Protein 7X6V (pdb70)

Structure (mmCIF, N/CA/C/O backbone):
data_7X6V
#
_entry.id   7X6V
#
_cell.length_a   1.00
_cell.length_b   1.00
_cell.length_c   1.00
_cell.angle_alpha   90.00
_cell.angle_beta   90.00
_cell.angle_gamma   90.00
#
_symmetry.space_group_name_H-M   'P 1'
#
loop_
_entity.id
_entity.type
_entity.pdbx_description
1 polymer 'RING finger protein Z'
2 polymer 'RNA-directed RNA polymerase L'
3 non-polymer 'ZINC ION'
4 non-polymer 'MANGANESE (II) ION'
#
loop_
_atom_site.group_PDB
_atom_site.id
_atom_site.type_symbol
_atom_site.label_atom_id
_atom_site.label_alt_id
_atom_site.label_comp_id
_atom_site.label_asym_id
_atom_site.label_entity_id
_atom_site.label_seq_id
_atom_site.pdbx_PDB_ins_code
_atom_site.Cartn_x
_atom_site.Cartn_y
_atom_site.Cartn_z
_atom_site.occupancy
_atom_site.B_iso_or_equiv
_atom_site.auth_seq_id
_atom_site.auth_comp_id
_atom_site.auth_asym_id
_atom_site.auth_atom_id
_atom_site.pdbx_PDB_model_num
ATOM 1 N N . LEU A 1 27 ? 117.043 86.942 150.760 1.00 50.65 27 LEU B N 1
ATOM 2 C CA . LEU A 1 27 ? 116.098 87.326 149.723 1.00 50.65 27 LEU B CA 1
ATOM 3 C C . LEU A 1 27 ? 116.008 88.848 149.624 1.00 50.65 27 LEU B C 1
ATOM 4 O O . LEU A 1 27 ? 116.765 89.584 150.262 1.00 50.65 27 LEU B O 1
ATOM 9 N N . GLY A 1 28 ? 115.075 89.331 148.808 1.00 51.93 28 GLY B N 1
ATOM 10 C CA . GLY A 1 28 ? 114.908 90.744 148.568 1.00 51.93 28 GLY B CA 1
ATOM 11 C C . GLY A 1 28 ? 113.690 91.531 149.008 1.00 51.93 28 GLY B C 1
ATOM 12 O O . GLY A 1 28 ? 113.705 92.233 150.021 1.00 51.93 28 GLY B O 1
ATOM 13 N N . PRO A 1 29 ? 112.611 91.431 148.243 1.00 53.37 29 PRO B N 1
ATOM 14 C CA . PRO A 1 29 ? 111.341 92.030 148.659 1.00 53.37 29 PRO B CA 1
ATOM 15 C C . PRO A 1 29 ? 110.591 91.114 149.610 1.00 53.37 29 PRO B C 1
ATOM 16 O O . PRO A 1 29 ? 110.973 89.972 149.852 1.00 53.37 29 PRO B O 1
ATOM 20 N N . LEU A 1 30 ? 109.503 91.633 150.161 1.00 56.35 30 LEU B N 1
ATOM 21 C CA . LEU A 1 30 ? 108.767 90.951 151.222 1.00 56.35 30 LEU B CA 1
ATOM 22 C C . LEU A 1 30 ? 107.295 90.841 150.826 1.00 56.35 30 LEU B C 1
ATOM 23 O O . LEU A 1 30 ? 106.465 91.653 151.230 1.00 56.35 30 LEU B O 1
ATOM 25 N N . SER A 1 31 ? 106.989 89.839 150.006 1.00 54.80 31 SER B N 1
ATOM 26 C CA . SER A 1 31 ? 105.645 89.430 149.609 1.00 54.80 31 SER B CA 1
ATOM 27 C C . SER A 1 31 ? 105.808 88.260 148.653 1.00 54.80 31 SER B C 1
ATOM 28 O O . SER A 1 31 ? 106.913 87.990 148.177 1.00 54.80 31 SER B O 1
ATOM 31 N N . CYS A 1 32 ? 104.707 87.569 148.370 1.00 50.18 32 CYS B N 1
ATOM 32 C CA . CYS A 1 32 ? 104.758 86.527 147.354 1.00 50.18 32 CYS B CA 1
ATOM 33 C C . CYS A 1 32 ? 105.179 87.116 146.018 1.00 50.18 32 CYS B C 1
ATOM 34 O O . CYS A 1 32 ? 104.746 88.206 145.638 1.00 50.18 32 CYS B O 1
ATOM 37 N N . LYS A 1 33 ? 106.255 86.578 145.475 1.00 49.79 33 LYS B N 1
ATOM 38 C CA . LYS A 1 33 ? 106.679 87.118 144.211 1.00 49.79 33 LYS B CA 1
ATOM 39 C C . LYS A 1 33 ? 105.586 86.881 143.176 1.00 49.79 33 LYS B C 1
ATOM 40 O O . LYS A 1 33 ? 105.722 87.335 142.044 1.00 49.79 33 LYS B O 1
ATOM 46 N N . SER A 1 34 ? 104.515 86.187 143.585 1.00 48.27 34 SER B N 1
ATOM 47 C CA . SER A 1 34 ? 103.393 85.811 142.771 1.00 48.27 34 SER B CA 1
ATOM 48 C C . SER A 1 34 ? 101.990 86.100 143.195 1.00 48.27 34 SER B C 1
ATOM 49 O O . SER A 1 34 ? 101.071 85.971 142.442 1.00 48.27 34 SER B O 1
ATOM 52 N N . CYS A 1 35 ? 101.740 86.320 144.477 1.00 49.75 35 CYS B N 1
ATOM 53 C CA . CYS A 1 35 ? 100.456 86.915 144.887 1.00 49.75 35 CYS B CA 1
ATOM 54 C C . CYS A 1 35 ? 100.297 88.409 144.570 1.00 49.75 35 CYS B C 1
ATOM 55 O O . CYS A 1 35 ? 99.207 88.818 144.215 1.00 49.75 35 CYS B O 1
ATOM 58 N N . TRP A 1 36 ? 101.447 89.081 144.410 1.00 49.63 36 TRP B N 1
ATOM 59 C CA . TRP A 1 36 ? 101.582 90.515 144.145 1.00 49.63 36 TRP B CA 1
ATOM 60 C C . TRP A 1 36 ? 100.824 91.174 145.276 1.00 49.63 36 TRP B C 1
ATOM 61 O O . TRP A 1 36 ? 100.470 92.344 145.204 1.00 49.63 36 TRP B O 1
ATOM 72 N N . GLN A 1 37 ? 100.594 90.417 146.338 1.00 51.30 37 GLN B N 1
ATOM 73 C CA . GLN A 1 37 ? 99.865 90.948 147.481 1.00 51.30 37 GLN B CA 1
ATOM 74 C C . GLN A 1 37 ? 100.384 90.253 148.729 1.00 51.30 37 GLN B C 1
ATOM 75 O O . GLN A 1 37 ? 101.509 89.747 148.744 1.00 51.30 37 GLN B O 1
ATOM 81 N N . LYS A 1 38 ? 99.578 90.254 149.788 1.00 57.21 38 LYS B N 1
ATOM 82 C CA . LYS A 1 38 ? 99.862 89.428 150.954 1.00 57.21 38 LYS B CA 1
ATOM 83 C C . LYS A 1 38 ? 101.173 89.814 151.616 1.00 57.21 38 LYS B C 1
ATOM 84 O O . LYS A 1 38 ? 102.201 89.170 151.395 1.00 57.21 38 LYS B O 1
ATOM 90 N N . PHE A 1 39 ? 101.142 90.912 152.371 1.00 61.47 39 PHE B N 1
ATOM 91 C CA . PHE A 1 39 ? 102.323 91.522 152.969 1.00 61.47 39 PHE B CA 1
ATOM 92 C C . PHE A 1 39 ? 103.355 90.519 153.496 1.00 61.47 39 PHE B C 1
ATOM 93 O O . PHE A 1 39 ? 104.464 90.433 152.957 1.00 61.47 39 PHE B O 1
ATOM 101 N N . ASP A 1 40 ? 103.024 89.724 154.520 1.00 59.43 40 ASP B N 1
ATOM 102 C CA . ASP A 1 40 ? 104.035 88.825 155.085 1.00 59.43 40 ASP B CA 1
ATOM 103 C C . ASP A 1 40 ? 104.210 87.378 155.548 1.00 59.43 40 ASP B C 1
ATOM 104 O O . ASP A 1 40 ? 105.198 87.058 156.216 1.00 59.43 40 ASP B O 1
ATOM 106 N N . SER A 1 41 ? 103.253 86.524 155.191 1.00 56.42 41 SER B N 1
ATOM 107 C CA . SER A 1 41 ? 103.193 85.263 155.921 1.00 56.42 41 SER B CA 1
ATOM 108 C C . SER A 1 41 ? 103.883 84.139 155.153 1.00 56.42 41 SER B C 1
ATOM 109 O O . SER A 1 41 ? 103.797 82.981 155.580 1.00 56.42 41 SER B O 1
ATOM 112 N N . LEU A 1 42 ? 104.579 84.441 154.060 1.00 51.44 42 LEU B N 1
ATOM 113 C CA . LEU A 1 42 ? 104.904 83.466 153.034 1.00 51.44 42 LEU B CA 1
ATOM 114 C C . LEU A 1 42 ? 106.109 82.608 153.422 1.00 51.44 42 LEU B C 1
ATOM 115 O O . LEU A 1 42 ? 106.729 82.780 154.474 1.00 51.44 42 LEU B O 1
ATOM 117 N N . VAL A 1 43 ? 106.426 81.664 152.534 1.00 49.67 43 VAL B N 1
ATOM 118 C CA . VAL A 1 43 ? 107.518 80.712 152.701 1.00 49.67 43 VAL B CA 1
ATOM 119 C C . VAL A 1 43 ? 108.591 81.045 151.676 1.00 49.67 43 VAL B C 1
ATOM 120 O O . VAL A 1 43 ? 108.301 81.590 150.604 1.00 49.67 43 VAL B O 1
ATOM 124 N N . ARG A 1 44 ? 109.836 80.712 152.003 1.00 49.27 44 ARG B N 1
ATOM 125 C CA . ARG A 1 44 ? 110.976 81.075 151.174 1.00 49.27 44 ARG B CA 1
ATOM 126 C C . ARG A 1 44 ? 111.194 80.058 150.061 1.00 49.27 44 ARG B C 1
ATOM 127 O O . ARG A 1 44 ? 111.311 78.858 150.321 1.00 49.27 44 ARG B O 1
ATOM 135 N N . CYS A 1 45 ? 111.250 80.545 148.824 1.00 48.54 45 CYS B N 1
ATOM 136 C CA . CYS A 1 45 ? 111.663 79.744 147.682 1.00 48.54 45 CYS B CA 1
ATOM 137 C C . CYS A 1 45 ? 113.177 79.873 147.512 1.00 48.54 45 CYS B C 1
ATOM 138 O O . CYS A 1 45 ? 113.879 80.338 148.414 1.00 48.54 45 CYS B O 1
ATOM 141 N N . HIS A 1 46 ? 113.700 79.444 146.363 1.00 49.56 46 HIS B N 1
ATOM 142 C CA . HIS A 1 46 ? 115.122 79.613 146.085 1.00 49.56 46 HIS B CA 1
ATOM 143 C C . HIS A 1 46 ? 115.491 81.078 145.895 1.00 49.56 46 HIS B C 1
ATOM 144 O O . HIS A 1 46 ? 116.581 81.498 146.295 1.00 49.56 46 HIS B O 1
ATOM 151 N N . ASP A 1 47 ? 114.609 81.856 145.297 1.00 51.93 47 ASP B N 1
ATOM 152 C CA . ASP A 1 47 ? 114.824 83.273 145.031 1.00 51.93 47 ASP B CA 1
ATOM 153 C C . ASP A 1 47 ? 113.726 84.261 145.384 1.00 51.93 47 ASP B C 1
ATOM 154 O O . ASP A 1 47 ? 113.937 85.469 145.277 1.00 51.93 47 ASP B O 1
ATOM 156 N N . HIS A 1 48 ? 112.543 83.765 145.730 1.00 52.70 48 HIS B N 1
ATOM 157 C CA . HIS A 1 48 ? 111.419 84.652 146.015 1.00 52.70 48 HIS B CA 1
ATOM 158 C C . HIS A 1 48 ? 110.607 84.047 147.150 1.00 52.70 48 HIS B C 1
ATOM 159 O O . HIS A 1 48 ? 110.918 82.967 147.654 1.00 52.70 48 HIS B O 1
ATOM 166 N N . TYR A 1 49 ? 109.557 84.763 147.541 1.00 53.39 49 TYR B N 1
ATOM 167 C CA . TYR A 1 49 ? 108.684 84.319 148.613 1.00 53.39 49 TYR B CA 1
ATOM 168 C C . TYR A 1 49 ? 107.418 83.709 148.029 1.00 53.39 49 TYR B C 1
ATOM 169 O O . TYR A 1 49 ? 106.941 84.128 146.971 1.00 53.39 49 TYR B O 1
ATOM 178 N N . LEU A 1 50 ? 106.875 82.714 148.724 1.00 52.26 50 LEU B N 1
ATOM 179 C CA . LEU A 1 50 ? 105.638 82.080 148.302 1.00 52.26 50 LEU B CA 1
ATOM 180 C C . LEU A 1 50 ? 104.859 81.651 149.534 1.00 52.26 50 LEU B C 1
ATOM 181 O O . LEU A 1 50 ? 105.441 81.218 150.526 1.00 52.26 50 LEU B O 1
ATOM 183 N N . CYS A 1 51 ? 103.533 81.752 149.486 1.00 51.81 51 CYS B N 1
ATOM 184 C CA . CYS A 1 51 ? 102.695 81.394 150.638 1.00 51.81 51 CYS B CA 1
ATOM 185 C C . CYS A 1 51 ? 102.534 79.888 150.888 1.00 51.81 51 CYS B C 1
ATOM 186 O O . CYS A 1 51 ? 102.945 79.066 150.068 1.00 51.81 51 CYS B O 1
ATOM 189 N N . ARG A 1 52 ? 101.937 79.544 152.032 1.00 50.75 52 ARG B N 1
ATOM 190 C CA . ARG A 1 52 ? 101.279 78.250 152.222 1.00 50.75 52 ARG B CA 1
ATOM 191 C C . ARG A 1 52 ? 100.495 77.946 150.959 1.00 50.75 52 ARG B C 1
ATOM 192 O O . ARG A 1 52 ? 100.731 76.933 150.297 1.00 50.75 52 ARG B O 1
ATOM 200 N N . HIS A 1 53 ? 99.538 78.823 150.665 1.00 49.24 53 HIS B N 1
ATOM 201 C CA . HIS A 1 53 ? 98.747 78.775 149.445 1.00 49.24 53 HIS B CA 1
ATOM 202 C C . HIS A 1 53 ? 99.626 78.522 148.230 1.00 49.24 53 HIS B C 1
ATOM 203 O O . HIS A 1 53 ? 99.282 77.715 147.359 1.00 49.24 53 HIS B O 1
ATOM 210 N N . CYS A 1 54 ? 99.436 79.508 147.116 1.00 49.13 54 CYS B N 1
ATOM 211 C CA . CYS A 1 54 ? 100.473 79.889 146.165 1.00 49.13 54 CYS B CA 1
ATOM 212 C C . CYS A 1 54 ? 101.318 78.696 145.719 1.00 49.13 54 CYS B C 1
ATOM 213 O O . CYS A 1 54 ? 101.610 78.549 144.532 1.00 49.13 54 CYS B O 1
ATOM 216 N N . LEU A 1 55 ? 101.908 78.080 146.950 1.00 48.35 55 LEU B N 1
ATOM 217 C CA . LEU A 1 55 ? 102.708 76.876 146.797 1.00 48.35 55 LEU B CA 1
ATOM 218 C C . LEU A 1 55 ? 101.813 75.678 146.540 1.00 48.35 55 LEU B C 1
ATOM 219 O O . LEU A 1 55 ? 102.150 74.813 145.732 1.00 48.35 55 LEU B O 1
ATOM 224 N N . ASN A 1 56 ? 100.660 75.615 147.203 1.00 48.38 56 ASN B N 1
ATOM 225 C CA . ASN A 1 56 ? 99.735 74.518 146.955 1.00 48.38 56 ASN B CA 1
ATOM 226 C C . ASN A 1 56 ? 99.260 74.520 145.511 1.00 48.38 56 ASN B C 1
ATOM 227 O O . ASN A 1 56 ? 99.339 73.501 144.816 1.00 48.38 56 ASN B O 1
ATOM 232 N N . LEU A 1 57 ? 98.772 75.665 145.041 1.00 48.89 57 LEU B N 1
ATOM 233 C CA . LEU A 1 57 ? 98.182 75.730 143.715 1.00 48.89 57 LEU B CA 1
ATOM 234 C C . LEU A 1 57 ? 99.222 75.684 142.609 1.00 48.89 57 LEU B C 1
ATOM 235 O O . LEU A 1 57 ? 98.851 75.599 141.433 1.00 48.89 57 LEU B O 1
ATOM 240 N N . LEU A 1 58 ? 100.508 75.772 142.943 1.00 47.96 58 LEU B N 1
ATOM 241 C CA . LEU A 1 58 ? 101.505 75.440 141.933 1.00 47.96 58 LEU B CA 1
ATOM 242 C C . LEU A 1 58 ? 101.949 73.991 142.028 1.00 47.96 58 LEU B C 1
ATOM 243 O O . LEU A 1 58 ? 102.029 73.301 141.008 1.00 47.96 58 LEU B O 1
ATOM 248 N N . LEU A 1 59 ? 102.213 73.509 143.240 1.00 49.66 59 LEU B N 1
ATOM 249 C CA . LEU A 1 59 ? 102.670 72.146 143.445 1.00 49.66 59 LEU B CA 1
ATOM 250 C C . LEU A 1 59 ? 101.625 71.128 143.030 1.00 49.66 59 LEU B C 1
ATOM 251 O O . LEU A 1 59 ? 101.957 69.952 142.853 1.00 49.66 59 LEU B O 1
ATOM 256 N N . SER A 1 60 ? 100.376 71.548 142.862 1.00 50.47 60 SER B N 1
ATOM 257 C CA . SER A 1 60 ? 99.354 70.633 142.377 1.00 50.47 60 SER B CA 1
ATOM 258 C C . SER A 1 60 ? 99.328 70.504 140.860 1.00 50.47 60 SER B C 1
ATOM 259 O O . SER A 1 60 ? 98.546 69.699 140.345 1.00 50.47 60 SER B O 1
ATOM 262 N N . VAL A 1 61 ? 100.145 71.256 140.128 1.00 52.12 61 VAL B N 1
ATOM 263 C CA . VAL A 1 61 ? 100.169 71.198 138.672 1.00 52.12 61 VAL B CA 1
ATOM 264 C C . VAL A 1 61 ? 101.504 70.678 138.149 1.00 52.12 61 VAL B C 1
ATOM 265 O O . VAL A 1 61 ? 101.541 69.866 137.224 1.00 52.12 61 VAL B O 1
ATOM 269 N N . SER A 1 62 ? 102.613 71.137 138.723 1.00 55.82 62 SER B N 1
ATOM 270 C CA . SER A 1 62 ? 103.917 70.813 138.157 1.00 55.82 62 SER B CA 1
ATOM 271 C C . SER A 1 62 ? 104.976 70.689 139.245 1.00 55.82 62 SER B C 1
ATOM 272 O O . SER A 1 62 ? 104.657 70.678 140.438 1.00 55.82 62 SER B O 1
ATOM 275 N N . ASP A 1 63 ? 106.235 70.561 138.838 1.00 54.98 63 ASP B N 1
ATOM 276 C CA . ASP A 1 63 ? 107.351 70.339 139.747 1.00 54.98 63 ASP B CA 1
ATOM 277 C C . ASP A 1 63 ? 108.305 71.522 139.810 1.00 54.98 63 ASP B C 1
ATOM 278 O O . ASP A 1 63 ? 108.852 71.813 140.872 1.00 54.98 63 ASP B O 1
ATOM 283 N N . ARG A 1 64 ? 108.508 72.223 138.702 1.00 57.85 64 ARG B N 1
ATOM 284 C CA . ARG A 1 64 ? 109.391 73.379 138.677 1.00 57.85 64 ARG B CA 1
ATOM 285 C C . ARG A 1 64 ? 108.729 74.590 139.320 1.00 57.85 64 ARG B C 1
ATOM 286 O O . ARG A 1 64 ? 107.503 74.704 139.365 1.00 57.85 64 ARG B O 1
ATOM 294 N N . CYS A 1 65 ? 109.554 75.497 139.820 1.00 54.85 65 CYS B N 1
ATOM 295 C CA . CYS A 1 65 ? 109.070 76.831 140.136 1.00 54.85 65 CYS B CA 1
ATOM 296 C C . CYS A 1 65 ? 108.899 77.569 138.824 1.00 54.85 65 CYS B C 1
ATOM 297 O O . CYS A 1 65 ? 109.888 78.020 138.240 1.00 54.85 65 CYS B O 1
ATOM 300 N N . PRO A 1 66 ? 107.690 77.741 138.348 1.00 52.94 66 PRO B N 1
ATOM 301 C CA . PRO A 1 66 ? 107.503 78.332 137.023 1.00 52.94 66 PRO B CA 1
ATOM 302 C C . PRO A 1 66 ? 108.001 79.761 136.965 1.00 52.94 66 PRO B C 1
ATOM 303 O O . PRO A 1 66 ? 108.079 80.350 135.883 1.00 52.94 66 PRO B O 1
ATOM 307 N N . LEU A 1 67 ? 108.340 80.326 138.124 1.00 51.93 67 LEU B N 1
ATOM 308 C CA . LEU A 1 67 ? 108.855 81.688 138.192 1.00 51.93 67 LEU B CA 1
ATOM 309 C C . LEU A 1 67 ? 110.374 81.802 138.212 1.00 51.93 67 LEU B C 1
ATOM 310 O O . LEU A 1 67 ? 110.958 82.559 137.433 1.00 51.93 67 LEU B O 1
ATOM 315 N N . CYS A 1 68 ? 111.026 81.111 139.138 1.00 55.00 68 CYS B N 1
ATOM 316 C CA . CYS A 1 68 ? 112.485 81.173 139.194 1.00 55.00 68 CYS B CA 1
ATOM 317 C C . CYS A 1 68 ? 113.246 80.097 138.434 1.00 55.00 68 CYS B C 1
ATOM 318 O O . CYS A 1 68 ? 114.469 80.026 138.566 1.00 55.00 68 CYS B O 1
ATOM 321 N N . LYS A 1 69 ? 112.537 79.286 137.647 1.00 53.24 69 LYS B N 1
ATOM 322 C CA . LYS A 1 69 ? 113.159 78.213 136.866 1.00 53.24 69 LYS B CA 1
ATOM 323 C C . LYS A 1 69 ? 114.047 77.293 137.711 1.00 53.24 69 LYS B C 1
ATOM 324 O O . LYS A 1 69 ? 115.246 77.139 137.476 1.00 53.24 69 LYS B O 1
ATOM 330 N N . TYR A 1 70 ? 113.418 76.685 138.717 1.00 55.46 70 TYR B N 1
ATOM 331 C CA . TYR A 1 70 ? 114.075 75.836 139.703 1.00 55.46 70 TYR B CA 1
ATOM 332 C C . TYR A 1 70 ? 113.016 74.934 140.321 1.00 55.46 70 TYR B C 1
ATOM 333 O O . TYR A 1 70 ? 111.823 75.162 140.103 1.00 55.46 70 TYR B O 1
ATOM 335 N N . PRO A 1 71 ? 113.405 73.897 141.063 1.00 55.74 71 PRO B N 1
ATOM 336 C CA . PRO A 1 71 ? 112.396 73.045 141.709 1.00 55.74 71 PRO B CA 1
ATOM 337 C C . PRO A 1 71 ? 111.834 73.697 142.966 1.00 55.74 71 PRO B C 1
ATOM 338 O O . PRO A 1 71 ? 112.581 74.109 143.855 1.00 55.74 71 PRO B O 1
ATOM 342 N N . LEU A 1 72 ? 110.498 73.756 143.042 1.00 50.50 72 LEU B N 1
ATOM 343 C CA . LEU A 1 72 ? 109.728 74.412 144.097 1.00 50.50 72 LEU B CA 1
ATOM 344 C C . LEU A 1 72 ? 110.077 73.834 145.465 1.00 50.50 72 LEU B C 1
ATOM 345 O O . LEU A 1 72 ? 110.698 72.767 145.541 1.00 50.50 72 LEU B O 1
ATOM 347 N N . PRO A 1 73 ? 109.721 74.500 146.561 1.00 48.56 73 PRO B N 1
ATOM 348 C CA . PRO A 1 73 ? 110.002 73.953 147.889 1.00 48.56 73 PRO B CA 1
ATOM 349 C C . PRO A 1 73 ? 108.933 72.962 148.332 1.00 48.56 73 PRO B C 1
ATOM 350 O O . PRO A 1 73 ? 107.838 72.887 147.773 1.00 48.56 73 PRO B O 1
ATOM 354 N N . THR A 1 74 ? 109.278 72.200 149.362 1.00 47.34 74 THR B N 1
ATOM 355 C CA . THR A 1 74 ? 108.369 71.215 149.929 1.00 47.34 74 THR B CA 1
ATOM 356 C C . THR A 1 74 ? 108.251 71.385 151.441 1.00 47.34 74 THR B C 1
ATOM 357 O O . THR A 1 74 ? 107.174 71.217 152.014 1.00 47.34 74 THR B O 1
ATOM 361 N N . MET B 2 1 ? 138.076 159.934 96.805 1.00 118.26 1 MET A N 1
ATOM 362 C CA . MET B 2 1 ? 136.854 160.368 96.143 1.00 118.26 1 MET A CA 1
ATOM 363 C C . MET B 2 1 ? 136.752 159.760 94.749 1.00 118.26 1 MET A C 1
ATOM 364 O O . MET B 2 1 ? 136.065 158.761 94.542 1.00 118.26 1 MET A O 1
ATOM 369 N N . ASP B 2 2 ? 137.448 160.373 93.794 1.00 117.46 2 ASP A N 1
ATOM 370 C CA . ASP B 2 2 ? 137.396 159.955 92.401 1.00 117.46 2 ASP A CA 1
ATOM 371 C C . ASP B 2 2 ? 138.469 158.937 92.041 1.00 117.46 2 ASP A C 1
ATOM 372 O O . ASP B 2 2 ? 138.452 158.413 90.920 1.00 117.46 2 ASP A O 1
ATOM 377 N N . GLU B 2 3 ? 139.400 158.651 92.954 1.00 111.82 3 GLU A N 1
ATOM 378 C CA . GLU B 2 3 ? 140.451 157.686 92.654 1.00 111.82 3 GLU A CA 1
ATOM 379 C C . GLU B 2 3 ? 139.870 156.295 92.443 1.00 111.82 3 GLU A C 1
ATOM 380 O O . GLU B 2 3 ? 140.310 155.558 91.555 1.00 111.82 3 GLU A O 1
ATOM 386 N N . ILE B 2 4 ? 138.865 155.925 93.238 1.00 105.68 4 ILE A N 1
ATOM 387 C CA . ILE B 2 4 ? 138.220 154.631 93.059 1.00 105.68 4 ILE A CA 1
ATOM 388 C C . ILE B 2 4 ? 137.475 154.593 91.733 1.00 105.68 4 ILE A C 1
ATOM 389 O O . ILE B 2 4 ? 137.429 153.557 91.059 1.00 105.68 4 ILE A O 1
ATOM 394 N N . ILE B 2 5 ? 136.880 155.719 91.336 1.00 101.97 5 ILE A N 1
ATOM 395 C CA . ILE B 2 5 ? 136.196 155.786 90.048 1.00 101.97 5 ILE A CA 1
ATOM 396 C C . ILE B 2 5 ? 137.187 155.584 88.909 1.00 101.97 5 ILE A C 1
ATOM 397 O O . ILE B 2 5 ? 136.911 154.856 87.948 1.00 101.97 5 ILE A O 1
ATOM 399 N N . SER B 2 6 ? 138.354 156.224 88.996 1.00 105.03 6 SER A N 1
ATOM 400 C CA . SER B 2 6 ? 139.376 156.021 87.974 1.00 105.03 6 SER A CA 1
ATOM 401 C C . SER B 2 6 ? 139.876 154.581 87.979 1.00 105.03 6 SER A C 1
ATOM 402 O O . SER B 2 6 ? 140.163 154.010 86.919 1.00 105.03 6 SER A O 1
ATOM 405 N N . GLU B 2 7 ? 139.997 153.982 89.166 1.00 110.49 7 GLU A N 1
ATOM 406 C CA . GLU B 2 7 ? 140.401 152.582 89.255 1.00 110.49 7 GLU A CA 1
ATOM 407 C C . GLU B 2 7 ? 139.391 151.675 88.566 1.00 110.49 7 GLU A C 1
ATOM 408 O O . GLU B 2 7 ? 139.766 150.758 87.828 1.00 110.49 7 GLU A O 1
ATOM 414 N N . LEU B 2 8 ? 138.101 151.924 88.787 1.00 107.42 8 LEU A N 1
ATOM 415 C CA . LEU B 2 8 ? 137.071 151.160 88.093 1.00 107.42 8 LEU A CA 1
ATOM 416 C C . LEU B 2 8 ? 137.146 151.386 86.589 1.00 107.42 8 LEU A C 1
ATOM 417 O O . LEU B 2 8 ? 136.994 150.444 85.801 1.00 107.42 8 LEU A O 1
ATOM 422 N N . ARG B 2 9 ? 137.385 152.632 86.176 1.00 104.67 9 ARG A N 1
ATOM 423 C CA . ARG B 2 9 ? 137.472 152.943 84.754 1.00 104.67 9 ARG A CA 1
ATOM 424 C C . ARG B 2 9 ? 138.615 152.185 84.093 1.00 104.67 9 ARG A C 1
ATOM 425 O O . ARG B 2 9 ? 138.476 151.697 82.965 1.00 104.67 9 ARG A O 1
ATOM 427 N N . GLU B 2 10 ? 139.756 152.082 84.773 1.00 112.61 10 GLU A N 1
ATOM 428 C CA . GLU B 2 10 ? 140.873 151.332 84.212 1.00 112.61 10 GLU A CA 1
ATOM 429 C C . GLU B 2 10 ? 140.737 149.830 84.424 1.00 112.61 10 GLU A C 1
ATOM 430 O O . GLU B 2 10 ? 141.480 149.062 83.805 1.00 112.61 10 GLU A O 1
ATOM 436 N N . LEU B 2 11 ? 139.817 149.392 85.286 1.00 118.80 11 LEU A N 1
ATOM 437 C CA . LEU B 2 11 ? 139.636 147.961 85.497 1.00 118.80 11 LEU A CA 1
ATOM 438 C C . LEU B 2 11 ? 138.647 147.357 84.507 1.00 118.80 11 LEU A C 1
ATOM 439 O O . LEU B 2 11 ? 138.833 146.220 84.060 1.00 118.80 11 LEU A O 1
ATOM 444 N N . CYS B 2 12 ? 137.590 148.095 84.160 1.00 117.61 12 CYS A N 1
ATOM 445 C CA . CYS B 2 12 ? 136.513 147.510 83.364 1.00 117.61 12 CYS A CA 1
ATOM 446 C C . CYS B 2 12 ? 136.995 147.102 81.976 1.00 117.61 12 CYS A C 1
ATOM 447 O O . CYS B 2 12 ? 136.799 145.957 81.552 1.00 117.61 12 CYS A O 1
ATOM 450 N N . LEU B 2 13 ? 137.633 148.022 81.253 1.00 121.16 13 LEU A N 1
ATOM 451 C CA . LEU B 2 13 ? 138.061 147.745 79.886 1.00 121.16 13 LEU A CA 1
ATOM 452 C C . LEU B 2 13 ? 139.379 146.989 79.802 1.00 121.16 13 LEU A C 1
ATOM 453 O O . LEU B 2 13 ? 139.701 146.462 78.732 1.00 121.16 13 LEU A O 1
ATOM 458 N N . ASN B 2 14 ? 140.143 146.916 80.889 1.00 127.90 14 ASN A N 1
ATOM 459 C CA . ASN B 2 14 ? 141.478 146.346 80.843 1.00 127.90 14 ASN A CA 1
ATOM 460 C C . ASN B 2 14 ? 141.617 145.032 81.595 1.00 127.90 14 ASN A C 1
ATOM 461 O O . ASN B 2 14 ? 142.640 144.358 81.434 1.00 127.90 14 ASN A O 1
ATOM 466 N N . TYR B 2 15 ? 140.632 144.648 82.406 1.00 128.92 15 TYR A N 1
ATOM 467 C CA . TYR B 2 15 ? 140.710 143.412 83.169 1.00 128.92 15 TYR A CA 1
ATOM 468 C C . TYR B 2 15 ? 139.469 142.541 83.039 1.00 128.92 15 TYR A C 1
ATOM 469 O O . TYR B 2 15 ? 139.469 141.416 83.551 1.00 128.92 15 TYR A O 1
ATOM 478 N N . ILE B 2 16 ? 138.422 143.017 82.374 1.00 111.14 16 ILE A N 1
ATOM 479 C CA . ILE B 2 16 ? 137.214 142.235 82.153 1.00 111.14 16 ILE A CA 1
ATOM 480 C C . ILE B 2 16 ? 137.154 141.853 80.683 1.00 111.14 16 ILE A C 1
ATOM 481 O O . ILE B 2 16 ? 137.653 142.576 79.813 1.00 111.14 16 ILE A O 1
ATOM 483 N N . GLU B 2 17 ? 136.549 140.700 80.408 1.00 107.63 17 GLU A N 1
ATOM 484 C CA . GLU B 2 17 ? 136.437 140.229 79.035 1.00 107.63 17 GLU A CA 1
ATOM 485 C C . GLU B 2 17 ? 135.624 141.213 78.205 1.00 107.63 17 GLU A C 1
ATOM 486 O O . GLU B 2 17 ? 134.610 141.747 78.659 1.00 107.63 17 GLU A O 1
ATOM 492 N N . GLN B 2 18 ? 136.079 141.453 76.979 1.00 110.02 18 GLN A N 1
ATOM 493 C CA . GLN B 2 18 ? 135.478 142.454 76.101 1.00 110.02 18 GLN A CA 1
ATOM 494 C C . GLN B 2 18 ? 134.520 141.745 75.149 1.00 110.02 18 GLN A C 1
ATOM 495 O O . GLN B 2 18 ? 134.921 141.220 74.109 1.00 110.02 18 GLN A O 1
ATOM 501 N N . ASP B 2 19 ? 133.240 141.733 75.510 1.00 102.85 19 ASP A N 1
ATOM 502 C CA . ASP B 2 19 ? 132.189 141.161 74.683 1.00 102.85 19 ASP A CA 1
ATOM 503 C C . ASP B 2 19 ? 131.281 142.266 74.155 1.00 102.85 19 ASP A C 1
ATOM 504 O O . ASP B 2 19 ? 131.230 143.373 74.699 1.00 102.85 19 ASP A O 1
ATOM 506 N N . GLU B 2 20 ? 130.566 141.953 73.073 1.00 100.09 20 GLU A N 1
ATOM 507 C CA . GLU B 2 20 ? 129.688 142.946 72.465 1.00 100.09 20 GLU A CA 1
ATOM 508 C C . GLU B 2 20 ? 128.555 143.333 73.407 1.00 100.09 20 GLU A C 1
ATOM 509 O O . GLU B 2 20 ? 128.179 144.508 73.488 1.00 100.09 20 GLU A O 1
ATOM 515 N N . ARG B 2 21 ? 128.000 142.358 74.133 1.00 96.98 21 ARG A N 1
ATOM 516 C CA . ARG B 2 21 ? 126.909 142.654 75.055 1.00 96.98 21 ARG A CA 1
ATOM 517 C C . ARG B 2 21 ? 127.400 143.430 76.267 1.00 96.98 21 ARG A C 1
ATOM 518 O O . ARG B 2 21 ? 126.655 144.242 76.826 1.00 96.98 21 ARG A O 1
ATOM 520 N N . LEU B 2 22 ? 128.642 143.193 76.685 1.00 102.60 22 LEU A N 1
ATOM 521 C CA . LEU B 2 22 ? 129.209 143.924 77.810 1.00 102.60 22 LEU A CA 1
ATOM 522 C C . LEU B 2 22 ? 129.596 145.348 77.432 1.00 102.60 22 LEU A C 1
ATOM 523 O O . LEU B 2 22 ? 129.522 146.248 78.276 1.00 102.60 22 LEU A O 1
ATOM 528 N N . SER B 2 23 ? 129.997 145.564 76.176 1.00 98.29 23 SER A N 1
ATOM 529 C CA . SER B 2 23 ? 130.568 146.845 75.770 1.00 98.29 23 SER A CA 1
ATOM 530 C C . SER B 2 23 ? 129.564 147.982 75.905 1.00 98.29 23 SER A C 1
ATOM 531 O O . SER B 2 23 ? 129.925 149.095 76.314 1.00 98.29 23 SER A O 1
ATOM 534 N N . ARG B 2 24 ? 128.304 147.729 75.544 1.00 94.74 24 ARG A N 1
ATOM 535 C CA . ARG B 2 24 ? 127.298 148.783 75.584 1.00 94.74 24 ARG A CA 1
ATOM 536 C C . ARG B 2 24 ? 127.170 149.361 76.984 1.00 94.74 24 ARG A C 1
ATOM 537 O O . ARG B 2 24 ? 127.066 150.581 77.156 1.00 94.74 24 ARG A O 1
ATOM 545 N N . GLN B 2 25 ? 127.176 148.498 77.997 1.00 99.76 25 GLN A N 1
ATOM 546 C CA . GLN B 2 25 ? 127.108 148.965 79.374 1.00 99.76 25 GLN A CA 1
ATOM 547 C C . GLN B 2 25 ? 128.452 149.485 79.871 1.00 99.76 25 GLN A C 1
ATOM 548 O O . GLN B 2 25 ? 128.487 150.408 80.692 1.00 99.76 25 GLN A O 1
ATOM 554 N N . LYS B 2 26 ? 129.558 148.907 79.392 1.00 104.22 26 LYS A N 1
ATOM 555 C CA . LYS B 2 26 ? 130.878 149.339 79.841 1.00 104.22 26 LYS A CA 1
ATOM 556 C C . LYS B 2 26 ? 131.146 150.787 79.459 1.00 104.22 26 LYS A C 1
ATOM 557 O O . LYS B 2 26 ? 131.685 151.562 80.260 1.00 104.22 26 LYS A O 1
ATOM 563 N N . LEU B 2 27 ? 130.794 151.164 78.229 1.00 107.29 27 LEU A N 1
ATOM 564 C CA . LEU B 2 27 ? 131.010 152.538 77.791 1.00 107.29 27 LEU A CA 1
ATOM 565 C C . LEU B 2 27 ? 130.219 153.513 78.653 1.00 107.29 27 LEU A C 1
ATOM 566 O O . LEU B 2 27 ? 130.749 154.535 79.107 1.00 107.29 27 LEU A O 1
ATOM 571 N N . ASN B 2 28 ? 128.949 153.196 78.909 1.00 107.91 28 ASN A N 1
ATOM 572 C CA . ASN B 2 28 ? 128.113 154.074 79.719 1.00 107.91 28 ASN A CA 1
ATOM 573 C C . ASN B 2 28 ? 128.639 154.173 81.144 1.00 107.91 28 ASN A C 1
ATOM 574 O O . ASN B 2 28 ? 128.617 155.251 81.749 1.00 107.91 28 ASN A O 1
ATOM 579 N N . PHE B 2 29 ? 129.112 153.055 81.698 1.00 107.42 29 PHE A N 1
ATOM 580 C CA . PHE B 2 29 ? 129.621 153.062 83.065 1.00 107.42 29 PHE A CA 1
ATOM 581 C C . PHE B 2 29 ? 130.890 153.896 83.183 1.00 107.42 29 PHE A C 1
ATOM 582 O O . PHE B 2 29 ? 131.000 154.755 84.065 1.00 107.42 29 PHE A O 1
ATOM 590 N N . LEU B 2 30 ? 131.866 153.655 82.305 1.00 107.99 30 LEU A N 1
ATOM 591 C CA . LEU B 2 30 ? 133.120 154.393 82.387 1.00 107.99 30 LEU A CA 1
ATOM 592 C C . LEU B 2 30 ? 132.960 155.852 81.979 1.00 107.99 30 LEU A C 1
ATOM 593 O O . LEU B 2 30 ? 133.793 156.682 82.357 1.00 107.99 30 LEU A O 1
ATOM 595 N N . GLY B 2 31 ? 131.914 156.183 81.225 1.00 114.12 31 GLY A N 1
ATOM 596 C CA . GLY B 2 31 ? 131.687 157.549 80.807 1.00 114.12 31 GLY A CA 1
ATOM 597 C C . GLY B 2 31 ? 130.892 158.412 81.758 1.00 114.12 31 GLY A C 1
ATOM 598 O O . GLY B 2 31 ? 130.624 159.575 81.441 1.00 114.12 31 GLY A O 1
ATOM 599 N N . GLN B 2 32 ? 130.503 157.889 82.917 1.00 118.11 32 GLN A N 1
ATOM 600 C CA . GLN B 2 32 ? 129.731 158.640 83.894 1.00 118.11 32 GLN A CA 1
ATOM 601 C C . GLN B 2 32 ? 130.575 158.883 85.138 1.00 118.11 32 GLN A C 1
ATOM 602 O O . GLN B 2 32 ? 131.492 158.116 85.446 1.00 118.11 32 GLN A O 1
ATOM 608 N N . ARG B 2 33 ? 130.261 159.962 85.848 1.00 121.69 33 ARG A N 1
ATOM 609 C CA . ARG B 2 33 ? 131.047 160.386 86.997 1.00 121.69 33 ARG A CA 1
ATOM 610 C C . ARG B 2 33 ? 130.257 160.464 88.294 1.00 121.69 33 ARG A C 1
ATOM 611 O O . ARG B 2 33 ? 130.831 160.220 89.358 1.00 121.69 33 ARG A O 1
ATOM 619 N N . GLU B 2 34 ? 128.971 160.794 88.239 1.00 120.39 34 GLU A N 1
ATOM 620 C CA . GLU B 2 34 ? 128.208 161.019 89.460 1.00 120.39 34 GLU A CA 1
ATOM 621 C C . GLU B 2 34 ? 128.137 159.733 90.277 1.00 120.39 34 GLU A C 1
ATOM 622 O O . GLU B 2 34 ? 127.822 158.670 89.724 1.00 120.39 34 GLU A O 1
ATOM 628 N N . PRO B 2 35 ? 128.423 159.785 91.584 1.00 116.44 35 PRO A N 1
ATOM 629 C CA . PRO B 2 35 ? 128.528 158.538 92.363 1.00 116.44 35 PRO A CA 1
ATOM 630 C C . PRO B 2 35 ? 127.296 157.654 92.296 1.00 116.44 35 PRO A C 1
ATOM 631 O O . PRO B 2 35 ? 127.435 156.433 92.173 1.00 116.44 35 PRO A O 1
ATOM 635 N N . ARG B 2 36 ? 126.092 158.224 92.355 1.00 118.47 36 ARG A N 1
ATOM 636 C CA . ARG B 2 36 ? 124.897 157.392 92.262 1.00 118.47 36 ARG A CA 1
ATOM 637 C C . ARG B 2 36 ? 124.827 156.691 90.911 1.00 118.47 36 ARG A C 1
ATOM 638 O O . ARG B 2 36 ? 124.519 155.493 90.832 1.00 118.47 36 ARG A O 1
ATOM 646 N N . MET B 2 37 ? 125.134 157.422 89.836 1.00 117.39 37 MET A N 1
ATOM 647 C CA . MET B 2 37 ? 125.188 156.811 88.515 1.00 117.39 37 MET A CA 1
ATOM 648 C C . MET B 2 37 ? 126.266 155.741 88.448 1.00 117.39 37 MET A C 1
ATOM 649 O O . MET B 2 37 ? 126.067 154.688 87.832 1.00 117.39 37 MET A O 1
ATOM 654 N N . VAL B 2 38 ? 127.413 155.989 89.078 1.00 105.85 38 VAL A N 1
ATOM 655 C CA . VAL B 2 38 ? 128.485 154.998 89.074 1.00 105.85 38 VAL A CA 1
ATOM 656 C C . VAL B 2 38 ? 128.022 153.711 89.748 1.00 105.85 38 VAL A C 1
ATOM 657 O O . VAL B 2 38 ? 128.239 152.610 89.231 1.00 105.85 38 VAL A O 1
ATOM 661 N N . LEU B 2 39 ? 127.371 153.829 90.908 1.00 100.36 39 LEU A N 1
ATOM 662 C CA . LEU B 2 39 ? 126.887 152.637 91.601 1.00 100.36 39 LEU A CA 1
ATOM 663 C C . LEU B 2 39 ? 125.846 151.891 90.780 1.00 100.36 39 LEU A C 1
ATOM 664 O O . LEU B 2 39 ? 125.905 150.661 90.663 1.00 100.36 39 LEU A O 1
ATOM 669 N N . ILE B 2 40 ? 124.870 152.606 90.217 1.00 100.83 40 ILE A N 1
ATOM 670 C CA . ILE B 2 40 ? 123.828 151.895 89.482 1.00 100.83 40 ILE A CA 1
ATOM 671 C C . ILE B 2 40 ? 124.414 151.224 88.245 1.00 100.83 40 ILE A C 1
ATOM 672 O O . ILE B 2 40 ? 124.069 150.078 87.922 1.00 100.83 40 ILE A O 1
ATOM 677 N N . GLU B 2 41 ? 125.337 151.900 87.557 1.00 97.32 41 GLU A N 1
ATOM 678 C CA . GLU B 2 41 ? 125.975 151.297 86.395 1.00 97.32 41 GLU A CA 1
ATOM 679 C C . GLU B 2 41 ? 126.783 150.068 86.785 1.00 97.32 41 GLU A C 1
ATOM 680 O O . GLU B 2 41 ? 126.708 149.034 86.116 1.00 97.32 41 GLU A O 1
ATOM 682 N N . GLY B 2 42 ? 127.560 150.159 87.866 1.00 94.11 42 GLY A N 1
ATOM 683 C CA . GLY B 2 42 ? 128.351 149.017 88.289 1.00 94.11 42 GLY A CA 1
ATOM 684 C C . GLY B 2 42 ? 127.491 147.829 88.669 1.00 94.11 42 GLY A C 1
ATOM 685 O O . GLY B 2 42 ? 127.807 146.685 88.329 1.00 94.11 42 GLY A O 1
ATOM 686 N N . LEU B 2 43 ? 126.387 148.086 89.374 1.00 88.31 43 LEU A N 1
ATOM 687 C CA . LEU B 2 43 ? 125.469 147.007 89.716 1.00 88.31 43 LEU A CA 1
ATOM 688 C C . LEU B 2 43 ? 124.877 146.378 88.462 1.00 88.31 43 LEU A C 1
ATOM 689 O O . LEU B 2 43 ? 124.774 145.149 88.365 1.00 88.31 43 LEU A O 1
ATOM 691 N N . LYS B 2 44 ? 124.491 147.200 87.485 1.00 89.52 44 LYS A N 1
ATOM 692 C CA . LYS B 2 44 ? 123.936 146.649 86.255 1.00 89.52 44 LYS A CA 1
ATOM 693 C C . LYS B 2 44 ? 124.967 145.807 85.510 1.00 89.52 44 LYS A C 1
ATOM 694 O O . LYS B 2 44 ? 124.636 144.748 84.965 1.00 89.52 44 LYS A O 1
ATOM 700 N N . LEU B 2 45 ? 126.220 146.266 85.470 1.00 93.47 45 LEU A N 1
ATOM 701 C CA . LEU B 2 45 ? 127.279 145.478 84.843 1.00 93.47 45 LEU A CA 1
ATOM 702 C C . LEU B 2 45 ? 127.465 144.142 85.548 1.00 93.47 45 LEU A C 1
ATOM 703 O O . LEU B 2 45 ? 127.558 143.090 84.901 1.00 93.47 45 LEU A O 1
ATOM 708 N N . LEU B 2 46 ? 127.532 144.167 86.879 1.00 95.65 46 LEU A N 1
ATOM 709 C CA . LEU B 2 46 ? 127.746 142.931 87.619 1.00 95.65 46 LEU A CA 1
ATOM 710 C C . LEU B 2 46 ? 126.567 141.982 87.460 1.00 95.65 46 LEU A C 1
ATOM 711 O O . LEU B 2 46 ? 126.743 140.760 87.510 1.00 95.65 46 LEU A O 1
ATOM 716 N N . SER B 2 47 ? 125.365 142.522 87.264 1.00 92.48 47 SER A N 1
ATOM 717 C CA . SER B 2 47 ? 124.204 141.678 87.007 1.00 92.48 47 SER A CA 1
ATOM 718 C C . SER B 2 47 ? 124.274 141.045 85.623 1.00 92.48 47 SER A C 1
ATOM 719 O O . SER B 2 47 ? 124.078 139.832 85.470 1.00 92.48 47 SER A O 1
ATOM 722 N N . ARG B 2 48 ? 124.547 141.858 84.600 1.00 95.10 48 ARG A N 1
ATOM 723 C CA . ARG B 2 48 ? 124.547 141.349 83.235 1.00 95.10 48 ARG A CA 1
ATOM 724 C C . ARG B 2 48 ? 125.663 140.341 83.015 1.00 95.10 48 ARG A C 1
ATOM 725 O O . ARG B 2 48 ? 125.505 139.413 82.212 1.00 95.10 48 ARG A O 1
ATOM 733 N N . CYS B 2 49 ? 126.790 140.504 83.713 1.00 100.87 49 CYS A N 1
ATOM 734 C CA . CYS B 2 49 ? 127.872 139.530 83.602 1.00 100.87 49 CYS A CA 1
ATOM 735 C C . CYS B 2 49 ? 127.389 138.135 83.975 1.00 100.87 49 CYS A C 1
ATOM 736 O O . CYS B 2 49 ? 127.534 137.183 83.197 1.00 100.87 49 CYS A O 1
ATOM 739 N N . ILE B 2 50 ? 126.783 138.003 85.157 1.00 100.20 50 ILE A N 1
ATOM 740 C CA . ILE B 2 50 ? 126.278 136.707 85.597 1.00 100.20 50 ILE A CA 1
ATOM 741 C C . ILE B 2 50 ? 125.158 136.236 84.683 1.00 100.20 50 ILE A C 1
ATOM 742 O O . ILE B 2 50 ? 125.066 135.047 84.358 1.00 100.20 50 ILE A O 1
ATOM 747 N N . GLU B 2 51 ? 124.289 137.157 84.254 1.00 97.42 51 GLU A N 1
ATOM 748 C CA . GLU B 2 51 ? 123.184 136.771 83.382 1.00 97.42 51 GLU A CA 1
ATOM 749 C C . GLU B 2 51 ? 123.695 136.092 82.119 1.00 97.42 51 GLU A C 1
ATOM 750 O O . GLU B 2 51 ? 123.308 134.959 81.805 1.00 97.42 51 GLU A O 1
ATOM 756 N N . ILE B 2 52 ? 124.602 136.757 81.403 1.00 97.02 52 ILE A N 1
ATOM 757 C CA . ILE B 2 52 ? 125.086 136.212 80.142 1.00 97.02 52 ILE A CA 1
ATOM 758 C C . ILE B 2 52 ? 125.929 134.968 80.385 1.00 97.02 52 ILE A C 1
ATOM 759 O O . ILE B 2 52 ? 125.849 133.995 79.626 1.00 97.02 52 ILE A O 1
ATOM 764 N N . ASP B 2 53 ? 126.745 134.969 81.445 1.00 94.58 53 ASP A N 1
ATOM 765 C CA . ASP B 2 53 ? 127.589 133.811 81.717 1.00 94.58 53 ASP A CA 1
ATOM 766 C C . ASP B 2 53 ? 126.749 132.568 81.974 1.00 94.58 53 ASP A C 1
ATOM 767 O O . ASP B 2 53 ? 126.980 131.515 81.370 1.00 94.58 53 ASP A O 1
ATOM 769 N N . SER B 2 54 ? 125.759 132.674 82.863 1.00 94.67 54 SER A N 1
ATOM 770 C CA . SER B 2 54 ? 124.908 131.529 83.161 1.00 94.67 54 SER A CA 1
ATOM 771 C C . SER B 2 54 ? 124.079 131.123 81.950 1.00 94.67 54 SER A C 1
ATOM 772 O O . SER B 2 54 ? 123.888 129.926 81.698 1.00 94.67 54 SER A O 1
ATOM 775 N N . ALA B 2 55 ? 123.575 132.098 81.188 1.00 95.93 55 ALA A N 1
ATOM 776 C CA . ALA B 2 55 ? 122.790 131.770 80.004 1.00 95.93 55 ALA A CA 1
ATOM 777 C C . ALA B 2 55 ? 123.619 130.974 79.004 1.00 95.93 55 ALA A C 1
ATOM 778 O O . ALA B 2 55 ? 123.174 129.941 78.492 1.00 95.93 55 ALA A O 1
ATOM 780 N N . ASP B 2 56 ? 124.843 131.430 78.732 1.00 102.64 56 ASP A N 1
ATOM 781 C CA . ASP B 2 56 ? 125.709 130.705 77.810 1.00 102.64 56 ASP A CA 1
ATOM 782 C C . ASP B 2 56 ? 126.084 129.336 78.363 1.00 102.64 56 ASP A C 1
ATOM 783 O O . ASP B 2 56 ? 126.116 128.350 77.618 1.00 102.64 56 ASP A O 1
ATOM 788 N N . LYS B 2 57 ? 126.365 129.254 79.667 1.00 106.05 57 LYS A N 1
ATOM 789 C CA . LYS B 2 57 ? 126.763 127.981 80.260 1.00 106.05 57 LYS A CA 1
ATOM 790 C C . LYS B 2 57 ? 125.649 126.950 80.153 1.00 106.05 57 LYS A C 1
ATOM 791 O O . LYS B 2 57 ? 125.904 125.778 79.856 1.00 106.05 57 LYS A O 1
ATOM 797 N N . SER B 2 58 ? 124.407 127.366 80.395 1.00 103.76 58 SER A N 1
ATOM 798 C CA . SER B 2 58 ? 123.282 126.462 80.203 1.00 103.76 58 SER A CA 1
ATOM 799 C C . SER B 2 58 ? 122.983 126.209 78.736 1.00 103.76 58 SER A C 1
ATOM 800 O O . SER B 2 58 ? 122.179 125.324 78.429 1.00 103.76 58 SER A O 1
ATOM 803 N N . GLY B 2 59 ? 123.599 126.965 77.830 1.00 103.35 59 GLY A N 1
ATOM 804 C CA . GLY B 2 59 ? 123.268 126.893 76.426 1.00 103.35 59 GLY A CA 1
ATOM 805 C C . GLY B 2 59 ? 122.067 127.715 76.025 1.00 103.35 59 GLY A C 1
ATOM 806 O O . GLY B 2 59 ? 121.741 127.766 74.832 1.00 103.35 59 GLY A O 1
ATOM 807 N N . CYS B 2 60 ? 121.404 128.365 76.977 1.00 102.47 60 CYS A N 1
ATOM 808 C CA . CYS B 2 60 ? 120.236 129.181 76.681 1.00 102.47 60 CYS A CA 1
ATOM 809 C C . CYS B 2 60 ? 120.689 130.559 76.218 1.00 102.47 60 CYS A C 1
ATOM 810 O O . CYS B 2 60 ? 121.420 131.250 76.933 1.00 102.47 60 CYS A O 1
ATOM 813 N N . THR B 2 61 ? 120.260 130.956 75.025 1.00 103.01 61 THR A N 1
ATOM 814 C CA . THR B 2 61 ? 120.614 132.271 74.512 1.00 103.01 61 THR A CA 1
ATOM 815 C C . THR B 2 61 ? 120.083 133.358 75.438 1.00 103.01 61 THR A C 1
ATOM 816 O O . THR B 2 61 ? 118.916 133.333 75.835 1.00 103.01 61 THR A O 1
ATOM 820 N N . HIS B 2 62 ? 120.946 134.310 75.781 1.00 102.08 62 HIS A N 1
ATOM 821 C CA . HIS B 2 62 ? 120.572 135.369 76.708 1.00 102.08 62 HIS A CA 1
ATOM 822 C C . HIS B 2 62 ? 119.573 136.326 76.065 1.00 102.08 62 HIS A C 1
ATOM 823 O O . HIS B 2 62 ? 119.550 136.513 74.845 1.00 102.08 62 HIS A O 1
ATOM 830 N N . ASN B 2 63 ? 118.730 136.928 76.903 1.00 103.23 63 ASN A N 1
ATOM 831 C CA . ASN B 2 63 ? 117.730 137.892 76.447 1.00 103.23 63 ASN A CA 1
ATOM 832 C C . ASN B 2 63 ? 118.274 139.297 76.694 1.00 103.23 63 ASN A C 1
ATOM 833 O O . ASN B 2 63 ? 117.890 139.992 77.634 1.00 103.23 63 ASN A O 1
ATOM 838 N N . HIS B 2 64 ? 119.193 139.709 75.819 1.00 109.82 64 HIS A N 1
ATOM 839 C CA . HIS B 2 64 ? 119.810 141.026 75.947 1.00 109.82 64 HIS A CA 1
ATOM 840 C C . HIS B 2 64 ? 118.781 142.138 75.788 1.00 109.82 64 HIS A C 1
ATOM 841 O O . HIS B 2 64 ? 118.745 143.087 76.581 1.00 109.82 64 HIS A O 1
ATOM 848 N N . ASP B 2 65 ? 117.928 142.033 74.774 1.00 110.21 65 ASP A N 1
ATOM 849 C CA . ASP B 2 65 ? 116.964 143.075 74.452 1.00 110.21 65 ASP A CA 1
ATOM 850 C C . ASP B 2 65 ? 115.696 143.003 75.293 1.00 110.21 65 ASP A C 1
ATOM 851 O O . ASP B 2 65 ? 114.700 143.641 74.931 1.00 110.21 65 ASP A O 1
ATOM 856 N N . ASP B 2 66 ? 115.713 142.249 76.394 1.00 103.08 66 ASP A N 1
ATOM 857 C CA . ASP B 2 66 ? 114.589 142.187 77.330 1.00 103.08 66 ASP A CA 1
ATOM 858 C C . ASP B 2 66 ? 113.308 141.728 76.635 1.00 103.08 66 ASP A C 1
ATOM 859 O O . ASP B 2 66 ? 112.216 142.230 76.907 1.00 103.08 66 ASP A O 1
ATOM 864 N N . LYS B 2 67 ? 113.446 140.768 75.724 1.00 101.66 67 LYS A N 1
ATOM 865 C CA . LYS B 2 67 ? 112.300 140.263 74.983 1.00 101.66 67 LYS A CA 1
ATOM 866 C C . LYS B 2 67 ? 111.366 139.481 75.898 1.00 101.66 67 LYS A C 1
ATOM 867 O O . LYS B 2 67 ? 111.808 138.736 76.775 1.00 101.66 67 LYS A O 1
ATOM 869 N N . SER B 2 68 ? 110.066 139.653 75.682 1.00 104.78 68 SER A N 1
ATOM 870 C CA A SER B 2 68 ? 109.054 138.985 76.481 0.11 104.78 68 SER A CA 1
ATOM 871 C CA B SER B 2 68 ? 109.072 138.977 76.495 0.89 104.78 68 SER A CA 1
ATOM 872 C C . SER B 2 68 ? 108.830 137.557 75.986 1.00 104.78 68 SER A C 1
ATOM 873 O O . SER B 2 68 ? 109.296 137.158 74.916 1.00 104.78 68 SER A O 1
ATOM 878 N N . VAL B 2 69 ? 108.094 136.783 76.789 1.00 104.79 69 VAL A N 1
ATOM 879 C CA . VAL B 2 69 ? 107.765 135.411 76.410 1.00 104.79 69 VAL A CA 1
ATOM 880 C C . VAL B 2 69 ? 106.903 135.397 75.155 1.00 104.79 69 VAL A C 1
ATOM 881 O O . VAL B 2 69 ? 107.126 134.596 74.237 1.00 104.79 69 VAL A O 1
ATOM 885 N N . GLU B 2 70 ? 105.904 136.281 75.092 1.00 110.53 70 GLU A N 1
ATOM 886 C CA . GLU B 2 70 ? 105.116 136.417 73.873 1.00 110.53 70 GLU A CA 1
ATOM 887 C C . GLU B 2 70 ? 105.989 136.881 72.716 1.00 110.53 70 GLU A C 1
ATOM 888 O O . GLU B 2 70 ? 105.807 136.442 71.576 1.00 110.53 70 GLU A O 1
ATOM 894 N N . THR B 2 71 ? 106.949 137.766 72.991 1.00 110.06 71 THR A N 1
ATOM 895 C CA . THR B 2 71 ? 107.892 138.172 71.956 1.00 110.06 71 THR A CA 1
ATOM 896 C C . THR B 2 71 ? 108.720 136.987 71.476 1.00 110.06 71 THR A C 1
ATOM 897 O O . THR B 2 71 ? 108.966 136.837 70.273 1.00 110.06 71 THR A O 1
ATOM 901 N N . ILE B 2 72 ? 109.153 136.133 72.405 1.00 113.11 72 ILE A N 1
ATOM 902 C CA . ILE B 2 72 ? 109.916 134.945 72.033 1.00 113.11 72 ILE A CA 1
ATOM 903 C C . ILE B 2 72 ? 109.070 134.023 71.164 1.00 113.11 72 ILE A C 1
ATOM 904 O O . ILE B 2 72 ? 109.562 133.429 70.196 1.00 113.11 72 ILE A O 1
ATOM 909 N N . LEU B 2 73 ? 107.782 133.895 71.487 1.00 114.19 73 LEU A N 1
ATOM 910 C CA . LEU B 2 73 ? 106.911 133.026 70.703 1.00 114.19 73 LEU A CA 1
ATOM 911 C C . LEU B 2 73 ? 106.589 133.620 69.336 1.00 114.19 73 LEU A C 1
ATOM 912 O O . LEU B 2 73 ? 106.403 132.874 68.369 1.00 114.19 73 LEU A O 1
ATOM 917 N N . VAL B 2 74 ? 106.522 134.944 69.230 1.00 117.35 74 VAL A N 1
ATOM 918 C CA . VAL B 2 74 ? 106.114 135.561 67.972 1.00 117.35 74 VAL A CA 1
ATOM 919 C C . VAL B 2 74 ? 107.289 135.752 67.016 1.00 117.35 74 VAL A C 1
ATOM 920 O O . VAL B 2 74 ? 107.094 135.747 65.796 1.00 117.35 74 VAL A O 1
ATOM 924 N N . GLU B 2 75 ? 108.513 135.909 67.533 1.00 123.26 75 GLU A N 1
ATOM 925 C CA . GLU B 2 75 ? 109.659 136.090 66.649 1.00 123.26 75 GLU A CA 1
ATOM 926 C C . GLU B 2 75 ? 109.894 134.879 65.757 1.00 123.26 75 GLU A C 1
ATOM 927 O O . GLU B 2 75 ? 110.484 135.020 64.680 1.00 123.26 75 GLU A O 1
ATOM 933 N N . SER B 2 76 ? 109.449 133.697 66.177 1.00 119.96 76 SER A N 1
ATOM 934 C CA . SER B 2 76 ? 109.495 132.504 65.344 1.00 119.96 76 SER A CA 1
ATOM 935 C C . SER B 2 76 ? 108.271 132.369 64.450 1.00 119.96 76 SER A C 1
ATOM 936 O O . SER B 2 76 ? 108.191 131.411 63.674 1.00 119.96 76 SER A O 1
ATOM 939 N N . GLY B 2 77 ? 107.320 133.298 64.542 1.00 111.15 77 GLY A N 1
ATOM 940 C CA . GLY B 2 77 ? 106.142 133.294 63.701 1.00 111.15 77 GLY A CA 1
ATOM 941 C C . GLY B 2 77 ? 104.899 132.702 64.325 1.00 111.15 77 GLY A C 1
ATOM 942 O O . GLY B 2 77 ? 103.866 132.626 63.649 1.00 111.15 77 GLY A O 1
ATOM 943 N N . ILE B 2 78 ? 104.958 132.285 65.585 1.00 110.08 78 ILE A N 1
ATOM 944 C CA . ILE B 2 78 ? 103.822 131.666 66.256 1.00 110.08 78 ILE A CA 1
ATOM 945 C C . ILE B 2 78 ? 103.071 132.735 67.037 1.00 110.08 78 ILE A C 1
ATOM 946 O O . ILE B 2 78 ? 103.677 133.518 67.779 1.00 110.08 78 ILE A O 1
ATOM 951 N N . VAL B 2 79 ? 101.754 132.771 66.872 1.00 103.84 79 VAL A N 1
ATOM 952 C CA . VAL B 2 79 ? 100.902 133.752 67.532 1.00 103.84 79 VAL A CA 1
ATOM 953 C C . VAL B 2 79 ? 100.287 133.098 68.762 1.00 103.84 79 VAL A C 1
ATOM 954 O O . VAL B 2 79 ? 99.541 132.118 68.647 1.00 103.84 79 VAL A O 1
ATOM 958 N N . CYS B 2 80 ? 100.603 133.633 69.940 1.00 105.40 80 CYS A N 1
ATOM 959 C CA . CYS B 2 80 ? 100.073 133.138 71.210 1.00 105.40 80 CYS A CA 1
ATOM 960 C C . CYS B 2 80 ? 99.582 134.315 72.045 1.00 105.40 80 CYS A C 1
ATOM 961 O O . CYS B 2 80 ? 100.181 134.660 73.070 1.00 105.40 80 CYS A O 1
ATOM 964 N N . PRO B 2 81 ? 98.478 134.954 71.635 1.00 106.31 81 PRO A N 1
ATOM 965 C CA . PRO B 2 81 ? 97.999 136.135 72.368 1.00 106.31 81 PRO A CA 1
ATOM 966 C C . PRO B 2 81 ? 97.511 135.803 73.769 1.00 106.31 81 PRO A C 1
ATOM 967 O O . PRO B 2 81 ? 96.515 135.092 73.937 1.00 106.31 81 PRO A O 1
ATOM 971 N N . GLY B 2 82 ? 98.205 136.316 74.782 1.00 106.13 82 GLY A N 1
ATOM 972 C CA . GLY B 2 82 ? 97.799 136.110 76.159 1.00 106.13 82 GLY A CA 1
ATOM 973 C C . GLY B 2 82 ? 98.704 135.177 76.940 1.00 106.13 82 GLY A C 1
ATOM 974 O O . GLY B 2 82 ? 98.603 133.952 76.817 1.00 106.13 82 GLY A O 1
ATOM 975 N N . LEU B 2 83 ? 99.589 135.749 77.755 1.00 114.67 83 LEU A N 1
ATOM 976 C CA . LEU B 2 83 ? 100.510 134.975 78.575 1.00 114.67 83 LEU A CA 1
ATOM 977 C C . LEU B 2 83 ? 101.039 135.877 79.676 1.00 114.67 83 LEU A C 1
ATOM 978 O O . LEU B 2 83 ? 101.175 137.087 79.464 1.00 114.67 83 LEU A O 1
ATOM 980 N N . PRO B 2 84 ? 101.329 135.333 80.858 1.00 113.06 84 PRO A N 1
ATOM 981 C CA . PRO B 2 84 ? 101.915 136.158 81.921 1.00 113.06 84 PRO A CA 1
ATOM 982 C C . PRO B 2 84 ? 103.251 136.743 81.489 1.00 113.06 84 PRO A C 1
ATOM 983 O O . PRO B 2 84 ? 104.051 136.087 80.819 1.00 113.06 84 PRO A O 1
ATOM 987 N N . LEU B 2 85 ? 103.488 137.989 81.888 1.00 106.67 85 LEU A N 1
ATOM 988 C CA . LEU B 2 85 ? 104.649 138.740 81.423 1.00 106.67 85 LEU A CA 1
ATOM 989 C C . LEU B 2 85 ? 105.854 138.397 82.290 1.00 106.67 85 LEU A C 1
ATOM 990 O O . LEU B 2 85 ? 105.939 138.822 83.447 1.00 106.67 85 LEU A O 1
ATOM 995 N N . ILE B 2 86 ? 106.791 137.634 81.731 1.00 100.42 86 ILE A N 1
ATOM 996 C CA . ILE B 2 86 ? 108.015 137.264 82.423 1.00 100.42 86 ILE A CA 1
ATOM 997 C C . ILE B 2 86 ? 109.189 137.490 81.483 1.00 100.42 86 ILE A C 1
ATOM 998 O O . ILE B 2 86 ? 109.038 137.549 80.261 1.00 100.42 86 ILE A O 1
ATOM 1000 N N . ILE B 2 87 ? 110.371 137.622 82.073 1.00 101.68 87 ILE A N 1
ATOM 1001 C CA . ILE B 2 87 ? 111.596 137.823 81.305 1.00 101.68 87 ILE A CA 1
ATOM 1002 C C . ILE B 2 87 ? 112.617 136.775 81.725 1.00 101.68 87 ILE A C 1
ATOM 1003 O O . ILE B 2 87 ? 113.403 137.007 82.655 1.00 101.68 87 ILE A O 1
ATOM 1008 N N . PRO B 2 88 ? 112.623 135.606 81.096 1.00 99.37 88 PRO A N 1
ATOM 1009 C CA . PRO B 2 88 ? 113.655 134.614 81.401 1.00 99.37 88 PRO A CA 1
ATOM 1010 C C . PRO B 2 88 ? 115.037 135.099 80.999 1.00 99.37 88 PRO A C 1
ATOM 1011 O O . PRO B 2 88 ? 115.209 135.835 80.024 1.00 99.37 88 PRO A O 1
ATOM 1015 N N . ASP B 2 89 ? 116.033 134.677 81.780 1.00 101.01 89 ASP A N 1
ATOM 1016 C CA . ASP B 2 89 ? 117.416 135.037 81.484 1.00 101.01 89 ASP A CA 1
ATOM 1017 C C . ASP B 2 89 ? 117.873 134.428 80.165 1.00 101.01 89 ASP A C 1
ATOM 1018 O O . ASP B 2 89 ? 118.530 135.095 79.358 1.00 101.01 89 ASP A O 1
ATOM 1023 N N . GLY B 2 90 ? 117.534 133.167 79.931 1.00 101.92 90 GLY A N 1
ATOM 1024 C CA . GLY B 2 90 ? 117.922 132.489 78.711 1.00 101.92 90 GLY A CA 1
ATOM 1025 C C . GLY B 2 90 ? 116.759 131.720 78.123 1.00 101.92 90 GLY A C 1
ATOM 1026 O O . GLY B 2 90 ? 115.825 131.330 78.823 1.00 101.92 90 GLY A O 1
ATOM 1027 N N . TYR B 2 91 ? 116.831 131.501 76.812 1.00 106.97 91 TYR A N 1
ATOM 1028 C CA . TYR B 2 91 ? 115.743 130.869 76.083 1.00 106.97 91 TYR A CA 1
ATOM 1029 C C . TYR B 2 91 ? 116.293 130.024 74.947 1.00 106.97 91 TYR A C 1
ATOM 1030 O O . TYR B 2 91 ? 117.243 130.423 74.267 1.00 106.97 91 TYR A O 1
ATOM 1039 N N . LYS B 2 92 ? 115.689 128.853 74.750 1.00 115.88 92 LYS A N 1
ATOM 1040 C CA . LYS B 2 92 ? 116.008 127.967 73.637 1.00 115.88 92 LYS A CA 1
ATOM 1041 C C . LYS B 2 92 ? 114.710 127.552 72.964 1.00 115.88 92 LYS A C 1
ATOM 1042 O O . LYS B 2 92 ? 113.879 126.877 73.581 1.00 115.88 92 LYS A O 1
ATOM 1048 N N . LEU B 2 93 ? 114.540 127.946 71.706 1.00 127.81 93 LEU A N 1
ATOM 1049 C CA . LEU B 2 93 ? 113.362 127.586 70.929 1.00 127.81 93 LEU A CA 1
ATOM 1050 C C . LEU B 2 93 ? 113.695 126.420 70.010 1.00 127.81 93 LEU A C 1
ATOM 1051 O O . LEU B 2 93 ? 114.674 126.472 69.258 1.00 127.81 93 LEU A O 1
ATOM 1056 N N . ILE B 2 94 ? 112.877 125.374 70.073 1.00 124.79 94 ILE A N 1
ATOM 1057 C CA . ILE B 2 94 ? 112.994 124.241 69.166 1.00 124.79 94 ILE A CA 1
ATOM 1058 C C . ILE B 2 94 ? 111.650 124.075 68.467 1.00 124.79 94 ILE A C 1
ATOM 1059 O O . ILE B 2 94 ? 110.728 124.868 68.687 1.00 124.79 94 ILE A O 1
ATOM 1064 N N . ASP B 2 95 ? 111.534 123.057 67.610 1.00 134.10 95 ASP A N 1
ATOM 1065 C CA . ASP B 2 95 ? 110.328 122.889 66.806 1.00 134.10 95 ASP A CA 1
ATOM 1066 C C . ASP B 2 95 ? 109.084 122.702 67.671 1.00 134.10 95 ASP A C 1
ATOM 1067 O O . ASP B 2 95 ? 108.037 123.299 67.397 1.00 134.10 95 ASP A O 1
ATOM 1072 N N . ASN B 2 96 ? 109.173 121.886 68.721 1.00 130.81 96 ASN A N 1
ATOM 1073 C CA . ASN B 2 96 ? 107.999 121.563 69.528 1.00 130.81 96 ASN A CA 1
ATOM 1074 C C . ASN B 2 96 ? 108.146 121.738 71.034 1.00 130.81 96 ASN A C 1
ATOM 1075 O O . ASN B 2 96 ? 107.445 121.092 71.821 1.00 130.81 96 ASN A O 1
ATOM 1080 N N . SER B 2 97 ? 109.050 122.616 71.458 1.00 123.00 97 SER A N 1
ATOM 1081 C CA . SER B 2 97 ? 109.317 122.797 72.879 1.00 123.00 97 SER A CA 1
ATOM 1082 C C . SER B 2 97 ? 109.829 124.211 73.108 1.00 123.00 97 SER A C 1
ATOM 1083 O O . SER B 2 97 ? 110.087 124.963 72.165 1.00 123.00 97 SER A O 1
ATOM 1086 N N . LEU B 2 98 ? 109.969 124.562 74.385 1.00 120.46 98 LEU A N 1
ATOM 1087 C CA . LEU B 2 98 ? 110.498 125.857 74.788 1.00 120.46 98 LEU A CA 1
ATOM 1088 C C . LEU B 2 98 ? 111.286 125.688 76.076 1.00 120.46 98 LEU A C 1
ATOM 1089 O O . LEU B 2 98 ? 110.856 124.963 76.977 1.00 120.46 98 LEU A O 1
ATOM 1094 N N . ILE B 2 99 ? 112.433 126.355 76.157 1.00 110.58 99 ILE A N 1
ATOM 1095 C CA . ILE B 2 99 ? 113.267 126.358 77.350 1.00 110.58 99 ILE A CA 1
ATOM 1096 C C . ILE B 2 99 ? 113.329 127.782 77.880 1.00 110.58 99 ILE A C 1
ATOM 1097 O O . ILE B 2 99 ? 113.698 128.707 77.147 1.00 110.58 99 ILE A O 1
ATOM 1099 N N . LEU B 2 100 ? 112.959 127.958 79.145 1.00 110.17 100 LEU A N 1
ATOM 1100 C CA . LEU B 2 100 ? 113.027 129.247 79.820 1.00 110.17 100 LEU A CA 1
ATOM 1101 C C . LEU B 2 100 ? 113.980 129.127 80.999 1.00 110.17 100 LEU A C 1
ATOM 1102 O O . LEU B 2 100 ? 113.866 128.192 81.799 1.00 110.17 100 LEU A O 1
ATOM 1107 N N . LEU B 2 101 ? 114.915 130.069 81.105 1.00 104.33 101 LEU A N 1
ATOM 1108 C CA . LEU B 2 101 ? 115.976 130.017 82.102 1.00 104.33 101 LEU A CA 1
ATOM 1109 C C . LEU B 2 101 ? 115.860 131.193 83.060 1.00 104.33 101 LEU A C 1
ATOM 1110 O O . LEU B 2 101 ? 115.712 132.340 82.627 1.00 104.33 101 LEU A O 1
ATOM 1115 N N . GLU B 2 102 ? 115.939 130.902 84.356 1.00 104.91 102 GLU A N 1
ATOM 1116 C CA . GLU B 2 102 ? 115.956 131.909 85.407 1.00 104.91 102 GLU A CA 1
ATOM 1117 C C . GLU B 2 102 ? 117.217 131.726 86.237 1.00 104.91 102 GLU A C 1
ATOM 1118 O O . GLU B 2 102 ? 117.529 130.608 86.658 1.00 104.91 102 GLU A O 1
ATOM 1124 N N . CYS B 2 103 ? 117.935 132.820 86.473 1.00 99.94 103 CYS A N 1
ATOM 1125 C CA . CYS B 2 103 ? 119.182 132.788 87.221 1.00 99.94 103 CYS A CA 1
ATOM 1126 C C . CYS B 2 103 ? 119.146 133.825 88.333 1.00 99.94 103 CYS A C 1
ATOM 1127 O O . CYS B 2 103 ? 118.438 134.831 88.244 1.00 99.94 103 CYS A O 1
ATOM 1130 N N . PHE B 2 104 ? 119.924 133.566 89.379 1.00 93.88 104 PHE A N 1
ATOM 1131 C CA . PHE B 2 104 ? 119.986 134.403 90.566 1.00 93.88 104 PHE A CA 1
ATOM 1132 C C . PHE B 2 104 ? 121.094 133.886 91.467 1.00 93.88 104 PHE A C 1
ATOM 1133 O O . PHE B 2 104 ? 121.345 132.680 91.525 1.00 93.88 104 PHE A O 1
ATOM 1141 N N . VAL B 2 105 ? 121.746 134.802 92.176 1.00 89.85 105 VAL A N 1
ATOM 1142 C CA . VAL B 2 105 ? 122.836 134.459 93.080 1.00 89.85 105 VAL A CA 1
ATOM 1143 C C . VAL B 2 105 ? 122.506 135.019 94.455 1.00 89.85 105 VAL A C 1
ATOM 1144 O O . VAL B 2 105 ? 122.430 136.241 94.626 1.00 89.85 105 VAL A O 1
ATOM 1146 N N . ARG B 2 106 ? 122.326 134.133 95.434 1.00 87.97 106 ARG A N 1
ATOM 1147 C CA . ARG B 2 106 ? 121.982 134.517 96.795 1.00 87.97 106 ARG A CA 1
ATOM 1148 C C . ARG B 2 106 ? 123.018 133.979 97.768 1.00 87.97 106 ARG A C 1
ATOM 1149 O O . ARG B 2 106 ? 123.585 132.904 97.564 1.00 87.97 106 ARG A O 1
ATOM 1157 N N . SER B 2 107 ? 123.250 134.734 98.840 1.00 82.44 107 SER A N 1
ATOM 1158 C CA . SER B 2 107 ? 124.218 134.334 99.855 1.00 82.44 107 SER A CA 1
ATOM 1159 C C . SER B 2 107 ? 123.555 133.555 100.987 1.00 82.44 107 SER A C 1
ATOM 1160 O O . SER B 2 107 ? 123.920 132.407 101.256 1.00 82.44 107 SER A O 1
ATOM 1163 N N . THR B 2 108 ? 122.588 134.165 101.657 1.00 86.49 108 THR A N 1
ATOM 1164 C CA . THR B 2 108 ? 121.917 133.496 102.765 1.00 86.49 108 THR A CA 1
ATOM 1165 C C . THR B 2 108 ? 121.139 132.293 102.247 1.00 86.49 108 THR A C 1
ATOM 1166 O O . THR B 2 108 ? 120.429 132.408 101.242 1.00 86.49 108 THR A O 1
ATOM 1170 N N . PRO B 2 109 ? 121.251 131.131 102.890 1.00 83.07 109 PRO A N 1
ATOM 1171 C CA . PRO B 2 109 ? 120.507 129.957 102.406 1.00 83.07 109 PRO A CA 1
ATOM 1172 C C . PRO B 2 109 ? 119.006 130.165 102.383 1.00 83.07 109 PRO A C 1
ATOM 1173 O O . PRO B 2 109 ? 118.323 129.665 101.480 1.00 83.07 109 PRO A O 1
ATOM 1177 N N . ALA B 2 110 ? 118.474 130.897 103.360 1.00 85.22 110 ALA A N 1
ATOM 1178 C CA . ALA B 2 110 ? 117.030 131.052 103.473 1.00 85.22 110 ALA A CA 1
ATOM 1179 C C . ALA B 2 110 ? 116.460 131.814 102.286 1.00 85.22 110 ALA A C 1
ATOM 1180 O O . ALA B 2 110 ? 115.502 131.366 101.642 1.00 85.22 110 ALA A O 1
ATOM 1182 N N . SER B 2 111 ? 117.038 132.978 101.984 1.00 88.46 111 SER A N 1
ATOM 1183 C CA . SER B 2 111 ? 116.563 133.750 100.843 1.00 88.46 111 SER A CA 1
ATOM 1184 C C . SER B 2 111 ? 116.800 133.003 99.545 1.00 88.46 111 SER A C 1
ATOM 1185 O O . SER B 2 111 ? 116.001 133.114 98.609 1.00 88.46 111 SER A O 1
ATOM 1188 N N . PHE B 2 112 ? 117.882 132.230 99.474 1.00 93.76 112 PHE A N 1
ATOM 1189 C CA . PHE B 2 112 ? 118.138 131.427 98.286 1.00 93.76 112 PHE A CA 1
ATOM 1190 C C . PHE B 2 112 ? 117.020 130.416 98.064 1.00 93.76 112 PHE A C 1
ATOM 1191 O O . PHE B 2 112 ? 116.503 130.283 96.950 1.00 93.76 112 PHE A O 1
ATOM 1199 N N . GLU B 2 113 ? 116.615 129.710 99.121 1.00 92.96 113 GLU A N 1
ATOM 1200 C CA . GLU B 2 113 ? 115.529 128.745 98.982 1.00 92.96 113 GLU A CA 1
ATOM 1201 C C . GLU B 2 113 ? 114.218 129.435 98.633 1.00 92.96 113 GLU A C 1
ATOM 1202 O O . GLU B 2 113 ? 113.425 128.918 97.833 1.00 92.96 113 GLU A O 1
ATOM 1208 N N . LYS B 2 114 ? 113.965 130.598 99.235 1.00 86.79 114 LYS A N 1
ATOM 1209 C CA . LYS B 2 114 ? 112.746 131.332 98.918 1.00 86.79 114 LYS A CA 1
ATOM 1210 C C . LYS B 2 114 ? 112.712 131.716 97.445 1.00 86.79 114 LYS A C 1
ATOM 1211 O O . LYS B 2 114 ? 111.692 131.546 96.764 1.00 86.79 114 LYS A O 1
ATOM 1217 N N . LYS B 2 115 ? 113.832 132.221 96.929 1.00 89.21 115 LYS A N 1
ATOM 1218 C CA . LYS B 2 115 ? 113.888 132.574 95.517 1.00 89.21 115 LYS A CA 1
ATOM 1219 C C . LYS B 2 115 ? 113.732 131.338 94.644 1.00 89.21 115 LYS A C 1
ATOM 1220 O O . LYS B 2 115 ? 113.086 131.389 93.591 1.00 89.21 115 LYS A O 1
ATOM 1226 N N . PHE B 2 116 ? 114.315 130.218 95.069 1.00 90.44 116 PHE A N 1
ATOM 1227 C CA . PHE B 2 116 ? 114.202 128.981 94.308 1.00 90.44 116 PHE A CA 1
ATOM 1228 C C . PHE B 2 116 ? 112.745 128.573 94.146 1.00 90.44 116 PHE A C 1
ATOM 1229 O O . PHE B 2 116 ? 112.279 128.321 93.028 1.00 90.44 116 PHE A O 1
ATOM 1237 N N . ILE B 2 117 ? 112.003 128.516 95.254 1.00 87.34 117 ILE A N 1
ATOM 1238 C CA . ILE B 2 117 ? 110.613 128.077 95.160 1.00 87.34 117 ILE A CA 1
ATOM 1239 C C . ILE B 2 117 ? 109.785 129.092 94.380 1.00 87.34 117 ILE A C 1
ATOM 1240 O O . ILE B 2 117 ? 108.918 128.718 93.576 1.00 87.34 117 ILE A O 1
ATOM 1245 N N . GLU B 2 118 ? 110.051 130.386 94.581 1.00 93.40 118 GLU A N 1
ATOM 1246 C CA . GLU B 2 118 ? 109.300 131.405 93.856 1.00 93.40 118 GLU A CA 1
ATOM 1247 C C . GLU B 2 118 ? 109.495 131.263 92.352 1.00 93.40 118 GLU A C 1
ATOM 1248 O O . GLU B 2 118 ? 108.527 131.289 91.583 1.00 93.40 118 GLU A O 1
ATOM 1254 N N . ASP B 2 119 ? 110.744 131.089 91.914 1.00 97.35 119 ASP A N 1
ATOM 1255 C CA . ASP B 2 119 ? 111.013 130.984 90.485 1.00 97.35 119 ASP A CA 1
ATOM 1256 C C . ASP B 2 119 ? 110.490 129.677 89.905 1.00 97.35 119 ASP A C 1
ATOM 1257 O O . ASP B 2 119 ? 110.033 129.653 88.756 1.00 97.35 119 ASP A O 1
ATOM 1262 N N . THR B 2 120 ? 110.542 128.584 90.672 1.00 95.73 120 THR A N 1
ATOM 1263 C CA . THR B 2 120 ? 109.960 127.335 90.191 1.00 95.73 120 THR A CA 1
ATOM 1264 C C . THR B 2 120 ? 108.466 127.493 89.951 1.00 95.73 120 THR A C 1
ATOM 1265 O O . THR B 2 120 ? 107.944 127.069 88.913 1.00 95.73 120 THR A O 1
ATOM 1269 N N . ASN B 2 121 ? 107.760 128.111 90.901 1.00 99.68 121 ASN A N 1
ATOM 1270 C CA . ASN B 2 121 ? 106.330 128.335 90.711 1.00 99.68 121 ASN A CA 1
ATOM 1271 C C . ASN B 2 121 ? 106.069 129.257 89.527 1.00 99.68 121 ASN A C 1
ATOM 1272 O O . ASN B 2 121 ? 105.140 129.026 88.741 1.00 99.68 121 ASN A O 1
ATOM 1277 N N . LYS B 2 122 ? 106.886 130.304 89.379 1.00 102.06 122 LYS A N 1
ATOM 1278 C CA . LYS B 2 122 ? 106.699 131.238 88.275 1.00 102.06 122 LYS A CA 1
ATOM 1279 C C . LYS B 2 122 ? 106.876 130.548 86.928 1.00 102.06 122 LYS A C 1
ATOM 1280 O O . LYS B 2 122 ? 106.133 130.823 85.978 1.00 102.06 122 LYS A O 1
ATOM 1286 N N . LEU B 2 123 ? 107.864 129.659 86.820 1.00 105.72 123 LEU A N 1
ATOM 1287 C CA . LEU B 2 123 ? 108.058 128.930 85.571 1.00 105.72 123 LEU A CA 1
ATOM 1288 C C . LEU B 2 123 ? 106.938 127.923 85.334 1.00 105.72 123 LEU A C 1
ATOM 1289 O O . LEU B 2 123 ? 106.458 127.777 84.205 1.00 105.72 123 LEU A O 1
ATOM 1294 N N . ALA B 2 124 ? 106.504 127.227 86.385 1.00 108.08 124 ALA A N 1
ATOM 1295 C CA . ALA B 2 124 ? 105.508 126.173 86.241 1.00 108.08 124 ALA A CA 1
ATOM 1296 C C . ALA B 2 124 ? 104.093 126.697 86.033 1.00 108.08 124 ALA A C 1
ATOM 1297 O O . ALA B 2 124 ? 103.220 125.918 85.637 1.00 108.08 124 ALA A O 1
ATOM 1299 N N . CYS B 2 125 ? 103.841 127.981 86.299 1.00 109.57 125 CYS A N 1
ATOM 1300 C CA . CYS B 2 125 ? 102.482 128.500 86.158 1.00 109.57 125 CYS A CA 1
ATOM 1301 C C . CYS B 2 125 ? 101.972 128.372 84.725 1.00 109.57 125 CYS A C 1
ATOM 1302 O O . CYS B 2 125 ? 100.809 128.016 84.506 1.00 109.57 125 CYS A O 1
ATOM 1305 N N . ILE B 2 126 ? 102.822 128.650 83.737 1.00 108.70 126 ILE A N 1
ATOM 1306 C CA . ILE B 2 126 ? 102.380 128.729 82.346 1.00 108.70 126 ILE A CA 1
ATOM 1307 C C . ILE B 2 126 ? 102.550 127.384 81.651 1.00 108.70 126 ILE A C 1
ATOM 1308 O O . ILE B 2 126 ? 102.529 127.307 80.415 1.00 108.70 126 ILE A O 1
ATOM 1310 N N . ARG B 2 127 ? 102.724 126.321 82.439 1.00 111.98 127 ARG A N 1
ATOM 1311 C CA . ARG B 2 127 ? 102.925 124.990 81.871 1.00 111.98 127 ARG A CA 1
ATOM 1312 C C . ARG B 2 127 ? 101.746 124.578 80.998 1.00 111.98 127 ARG A C 1
ATOM 1313 O O . ARG B 2 127 ? 101.927 124.100 79.873 1.00 111.98 127 ARG A O 1
ATOM 1321 N N . GLU B 2 128 ? 100.525 124.749 81.507 1.00 109.34 128 GLU A N 1
ATOM 1322 C CA . GLU B 2 128 ? 99.347 124.300 80.772 1.00 109.34 128 GLU A CA 1
ATOM 1323 C C . GLU B 2 128 ? 99.116 125.136 79.518 1.00 109.34 128 GLU A C 1
ATOM 1324 O O . GLU B 2 128 ? 98.693 124.606 78.485 1.00 109.34 128 GLU A O 1
ATOM 1330 N N . ASP B 2 129 ? 99.385 126.442 79.584 1.00 108.84 129 ASP A N 1
ATOM 1331 C CA . ASP B 2 129 ? 99.244 127.277 78.397 1.00 108.84 129 ASP A CA 1
ATOM 1332 C C . ASP B 2 129 ? 100.269 126.901 77.337 1.00 108.84 129 ASP A C 1
ATOM 1333 O O . ASP B 2 129 ? 99.950 126.866 76.143 1.00 108.84 129 ASP A O 1
ATOM 1338 N N . LEU B 2 130 ? 101.504 126.606 77.752 1.00 107.24 130 LEU A N 1
ATOM 1339 C CA . LEU B 2 130 ? 102.491 126.105 76.801 1.00 107.24 130 LEU A CA 1
ATOM 1340 C C . LEU B 2 130 ? 102.043 124.781 76.195 1.00 107.24 130 LEU A C 1
ATOM 1341 O O . LEU B 2 130 ? 102.182 124.564 74.985 1.00 107.24 130 LEU A O 1
ATOM 1346 N N . ALA B 2 131 ? 101.497 123.887 77.022 1.00 97.17 131 ALA A N 1
ATOM 1347 C CA . ALA B 2 131 ? 101.069 122.582 76.529 1.00 97.17 131 ALA A CA 1
ATOM 1348 C C . ALA B 2 131 ? 99.942 122.712 75.513 1.00 97.17 131 ALA A C 1
ATOM 1349 O O . ALA B 2 131 ? 99.960 122.054 74.467 1.00 97.17 131 ALA A O 1
ATOM 1351 N N . VAL B 2 132 ? 98.950 123.557 75.803 1.00 92.84 132 VAL A N 1
ATOM 1352 C CA . VAL B 2 132 ? 97.838 123.735 74.879 1.00 92.84 132 VAL A CA 1
ATOM 1353 C C . VAL B 2 132 ? 98.253 124.566 73.672 1.00 92.84 132 VAL A C 1
ATOM 1354 O O . VAL B 2 132 ? 97.570 124.546 72.641 1.00 92.84 132 VAL A O 1
ATOM 1358 N N . ALA B 2 133 ? 99.369 125.291 73.764 1.00 90.04 133 ALA A N 1
ATOM 1359 C CA . ALA B 2 133 ? 99.885 126.033 72.623 1.00 90.04 133 ALA A CA 1
ATOM 1360 C C . ALA B 2 133 ? 100.639 125.155 71.636 1.00 90.04 133 ALA A C 1
ATOM 1361 O O . ALA B 2 133 ? 101.016 125.641 70.565 1.00 90.04 133 ALA A O 1
ATOM 1363 N N . GLY B 2 134 ? 100.868 123.887 71.962 1.00 95.72 134 GLY A N 1
ATOM 1364 C CA . GLY B 2 134 ? 101.604 122.990 71.098 1.00 95.72 134 GLY A CA 1
ATOM 1365 C C . GLY B 2 134 ? 103.072 122.824 71.422 1.00 95.72 134 GLY A C 1
ATOM 1366 O O . GLY B 2 134 ? 103.804 122.246 70.609 1.00 95.72 134 GLY A O 1
ATOM 1367 N N . VAL B 2 135 ? 103.528 123.310 72.574 1.00 109.76 135 VAL A N 1
ATOM 1368 C CA . VAL B 2 135 ? 104.918 123.216 72.989 1.00 109.76 135 VAL A CA 1
ATOM 1369 C C . VAL B 2 135 ? 104.965 122.703 74.425 1.00 109.76 135 VAL A C 1
ATOM 1370 O O . VAL B 2 135 ? 103.943 122.366 75.020 1.00 109.76 135 VAL A O 1
ATOM 1374 N N . THR B 2 136 ? 106.176 122.639 74.974 1.00 118.72 136 THR A N 1
ATOM 1375 C CA . THR B 2 136 ? 106.386 122.187 76.341 1.00 118.72 136 THR A CA 1
ATOM 1376 C C . THR B 2 136 ? 107.571 122.933 76.938 1.00 118.72 136 THR A C 1
ATOM 1377 O O . THR B 2 136 ? 108.416 123.475 76.222 1.00 118.72 136 THR A O 1
ATOM 1381 N N . LEU B 2 137 ? 107.623 122.954 78.266 1.00 111.03 137 LEU A N 1
ATOM 1382 C CA . LEU B 2 137 ? 108.650 123.681 78.999 1.00 111.03 137 LEU A CA 1
ATOM 1383 C C . LEU B 2 137 ? 109.712 122.727 79.526 1.00 111.03 137 LEU A C 1
ATOM 1384 O O . LEU B 2 137 ? 109.399 121.635 80.009 1.00 111.03 137 LEU A O 1
ATOM 1389 N N . VAL B 2 138 ? 110.967 123.147 79.430 1.00 105.77 138 VAL A N 1
ATOM 1390 C CA . VAL B 2 138 ? 112.087 122.468 80.067 1.00 105.77 138 VAL A CA 1
ATOM 1391 C C . VAL B 2 138 ? 112.491 123.301 81.282 1.00 105.77 138 VAL A C 1
ATOM 1392 O O . VAL B 2 138 ? 113.083 124.379 81.123 1.00 105.77 138 VAL A O 1
ATOM 1394 N N . PRO B 2 139 ? 112.192 122.858 82.501 1.00 100.37 139 PRO A N 1
ATOM 1395 C CA . PRO B 2 139 ? 112.500 123.681 83.675 1.00 100.37 139 PRO A CA 1
ATOM 1396 C C . PRO B 2 139 ? 113.994 123.722 83.946 1.00 100.37 139 PRO A C 1
ATOM 1397 O O . PRO B 2 139 ? 114.701 122.725 83.788 1.00 100.37 139 PRO A O 1
ATOM 1401 N N . ILE B 2 140 ? 114.468 124.892 84.364 1.00 100.64 140 ILE A N 1
ATOM 1402 C CA . ILE B 2 140 ? 115.873 125.072 84.705 1.00 100.64 140 ILE A CA 1
ATOM 1403 C C . ILE B 2 140 ? 116.006 126.352 85.517 1.00 100.64 140 ILE A C 1
ATOM 1404 O O . ILE B 2 140 ? 115.353 127.358 85.229 1.00 100.64 140 ILE A O 1
ATOM 1409 N N . VAL B 2 141 ? 116.847 126.298 86.550 1.00 99.60 141 VAL A N 1
ATOM 1410 C CA . VAL B 2 141 ? 117.202 127.463 87.347 1.00 99.60 141 VAL A CA 1
ATOM 1411 C C . VAL B 2 141 ? 118.713 127.466 87.521 1.00 99.60 141 VAL A C 1
ATOM 1412 O O . VAL B 2 141 ? 119.384 126.448 87.345 1.00 99.60 141 VAL A O 1
ATOM 1416 N N . ASP B 2 142 ? 119.249 128.634 87.872 1.00 101.31 142 ASP A N 1
ATOM 1417 C CA . ASP B 2 142 ? 120.684 128.801 88.102 1.00 101.31 142 ASP A CA 1
ATOM 1418 C C . ASP B 2 142 ? 120.861 129.502 89.442 1.00 101.31 142 ASP A C 1
ATOM 1419 O O . ASP B 2 142 ? 120.979 130.727 89.501 1.00 101.31 142 ASP A O 1
ATOM 1424 N N . GLY B 2 143 ? 120.888 128.720 90.514 1.00 95.16 143 GLY A N 1
ATOM 1425 C CA . GLY B 2 143 ? 121.149 129.272 91.824 1.00 95.16 143 GLY A CA 1
ATOM 1426 C C . GLY B 2 143 ? 122.598 129.097 92.214 1.00 95.16 143 GLY A C 1
ATOM 1427 O O . GLY B 2 143 ? 123.007 128.015 92.640 1.00 95.16 143 GLY A O 1
ATOM 1428 N N . ARG B 2 144 ? 123.386 130.154 92.077 1.00 97.74 144 ARG A N 1
ATOM 1429 C CA . ARG B 2 144 ? 124.816 130.098 92.331 1.00 97.74 144 ARG A CA 1
ATOM 1430 C C . ARG B 2 144 ? 125.128 130.810 93.636 1.00 97.74 144 ARG A C 1
ATOM 1431 O O . ARG B 2 144 ? 124.651 131.924 93.871 1.00 97.74 144 ARG A O 1
ATOM 1433 N N . CYS B 2 145 ? 125.925 130.164 94.484 1.00 101.87 145 CYS A N 1
ATOM 1434 C CA . CYS B 2 145 ? 126.362 130.755 95.739 1.00 101.87 145 CYS A CA 1
ATOM 1435 C C . CYS B 2 145 ? 127.623 131.596 95.578 1.00 101.87 145 CYS A C 1
ATOM 1436 O O . CYS B 2 145 ? 128.347 131.806 96.558 1.00 101.87 145 CYS A O 1
ATOM 1439 N N . ASP B 2 146 ? 127.902 132.077 94.369 1.00 104.97 146 ASP A N 1
ATOM 1440 C CA . ASP B 2 146 ? 129.077 132.899 94.123 1.00 104.97 146 ASP A CA 1
ATOM 1441 C C . ASP B 2 146 ? 128.841 133.756 92.889 1.00 104.97 146 ASP A C 1
ATOM 1442 O O . ASP B 2 146 ? 127.924 133.507 92.102 1.00 104.97 146 ASP A O 1
ATOM 1447 N N . TYR B 2 147 ? 129.684 134.775 92.729 1.00 106.93 147 TYR A N 1
ATOM 1448 C CA . TYR B 2 147 ? 129.603 135.688 91.598 1.00 106.93 147 TYR A CA 1
ATOM 1449 C C . TYR B 2 147 ? 130.635 135.382 90.522 1.00 106.93 147 TYR A C 1
ATOM 1450 O O . TYR B 2 147 ? 130.868 136.219 89.643 1.00 106.93 147 TYR A O 1
ATOM 1459 N N . ASP B 2 148 ? 131.266 134.212 90.575 1.00 105.86 148 ASP A N 1
ATOM 1460 C CA . ASP B 2 148 ? 132.222 133.856 89.537 1.00 105.86 148 ASP A CA 1
ATOM 1461 C C . ASP B 2 148 ? 131.520 133.707 88.191 1.00 105.86 148 ASP A C 1
ATOM 1462 O O . ASP B 2 148 ? 130.319 133.430 88.114 1.00 105.86 148 ASP A O 1
ATOM 1467 N N . ASN B 2 149 ? 132.270 133.950 87.122 1.00 105.83 149 ASN A N 1
ATOM 1468 C CA . ASN B 2 149 ? 131.705 133.964 85.779 1.00 105.83 149 ASN A CA 1
ATOM 1469 C C . ASN B 2 149 ? 132.847 133.955 84.774 1.00 105.83 149 ASN A C 1
ATOM 1470 O O . ASN B 2 149 ? 134.015 134.138 85.126 1.00 105.83 149 ASN A O 1
ATOM 1475 N N . SER B 2 150 ? 132.489 133.732 83.509 1.00 107.39 150 SER A N 1
ATOM 1476 C CA . SER B 2 150 ? 133.491 133.688 82.451 1.00 107.39 150 SER A CA 1
ATOM 1477 C C . SER B 2 150 ? 134.126 135.054 82.220 1.00 107.39 150 SER A C 1
ATOM 1478 O O . SER B 2 150 ? 135.348 135.157 82.068 1.00 107.39 150 SER A O 1
ATOM 1481 N N . PHE B 2 151 ? 133.318 136.113 82.201 1.00 107.14 151 PHE A N 1
ATOM 1482 C CA . PHE B 2 151 ? 133.798 137.429 81.798 1.00 107.14 151 PHE A CA 1
ATOM 1483 C C . PHE B 2 151 ? 134.715 138.085 82.819 1.00 107.14 151 PHE A C 1
ATOM 1484 O O . PHE B 2 151 ? 135.332 139.106 82.500 1.00 107.14 151 PHE A O 1
ATOM 1492 N N . MET B 2 152 ? 134.827 137.537 84.027 1.00 110.14 152 MET A N 1
ATOM 1493 C CA . MET B 2 152 ? 135.674 138.164 85.012 1.00 110.14 152 MET A CA 1
ATOM 1494 C C . MET B 2 152 ? 136.350 137.105 85.869 1.00 110.14 152 MET A C 1
ATOM 1495 O O . MET B 2 152 ? 135.665 136.196 86.363 1.00 110.14 152 MET A O 1
ATOM 1497 N N . PRO B 2 153 ? 137.663 137.187 86.055 1.00 114.90 153 PRO A N 1
ATOM 1498 C CA . PRO B 2 153 ? 138.337 136.282 86.989 1.00 114.90 153 PRO A CA 1
ATOM 1499 C C . PRO B 2 153 ? 137.937 136.581 88.426 1.00 114.90 153 PRO A C 1
ATOM 1500 O O . PRO B 2 153 ? 137.263 137.568 88.728 1.00 114.90 153 PRO A O 1
ATOM 1504 N N . GLU B 2 154 ? 138.368 135.690 89.323 1.00 116.85 154 GLU A N 1
ATOM 1505 C CA . GLU B 2 154 ? 137.985 135.793 90.729 1.00 116.85 154 GLU A CA 1
ATOM 1506 C C . GLU B 2 154 ? 138.437 137.114 91.334 1.00 116.85 154 GLU A C 1
ATOM 1507 O O . GLU B 2 154 ? 137.654 137.812 91.992 1.00 116.85 154 GLU A O 1
ATOM 1513 N N . TRP B 2 155 ? 139.703 137.476 91.120 1.00 114.46 155 TRP A N 1
ATOM 1514 C CA . TRP B 2 155 ? 140.228 138.699 91.715 1.00 114.46 155 TRP A CA 1
ATOM 1515 C C . TRP B 2 155 ? 139.550 139.930 91.130 1.00 114.46 155 TRP A C 1
ATOM 1516 O O . TRP B 2 155 ? 139.322 140.915 91.842 1.00 114.46 155 TRP A O 1
ATOM 1527 N N . ALA B 2 156 ? 139.204 139.888 89.841 1.00 111.86 156 ALA A N 1
ATOM 1528 C CA . ALA B 2 156 ? 138.530 141.024 89.219 1.00 111.86 156 ALA A CA 1
ATOM 1529 C C . ALA B 2 156 ? 137.181 141.290 89.876 1.00 111.86 156 ALA A C 1
ATOM 1530 O O . ALA B 2 156 ? 136.888 142.420 90.280 1.00 111.86 156 ALA A O 1
ATOM 1532 N N . ASN B 2 157 ? 136.349 140.252 90.002 1.00 109.38 157 ASN A N 1
ATOM 1533 C CA . ASN B 2 157 ? 135.050 140.418 90.647 1.00 109.38 157 ASN A CA 1
ATOM 1534 C C . ASN B 2 157 ? 135.203 140.809 92.111 1.00 109.38 157 ASN A C 1
ATOM 1535 O O . ASN B 2 157 ? 134.459 141.659 92.613 1.00 109.38 157 ASN A O 1
ATOM 1540 N N . PHE B 2 158 ? 136.155 140.193 92.814 1.00 106.74 158 PHE A N 1
ATOM 1541 C CA . PHE B 2 158 ? 136.363 140.505 94.225 1.00 106.74 158 PHE A CA 1
ATOM 1542 C C . PHE B 2 158 ? 136.703 141.980 94.415 1.00 106.74 158 PHE A C 1
ATOM 1543 O O . PHE B 2 158 ? 136.060 142.687 95.204 1.00 106.74 158 PHE A O 1
ATOM 1551 N N . LYS B 2 159 ? 137.702 142.468 93.676 1.00 105.21 159 LYS A N 1
ATOM 1552 C CA . LYS B 2 159 ? 138.102 143.865 93.790 1.00 105.21 159 LYS A CA 1
ATOM 1553 C C . LYS B 2 159 ? 136.990 144.798 93.333 1.00 105.21 159 LYS A C 1
ATOM 1554 O O . LYS B 2 159 ? 136.772 145.851 93.936 1.00 105.21 159 LYS A O 1
ATOM 1556 N N . PHE B 2 160 ? 136.283 144.433 92.262 1.00 108.65 160 PHE A N 1
ATOM 1557 C CA . PHE B 2 160 ? 135.186 145.258 91.770 1.00 108.65 160 PHE A CA 1
ATOM 1558 C C . PHE B 2 160 ? 134.115 145.428 92.840 1.00 108.65 160 PHE A C 1
ATOM 1559 O O . PHE B 2 160 ? 133.687 146.551 93.141 1.00 108.65 160 PHE A O 1
ATOM 1567 N N . ARG B 2 161 ? 133.690 144.318 93.444 1.00 108.88 161 ARG A N 1
ATOM 1568 C CA . ARG B 2 161 ? 132.675 144.382 94.486 1.00 108.88 161 ARG A CA 1
ATOM 1569 C C . ARG B 2 161 ? 133.167 145.188 95.678 1.00 108.88 161 ARG A C 1
ATOM 1570 O O . ARG B 2 161 ? 132.410 145.974 96.255 1.00 108.88 161 ARG A O 1
ATOM 1578 N N . ASP B 2 162 ? 134.438 145.018 96.058 1.00 108.57 162 ASP A N 1
ATOM 1579 C CA . ASP B 2 162 ? 134.969 145.779 97.186 1.00 108.57 162 ASP A CA 1
ATOM 1580 C C . ASP B 2 162 ? 134.993 147.275 96.887 1.00 108.57 162 ASP A C 1
ATOM 1581 O O . ASP B 2 162 ? 134.725 148.100 97.772 1.00 108.57 162 ASP A O 1
ATOM 1586 N N . LEU B 2 163 ? 135.333 147.645 95.651 1.00 107.42 163 LEU A N 1
ATOM 1587 C CA . LEU B 2 163 ? 135.368 149.056 95.287 1.00 107.42 163 LEU A CA 1
ATOM 1588 C C . LEU B 2 163 ? 133.972 149.665 95.303 1.00 107.42 163 LEU A C 1
ATOM 1589 O O . LEU B 2 163 ? 133.778 150.769 95.831 1.00 107.42 163 LEU A O 1
ATOM 1594 N N . LEU B 2 164 ? 132.984 148.963 94.738 1.00 108.79 164 LEU A N 1
ATOM 1595 C CA . LEU B 2 164 ? 131.609 149.439 94.871 1.00 108.79 164 LEU A CA 1
ATOM 1596 C C . LEU B 2 164 ? 131.161 149.486 96.324 1.00 108.79 164 LEU A C 1
ATOM 1597 O O . LEU B 2 164 ? 130.385 150.365 96.696 1.00 108.79 164 LEU A O 1
ATOM 1602 N N . PHE B 2 165 ? 131.652 148.574 97.162 1.00 108.59 165 PHE A N 1
ATOM 1603 C CA . PHE B 2 165 ? 131.316 148.598 98.584 1.00 108.59 165 PHE A CA 1
ATOM 1604 C C . PHE B 2 165 ? 131.815 149.879 99.243 1.00 108.59 165 PHE A C 1
ATOM 1605 O O . PHE B 2 165 ? 131.051 150.602 99.902 1.00 108.59 165 PHE A O 1
ATOM 1613 N N . LYS B 2 166 ? 133.103 150.177 99.064 1.00 105.46 166 LYS A N 1
ATOM 1614 C CA . LYS B 2 166 ? 133.677 151.382 99.653 1.00 105.46 166 LYS A CA 1
ATOM 1615 C C . LYS B 2 166 ? 132.994 152.632 99.117 1.00 105.46 166 LYS A C 1
ATOM 1616 O O . LYS B 2 166 ? 132.683 153.557 99.879 1.00 105.46 166 LYS A O 1
ATOM 1622 N N . LEU B 2 167 ? 132.740 152.674 97.807 1.00 103.86 167 LEU A N 1
ATOM 1623 C CA . LEU B 2 167 ? 132.026 153.811 97.245 1.00 103.86 167 LEU A CA 1
ATOM 1624 C C . LEU B 2 167 ? 130.606 153.890 97.781 1.00 103.86 167 LEU A C 1
ATOM 1625 O O . LEU B 2 167 ? 130.042 154.982 97.887 1.00 103.86 167 LEU A O 1
ATOM 1630 N N . LEU B 2 168 ? 130.019 152.749 98.144 1.00 101.05 168 LEU A N 1
ATOM 1631 C CA . LEU B 2 168 ? 128.677 152.753 98.706 1.00 101.05 168 LEU A CA 1
ATOM 1632 C C . LEU B 2 168 ? 128.662 153.392 100.085 1.00 101.05 168 LEU A C 1
ATOM 1633 O O . LEU B 2 168 ? 127.777 154.198 100.385 1.00 101.05 168 LEU A O 1
ATOM 1638 N N . GLU B 2 169 ? 129.628 153.049 100.942 1.00 104.78 169 GLU A N 1
ATOM 1639 C CA . GLU B 2 169 ? 129.707 153.761 102.221 1.00 104.78 169 GLU A CA 1
ATOM 1640 C C . GLU B 2 169 ? 130.023 155.238 102.020 1.00 104.78 169 GLU A C 1
ATOM 1641 O O . GLU B 2 169 ? 129.487 156.097 102.733 1.00 104.78 169 GLU A O 1
ATOM 1647 N N . TYR B 2 170 ? 130.887 155.557 101.054 1.00 104.03 170 TYR A N 1
ATOM 1648 C CA . TYR B 2 170 ? 131.194 156.958 100.787 1.00 104.03 170 TYR A CA 1
ATOM 1649 C C . TYR B 2 170 ? 129.942 157.728 100.380 1.00 104.03 170 TYR A C 1
ATOM 1650 O O . TYR B 2 170 ? 129.723 158.858 100.833 1.00 104.03 170 TYR A O 1
ATOM 1659 N N . SER B 2 171 ? 129.111 157.132 99.526 1.00 96.39 171 SER A N 1
ATOM 1660 C CA . SER B 2 171 ? 127.840 157.746 99.160 1.00 96.39 171 SER A CA 1
ATOM 1661 C C . SER B 2 171 ? 126.898 157.822 100.354 1.00 96.39 171 SER A C 1
ATOM 1662 O O . SER B 2 171 ? 126.174 158.810 100.519 1.00 96.39 171 SER A O 1
ATOM 1665 N N . ASN B 2 172 ? 126.887 156.780 101.189 1.00 94.62 172 ASN A N 1
ATOM 1666 C CA . ASN B 2 172 ? 126.031 156.774 102.369 1.00 94.62 172 ASN A CA 1
ATOM 1667 C C . ASN B 2 172 ? 126.406 157.890 103.328 1.00 94.62 172 ASN A C 1
ATOM 1668 O O . ASN B 2 172 ? 125.561 158.360 104.096 1.00 94.62 172 ASN A O 1
ATOM 1670 N N . GLN B 2 173 ? 127.667 158.320 103.309 1.00 96.98 173 GLN A N 1
ATOM 1671 C CA . GLN B 2 173 ? 128.035 159.510 104.065 1.00 96.98 173 GLN A CA 1
ATOM 1672 C C . GLN B 2 173 ? 127.289 160.735 103.550 1.00 96.98 173 GLN A C 1
ATOM 1673 O O . GLN B 2 173 ? 126.820 161.564 104.339 1.00 96.98 173 GLN A O 1
ATOM 1679 N N . ASN B 2 174 ? 127.157 160.856 102.233 1.00 93.39 174 ASN A N 1
ATOM 1680 C CA . ASN B 2 174 ? 126.501 162.000 101.615 1.00 93.39 174 ASN A CA 1
ATOM 1681 C C . ASN B 2 174 ? 124.985 161.823 101.670 1.00 93.39 174 ASN A C 1
ATOM 1682 O O . ASN B 2 174 ? 124.456 160.949 102.362 1.00 93.39 174 ASN A O 1
ATOM 1687 N N . GLU B 2 175 ? 124.266 162.663 100.924 1.00 90.82 175 GLU A N 1
ATOM 1688 C CA . GLU B 2 175 ? 122.808 162.630 100.882 1.00 90.82 175 GLU A CA 1
ATOM 1689 C C . GLU B 2 175 ? 122.259 161.419 100.137 1.00 90.82 175 GLU A C 1
ATOM 1690 O O . GLU B 2 175 ? 121.036 161.277 100.032 1.00 90.82 175 GLU A O 1
ATOM 1696 N N . LYS B 2 176 ? 123.114 160.528 99.652 1.00 97.34 176 LYS A N 1
ATOM 1697 C CA . LYS B 2 176 ? 122.654 159.323 98.967 1.00 97.34 176 LYS A CA 1
ATOM 1698 C C . LYS B 2 176 ? 122.110 158.285 99.920 1.00 97.34 176 LYS A C 1
ATOM 1699 O O . LYS B 2 176 ? 121.949 157.126 99.515 1.00 97.34 176 LYS A O 1
ATOM 1701 N N . VAL B 2 177 ? 121.848 158.708 101.159 1.00 97.04 177 VAL A N 1
ATOM 1702 C CA . VAL B 2 177 ? 121.382 157.799 102.196 1.00 97.04 177 VAL A CA 1
ATOM 1703 C C . VAL B 2 177 ? 120.104 157.096 101.761 1.00 97.04 177 VAL A C 1
ATOM 1704 O O . VAL B 2 177 ? 119.182 157.712 101.209 1.00 97.04 177 VAL A O 1
ATOM 1708 N N . PHE B 2 178 ? 120.054 155.788 102.000 1.00 98.44 178 PHE A N 1
ATOM 1709 C CA . PHE B 2 178 ? 118.859 154.982 101.803 1.00 98.44 178 PHE A CA 1
ATOM 1710 C C . PHE B 2 178 ? 118.469 154.380 103.146 1.00 98.44 178 PHE A C 1
ATOM 1711 O O . PHE B 2 178 ? 119.336 153.938 103.907 1.00 98.44 178 PHE A O 1
ATOM 1719 N N . GLU B 2 179 ? 117.168 154.374 103.445 1.00 92.94 179 GLU A N 1
ATOM 1720 C CA . GLU B 2 179 ? 116.703 154.003 104.778 1.00 92.94 179 GLU A CA 1
ATOM 1721 C C . GLU B 2 179 ? 117.128 152.589 105.146 1.00 92.94 179 GLU A C 1
ATOM 1722 O O . GLU B 2 179 ? 118.001 152.402 105.996 1.00 92.94 179 GLU A O 1
ATOM 1724 N N . GLU B 2 180 ? 116.547 151.595 104.479 1.00 89.52 180 GLU A N 1
ATOM 1725 C CA . GLU B 2 180 ? 116.954 150.207 104.636 1.00 89.52 180 GLU A CA 1
ATOM 1726 C C . GLU B 2 180 ? 117.286 149.527 103.319 1.00 89.52 180 GLU A C 1
ATOM 1727 O O . GLU B 2 180 ? 117.861 148.435 103.344 1.00 89.52 180 GLU A O 1
ATOM 1733 N N . SER B 2 181 ? 116.938 150.123 102.177 1.00 84.52 181 SER A N 1
ATOM 1734 C CA . SER B 2 181 ? 117.444 149.614 100.910 1.00 84.52 181 SER A CA 1
ATOM 1735 C C . SER B 2 181 ? 118.962 149.669 100.874 1.00 84.52 181 SER A C 1
ATOM 1736 O O . SER B 2 181 ? 119.600 148.836 100.222 1.00 84.52 181 SER A O 1
ATOM 1739 N N . GLU B 2 182 ? 119.557 150.636 101.575 1.00 89.26 182 GLU A N 1
ATOM 1740 C CA . GLU B 2 182 ? 121.005 150.651 101.737 1.00 89.26 182 GLU A CA 1
ATOM 1741 C C . GLU B 2 182 ? 121.472 149.402 102.462 1.00 89.26 182 GLU A C 1
ATOM 1742 O O . GLU B 2 182 ? 122.524 148.841 102.145 1.00 89.26 182 GLU A O 1
ATOM 1744 N N . TYR B 2 183 ? 120.704 148.966 103.458 1.00 86.35 183 TYR A N 1
ATOM 1745 C CA . TYR B 2 183 ? 121.061 147.761 104.192 1.00 86.35 183 TYR A CA 1
ATOM 1746 C C . TYR B 2 183 ? 121.060 146.548 103.274 1.00 86.35 183 TYR A C 1
ATOM 1747 O O . TYR B 2 183 ? 121.991 145.732 103.305 1.00 86.35 183 TYR A O 1
ATOM 1756 N N . PHE B 2 184 ? 120.031 146.432 102.431 1.00 87.05 184 PHE A N 1
ATOM 1757 C CA . PHE B 2 184 ? 119.949 145.325 101.485 1.00 87.05 184 PHE A CA 1
ATOM 1758 C C . PHE B 2 184 ? 121.155 145.308 100.556 1.00 87.05 184 PHE A C 1
ATOM 1759 O O . PHE B 2 184 ? 121.747 144.253 100.305 1.00 87.05 184 PHE A O 1
ATOM 1767 N N . ARG B 2 185 ? 121.527 146.472 100.021 1.00 95.12 185 ARG A N 1
ATOM 1768 C CA . ARG B 2 185 ? 122.723 146.537 99.190 1.00 95.12 185 ARG A CA 1
ATOM 1769 C C . ARG B 2 185 ? 123.952 146.096 99.971 1.00 95.12 185 ARG A C 1
ATOM 1770 O O . ARG B 2 185 ? 124.555 145.062 99.666 1.00 95.12 185 ARG A O 1
ATOM 1778 N N . LEU B 2 186 ? 124.321 146.857 101.001 1.00 94.20 186 LEU A N 1
ATOM 1779 C CA . LEU B 2 186 ? 125.645 146.723 101.596 1.00 94.20 186 LEU A CA 1
ATOM 1780 C C . LEU B 2 186 ? 125.816 145.430 102.379 1.00 94.20 186 LEU A C 1
ATOM 1781 O O . LEU B 2 186 ? 126.811 144.724 102.190 1.00 94.20 186 LEU A O 1
ATOM 1786 N N . CYS B 2 187 ? 124.873 145.093 103.254 1.00 96.14 187 CYS A N 1
ATOM 1787 C CA . CYS B 2 187 ? 125.110 143.961 104.136 1.00 96.14 187 CYS A CA 1
ATOM 1788 C C . CYS B 2 187 ? 124.693 142.635 103.520 1.00 96.14 187 CYS A C 1
ATOM 1789 O O . CYS B 2 187 ? 125.054 141.580 104.053 1.00 96.14 187 CYS A O 1
ATOM 1792 N N . GLU B 2 188 ? 123.959 142.660 102.414 1.00 92.21 188 GLU A N 1
ATOM 1793 C CA . GLU B 2 188 ? 123.523 141.450 101.735 1.00 92.21 188 GLU A CA 1
ATOM 1794 C C . GLU B 2 188 ? 124.247 141.338 100.404 1.00 92.21 188 GLU A C 1
ATOM 1795 O O . GLU B 2 188 ? 124.288 142.304 99.635 1.00 92.21 188 GLU A O 1
ATOM 1797 N N . SER B 2 189 ? 124.845 140.168 100.164 1.00 99.28 189 SER A N 1
ATOM 1798 C CA . SER B 2 189 ? 125.572 139.835 98.943 1.00 99.28 189 SER A CA 1
ATOM 1799 C C . SER B 2 189 ? 126.906 140.568 98.869 1.00 99.28 189 SER A C 1
ATOM 1800 O O . SER B 2 189 ? 127.700 140.321 97.956 1.00 99.28 189 SER A O 1
ATOM 1803 N N . LEU B 2 190 ? 127.165 141.449 99.832 1.00 110.20 190 LEU A N 1
ATOM 1804 C CA . LEU B 2 190 ? 128.425 142.185 99.935 1.00 110.20 190 LEU A CA 1
ATOM 1805 C C . LEU B 2 190 ? 128.772 142.935 98.653 1.00 110.20 190 LEU A C 1
ATOM 1806 O O . LEU B 2 190 ? 128.559 144.143 98.550 1.00 110.20 190 LEU A O 1
ATOM 1811 N N . MET B 2 200 ? 123.484 132.842 111.321 1.00 116.25 200 MET A N 1
ATOM 1812 C CA . MET B 2 200 ? 122.803 132.290 112.487 1.00 116.25 200 MET A CA 1
ATOM 1813 C C . MET B 2 200 ? 123.319 132.913 113.788 1.00 116.25 200 MET A C 1
ATOM 1814 O O . MET B 2 200 ? 123.690 134.084 113.798 1.00 116.25 200 MET A O 1
ATOM 1819 N N . ASP B 2 201 ? 123.272 132.141 114.872 1.00 101.79 201 ASP A N 1
ATOM 1820 C CA . ASP B 2 201 ? 123.828 132.481 116.187 1.00 101.79 201 ASP A CA 1
ATOM 1821 C C . ASP B 2 201 ? 123.587 133.902 116.702 1.00 101.79 201 ASP A C 1
ATOM 1822 O O . ASP B 2 201 ? 124.498 134.612 117.131 1.00 101.79 201 ASP A O 1
ATOM 1827 N N . SER B 2 202 ? 122.314 134.296 116.672 1.00 87.42 202 SER A N 1
ATOM 1828 C CA . SER B 2 202 ? 121.878 135.585 117.207 1.00 87.42 202 SER A CA 1
ATOM 1829 C C . SER B 2 202 ? 122.384 136.753 116.353 1.00 87.42 202 SER A C 1
ATOM 1830 O O . SER B 2 202 ? 123.285 137.503 116.730 1.00 87.42 202 SER A O 1
ATOM 1833 N N . MET B 2 203 ? 121.798 136.858 115.160 1.00 85.95 203 MET A N 1
ATOM 1834 C CA . MET B 2 203 ? 121.955 138.078 114.380 1.00 85.95 203 MET A CA 1
ATOM 1835 C C . MET B 2 203 ? 121.337 139.250 115.130 1.00 85.95 203 MET A C 1
ATOM 1836 O O . MET B 2 203 ? 120.111 139.365 115.223 1.00 85.95 203 MET A O 1
ATOM 1841 N N . LYS B 2 204 ? 122.180 140.121 115.672 1.00 75.33 204 LYS A N 1
ATOM 1842 C CA . LYS B 2 204 ? 121.747 141.331 116.352 1.00 75.33 204 LYS A CA 1
ATOM 1843 C C . LYS B 2 204 ? 121.895 142.558 115.474 1.00 75.33 204 LYS A C 1
ATOM 1844 O O . LYS B 2 204 ? 121.714 143.681 115.951 1.00 75.33 204 LYS A O 1
ATOM 1850 N N . ILE B 2 205 ? 122.223 142.362 114.203 1.00 66.59 205 ILE A N 1
ATOM 1851 C CA . ILE B 2 205 ? 122.504 143.430 113.255 1.00 66.59 205 ILE A CA 1
ATOM 1852 C C . ILE B 2 205 ? 121.250 144.218 112.906 1.00 66.59 205 ILE A C 1
ATOM 1853 O O . ILE B 2 205 ? 121.324 145.240 112.216 1.00 66.59 205 ILE A O 1
ATOM 1858 N N . LEU B 2 206 ? 120.095 143.758 113.375 1.00 58.38 206 LEU A N 1
ATOM 1859 C CA . LEU B 2 206 ? 118.832 144.411 113.075 1.00 58.38 206 LEU A CA 1
ATOM 1860 C C . LEU B 2 206 ? 118.626 145.628 113.976 1.00 58.38 206 LEU A C 1
ATOM 1861 O O . LEU B 2 206 ? 119.231 145.754 115.042 1.00 58.38 206 LEU A O 1
ATOM 1866 N N . LYS B 2 207 ? 117.748 146.531 113.541 1.00 56.75 207 LYS A N 1
ATOM 1867 C CA . LYS B 2 207 ? 117.472 147.744 114.305 1.00 56.75 207 LYS A CA 1
ATOM 1868 C C . LYS B 2 207 ? 116.486 147.377 115.413 1.00 56.75 207 LYS A C 1
ATOM 1869 O O . LYS B 2 207 ? 116.297 146.192 115.685 1.00 56.75 207 LYS A O 1
ATOM 1875 N N . ASP B 2 208 ? 115.882 148.346 116.096 1.00 54.42 208 ASP A N 1
ATOM 1876 C CA . ASP B 2 208 ? 114.934 148.030 117.163 1.00 54.42 208 ASP A CA 1
ATOM 1877 C C . ASP B 2 208 ? 113.766 149.003 117.061 1.00 54.42 208 ASP A C 1
ATOM 1878 O O . ASP B 2 208 ? 113.910 150.181 117.395 1.00 54.42 208 ASP A O 1
ATOM 1883 N N . ALA B 2 209 ? 112.614 148.503 116.622 1.00 47.64 209 ALA A N 1
ATOM 1884 C CA . ALA B 2 209 ? 111.411 149.314 116.499 1.00 47.64 209 ALA A CA 1
ATOM 1885 C C . ALA B 2 209 ? 110.381 148.985 117.568 1.00 47.64 209 ALA A C 1
ATOM 1886 O O . ALA B 2 209 ? 109.178 149.037 117.300 1.00 47.64 209 ALA A O 1
ATOM 1888 N N . ARG B 2 210 ? 110.825 148.663 118.780 1.00 46.82 210 ARG A N 1
ATOM 1889 C CA . ARG B 2 210 ? 109.943 148.181 119.835 1.00 46.82 210 ARG A CA 1
ATOM 1890 C C . ARG B 2 210 ? 109.391 149.352 120.637 1.00 46.82 210 ARG A C 1
ATOM 1891 O O . ARG B 2 210 ? 110.156 150.092 121.263 1.00 46.82 210 ARG A O 1
ATOM 1899 N N . SER B 2 211 ? 108.068 149.506 120.638 1.00 54.01 211 SER A N 1
ATOM 1900 C CA . SER B 2 211 ? 107.447 150.636 121.312 1.00 54.01 211 SER A CA 1
ATOM 1901 C C . SER B 2 211 ? 105.960 150.381 121.500 1.00 54.01 211 SER A C 1
ATOM 1902 O O . SER B 2 211 ? 105.297 149.870 120.597 1.00 54.01 211 SER A O 1
ATOM 1905 N N . THR B 2 212 ? 105.465 150.714 122.695 1.00 50.95 212 THR A N 1
ATOM 1906 C CA . THR B 2 212 ? 104.055 150.775 123.090 1.00 50.95 212 THR A CA 1
ATOM 1907 C C . THR B 2 212 ? 103.258 149.516 122.776 1.00 50.95 212 THR A C 1
ATOM 1908 O O . THR B 2 212 ? 102.028 149.519 122.874 1.00 50.95 212 THR A O 1
ATOM 1912 N N . HIS B 2 213 ? 103.928 148.450 122.423 1.00 47.68 213 HIS A N 1
ATOM 1913 C CA . HIS B 2 213 ? 103.306 147.134 122.440 1.00 47.68 213 HIS A CA 1
ATOM 1914 C C . HIS B 2 213 ? 104.153 146.124 123.183 1.00 47.68 213 HIS A C 1
ATOM 1915 O O . HIS B 2 213 ? 103.603 145.242 123.836 1.00 47.68 213 HIS A O 1
ATOM 1922 N N . ASN B 2 214 ? 105.474 146.224 123.100 1.00 44.97 214 ASN A N 1
ATOM 1923 C CA . ASN B 2 214 ? 106.309 145.473 124.027 1.00 44.97 214 ASN A CA 1
ATOM 1924 C C . ASN B 2 214 ? 106.516 146.269 125.302 1.00 44.97 214 ASN A C 1
ATOM 1925 O O . ASN B 2 214 ? 107.622 146.408 125.813 1.00 44.97 214 ASN A O 1
ATOM 1927 N N . ASP B 2 215 ? 105.423 146.799 125.807 1.00 47.88 215 ASP A N 1
ATOM 1928 C CA . ASP B 2 215 ? 105.276 147.311 127.160 1.00 47.88 215 ASP A CA 1
ATOM 1929 C C . ASP B 2 215 ? 104.033 146.764 127.835 1.00 47.88 215 ASP A C 1
ATOM 1930 O O . ASP B 2 215 ? 104.078 146.439 129.017 1.00 47.88 215 ASP A O 1
ATOM 1935 N N . GLU B 2 216 ? 102.930 146.630 127.103 1.00 48.79 216 GLU A N 1
ATOM 1936 C CA . GLU B 2 216 ? 101.839 145.784 127.564 1.00 48.79 216 GLU A CA 1
ATOM 1937 C C . GLU B 2 216 ? 102.326 144.360 127.795 1.00 48.79 216 GLU A C 1
ATOM 1938 O O . GLU B 2 216 ? 102.108 143.775 128.864 1.00 48.79 216 GLU A O 1
ATOM 1944 N N . ILE B 2 217 ? 103.010 143.797 126.803 1.00 42.70 217 ILE A N 1
ATOM 1945 C CA . ILE B 2 217 ? 103.413 142.400 126.862 1.00 42.70 217 ILE A CA 1
ATOM 1946 C C . ILE B 2 217 ? 104.492 142.194 127.910 1.00 42.70 217 ILE A C 1
ATOM 1947 O O . ILE B 2 217 ? 104.517 141.169 128.596 1.00 42.70 217 ILE A O 1
ATOM 1952 N N . MET B 2 218 ? 105.399 143.149 128.057 1.00 43.24 218 MET A N 1
ATOM 1953 C CA . MET B 2 218 ? 106.426 143.039 129.080 1.00 43.24 218 MET A CA 1
ATOM 1954 C C . MET B 2 218 ? 105.992 143.640 130.405 1.00 43.24 218 MET A C 1
ATOM 1955 O O . MET B 2 218 ? 106.795 143.684 131.338 1.00 43.24 218 MET A O 1
ATOM 1957 N N . ARG B 2 219 ? 104.750 144.106 130.507 1.00 42.46 219 ARG A N 1
ATOM 1958 C CA . ARG B 2 219 ? 104.185 144.574 131.764 1.00 42.46 219 ARG A CA 1
ATOM 1959 C C . ARG B 2 219 ? 103.316 143.530 132.433 1.00 42.46 219 ARG A C 1
ATOM 1960 O O . ARG B 2 219 ? 103.400 143.352 133.650 1.00 42.46 219 ARG A O 1
ATOM 1968 N N . MET B 2 220 ? 102.474 142.838 131.663 1.00 42.88 220 MET A N 1
ATOM 1969 C CA . MET B 2 220 ? 101.675 141.759 132.235 1.00 42.88 220 MET A CA 1
ATOM 1970 C C . MET B 2 220 ? 102.543 140.669 132.841 1.00 42.88 220 MET A C 1
ATOM 1971 O O . MET B 2 220 ? 102.075 139.936 133.714 1.00 42.88 220 MET A O 1
ATOM 1976 N N . CYS B 2 221 ? 103.793 140.549 132.408 1.00 40.33 221 CYS A N 1
ATOM 1977 C CA . CYS B 2 221 ? 104.696 139.560 132.969 1.00 40.33 221 CYS A CA 1
ATOM 1978 C C . CYS B 2 221 ? 105.272 139.973 134.308 1.00 40.33 221 CYS A C 1
ATOM 1979 O O . CYS B 2 221 ? 105.976 139.172 134.926 1.00 40.33 221 CYS A O 1
ATOM 1982 N N . HIS B 2 222 ? 105.012 141.197 134.766 1.00 40.33 222 HIS A N 1
ATOM 1983 C CA . HIS B 2 222 ? 105.530 141.662 136.043 1.00 40.33 222 HIS A CA 1
ATOM 1984 C C . HIS B 2 222 ? 104.463 142.179 136.994 1.00 40.33 222 HIS A C 1
ATOM 1985 O O . HIS B 2 222 ? 104.803 142.567 138.114 1.00 40.33 222 HIS A O 1
ATOM 1992 N N . GLU B 2 223 ? 103.202 142.209 136.592 1.00 41.82 223 GLU A N 1
ATOM 1993 C CA . GLU B 2 223 ? 102.147 142.799 137.405 1.00 41.82 223 GLU A CA 1
ATOM 1994 C C . GLU B 2 223 ? 101.471 141.704 138.216 1.00 41.82 223 GLU A C 1
ATOM 1995 O O . GLU B 2 223 ? 100.730 140.886 137.668 1.00 41.82 223 GLU A O 1
ATOM 2001 N N . GLY B 2 224 ? 101.713 141.705 139.527 1.00 36.46 224 GLY A N 1
ATOM 2002 C CA . GLY B 2 224 ? 101.146 140.742 140.446 1.00 36.46 224 GLY A CA 1
ATOM 2003 C C . GLY B 2 224 ? 102.165 139.777 141.016 1.00 36.46 224 GLY A C 1
ATOM 2004 O O . GLY B 2 224 ? 102.036 139.364 142.173 1.00 36.46 224 GLY A O 1
ATOM 2005 N N . ILE B 2 225 ? 103.164 139.419 140.237 1.00 32.21 225 ILE A N 1
ATOM 2006 C CA . ILE B 2 225 ? 104.181 138.485 140.686 1.00 32.21 225 ILE A CA 1
ATOM 2007 C 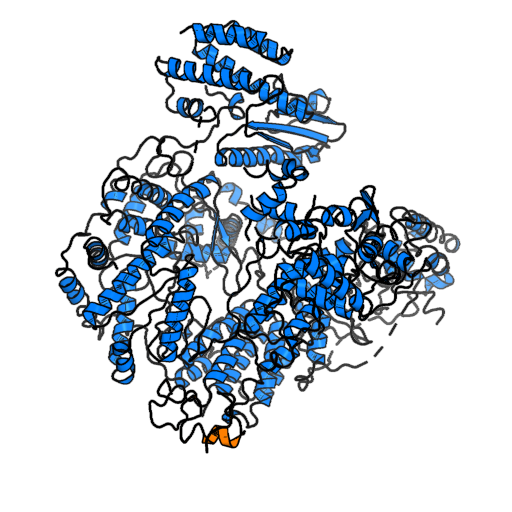C . ILE B 2 225 ? 105.168 139.212 141.582 1.00 32.21 225 ILE A C 1
ATOM 2008 O O . ILE B 2 225 ? 105.469 140.390 141.386 1.00 32.21 225 ILE A O 1
ATOM 2013 N N . ASN B 2 226 ? 105.676 138.503 142.582 1.00 37.13 226 ASN A N 1
ATOM 2014 C CA . ASN B 2 226 ? 106.612 139.050 143.560 1.00 37.13 226 ASN A CA 1
ATOM 2015 C C . ASN B 2 226 ? 107.827 138.136 143.581 1.00 37.13 226 ASN A C 1
ATOM 2016 O O . ASN B 2 226 ? 108.012 137.347 144.514 1.00 37.13 226 ASN A O 1
ATOM 2021 N N . PRO B 2 227 ? 108.687 138.240 142.591 1.00 36.91 227 PRO A N 1
ATOM 2022 C CA . PRO B 2 227 ? 109.655 137.172 142.333 1.00 36.91 227 PRO A CA 1
ATOM 2023 C C . PRO B 2 227 ? 110.865 137.160 143.243 1.00 36.91 227 PRO A C 1
ATOM 2024 O O . PRO B 2 227 ? 111.880 136.572 142.869 1.00 36.91 227 PRO A O 1
ATOM 2028 N N . ASN B 2 228 ? 110.821 137.817 144.396 1.00 42.68 228 ASN A N 1
ATOM 2029 C CA . ASN B 2 228 ? 111.965 137.753 145.300 1.00 42.68 228 ASN A CA 1
ATOM 2030 C C . ASN B 2 228 ? 111.667 137.377 146.744 1.00 42.68 228 ASN A C 1
ATOM 2031 O O . ASN B 2 228 ? 112.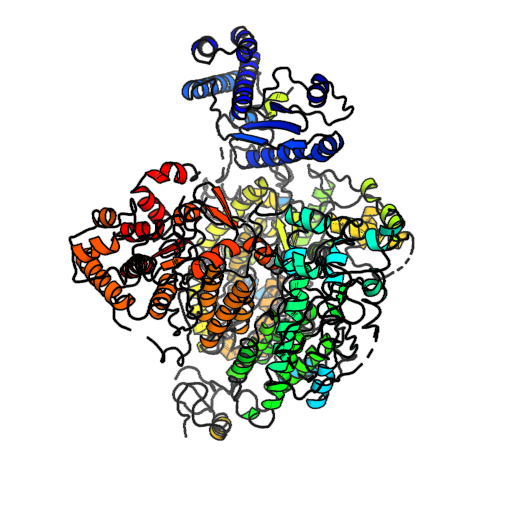417 137.729 147.656 1.00 42.68 228 ASN A O 1
ATOM 2036 N N . MET B 2 229 ? 110.575 136.658 146.981 1.00 48.75 229 MET A N 1
ATOM 2037 C CA . MET B 2 229 ? 110.210 136.342 148.353 1.00 48.75 229 MET A CA 1
ATOM 2038 C C . MET B 2 229 ? 111.337 135.574 149.028 1.00 48.75 229 MET A C 1
ATOM 2039 O O . MET B 2 229 ? 112.192 134.976 148.377 1.00 48.75 229 MET A O 1
ATOM 2044 N N . SER B 2 230 ? 111.330 135.594 150.355 1.00 61.09 230 SER A N 1
ATOM 2045 C CA . SER B 2 230 ? 112.431 135.027 151.118 1.00 61.09 230 SER A CA 1
ATOM 2046 C C . SER B 2 230 ? 112.389 133.502 151.072 1.00 61.09 230 SER A C 1
ATOM 2047 O O . SER B 2 230 ? 111.573 132.891 150.383 1.00 61.09 230 SER A O 1
ATOM 2050 N N . CYS B 2 231 ? 113.300 132.881 151.815 1.00 60.78 231 CYS A N 1
ATOM 2051 C CA . CYS B 2 231 ? 113.372 131.430 151.885 1.00 60.78 231 CYS A CA 1
ATOM 2052 C C . CYS B 2 231 ? 112.468 130.842 152.953 1.00 60.78 231 CYS A C 1
ATOM 2053 O O . CYS B 2 231 ? 112.320 129.619 153.010 1.00 60.78 231 CYS A O 1
ATOM 2055 N N . ASP B 2 232 ? 111.877 131.670 153.809 1.00 59.21 232 ASP A N 1
ATOM 2056 C CA . ASP B 2 232 ? 110.893 131.202 154.772 1.00 59.21 232 ASP A CA 1
ATOM 2057 C C . ASP B 2 232 ? 109.612 132.014 154.685 1.00 59.21 232 ASP A C 1
ATOM 2058 O O . ASP B 2 232 ? 108.710 131.833 155.506 1.00 59.21 232 ASP A O 1
ATOM 2063 N N . ASP B 2 233 ? 109.518 132.913 153.718 1.00 59.31 233 ASP A N 1
ATOM 2064 C CA . ASP B 2 233 ? 108.247 133.492 153.329 1.00 59.31 233 ASP A CA 1
ATOM 2065 C C . ASP B 2 233 ? 107.590 132.700 152.213 1.00 59.31 233 ASP A C 1
ATOM 2066 O O . ASP B 2 233 ? 106.495 133.058 151.774 1.00 59.31 233 ASP A O 1
ATOM 2071 N N . VAL B 2 234 ? 108.246 131.646 151.738 1.00 48.27 234 VAL A N 1
ATOM 2072 C CA . VAL B 2 234 ? 107.656 130.718 150.786 1.00 48.27 234 VAL A CA 1
ATOM 2073 C C . VAL B 2 234 ? 107.028 129.527 151.492 1.00 48.27 234 VAL A C 1
ATOM 2074 O O . VAL B 2 234 ? 105.969 129.056 151.087 1.00 48.27 234 VAL A O 1
ATOM 2076 N N . VAL B 2 235 ? 107.665 129.026 152.550 1.00 43.68 235 VAL A N 1
ATOM 2077 C CA . VAL B 2 235 ? 107.060 127.958 153.337 1.00 43.68 235 VAL A CA 1
ATOM 2078 C C . VAL B 2 235 ? 105.737 128.421 153.922 1.00 43.68 235 VAL A C 1
ATOM 2079 O O . VAL B 2 235 ? 104.732 127.698 153.896 1.00 43.68 235 VAL A O 1
ATOM 2083 N N . PHE B 2 236 ? 105.717 129.631 154.466 1.00 47.29 236 PHE A N 1
ATOM 2084 C CA . PHE B 2 236 ? 104.507 130.170 155.064 1.00 47.29 236 PHE A CA 1
ATOM 2085 C C . PHE B 2 236 ? 103.481 130.491 153.989 1.00 47.29 236 PHE A C 1
ATOM 2086 O O . PHE B 2 236 ? 102.300 130.682 154.288 1.00 47.29 236 PHE A O 1
ATOM 2094 N N . GLY B 2 237 ? 103.915 130.552 152.737 1.00 43.88 237 GLY A N 1
ATOM 2095 C CA . GLY B 2 237 ? 102.985 130.745 151.648 1.00 43.88 237 GLY A CA 1
ATOM 2096 C C . GLY B 2 237 ? 102.351 129.434 151.250 1.00 43.88 237 GLY A C 1
ATOM 2097 O O . GLY B 2 237 ? 101.141 129.359 151.034 1.00 43.88 237 GLY A O 1
ATOM 2098 N N . ILE B 2 238 ? 103.167 128.385 151.163 1.00 38.30 238 ILE A N 1
ATOM 2099 C CA . ILE B 2 238 ? 102.656 127.059 150.826 1.00 38.30 238 ILE A CA 1
ATOM 2100 C C . ILE B 2 238 ? 101.661 126.599 151.876 1.00 38.30 238 ILE A C 1
ATOM 2101 O O . ILE B 2 238 ? 100.534 126.207 151.560 1.00 38.30 238 ILE A O 1
ATOM 2106 N N . ASN B 2 239 ? 102.044 126.684 153.147 1.00 39.01 239 ASN A N 1
ATOM 2107 C CA . ASN B 2 239 ? 101.184 126.179 154.209 1.00 39.01 239 ASN A CA 1
ATOM 2108 C C . ASN B 2 239 ? 99.924 127.014 154.375 1.00 39.01 239 ASN A C 1
ATOM 2109 O O . ASN B 2 239 ? 99.150 126.788 155.308 1.00 39.01 239 ASN A O 1
ATOM 2114 N N . SER B 2 240 ? 99.712 127.988 153.498 1.00 43.28 240 SER A N 1
ATOM 2115 C CA . SER B 2 240 ? 98.464 128.735 153.473 1.00 43.28 240 SER A CA 1
ATOM 2116 C C . SER B 2 240 ? 97.803 128.599 152.118 1.00 43.28 240 SER A C 1
ATOM 2117 O O . SER B 2 240 ? 96.866 129.329 151.785 1.00 43.28 240 SER A O 1
ATOM 2120 N N . LEU B 2 241 ? 98.300 127.676 151.312 1.00 41.98 241 LEU A N 1
ATOM 2121 C CA . LEU B 2 241 ? 97.664 127.265 150.069 1.00 41.98 241 LEU A CA 1
ATOM 2122 C C . LEU B 2 241 ? 97.056 125.884 150.187 1.00 41.98 241 LEU A C 1
ATOM 2123 O O . LEU B 2 241 ? 95.928 125.664 149.751 1.00 41.98 241 LEU A O 1
ATOM 2128 N N . PHE B 2 242 ? 97.795 124.948 150.757 1.00 40.18 242 PHE A N 1
ATOM 2129 C CA . PHE B 2 242 ? 97.212 123.791 151.398 1.00 40.18 242 PHE A CA 1
ATOM 2130 C C . PHE B 2 242 ? 96.565 124.261 152.691 1.00 40.18 242 PHE A C 1
ATOM 2131 O O . PHE B 2 242 ? 96.805 125.381 153.146 1.00 40.18 242 PHE A O 1
ATOM 2139 N N . SER B 2 243 ? 95.709 123.424 153.262 1.00 49.55 243 SER A N 1
ATOM 2140 C CA . SER B 2 243 ? 94.920 123.779 154.443 1.00 49.55 243 SER A CA 1
ATOM 2141 C C . SER B 2 243 ? 94.058 125.012 154.173 1.00 49.55 243 SER A C 1
ATOM 2142 O O . SER B 2 243 ? 93.541 125.663 155.076 1.00 49.55 243 SER A O 1
ATOM 2145 N N . ARG B 2 244 ? 93.937 125.332 152.892 1.00 56.00 244 ARG A N 1
ATOM 2146 C CA . ARG B 2 244 ? 92.916 126.223 152.369 1.00 56.00 244 ARG A CA 1
ATOM 2147 C C . ARG B 2 244 ? 92.371 125.499 151.155 1.00 56.00 244 ARG A C 1
ATOM 2148 O O . ARG B 2 244 ? 91.568 126.026 150.381 1.00 56.00 244 ARG A O 1
ATOM 2156 N N . PHE B 2 245 ? 92.860 124.274 150.994 1.00 47.96 245 PHE A N 1
ATOM 2157 C CA . PHE B 2 245 ? 92.385 123.291 150.036 1.00 47.96 245 PHE A CA 1
ATOM 2158 C C . PHE B 2 245 ? 91.800 122.101 150.777 1.00 47.96 245 PHE A C 1
ATOM 2159 O O . PHE B 2 245 ? 90.625 121.773 150.609 1.00 47.96 245 PHE A O 1
ATOM 2167 N N . ARG B 2 246 ? 92.604 121.487 151.642 1.00 51.13 246 ARG A N 1
ATOM 2168 C CA . ARG B 2 246 ? 92.148 120.355 152.431 1.00 51.13 246 ARG A CA 1
ATOM 2169 C C . ARG B 2 246 ? 90.952 120.698 153.295 1.00 51.13 246 ARG A C 1
ATOM 2170 O O . ARG B 2 246 ? 90.160 119.808 153.606 1.00 51.13 246 ARG A O 1
ATOM 2178 N N . ARG B 2 247 ? 90.789 121.963 153.669 1.00 66.46 247 ARG A N 1
ATOM 2179 C CA . ARG B 2 247 ? 89.632 122.414 154.427 1.00 66.46 247 ARG A CA 1
ATOM 2180 C C . ARG B 2 247 ? 88.451 122.729 153.510 1.00 66.46 247 ARG A C 1
ATOM 2181 O O . ARG B 2 247 ? 87.331 122.931 153.985 1.00 66.46 247 ARG A O 1
ATOM 2189 N N . ASP B 2 248 ? 88.671 122.724 152.194 1.00 65.26 248 ASP A N 1
ATOM 2190 C CA . ASP B 2 248 ? 87.590 122.870 151.226 1.00 65.26 248 ASP A CA 1
ATOM 2191 C C . ASP B 2 248 ? 87.422 121.626 150.366 1.00 65.26 248 ASP A C 1
ATOM 2192 O O . ASP B 2 248 ? 86.908 121.719 149.250 1.00 65.26 248 ASP A O 1
ATOM 2197 N N . LEU B 2 249 ? 87.861 120.470 150.847 1.00 60.41 249 LEU A N 1
ATOM 2198 C CA . LEU B 2 249 ? 87.710 119.236 150.094 1.00 60.41 249 LEU A CA 1
ATOM 2199 C C . LEU B 2 249 ? 86.548 118.387 150.568 1.00 60.41 249 LEU A C 1
ATOM 2200 O O . LEU B 2 249 ? 85.980 117.638 149.769 1.00 60.41 249 LEU A O 1
ATOM 2205 N N . GLU B 2 250 ? 86.171 118.487 151.841 1.00 62.57 250 GLU A N 1
ATOM 2206 C CA . GLU B 2 250 ? 85.065 117.684 152.337 1.00 62.57 250 GLU A CA 1
ATOM 2207 C C . GLU B 2 250 ? 83.704 118.202 151.899 1.00 62.57 250 GLU A C 1
ATOM 2208 O O . GLU B 2 250 ? 82.712 117.487 152.068 1.00 62.57 250 GLU A O 1
ATOM 2214 N N . SER B 2 251 ? 83.620 119.414 151.360 1.00 69.78 251 SER A N 1
ATOM 2215 C CA . SER B 2 251 ? 82.366 119.856 150.759 1.00 69.78 251 SER A CA 1
ATOM 2216 C C . SER B 2 251 ? 82.513 120.582 149.433 1.00 69.78 251 SER A C 1
ATOM 2217 O O . SER B 2 251 ? 81.518 120.699 148.713 1.00 69.78 251 SER A O 1
ATOM 2220 N N . GLY B 2 252 ? 83.694 121.061 149.064 1.00 63.40 252 GLY A N 1
ATOM 2221 C CA . GLY B 2 252 ? 83.770 122.020 147.984 1.00 63.40 252 GLY A CA 1
ATOM 2222 C C . GLY B 2 252 ? 83.773 121.507 146.561 1.00 63.40 252 GLY A C 1
ATOM 2223 O O . GLY B 2 252 ? 82.789 121.688 145.842 1.00 63.40 252 GLY A O 1
ATOM 2224 N N . LYS B 2 253 ? 84.862 120.867 146.134 1.00 58.13 253 LYS A N 1
ATOM 2225 C CA . LYS B 2 253 ? 85.067 120.699 144.700 1.00 58.13 253 LYS A CA 1
ATOM 2226 C C . LYS B 2 253 ? 84.764 119.371 144.028 1.00 58.13 253 LYS A C 1
ATOM 2227 O O . LYS B 2 253 ? 83.983 119.305 143.074 1.00 58.13 253 LYS A O 1
ATOM 2233 N N . LEU B 2 254 ? 85.371 118.308 144.543 1.00 49.87 254 LEU A N 1
ATOM 2234 C CA . LEU B 2 254 ? 85.186 116.977 143.991 1.00 49.87 254 LEU A CA 1
ATOM 2235 C C . LEU B 2 254 ? 86.061 116.098 144.867 1.00 49.87 254 LEU A C 1
ATOM 2236 O O . LEU B 2 254 ? 87.020 116.593 145.463 1.00 49.87 254 LEU A O 1
ATOM 2241 N N . LYS B 2 255 ? 85.787 114.797 144.935 1.00 47.55 255 LYS A N 1
ATOM 2242 C CA . LYS B 2 255 ? 86.671 113.899 145.672 1.00 47.55 255 LYS A CA 1
ATOM 2243 C C . LYS B 2 255 ? 87.812 113.424 144.776 1.00 47.55 255 LYS A C 1
ATOM 2244 O O . LYS B 2 255 ? 87.928 112.257 144.412 1.00 47.55 255 LYS A O 1
ATOM 2250 N N . ARG B 2 256 ? 88.645 114.385 144.395 1.00 44.19 256 ARG A N 1
ATOM 2251 C CA . ARG B 2 256 ? 90.006 114.174 143.927 1.00 44.19 256 ARG A CA 1
ATOM 2252 C C . ARG B 2 256 ? 90.102 113.443 142.600 1.00 44.19 256 ARG A C 1
ATOM 2253 O O . ARG B 2 256 ? 91.214 113.257 142.102 1.00 44.19 256 ARG A O 1
ATOM 2255 N N . ASN B 2 257 ? 88.994 112.978 142.037 1.00 38.62 257 ASN A N 1
ATOM 2256 C CA . ASN B 2 257 ? 89.030 112.168 140.828 1.00 38.62 257 ASN A CA 1
ATOM 2257 C C . ASN B 2 257 ? 89.813 110.883 141.067 1.00 38.62 257 ASN A C 1
ATOM 2258 O O . ASN B 2 257 ? 89.964 110.076 140.149 1.00 38.62 257 ASN A O 1
ATOM 2263 N N . PHE B 2 258 ? 90.295 110.659 142.284 1.00 33.37 258 PHE A N 1
ATOM 2264 C CA . PHE B 2 258 ? 91.209 109.561 142.560 1.00 33.37 258 PHE A CA 1
ATOM 2265 C C . PHE B 2 258 ? 90.591 108.636 143.594 1.00 33.37 258 PHE A C 1
ATOM 2266 O O . PHE B 2 258 ? 90.390 109.030 144.745 1.00 33.37 258 PHE A O 1
ATOM 2274 N N . GLN B 2 259 ? 90.286 107.412 143.181 1.00 33.51 259 GLN A N 1
ATOM 2275 C CA . GLN B 2 259 ? 89.647 106.428 144.033 1.00 33.51 259 GLN A CA 1
ATOM 2276 C C . GLN B 2 259 ? 90.483 105.164 144.064 1.00 33.51 259 GLN A C 1
ATOM 2277 O O . GLN B 2 259 ? 91.136 104.816 143.084 1.00 33.51 259 GLN A O 1
ATOM 2283 N N . LYS B 2 260 ? 90.426 104.324 145.165 1.00 36.47 260 LYS A N 1
ATOM 2284 C CA . LYS B 2 260 ? 91.097 103.044 145.264 1.00 36.47 260 LYS A CA 1
ATOM 2285 C C . LYS B 2 260 ? 90.485 102.074 144.263 1.00 36.47 260 LYS A C 1
ATOM 2286 O O . LYS B 2 260 ? 89.463 102.353 143.639 1.00 36.47 260 LYS A O 1
ATOM 2292 N N . VAL B 2 261 ? 91.121 100.921 144.093 1.00 42.49 261 VAL A N 1
ATOM 2293 C CA . VAL B 2 261 ? 90.662 99.935 143.125 1.00 42.49 261 VAL A CA 1
ATOM 2294 C C . VAL B 2 261 ? 90.283 98.658 143.849 1.00 42.49 261 VAL A C 1
ATOM 2295 O O . VAL B 2 261 ? 91.065 98.131 144.649 1.00 42.49 261 VAL A O 1
ATOM 2299 N N . ASN B 2 262 ? 89.078 98.178 143.584 1.00 50.73 262 ASN A N 1
ATOM 2300 C CA . ASN B 2 262 ? 88.722 96.793 143.844 1.00 50.73 262 ASN A CA 1
ATOM 2301 C C . ASN B 2 262 ? 88.711 96.076 142.504 1.00 50.73 262 ASN A C 1
ATOM 2302 O O . ASN B 2 262 ? 87.895 96.425 141.638 1.00 50.73 262 ASN A O 1
ATOM 2307 N N . PRO B 2 263 ? 89.592 95.100 142.268 1.00 48.73 263 PRO A N 1
ATOM 2308 C CA . PRO B 2 263 ? 89.656 94.491 140.933 1.00 48.73 263 PRO A CA 1
ATOM 2309 C C . PRO B 2 263 ? 88.318 93.969 140.447 1.00 48.73 263 PRO A C 1
ATOM 2310 O O . PRO B 2 263 ? 87.981 94.136 139.267 1.00 48.73 263 PRO A O 1
ATOM 2314 N N . GLU B 2 264 ? 87.529 93.370 141.340 1.00 53.56 264 GLU A N 1
ATOM 2315 C CA . GLU B 2 264 ? 86.206 92.895 140.955 1.00 53.56 264 GLU A CA 1
ATOM 2316 C C . GLU B 2 264 ? 85.315 94.047 140.523 1.00 53.56 264 GLU A C 1
ATOM 2317 O O . GLU B 2 264 ? 84.519 93.909 139.590 1.00 53.56 264 GLU A O 1
ATOM 2323 N N . GLY B 2 265 ? 85.435 95.193 141.191 1.00 50.95 265 GLY A N 1
ATOM 2324 C CA . GLY B 2 265 ? 84.664 96.353 140.782 1.00 50.95 265 GLY A CA 1
ATOM 2325 C C . GLY B 2 265 ? 84.991 96.796 139.368 1.00 50.95 265 GLY A C 1
ATOM 2326 O O . GLY B 2 265 ? 84.095 97.044 138.562 1.00 50.95 265 GLY A O 1
ATOM 2327 N N . LEU B 2 266 ? 86.280 96.896 139.049 1.00 42.67 266 LEU A N 1
ATOM 2328 C CA . LEU B 2 266 ? 86.675 97.254 137.692 1.00 42.67 266 LEU A CA 1
ATOM 2329 C C . LEU B 2 266 ? 86.154 96.248 136.684 1.00 42.67 266 LEU A C 1
ATOM 2330 O O . LEU B 2 266 ? 85.661 96.622 135.620 1.00 42.67 266 LEU A O 1
ATOM 2335 N N . ILE B 2 267 ? 86.277 94.960 136.991 1.00 41.09 267 ILE A N 1
ATOM 2336 C CA . ILE B 2 267 ? 85.882 93.955 136.016 1.00 41.09 267 ILE A CA 1
ATOM 2337 C C . ILE B 2 267 ? 84.378 93.997 135.780 1.00 41.09 267 ILE A C 1
ATOM 2338 O O . ILE B 2 267 ? 83.913 93.886 134.641 1.00 41.09 267 ILE A O 1
ATOM 2343 N N . LYS B 2 268 ? 83.593 94.185 136.844 1.00 46.47 268 LYS A N 1
ATOM 2344 C CA . LYS B 2 268 ? 82.148 94.294 136.673 1.00 46.47 268 LYS A CA 1
ATOM 2345 C C . LYS B 2 268 ? 81.768 95.568 135.932 1.00 46.47 268 LYS A C 1
ATOM 2346 O O . LYS B 2 268 ? 80.843 95.567 135.113 1.00 46.47 268 LYS A O 1
ATOM 2352 N N . GLU B 2 269 ? 82.472 96.667 136.208 1.00 43.83 269 GLU A N 1
ATOM 2353 C CA . GLU B 2 269 ? 82.191 97.916 135.513 1.00 43.83 269 GLU A CA 1
ATOM 2354 C C . GLU B 2 269 ? 82.536 97.814 134.038 1.00 43.83 269 GLU A C 1
ATOM 2355 O O . GLU B 2 269 ? 81.847 98.403 133.201 1.00 43.83 269 GLU A O 1
ATOM 2361 N N . PHE B 2 270 ? 83.594 97.076 133.702 1.00 40.57 270 PHE A N 1
ATOM 2362 C CA . PHE B 2 270 ? 83.879 96.781 132.304 1.00 40.57 270 PHE A CA 1
ATOM 2363 C C . PHE B 2 270 ? 82.773 95.937 131.701 1.00 40.57 270 PHE A C 1
ATOM 2364 O O . PHE B 2 270 ? 82.277 96.229 130.609 1.00 40.57 270 PHE A O 1
ATOM 2372 N N . SER B 2 271 ? 82.355 94.895 132.413 1.00 37.22 271 SER A N 1
ATOM 2373 C CA . SER B 2 271 ? 81.358 93.985 131.868 1.00 37.22 271 SER A CA 1
ATOM 2374 C C . SER B 2 271 ? 80.043 94.697 131.589 1.00 37.22 271 SER A C 1
ATOM 2375 O O . SER B 2 271 ? 79.346 94.366 130.628 1.00 37.22 271 SER A O 1
ATOM 2378 N N . GLU B 2 272 ? 79.689 95.683 132.408 1.00 46.78 272 GLU A N 1
ATOM 2379 C CA . GLU B 2 272 ? 78.415 96.376 132.238 1.00 46.78 272 GLU A CA 1
ATOM 2380 C C . GLU B 2 272 ? 78.486 97.536 131.255 1.00 46.78 272 GLU A C 1
ATOM 2381 O O . GLU B 2 272 ? 77.513 98.286 131.141 1.00 46.78 272 GLU A O 1
ATOM 2387 N N . LEU B 2 273 ? 79.605 97.712 130.561 1.00 41.42 273 LEU A N 1
ATOM 2388 C CA . LEU B 2 273 ? 79.694 98.737 129.534 1.00 41.42 273 LEU A CA 1
ATOM 2389 C C . LEU B 2 273 ? 78.688 98.448 128.426 1.00 41.42 273 LEU A C 1
ATOM 2390 O O . LEU B 2 273 ? 78.262 97.313 128.224 1.00 41.42 273 LEU A O 1
ATOM 2395 N N . TYR B 2 274 ? 78.309 99.496 127.704 1.00 50.42 274 TYR A N 1
ATOM 2396 C CA . TYR B 2 274 ? 77.333 99.401 126.623 1.00 50.42 274 TYR A CA 1
ATOM 2397 C C . TYR B 2 274 ? 76.120 98.576 127.055 1.00 50.42 274 TYR A C 1
ATOM 2398 O O . TYR B 2 274 ? 75.855 97.495 126.539 1.00 50.42 274 TYR A O 1
ATOM 2407 N N . GLU B 2 275 ? 75.395 99.102 128.036 1.00 69.76 275 GLU A N 1
ATOM 2408 C CA . GLU B 2 275 ? 74.196 98.402 128.477 1.00 69.76 275 GLU A CA 1
ATOM 2409 C C . GLU B 2 275 ? 73.217 98.984 127.462 1.00 69.76 275 GLU A C 1
ATOM 2410 O O . GLU B 2 275 ? 72.364 99.813 127.787 1.00 69.76 275 GLU A O 1
ATOM 2416 N N . ASN B 2 276 ? 73.377 98.588 126.201 1.00 83.33 276 ASN A N 1
ATOM 2417 C CA . ASN B 2 276 ? 72.384 98.771 125.152 1.00 83.33 276 ASN A CA 1
ATOM 2418 C C . ASN B 2 276 ? 72.275 97.380 124.546 1.00 83.33 276 ASN A C 1
ATOM 2419 O O . ASN B 2 276 ? 71.307 96.667 124.822 1.00 83.33 276 ASN A O 1
ATOM 2424 N N . LEU B 2 277 ? 73.239 96.972 123.743 1.00 79.85 277 LEU A N 1
ATOM 2425 C CA . LEU B 2 277 ? 73.127 95.797 122.889 1.00 79.85 277 LEU A CA 1
ATOM 2426 C C . LEU B 2 277 ? 74.102 94.690 123.259 1.00 79.85 277 LEU A C 1
ATOM 2427 O O . LEU B 2 277 ? 73.725 93.517 123.231 1.00 79.85 277 LEU A O 1
ATOM 2432 N N . ALA B 2 278 ? 75.337 95.028 123.616 1.00 65.41 278 ALA A N 1
ATOM 2433 C CA . ALA B 2 278 ? 76.266 94.034 124.139 1.00 65.41 278 ALA A CA 1
ATOM 2434 C C . ALA B 2 278 ? 75.851 93.740 125.571 1.00 65.41 278 ALA A C 1
ATOM 2435 O O . ALA B 2 278 ? 76.076 94.544 126.476 1.00 65.41 278 ALA A O 1
ATOM 2437 N N . ASP B 2 279 ? 75.211 92.596 125.779 1.00 63.73 279 ASP A N 1
ATOM 2438 C CA . ASP B 2 279 ? 74.424 92.344 126.978 1.00 63.73 279 ASP A CA 1
ATOM 2439 C C . ASP B 2 279 ? 74.755 91.103 127.798 1.00 63.73 279 ASP A C 1
ATOM 2440 O O . ASP B 2 279 ? 73.897 90.518 128.459 1.00 63.73 279 ASP A O 1
ATOM 2445 N N . SER B 2 280 ? 76.019 90.682 127.750 1.00 58.31 280 SER A N 1
ATOM 2446 C CA . SER B 2 280 ? 76.491 89.498 128.467 1.00 58.31 280 SER A CA 1
ATOM 2447 C C . SER B 2 280 ? 76.066 88.199 127.771 1.00 58.31 280 SER A C 1
ATOM 2448 O O . SER B 2 280 ? 75.276 87.406 128.287 1.00 58.31 280 SER A O 1
ATOM 2451 N N . ASP B 2 281 ? 76.622 88.009 126.571 1.00 56.29 281 ASP A N 1
ATOM 2452 C CA . ASP B 2 281 ? 76.622 86.707 125.904 1.00 56.29 281 ASP A CA 1
ATOM 2453 C C . ASP B 2 281 ? 77.743 85.873 126.512 1.00 56.29 281 ASP A C 1
ATOM 2454 O O . ASP B 2 281 ? 78.924 86.135 126.271 1.00 56.29 281 ASP A O 1
ATOM 2456 N N . ASP B 2 282 ? 77.377 84.867 127.299 1.00 56.78 282 ASP A N 1
ATOM 2457 C CA . ASP B 2 282 ? 78.305 84.310 128.275 1.00 56.78 282 ASP A CA 1
ATOM 2458 C C . ASP B 2 282 ? 79.086 83.113 127.739 1.00 56.78 282 ASP A C 1
ATOM 2459 O O . ASP B 2 282 ? 80.317 83.153 127.669 1.00 56.78 282 ASP A O 1
ATOM 2464 N N . ILE B 2 283 ? 78.380 82.049 127.351 1.00 51.25 283 ILE A N 1
ATOM 2465 C CA . ILE B 2 283 ? 79.037 80.772 127.103 1.00 51.25 283 ILE A CA 1
ATOM 2466 C C . ILE B 2 283 ? 80.016 80.903 125.950 1.00 51.25 283 ILE A C 1
ATOM 2467 O O . ILE B 2 283 ? 79.826 81.706 125.031 1.00 51.25 283 ILE A O 1
ATOM 2469 N N . LEU B 2 284 ? 81.086 80.109 126.003 1.00 39.88 284 LEU A N 1
ATOM 2470 C CA . LEU B 2 284 ? 82.064 80.147 124.924 1.00 39.88 284 LEU A CA 1
ATOM 2471 C C . LEU B 2 284 ? 81.437 79.731 123.607 1.00 39.88 284 LEU A C 1
ATOM 2472 O O . LEU B 2 284 ? 81.469 80.484 122.634 1.00 39.88 284 LEU A O 1
ATOM 2477 N N . THR B 2 285 ? 80.836 78.540 123.568 1.00 39.75 285 THR A N 1
ATOM 2478 C CA . THR B 2 285 ? 80.330 78.010 122.306 1.00 39.75 285 THR A CA 1
ATOM 2479 C C . THR B 2 285 ? 79.396 78.994 121.624 1.00 39.75 285 THR A C 1
ATOM 2480 O O . THR B 2 285 ? 79.426 79.138 120.399 1.00 39.75 285 THR A O 1
ATOM 2484 N N . LEU B 2 286 ? 78.586 79.709 122.401 1.00 38.69 286 LEU A N 1
ATOM 2485 C CA . LEU B 2 286 ? 77.756 80.752 121.814 1.00 38.69 286 LEU A CA 1
ATOM 2486 C C . LEU B 2 286 ? 78.599 81.870 121.227 1.00 38.69 286 LEU A C 1
ATOM 2487 O O . LEU B 2 286 ? 78.315 82.356 120.128 1.00 38.69 286 LEU A O 1
ATOM 2492 N N . SER B 2 287 ? 79.642 82.288 121.942 1.00 36.46 287 SER A N 1
ATOM 2493 C CA . SER B 2 287 ? 80.474 83.376 121.442 1.00 36.46 287 SER A CA 1
ATOM 2494 C C . SER B 2 287 ? 81.181 82.978 120.154 1.00 36.46 287 SER A C 1
ATOM 2495 O O . SER B 2 287 ? 81.215 83.755 119.197 1.00 36.46 287 SER A O 1
ATOM 2498 N N . ARG B 2 288 ? 81.731 81.761 120.098 1.00 32.26 288 ARG A N 1
ATOM 2499 C CA . ARG B 2 288 ? 82.408 81.301 118.891 1.00 32.26 288 ARG A CA 1
ATOM 2500 C C . ARG B 2 288 ? 81.431 81.104 117.744 1.00 32.26 288 ARG A C 1
ATOM 2501 O O . ARG B 2 288 ? 81.748 81.434 116.597 1.00 32.26 288 ARG A O 1
ATOM 2503 N N . GLU B 2 289 ? 80.249 80.554 118.018 1.00 33.93 289 GLU A N 1
ATOM 2504 C CA . GLU B 2 289 ? 79.254 80.400 116.966 1.00 33.93 289 GLU A CA 1
ATOM 2505 C C . GLU B 2 289 ? 78.790 81.747 116.437 1.00 33.93 289 GLU A C 1
ATOM 2506 O O . GLU B 2 289 ? 78.443 81.862 115.259 1.00 33.93 289 GLU A O 1
ATOM 2512 N N . ALA B 2 290 ? 78.767 82.773 117.281 1.00 30.41 290 ALA A N 1
ATOM 2513 C CA . ALA B 2 290 ? 78.452 84.101 116.779 1.00 30.41 290 ALA A CA 1
ATOM 2514 C C . ALA B 2 290 ? 79.629 84.708 116.039 1.00 30.41 290 ALA A C 1
ATOM 2515 O O . ALA B 2 290 ? 79.426 85.472 115.093 1.00 30.41 290 ALA A O 1
ATOM 2517 N N . VAL B 2 291 ? 80.852 84.373 116.448 1.00 26.81 291 VAL A N 1
ATOM 2518 C CA . VAL B 2 291 ? 82.043 84.918 115.802 1.00 26.81 291 VAL A CA 1
ATOM 2519 C C . VAL B 2 291 ? 82.160 84.403 114.377 1.00 26.81 291 VAL A C 1
ATOM 2520 O O . VAL B 2 291 ? 82.334 85.179 113.432 1.00 26.81 291 VAL A O 1
ATOM 2522 N N . GLU B 2 292 ? 82.013 83.097 114.195 1.00 26.86 292 GLU A N 1
ATOM 2523 C CA . GLU B 2 292 ? 82.170 82.437 112.902 1.00 26.86 292 GLU A CA 1
ATOM 2524 C C . GLU B 2 292 ? 81.124 82.789 111.960 1.00 26.86 292 GLU A C 1
ATOM 2525 O O . GLU B 2 292 ? 81.049 82.169 110.920 1.00 26.86 292 GLU A O 1
ATOM 2527 N N . SER B 2 293 ? 80.284 83.756 112.289 1.00 31.62 293 SER A N 1
ATOM 2528 C CA . SER B 2 293 ? 79.256 84.227 111.373 1.00 31.62 293 SER A CA 1
ATOM 2529 C C . SER B 2 293 ? 79.159 85.746 111.348 1.00 31.62 293 SER A C 1
ATOM 2530 O O . SER B 2 293 ? 78.176 86.275 110.817 1.00 31.62 293 SER A O 1
ATOM 2533 N N . CYS B 2 294 ? 80.130 86.465 111.909 1.00 31.88 294 CYS A N 1
ATOM 2534 C CA . CYS B 2 294 ? 79.992 87.909 112.010 1.00 31.88 294 CYS A CA 1
ATOM 2535 C C . CYS B 2 294 ? 80.095 88.576 110.643 1.00 31.88 294 CYS A C 1
ATOM 2536 O O . CYS B 2 294 ? 79.082 89.057 110.128 1.00 31.88 294 CYS A O 1
ATOM 2539 N N . PRO B 2 295 ? 81.271 88.603 109.997 1.00 30.26 295 PRO A N 1
ATOM 2540 C CA . PRO B 2 295 ? 81.358 89.302 108.719 1.00 30.26 295 PRO A CA 1
ATOM 2541 C C . PRO B 2 295 ? 80.922 88.367 107.614 1.00 30.26 295 PRO A C 1
ATOM 2542 O O . PRO B 2 295 ? 80.409 87.284 107.905 1.00 30.26 295 PRO A O 1
ATOM 2546 N N . LEU B 2 296 ? 81.076 88.758 106.357 1.00 28.73 296 LEU A N 1
ATOM 2547 C CA . LEU B 2 296 ? 80.872 87.792 105.296 1.00 28.73 296 LEU A CA 1
ATOM 2548 C C . LEU B 2 296 ? 82.124 87.014 104.955 1.00 28.73 296 LEU A C 1
ATOM 2549 O O . LEU B 2 296 ? 82.020 85.969 104.312 1.00 28.73 296 LEU A O 1
ATOM 2554 N N . MET B 2 297 ? 83.300 87.482 105.353 1.00 30.52 297 MET A N 1
ATOM 2555 C CA . MET B 2 297 ? 84.498 86.750 104.978 1.00 30.52 297 MET A CA 1
ATOM 2556 C C . MET B 2 297 ? 84.732 85.575 105.906 1.00 30.52 297 MET A C 1
ATOM 2557 O O . MET B 2 297 ? 84.800 84.434 105.451 1.00 30.52 297 MET A O 1
ATOM 2562 N N . ARG B 2 298 ? 84.802 85.812 107.216 1.00 28.46 298 ARG A N 1
ATOM 2563 C CA . ARG B 2 298 ? 85.142 84.737 108.147 1.00 28.46 298 ARG A CA 1
ATOM 2564 C C . ARG B 2 298 ? 84.168 83.569 108.005 1.00 28.46 298 ARG A C 1
ATOM 2565 O O . ARG B 2 298 ? 84.359 82.507 108.597 1.00 28.46 298 ARG A O 1
ATOM 2567 N N . PHE B 2 299 ? 83.139 83.761 107.193 1.00 33.02 299 PHE A N 1
ATOM 2568 C CA . PHE B 2 299 ? 82.182 82.742 106.816 1.00 33.02 299 PHE A CA 1
ATOM 2569 C C . PHE B 2 299 ? 82.685 81.863 105.672 1.00 33.02 299 PHE A C 1
ATOM 2570 O O . PHE B 2 299 ? 82.010 80.895 105.319 1.00 33.02 299 PHE A O 1
ATOM 2578 N N . ILE B 2 300 ? 83.837 82.192 105.071 1.00 29.27 300 ILE A N 1
ATOM 2579 C CA . ILE B 2 300 ? 84.578 81.293 104.182 1.00 29.27 300 ILE A CA 1
ATOM 2580 C C . ILE B 2 300 ? 85.864 80.804 104.830 1.00 29.27 300 ILE A C 1
ATOM 2581 O O . ILE B 2 300 ? 86.167 79.614 104.799 1.00 29.27 300 ILE A O 1
ATOM 2586 N N . THR B 2 301 ? 86.611 81.703 105.452 1.00 27.91 301 THR A N 1
ATOM 2587 C CA . THR B 2 301 ? 87.929 81.434 105.998 1.00 27.91 301 THR A CA 1
ATOM 2588 C C . THR B 2 301 ? 87.893 80.207 106.904 1.00 27.91 301 THR A C 1
ATOM 2589 O O . THR B 2 301 ? 88.935 79.641 107.242 1.00 27.91 301 THR A O 1
ATOM 2593 N N . ALA B 2 302 ? 86.693 79.763 107.262 1.00 32.96 302 ALA A N 1
ATOM 2594 C CA . ALA B 2 302 ? 86.478 78.611 108.127 1.00 32.96 302 ALA A CA 1
ATOM 2595 C C . ALA B 2 302 ? 85.542 77.518 107.608 1.00 32.96 302 ALA A C 1
ATOM 2596 O O . ALA B 2 302 ? 84.828 76.884 108.382 1.00 32.96 302 ALA A O 1
ATOM 2598 N N . GLU B 2 303 ? 85.511 77.279 106.288 1.00 35.54 303 GLU A N 1
ATOM 2599 C CA . GLU B 2 303 ? 84.392 76.629 105.611 1.00 35.54 303 GLU A CA 1
ATOM 2600 C C . GLU B 2 303 ? 84.551 75.137 105.324 1.00 35.54 303 GLU A C 1
ATOM 2601 O O . GLU B 2 303 ? 83.535 74.466 105.129 1.00 35.54 303 GLU A O 1
ATOM 2603 N N . THR B 2 304 ? 85.772 74.599 105.285 1.00 42.04 304 THR A N 1
ATOM 2604 C CA . THR B 2 304 ? 86.039 73.173 105.022 1.00 42.04 304 THR A CA 1
ATOM 2605 C C . THR B 2 304 ? 85.538 72.646 103.673 1.00 42.04 304 THR A C 1
ATOM 2606 O O . THR B 2 304 ? 84.712 71.737 103.596 1.00 42.04 304 THR A O 1
ATOM 2610 N N . HIS B 2 305 ? 86.047 73.249 102.608 1.00 46.39 305 HIS A N 1
ATOM 2611 C CA . HIS B 2 305 ? 85.784 72.726 101.275 1.00 46.39 305 HIS A CA 1
ATOM 2612 C C . HIS B 2 305 ? 86.716 71.554 100.981 1.00 46.39 305 HIS A C 1
ATOM 2613 O O . HIS B 2 305 ? 87.410 71.040 101.861 1.00 46.39 305 HIS A O 1
ATOM 2620 N N . GLY B 2 306 ? 86.740 71.121 99.726 1.00 46.09 306 GLY A N 1
ATOM 2621 C CA . GLY B 2 306 ? 87.589 70.021 99.316 1.00 46.09 306 GLY A CA 1
ATOM 2622 C C . GLY B 2 306 ? 87.056 69.334 98.078 1.00 46.09 306 GLY A C 1
ATOM 2623 O O . GLY B 2 306 ? 85.939 69.613 97.649 1.00 46.09 306 GLY A O 1
ATOM 2624 N N . THR B 2 315 ? 101.618 72.780 80.899 1.00 81.78 315 THR A N 1
ATOM 2625 C CA . THR B 2 315 ? 101.062 74.128 80.892 1.00 81.78 315 THR A CA 1
ATOM 2626 C C . THR B 2 315 ? 101.217 74.778 79.521 1.00 81.78 315 THR A C 1
ATOM 2627 O O . THR B 2 315 ? 101.903 75.787 79.378 1.00 81.78 315 THR A O 1
ATOM 2631 N N . GLU B 2 316 ? 100.587 74.178 78.509 1.00 85.79 316 GLU A N 1
ATOM 2632 C CA . GLU B 2 316 ? 100.558 74.792 77.186 1.00 85.79 316 GLU A CA 1
ATOM 2633 C C . GLU B 2 316 ? 99.911 76.168 77.252 1.00 85.79 316 GLU A C 1
ATOM 2634 O O . GLU B 2 316 ? 100.487 77.164 76.806 1.00 85.79 316 GLU A O 1
ATOM 2640 N N . TYR B 2 317 ? 98.717 76.238 77.829 1.00 75.02 317 TYR A N 1
ATOM 2641 C CA . TYR B 2 317 ? 98.102 77.510 78.174 1.00 75.02 317 TYR A CA 1
ATOM 2642 C C . TYR B 2 317 ? 98.730 77.984 79.479 1.00 75.02 317 TYR A C 1
ATOM 2643 O O . TYR B 2 317 ? 99.739 77.443 79.935 1.00 75.02 317 TYR A O 1
ATOM 2652 N N . GLU B 2 318 ? 98.149 79.010 80.093 1.00 76.82 318 GLU A N 1
ATOM 2653 C CA . GLU B 2 318 ? 98.668 79.636 81.306 1.00 76.82 318 GLU A CA 1
ATOM 2654 C C . GLU B 2 318 ? 100.116 80.061 81.115 1.00 76.82 318 GLU A C 1
ATOM 2655 O O . GLU B 2 318 ? 100.833 80.279 82.096 1.00 76.82 318 GLU A O 1
ATOM 2661 N N . ARG B 2 319 ? 100.564 80.164 79.866 1.00 69.52 319 ARG A N 1
ATOM 2662 C CA . ARG B 2 319 ? 101.779 80.854 79.467 1.00 69.52 319 ARG A CA 1
ATOM 2663 C C . ARG B 2 319 ? 101.646 81.562 78.135 1.00 69.52 319 ARG A C 1
ATOM 2664 O O . ARG B 2 319 ? 102.412 82.495 77.879 1.00 69.52 319 ARG A O 1
ATOM 2672 N N . LEU B 2 320 ? 100.712 81.151 77.278 1.00 60.23 320 LEU A N 1
ATOM 2673 C CA . LEU B 2 320 ? 100.355 81.975 76.133 1.00 60.23 320 LEU A CA 1
ATOM 2674 C C . LEU B 2 320 ? 99.913 83.353 76.588 1.00 60.23 320 LEU A C 1
ATOM 2675 O O . LEU B 2 320 ? 100.118 84.348 75.879 1.00 60.23 320 LEU A O 1
ATOM 2680 N N . LEU B 2 321 ? 99.319 83.427 77.777 1.00 58.75 321 LEU A N 1
ATOM 2681 C CA . LEU B 2 321 ? 98.852 84.672 78.365 1.00 58.75 321 LEU A CA 1
ATOM 2682 C C . LEU B 2 321 ? 99.993 85.636 78.637 1.00 58.75 321 LEU A C 1
ATOM 2683 O O . LEU B 2 321 ? 99.852 86.837 78.402 1.00 58.75 321 LEU A O 1
ATOM 2688 N N . SER B 2 322 ? 101.112 85.135 79.153 1.00 63.15 322 SER A N 1
ATOM 2689 C CA . SER B 2 322 ? 102.237 86.011 79.445 1.00 63.15 322 SER A CA 1
ATOM 2690 C C . SER B 2 322 ? 102.662 86.725 78.172 1.00 63.15 322 SER A C 1
ATOM 2691 O O . SER B 2 322 ? 102.915 87.933 78.189 1.00 63.15 322 SER A O 1
ATOM 2694 N N . MET B 2 323 ? 102.720 85.997 77.061 1.00 66.56 323 MET A N 1
ATOM 2695 C CA . MET B 2 323 ? 103.085 86.632 75.803 1.00 66.56 323 MET A CA 1
ATOM 2696 C C . MET B 2 323 ? 102.011 87.611 75.359 1.00 66.56 323 MET A C 1
ATOM 2697 O O . MET B 2 323 ? 102.307 88.774 75.063 1.00 66.56 323 MET A O 1
ATOM 2702 N N . LEU B 2 324 ? 100.752 87.168 75.322 1.00 60.68 324 LEU A N 1
ATOM 2703 C CA . LEU B 2 324 ? 99.694 88.042 74.828 1.00 60.68 324 LEU A CA 1
ATOM 2704 C C . LEU B 2 324 ? 99.522 89.279 75.693 1.00 60.68 324 LEU A C 1
ATOM 2705 O O . LEU B 2 324 ? 98.932 90.266 75.242 1.00 60.68 324 LEU A O 1
ATOM 2710 N N . ASN B 2 325 ? 100.037 89.243 76.915 1.00 65.58 325 ASN A N 1
ATOM 2711 C CA . ASN B 2 325 ? 99.917 90.325 77.878 1.00 65.58 325 ASN A CA 1
ATOM 2712 C C . ASN B 2 325 ? 101.131 91.244 77.848 1.00 65.58 325 ASN A C 1
ATOM 2713 O O . ASN B 2 325 ? 100.991 92.459 78.029 1.00 65.58 325 ASN A O 1
ATOM 2718 N N . LYS B 2 326 ? 102.320 90.688 77.603 1.00 71.96 326 LYS A N 1
ATOM 2719 C CA . LYS B 2 326 ? 103.528 91.504 77.601 1.00 71.96 326 LYS A CA 1
ATOM 2720 C C . LYS B 2 326 ? 103.445 92.601 76.554 1.00 71.96 326 LYS A C 1
ATOM 2721 O O . LYS B 2 326 ? 103.778 93.757 76.832 1.00 71.96 326 LYS A O 1
ATOM 2727 N N . VAL B 2 327 ? 102.989 92.273 75.350 1.00 70.14 327 VAL A N 1
ATOM 2728 C CA . VAL B 2 327 ? 102.760 93.335 74.384 1.00 70.14 327 VAL A CA 1
ATOM 2729 C C . VAL B 2 327 ? 101.342 93.834 74.580 1.00 70.14 327 VAL A C 1
ATOM 2730 O O . VAL B 2 327 ? 100.460 93.574 73.756 1.00 70.14 327 VAL A O 1
ATOM 2732 N N . LYS B 2 328 ? 101.123 94.576 75.656 1.00 75.11 328 LYS A N 1
ATOM 2733 C CA . LYS B 2 328 ? 99.880 95.313 75.855 1.00 75.11 328 LYS A CA 1
ATOM 2734 C C . LYS B 2 328 ? 100.083 96.715 76.399 1.00 75.11 328 LYS A C 1
ATOM 2735 O O . LYS B 2 328 ? 99.257 97.587 76.117 1.00 75.11 328 LYS A O 1
ATOM 2737 N N . SER B 2 329 ? 101.153 96.973 77.153 1.00 84.62 329 SER A N 1
ATOM 2738 C CA . SER B 2 329 ? 101.335 98.271 77.783 1.00 84.62 329 SER A CA 1
ATOM 2739 C C . SER B 2 329 ? 101.675 99.358 76.778 1.00 84.62 329 SER A C 1
ATOM 2740 O O . SER B 2 329 ? 101.462 100.541 77.066 1.00 84.62 329 SER A O 1
ATOM 2743 N N . LEU B 2 330 ? 102.189 98.986 75.606 1.00 89.12 330 LEU A N 1
ATOM 2744 C CA . LEU B 2 330 ? 102.574 99.984 74.616 1.00 89.12 330 LEU A CA 1
ATOM 2745 C C . LEU B 2 330 ? 101.364 100.755 74.111 1.00 89.12 330 LEU A C 1
ATOM 2746 O O . LEU B 2 330 ? 101.431 101.976 73.930 1.00 89.12 330 LEU A O 1
ATOM 2751 N N . LYS B 2 331 ? 100.265 100.044 73.881 1.00 93.58 331 LYS A N 1
ATOM 2752 C CA . LYS B 2 331 ? 99.040 100.664 73.393 1.00 93.58 331 LYS A CA 1
ATOM 2753 C C . LYS B 2 331 ? 97.828 100.200 74.194 1.00 93.58 331 LYS A C 1
ATOM 2754 O O . LYS B 2 331 ? 97.860 99.152 74.838 1.00 93.58 331 LYS A O 1
ATOM 2760 N N . LEU B 2 332 ? 96.760 100.989 74.146 1.00 91.41 332 LEU A N 1
ATOM 2761 C CA . LEU B 2 332 ? 95.518 100.645 74.825 1.00 91.41 332 LEU A CA 1
ATOM 2762 C C . LEU B 2 332 ? 94.336 101.346 74.167 1.00 91.41 332 LEU A C 1
ATOM 2763 O O . LEU B 2 332 ? 94.171 102.559 74.297 1.00 91.41 332 LEU A O 1
ATOM 2768 N N . LEU B 2 333 ? 93.515 100.577 73.458 1.00 90.19 333 LEU A N 1
ATOM 2769 C CA . LEU B 2 333 ? 92.352 101.132 72.777 1.00 90.19 333 LEU A CA 1
ATOM 2770 C C . LEU B 2 333 ? 91.205 100.129 72.695 1.00 90.19 333 LEU A C 1
ATOM 2771 O O . LEU B 2 333 ? 91.424 98.925 72.560 1.00 90.19 333 LEU A O 1
ATOM 2773 N N . ASN B 2 334 ? 89.981 100.640 72.779 1.00 90.13 334 ASN A N 1
ATOM 2774 C CA . ASN B 2 334 ? 88.785 99.810 72.713 1.00 90.13 334 ASN A CA 1
ATOM 2775 C C . ASN B 2 334 ? 88.570 99.204 71.335 1.00 90.13 334 ASN A C 1
ATOM 2776 O O . ASN B 2 334 ? 87.916 98.164 71.227 1.00 90.13 334 ASN A O 1
ATOM 2781 N N . THR B 2 335 ? 89.088 99.830 70.277 1.00 89.10 335 THR A N 1
ATOM 2782 C CA . THR B 2 335 ? 89.094 99.160 68.982 1.00 89.10 335 THR A CA 1
ATOM 2783 C C . THR B 2 335 ? 90.060 97.983 68.983 1.00 89.10 335 THR A C 1
ATOM 2784 O O . THR B 2 335 ? 89.836 96.995 68.276 1.00 89.10 335 THR A O 1
ATOM 2788 N N . ARG B 2 336 ? 91.134 98.074 69.761 1.00 79.66 336 ARG A N 1
ATOM 2789 C CA . ARG B 2 336 ? 91.967 96.926 70.065 1.00 79.66 336 ARG A CA 1
ATOM 2790 C C . ARG B 2 336 ? 91.321 96.169 71.223 1.00 79.66 336 ARG A C 1
ATOM 2791 O O . ARG B 2 336 ? 90.179 96.437 71.602 1.00 79.66 336 ARG A O 1
ATOM 2793 N N . ARG B 2 337 ? 92.040 95.202 71.787 1.00 63.95 337 ARG A N 1
ATOM 2794 C CA . ARG B 2 337 ? 91.603 94.337 72.880 1.00 63.95 337 ARG A CA 1
ATOM 2795 C C . ARG B 2 337 ? 90.481 93.395 72.462 1.00 63.95 337 ARG A C 1
ATOM 2796 O O . ARG B 2 337 ? 90.064 92.566 73.271 1.00 63.95 337 ARG A O 1
ATOM 2798 N N . ARG B 2 338 ? 89.980 93.488 71.233 1.00 63.16 338 ARG A N 1
ATOM 2799 C CA . ARG B 2 338 ? 89.043 92.509 70.696 1.00 63.16 338 ARG A CA 1
ATOM 2800 C C . ARG B 2 338 ? 89.749 91.482 69.823 1.00 63.16 338 ARG A C 1
ATOM 2801 O O . ARG B 2 338 ? 89.621 90.276 70.051 1.00 63.16 338 ARG A O 1
ATOM 2803 N N . GLN B 2 339 ? 90.507 91.937 68.825 1.00 67.51 339 GLN A N 1
ATOM 2804 C CA . GLN B 2 339 ? 91.372 91.006 68.118 1.00 67.51 339 GLN A CA 1
ATOM 2805 C C . GLN B 2 339 ? 92.542 90.583 68.988 1.00 67.51 339 GLN A C 1
ATOM 2806 O O . GLN B 2 339 ? 93.250 89.635 68.637 1.00 67.51 339 GLN A O 1
ATOM 2812 N N . LEU B 2 340 ? 92.763 91.267 70.110 1.00 60.15 340 LEU A N 1
ATOM 2813 C CA . LEU B 2 340 ? 93.672 90.764 71.127 1.00 60.15 340 LEU A CA 1
ATOM 2814 C C . LEU B 2 340 ? 93.023 89.688 71.979 1.00 60.15 340 LEU A C 1
ATOM 2815 O O . LEU B 2 340 ? 93.715 89.038 72.767 1.00 60.15 340 LEU A O 1
ATOM 2820 N N . LEU B 2 341 ? 91.716 89.484 71.833 1.00 61.87 341 LEU A N 1
ATOM 2821 C CA . LEU B 2 341 ? 91.017 88.414 72.524 1.00 61.87 341 LEU A CA 1
ATOM 2822 C C . LEU B 2 341 ? 90.622 87.262 71.613 1.00 61.87 341 LEU A C 1
ATOM 2823 O O . LEU B 2 341 ? 90.403 86.155 72.109 1.00 61.87 341 LEU A O 1
ATOM 2825 N N . ASN B 2 342 ? 90.503 87.499 70.306 1.00 68.33 342 ASN A N 1
ATOM 2826 C CA . ASN B 2 342 ? 90.335 86.388 69.378 1.00 68.33 342 ASN A CA 1
ATOM 2827 C C . ASN B 2 342 ? 91.535 85.461 69.431 1.00 68.33 342 ASN A C 1
ATOM 2828 O O . ASN B 2 342 ? 91.390 84.236 69.371 1.00 68.33 342 ASN A O 1
ATOM 2833 N N . LEU B 2 343 ? 92.730 86.036 69.556 1.00 69.79 343 LEU A N 1
ATOM 2834 C CA . LEU B 2 343 ? 93.948 85.245 69.674 1.00 69.79 343 LEU A CA 1
ATOM 2835 C C . LEU B 2 343 ? 93.913 84.328 70.884 1.00 69.79 343 LEU A C 1
ATOM 2836 O O . LEU B 2 343 ? 94.659 83.345 70.937 1.00 69.79 343 LEU A O 1
ATOM 2841 N N . ASP B 2 344 ? 93.081 84.638 71.873 1.00 63.79 344 ASP A N 1
ATOM 2842 C CA . ASP B 2 344 ? 92.987 83.802 73.060 1.00 63.79 344 ASP A CA 1
ATOM 2843 C C . ASP B 2 344 ? 91.798 82.855 73.029 1.00 63.79 344 ASP A C 1
ATOM 2844 O O . ASP B 2 344 ? 91.911 81.717 73.491 1.00 63.79 344 ASP A O 1
ATOM 2849 N N . VAL B 2 345 ? 90.657 83.293 72.501 1.00 65.15 345 VAL A N 1
ATOM 2850 C CA . VAL B 2 345 ? 89.530 82.379 72.359 1.00 65.15 345 VAL A CA 1
ATOM 2851 C C . VAL B 2 345 ? 89.875 81.277 71.371 1.00 65.15 345 VAL A C 1
ATOM 2852 O O . VAL B 2 345 ? 89.458 80.125 71.537 1.00 65.15 345 VAL A O 1
ATOM 2854 N N . LEU B 2 346 ? 90.648 81.607 70.333 1.00 69.14 346 LEU A N 1
ATOM 2855 C CA . LEU B 2 346 ? 91.067 80.596 69.374 1.00 69.14 346 LEU A CA 1
ATOM 2856 C C . LEU B 2 346 ? 91.829 79.481 70.066 1.00 69.14 346 LEU A C 1
ATOM 2857 O O . LEU B 2 346 ? 91.581 78.298 69.808 1.00 69.14 346 LEU A O 1
ATOM 2859 N N . CYS B 2 347 ? 92.746 79.834 70.965 1.00 73.38 347 CYS A N 1
ATOM 2860 C CA . CYS B 2 347 ? 93.464 78.810 71.710 1.00 73.38 347 CYS A CA 1
ATOM 2861 C C . CYS B 2 347 ? 92.528 78.002 72.591 1.00 73.38 347 CYS A C 1
ATOM 2862 O O . CYS B 2 347 ? 92.772 76.814 72.822 1.00 73.38 347 CYS A O 1
ATOM 2865 N N . LEU B 2 348 ? 91.456 78.610 73.091 1.00 68.15 348 LEU A N 1
ATOM 2866 C CA . LEU B 2 348 ? 90.469 77.811 73.812 1.00 68.15 348 LEU A CA 1
ATOM 2867 C C . LEU B 2 348 ? 89.446 77.214 72.861 1.00 68.15 348 LEU A C 1
ATOM 2868 O O . LEU B 2 348 ? 88.244 77.200 73.127 1.00 68.15 348 LEU A O 1
ATOM 2873 N N . SER B 2 349 ? 89.926 76.688 71.744 1.00 73.26 349 SER A N 1
ATOM 2874 C CA . SER B 2 349 ? 89.155 75.821 70.874 1.00 73.26 349 SER A CA 1
ATOM 2875 C C . SER B 2 349 ? 90.039 74.739 70.281 1.00 73.26 349 SER A C 1
ATOM 2876 O O . SER B 2 349 ? 89.558 73.931 69.483 1.00 73.26 349 SER A O 1
ATOM 2879 N N . SER B 2 350 ? 91.320 74.716 70.641 1.00 81.70 350 SER A N 1
ATOM 2880 C CA . SER B 2 350 ? 92.272 73.721 70.179 1.00 81.70 350 SER A CA 1
ATOM 2881 C C . SER B 2 350 ? 92.917 73.012 71.360 1.00 81.70 350 SER A C 1
ATOM 2882 O O . SER B 2 350 ? 94.002 72.440 71.221 1.00 81.70 350 SER A O 1
ATOM 2885 N N . LEU B 2 351 ? 92.278 73.067 72.525 1.00 86.48 351 LEU A N 1
ATOM 2886 C CA . LEU B 2 351 ? 92.753 72.375 73.709 1.00 86.48 351 LEU A CA 1
ATOM 2887 C C . LEU B 2 351 ? 91.652 71.642 74.454 1.00 86.48 351 LEU A C 1
ATOM 2888 O O . LEU B 2 351 ? 91.966 70.827 75.330 1.00 86.48 351 LEU A O 1
ATOM 2893 N N . ILE B 2 352 ? 90.384 71.913 74.154 1.00 95.95 352 ILE A N 1
ATOM 2894 C CA . ILE B 2 352 ? 89.275 71.164 74.730 1.00 95.95 352 ILE A CA 1
ATOM 2895 C C . ILE B 2 352 ? 88.566 70.445 73.590 1.00 95.95 352 ILE A C 1
ATOM 2896 O O . ILE B 2 352 ? 88.005 69.359 73.777 1.00 95.95 352 ILE A O 1
ATOM 2901 N N . LYS B 2 353 ? 88.607 71.037 72.394 1.00 97.02 353 LYS A N 1
ATOM 2902 C CA . LYS B 2 353 ? 88.120 70.330 71.214 1.00 97.02 353 LYS A CA 1
ATOM 2903 C C . LYS B 2 353 ? 88.960 69.090 70.937 1.00 97.02 353 LYS A C 1
ATOM 2904 O O . LYS B 2 353 ? 88.422 68.032 70.592 1.00 97.02 353 LYS A O 1
ATOM 2910 N N . GLN B 2 354 ? 90.277 69.202 71.081 1.00 96.13 354 GLN A N 1
ATOM 2911 C CA . GLN B 2 354 ? 91.167 68.043 71.047 1.00 96.13 354 GLN A CA 1
ATOM 2912 C C . GLN B 2 354 ? 91.246 67.679 72.524 1.00 96.13 354 GLN A C 1
ATOM 2913 O O . GLN B 2 354 ? 92.269 67.860 73.184 1.00 96.13 354 GLN A O 1
ATOM 2919 N N . SER B 2 355 ? 90.146 67.150 73.048 1.00 92.75 355 SER A N 1
ATOM 2920 C CA . SER B 2 355 ? 90.091 66.627 74.404 1.00 92.75 355 SER A CA 1
ATOM 2921 C C . SER B 2 355 ? 88.711 66.054 74.689 1.00 92.75 355 SER A C 1
ATOM 2922 O O . SER B 2 355 ? 87.721 66.479 74.092 1.00 92.75 355 SER A O 1
ATOM 2925 N N . CYS B 2 370 ? 91.979 78.663 83.172 1.00 37.29 370 CYS A N 1
ATOM 2926 C CA . CYS B 2 370 ? 90.705 77.965 83.288 1.00 37.29 370 CYS A CA 1
ATOM 2927 C C . CYS B 2 370 ? 89.623 78.647 82.477 1.00 37.29 370 CYS A C 1
ATOM 2928 O O . CYS B 2 370 ? 89.906 79.356 81.519 1.00 37.29 370 CYS A O 1
ATOM 2931 N N . TYR B 2 371 ? 88.371 78.415 82.873 1.00 35.83 371 TYR A N 1
ATOM 2932 C CA . TYR B 2 371 ? 87.229 78.832 82.068 1.00 35.83 371 TYR A CA 1
ATOM 2933 C C . TYR B 2 371 ? 86.253 78.982 83.237 1.00 35.83 371 TYR A C 1
ATOM 2934 O O . TYR B 2 371 ? 85.975 78.001 83.928 1.00 35.83 371 TYR A O 1
ATOM 2943 N N . SER B 2 372 ? 85.742 80.191 83.453 1.00 34.53 372 SER A N 1
ATOM 2944 C CA . SER B 2 372 ? 84.757 80.378 84.523 1.00 34.53 372 SER A CA 1
ATOM 2945 C C . SER B 2 372 ? 83.277 80.208 84.191 1.00 34.53 372 SER A C 1
ATOM 2946 O O . SER B 2 372 ? 82.388 80.665 84.905 1.00 34.53 372 SER A O 1
ATOM 2949 N N . SER B 2 373 ? 82.900 79.610 83.063 1.00 45.17 373 SER A N 1
ATOM 2950 C CA . SER B 2 373 ? 81.519 79.593 82.414 1.00 45.17 373 SER A CA 1
ATOM 2951 C C . SER B 2 373 ? 80.990 80.592 81.365 1.00 45.17 373 SER A C 1
ATOM 2952 O O . SER B 2 373 ? 79.930 80.349 80.850 1.00 45.17 373 SER A O 1
ATOM 2954 N N . VAL B 2 374 ? 81.675 81.704 81.118 1.00 38.90 374 VAL A N 1
ATOM 2955 C CA . VAL B 2 374 ? 81.399 82.720 80.070 1.00 38.90 374 VAL A CA 1
ATOM 2956 C C . VAL B 2 374 ? 82.615 83.504 79.610 1.00 38.90 374 VAL A C 1
ATOM 2957 O O . VAL B 2 374 ? 82.527 84.409 78.804 1.00 38.90 374 VAL A O 1
ATOM 2959 N N . ASN B 2 375 ? 83.736 83.081 80.192 1.00 36.94 375 ASN A N 1
ATOM 2960 C CA . ASN B 2 375 ? 85.058 83.662 80.268 1.00 36.94 375 ASN A CA 1
ATOM 2961 C C . ASN B 2 375 ? 86.071 82.823 79.647 1.00 36.94 375 ASN A C 1
ATOM 2962 O O . ASN B 2 375 ? 86.257 81.712 80.034 1.00 36.94 375 ASN A O 1
ATOM 2967 N N . ASP B 2 376 ? 86.813 83.449 78.805 1.00 34.76 376 ASP A N 1
ATOM 2968 C CA . ASP B 2 376 ? 88.068 83.162 78.129 1.00 34.76 376 ASP A CA 1
ATOM 2969 C C . ASP B 2 376 ? 89.078 84.206 78.583 1.00 34.76 376 ASP A C 1
ATOM 2970 O O . ASP B 2 376 ? 89.358 85.174 77.879 1.00 34.76 376 ASP A O 1
ATOM 2975 N N . ARG B 2 377 ? 89.658 83.978 79.766 1.00 34.22 377 ARG A N 1
ATOM 2976 C CA . ARG B 2 377 ? 90.396 85.011 80.489 1.00 34.22 377 ARG A CA 1
ATOM 2977 C C . ARG B 2 377 ? 91.301 85.741 79.507 1.00 34.22 377 ARG A C 1
ATOM 2978 O O . ARG B 2 377 ? 92.190 85.144 78.904 1.00 34.22 377 ARG A O 1
ATOM 2980 N N . LEU B 2 378 ? 91.088 87.033 79.362 1.00 30.32 378 LEU A N 1
ATOM 2981 C CA . LEU B 2 378 ? 91.808 87.830 78.383 1.00 30.32 378 LEU A CA 1
ATOM 2982 C C . LEU B 2 378 ? 93.090 88.367 79.015 1.00 30.32 378 LEU A C 1
ATOM 2983 O O . LEU B 2 378 ? 93.546 87.875 80.049 1.00 30.32 378 LEU A O 1
ATOM 2985 N N . VAL B 2 379 ? 93.695 89.368 78.376 1.00 30.74 379 VAL A N 1
ATOM 2986 C CA . VAL B 2 379 ? 95.071 89.737 78.677 1.00 30.74 379 VAL A CA 1
ATOM 2987 C C . VAL B 2 379 ? 95.198 90.348 80.067 1.00 30.74 379 VAL A C 1
ATOM 2988 O O . VAL B 2 379 ? 96.066 89.954 80.854 1.00 30.74 379 VAL A O 1
ATOM 2990 N N . SER B 2 380 ? 94.338 91.303 80.401 1.00 32.42 380 SER A N 1
ATOM 2991 C CA . SER B 2 380 ? 94.618 92.282 81.453 1.00 32.42 380 SER A CA 1
ATOM 2992 C C . SER B 2 380 ? 94.221 91.908 82.871 1.00 32.42 380 SER A C 1
ATOM 2993 O O . SER B 2 380 ? 94.012 92.801 83.690 1.00 32.42 380 SER A O 1
ATOM 2996 N N . PHE B 2 381 ? 94.095 90.622 83.200 1.00 41.29 381 PHE A N 1
ATOM 2997 C CA . PHE B 2 381 ? 93.309 90.059 84.296 1.00 41.29 381 PHE A CA 1
ATOM 2998 C C . PHE B 2 381 ? 91.834 90.249 84.000 1.00 41.29 381 PHE A C 1
ATOM 2999 O O . PHE B 2 381 ? 90.993 89.953 84.840 1.00 41.29 381 PHE A O 1
ATOM 3001 N N . HIS B 2 382 ? 91.514 90.687 82.795 1.00 30.70 382 HIS A N 1
ATOM 3002 C CA . HIS B 2 382 ? 90.197 90.899 82.247 1.00 30.70 382 HIS A CA 1
ATOM 3003 C C . HIS B 2 382 ? 89.444 89.573 82.250 1.00 30.70 382 HIS A C 1
ATOM 3004 O O . HIS B 2 382 ? 90.003 88.522 82.544 1.00 30.70 382 HIS A O 1
ATOM 3011 N N . SER B 2 383 ? 88.150 89.617 81.951 1.00 29.99 383 SER A N 1
ATOM 3012 C CA . SER B 2 383 ? 87.382 88.377 81.836 1.00 29.99 383 SER A CA 1
ATOM 3013 C C . SER B 2 383 ? 86.325 88.809 80.830 1.00 29.99 383 SER A C 1
ATOM 3014 O O . SER B 2 383 ? 85.479 89.643 81.149 1.00 29.99 383 SER A O 1
ATOM 3017 N N . THR B 2 384 ? 86.357 88.220 79.645 1.00 35.23 384 THR A N 1
ATOM 3018 C CA . THR B 2 384 ? 85.337 88.495 78.649 1.00 35.23 384 THR A CA 1
ATOM 3019 C C . THR B 2 384 ? 84.290 87.386 78.630 1.00 35.23 384 THR A C 1
ATOM 3020 O O . THR B 2 384 ? 84.411 86.366 79.309 1.00 35.23 384 THR A O 1
ATOM 3022 N N . LYS B 2 385 ? 83.241 87.588 77.841 1.00 49.25 385 LYS A N 1
ATOM 3023 C CA . LYS B 2 385 ? 82.174 86.615 77.669 1.00 49.25 385 LYS A CA 1
ATOM 3024 C C . LYS B 2 385 ? 82.291 85.988 76.291 1.00 49.25 385 LYS A C 1
ATOM 3025 O O . LYS B 2 385 ? 82.371 86.706 75.291 1.00 49.25 385 LYS A O 1
ATOM 3031 N N . GLU B 2 386 ? 82.262 84.660 76.226 1.00 44.95 386 GLU A N 1
ATOM 3032 C CA . GLU B 2 386 ? 82.362 84.007 74.925 1.00 44.95 386 GLU A CA 1
ATOM 3033 C C . GLU B 2 386 ? 81.274 84.229 73.895 1.00 44.95 386 GLU A C 1
ATOM 3034 O O . GLU B 2 386 ? 81.238 83.574 72.852 1.00 44.95 386 GLU A O 1
ATOM 3036 N N . GLU B 2 387 ? 80.371 85.152 74.193 1.00 56.29 387 GLU A N 1
ATOM 3037 C CA . GLU B 2 387 ? 79.313 85.495 73.253 1.00 56.29 387 GLU A CA 1
ATOM 3038 C C . GLU B 2 387 ? 79.414 86.927 72.744 1.00 56.29 387 GLU A C 1
ATOM 3039 O O . GLU B 2 387 ? 78.918 87.205 71.648 1.00 56.29 387 GLU A O 1
ATOM 3041 N N . PHE B 2 388 ? 80.046 87.839 73.486 1.00 61.92 388 PHE A N 1
ATOM 3042 C CA . PHE B 2 388 ? 80.394 89.138 72.925 1.00 61.92 388 PHE A CA 1
ATOM 3043 C C . PHE B 2 388 ? 81.573 89.017 71.977 1.00 61.92 388 PHE A C 1
ATOM 3044 O O . PHE B 2 388 ? 81.604 89.668 70.932 1.00 61.92 388 PHE A O 1
ATOM 3052 N N . ILE B 2 389 ? 82.570 88.214 72.339 1.00 58.84 389 ILE A N 1
ATOM 3053 C CA . ILE B 2 389 ? 83.427 87.656 71.312 1.00 58.84 389 ILE A CA 1
ATOM 3054 C C . ILE B 2 389 ? 82.636 86.588 70.562 1.00 58.84 389 ILE A C 1
ATOM 3055 O O . ILE B 2 389 ? 81.607 86.097 71.034 1.00 58.84 389 ILE A O 1
ATOM 3060 N N . ARG B 2 390 ? 83.104 86.250 69.365 1.00 69.59 390 ARG A N 1
ATOM 3061 C CA . ARG B 2 390 ? 82.341 85.463 68.398 1.00 69.59 390 ARG A CA 1
ATOM 3062 C C . ARG B 2 390 ? 81.058 86.165 67.983 1.00 69.59 390 ARG A C 1
ATOM 3063 O O . ARG B 2 390 ? 80.206 85.557 67.330 1.00 69.59 390 ARG A O 1
ATOM 3065 N N . LEU B 2 391 ? 80.889 87.422 68.383 1.00 74.07 391 LEU A N 1
ATOM 3066 C CA . LEU B 2 391 ? 79.914 88.320 67.789 1.00 74.07 391 LEU A CA 1
ATOM 3067 C C . LEU B 2 391 ? 80.506 89.682 67.467 1.00 74.07 391 LEU A C 1
ATOM 3068 O O . LEU B 2 391 ? 79.952 90.390 66.618 1.00 74.07 391 LEU A O 1
ATOM 3073 N N . LEU B 2 392 ? 81.609 90.070 68.109 1.00 78.71 392 LEU A N 1
ATOM 3074 C CA . LEU B 2 392 ? 82.374 91.217 67.636 1.00 78.71 392 LEU A CA 1
ATOM 3075 C C . LEU B 2 392 ? 82.883 90.966 66.229 1.00 78.71 392 LEU A C 1
ATOM 3076 O O . LEU B 2 392 ? 82.734 91.817 65.341 1.00 78.71 392 LEU A O 1
ATOM 3078 N N . ARG B 2 393 ? 83.463 89.795 66.003 1.00 82.73 393 ARG A N 1
ATOM 3079 C CA . ARG B 2 393 ? 83.637 89.326 64.647 1.00 82.73 393 ARG A CA 1
ATOM 3080 C C . ARG B 2 393 ? 82.270 89.038 64.045 1.00 82.73 393 ARG A C 1
ATOM 3081 O O . ARG B 2 393 ? 81.259 88.966 64.744 1.00 82.73 393 ARG A O 1
ATOM 3089 N N . ASN B 2 394 ? 82.245 88.882 62.727 1.00 94.40 394 ASN A N 1
ATOM 3090 C CA . ASN B 2 394 ? 81.037 88.780 61.917 1.00 94.40 394 ASN A CA 1
ATOM 3091 C C . ASN B 2 394 ? 80.296 90.105 61.828 1.00 94.40 394 ASN A C 1
ATOM 3092 O O . ASN B 2 394 ? 79.292 90.189 61.113 1.00 94.40 394 ASN A O 1
ATOM 3097 N N . ARG B 2 395 ? 80.742 91.144 62.536 1.00 87.79 395 ARG A N 1
ATOM 3098 C CA . ARG B 2 395 ? 80.484 92.507 62.097 1.00 87.79 395 ARG A CA 1
ATOM 3099 C C . ARG B 2 395 ? 81.787 93.233 61.807 1.00 87.79 395 ARG A C 1
ATOM 3100 O O . ARG B 2 395 ? 81.908 93.878 60.760 1.00 87.79 395 ARG A O 1
ATOM 3108 N N . LYS B 2 396 ? 82.788 93.117 62.688 1.00 86.34 396 LYS A N 1
ATOM 3109 C CA . LYS B 2 396 ? 84.108 93.628 62.355 1.00 86.34 396 LYS A CA 1
ATOM 3110 C C . LYS B 2 396 ? 84.727 92.865 61.195 1.00 86.34 396 LYS A C 1
ATOM 3111 O O . LYS B 2 396 ? 85.661 93.365 60.562 1.00 86.34 396 LYS A O 1
ATOM 3113 N N . LYS B 2 397 ? 84.228 91.665 60.906 1.00 91.07 397 LYS A N 1
ATOM 3114 C CA . LYS B 2 397 ? 84.655 90.892 59.750 1.00 91.07 397 LYS A CA 1
ATOM 3115 C C . LYS B 2 397 ? 83.729 91.064 58.557 1.00 91.07 397 LYS A C 1
ATOM 3116 O O . LYS B 2 397 ? 84.203 91.177 57.423 1.00 91.07 397 LYS A O 1
ATOM 3122 N N . SER B 2 398 ? 82.413 91.095 58.784 1.00 95.58 398 SER A N 1
ATOM 3123 C CA . SER B 2 398 ? 81.485 91.322 57.683 1.00 95.58 398 SER A CA 1
ATOM 3124 C C . SER B 2 398 ? 81.646 92.716 57.095 1.00 95.58 398 SER A C 1
ATOM 3125 O O . SER B 2 398 ? 81.292 92.942 55.932 1.00 95.58 398 SER A O 1
ATOM 3128 N N . LYS B 2 399 ? 82.165 93.664 57.880 1.00 92.83 399 LYS A N 1
ATOM 3129 C CA . LYS B 2 399 ? 82.445 94.991 57.344 1.00 92.83 399 LYS A CA 1
ATOM 3130 C C . LYS B 2 399 ? 83.484 94.932 56.233 1.00 92.83 399 LYS A C 1
ATOM 3131 O O . LYS B 2 399 ? 83.495 95.792 55.347 1.00 92.83 399 LYS A O 1
ATOM 3133 N N . VAL B 2 400 ? 84.354 93.929 56.260 1.00 96.57 400 VAL A N 1
ATOM 3134 C CA . VAL B 2 400 ? 85.367 93.760 55.230 1.00 96.57 400 VAL A CA 1
ATOM 3135 C C . VAL B 2 400 ? 84.738 93.186 53.966 1.00 96.57 400 VAL A C 1
ATOM 3136 O O . VAL B 2 400 ? 83.758 93.719 53.448 1.00 96.57 400 VAL A O 1
ATOM 3140 N N . ARG B 2 411 ? 82.641 85.275 51.008 1.00 87.37 411 ARG A N 1
ATOM 3141 C CA . ARG B 2 411 ? 84.019 84.891 51.292 1.00 87.37 411 ARG A CA 1
ATOM 3142 C C . ARG B 2 411 ? 84.325 84.994 52.785 1.00 87.37 411 ARG A C 1
ATOM 3143 O O . ARG B 2 411 ? 85.416 85.407 53.177 1.00 87.37 411 ARG A O 1
ATOM 3145 N N . ALA B 2 412 ? 83.347 84.617 53.614 1.00 85.28 412 ALA A N 1
ATOM 3146 C CA . ALA B 2 412 ? 83.541 84.680 55.058 1.00 85.28 412 ALA A CA 1
ATOM 3147 C C . ALA B 2 412 ? 84.655 83.749 55.509 1.00 85.28 412 ALA A C 1
ATOM 3148 O O . ALA B 2 412 ? 85.494 84.127 56.332 1.00 85.28 412 ALA A O 1
ATOM 3150 N N . SER B 2 413 ? 84.685 82.525 54.977 1.00 83.93 413 SER A N 1
ATOM 3151 C CA . SER B 2 413 ? 85.736 81.586 55.354 1.00 83.93 413 SER A CA 1
ATOM 3152 C C . SER B 2 413 ? 87.107 82.106 54.946 1.00 83.93 413 SER A C 1
ATOM 3153 O O . SER B 2 413 ? 88.079 81.984 55.702 1.00 83.93 413 SER A O 1
ATOM 3156 N N . ILE B 2 414 ? 87.205 82.689 53.750 1.00 84.78 414 ILE A N 1
ATOM 3157 C CA . ILE B 2 414 ? 88.449 83.316 53.333 1.00 84.78 414 ILE A CA 1
ATOM 3158 C C . ILE B 2 414 ? 88.681 84.631 54.061 1.00 84.78 414 ILE A C 1
ATOM 3159 O O . ILE B 2 414 ? 89.813 85.129 54.089 1.00 84.78 414 ILE A O 1
ATOM 3161 N N . SER B 2 415 ? 87.636 85.215 54.649 1.00 88.92 415 SER A N 1
ATOM 3162 C CA . SER B 2 415 ? 87.787 86.492 55.335 1.00 88.92 415 SER A CA 1
ATOM 3163 C C . SER B 2 415 ? 88.654 86.383 56.582 1.00 88.92 415 SER A C 1
ATOM 3164 O O . SER B 2 415 ? 89.215 87.393 57.016 1.00 88.92 415 SER A O 1
ATOM 3167 N N . GLU B 2 416 ? 88.777 85.197 57.169 1.00 93.32 416 GLU A N 1
ATOM 3168 C CA . GLU B 2 416 ? 89.731 85.018 58.252 1.00 93.32 416 GLU A CA 1
ATOM 3169 C C . GLU B 2 416 ? 91.138 84.940 57.676 1.00 93.32 416 GLU A C 1
ATOM 3170 O O . GLU B 2 416 ? 91.358 85.097 56.472 1.00 93.32 416 GLU A O 1
ATOM 3172 N N . PHE B 2 417 ? 92.109 84.708 58.553 1.00 97.02 417 PHE A N 1
ATOM 3173 C CA . PHE B 2 417 ? 93.525 84.666 58.205 1.00 97.02 417 PHE A CA 1
ATOM 3174 C C . PHE B 2 417 ? 93.886 85.916 57.413 1.00 97.02 417 PHE A C 1
ATOM 3175 O O . PHE B 2 417 ? 94.810 85.878 56.591 1.00 97.02 417 PHE A O 1
ATOM 3183 N N . ILE B 2 418 ? 93.184 87.027 57.640 1.00 96.03 418 ILE A N 1
ATOM 3184 C CA . ILE B 2 418 ? 93.581 88.360 57.202 1.00 96.03 418 ILE A CA 1
ATOM 3185 C C . ILE B 2 418 ? 93.848 89.194 58.444 1.00 96.03 418 ILE A C 1
ATOM 3186 O O . ILE B 2 418 ? 94.579 90.188 58.399 1.00 96.03 418 ILE A O 1
ATOM 3191 N N . ALA B 2 419 ? 93.241 88.797 59.558 1.00 90.62 419 ALA A N 1
ATOM 3192 C CA . ALA B 2 419 ? 93.491 89.422 60.838 1.00 90.62 419 ALA A CA 1
ATOM 3193 C C . ALA B 2 419 ? 93.957 88.435 61.891 1.00 90.62 419 ALA A C 1
ATOM 3194 O O . ALA B 2 419 ? 94.466 88.862 62.928 1.00 90.62 419 ALA A O 1
ATOM 3196 N N . LYS B 2 420 ? 93.795 87.139 61.663 1.00 94.06 420 LYS A N 1
ATOM 3197 C CA . LYS B 2 420 ? 94.340 86.134 62.559 1.00 94.06 420 LYS A CA 1
ATOM 3198 C C . LYS B 2 420 ? 95.760 85.738 62.189 1.00 94.06 420 LYS A C 1
ATOM 3199 O O . LYS B 2 420 ? 96.341 84.874 62.853 1.00 94.06 420 LYS A O 1
ATOM 3201 N N . ILE B 2 421 ? 96.320 86.332 61.136 1.00 92.61 421 ILE A N 1
ATOM 3202 C CA . ILE B 2 421 ? 97.706 86.100 60.745 1.00 92.61 421 ILE A CA 1
ATOM 3203 C C . ILE B 2 421 ? 98.441 87.433 60.707 1.00 92.61 421 ILE A C 1
ATOM 3204 O O . ILE B 2 421 ? 99.586 87.539 61.164 1.00 92.61 421 ILE A O 1
ATOM 3209 N N . GLN B 2 422 ? 97.796 88.452 60.142 1.00 91.67 422 GLN A N 1
ATOM 3210 C CA . GLN B 2 422 ? 98.364 89.794 60.191 1.00 91.67 422 GLN A CA 1
ATOM 3211 C C . GLN B 2 422 ? 98.592 90.235 61.631 1.00 91.67 422 GLN A C 1
ATOM 3212 O O . GLN B 2 422 ? 99.603 90.873 61.941 1.00 91.67 422 GLN A O 1
ATOM 3218 N N . LYS B 2 423 ? 97.655 89.914 62.526 1.00 84.62 423 LYS A N 1
ATOM 3219 C CA . LYS B 2 423 ? 97.846 90.258 63.929 1.00 84.62 423 LYS A CA 1
ATOM 3220 C C . LYS B 2 423 ? 99.020 89.502 64.526 1.00 84.62 423 LYS A C 1
ATOM 3221 O O . LYS B 2 423 ? 99.790 90.068 65.308 1.00 84.62 423 LYS A O 1
ATOM 3223 N N . CYS B 2 424 ? 99.166 88.218 64.190 1.00 85.10 424 CYS A N 1
ATOM 3224 C CA . CYS B 2 424 ? 100.321 87.476 64.682 1.00 85.10 424 CYS A CA 1
ATOM 3225 C C . CYS B 2 424 ? 101.609 88.133 64.221 1.00 85.10 424 CYS A C 1
ATOM 3226 O O . CYS B 2 424 ? 102.544 88.309 65.008 1.00 85.10 424 CYS A O 1
ATOM 3229 N N . LEU B 2 425 ? 101.665 88.520 62.947 1.00 87.57 425 LEU A N 1
ATOM 3230 C CA . LEU B 2 425 ? 102.864 89.153 62.414 1.00 87.57 425 LEU A CA 1
ATOM 3231 C C . LEU B 2 425 ? 103.129 90.502 63.067 1.00 87.57 425 LEU A C 1
ATOM 3232 O O . LEU B 2 425 ? 104.286 90.840 63.329 1.00 87.57 425 LEU A O 1
ATOM 3237 N N . LEU B 2 426 ? 102.084 91.288 63.329 1.00 80.97 426 LEU A N 1
ATOM 3238 C CA . LEU B 2 426 ? 102.281 92.579 63.977 1.00 80.97 426 LEU A CA 1
ATOM 3239 C C . LEU B 2 426 ? 102.758 92.411 65.413 1.00 80.97 426 LEU A C 1
ATOM 3240 O O . LEU B 2 426 ? 103.640 93.146 65.871 1.00 80.97 426 LEU A O 1
ATOM 3245 N N . VAL B 2 427 ? 102.177 91.460 66.144 1.00 81.07 427 VAL A N 1
ATOM 3246 C CA . VAL B 2 427 ? 102.599 91.225 67.519 1.00 81.07 427 VAL A CA 1
ATOM 3247 C C . VAL B 2 427 ? 104.032 90.722 67.551 1.00 81.07 427 VAL A C 1
ATOM 3248 O O . VAL B 2 427 ? 104.819 91.106 68.426 1.00 81.07 427 VAL A O 1
ATOM 3250 N N . VAL B 2 428 ? 104.400 89.859 66.602 1.00 83.57 428 VAL A N 1
ATOM 3251 C CA . VAL B 2 428 ? 105.794 89.467 66.466 1.00 83.57 428 VAL A CA 1
ATOM 3252 C C . VAL B 2 428 ? 106.628 90.637 65.958 1.00 83.57 428 VAL A C 1
ATOM 3253 O O . VAL B 2 428 ? 107.856 90.614 66.064 1.00 83.57 428 VAL A O 1
ATOM 3257 N N . GLY B 2 429 ? 105.987 91.684 65.436 1.00 81.57 429 GLY A N 1
ATOM 3258 C CA . GLY B 2 429 ? 106.711 92.909 65.142 1.00 81.57 429 GLY A CA 1
ATOM 3259 C C . GLY B 2 429 ? 107.369 93.488 66.377 1.00 81.57 429 GLY A C 1
ATOM 3260 O O . GLY B 2 429 ? 108.378 94.191 66.276 1.00 81.57 429 GLY A O 1
ATOM 3261 N N . LEU B 2 430 ? 106.808 93.206 67.551 1.00 83.23 430 LEU A N 1
ATOM 3262 C CA . LEU B 2 430 ? 107.498 93.435 68.818 1.00 83.23 430 LEU A CA 1
ATOM 3263 C C . LEU B 2 430 ? 108.224 92.107 69.041 1.00 83.23 430 LEU A C 1
ATOM 3264 O O . LEU B 2 430 ? 107.889 91.288 69.893 1.00 83.23 430 LEU A O 1
ATOM 3269 N N . SER B 2 431 ? 109.258 91.939 68.220 1.00 84.81 431 SER A N 1
ATOM 3270 C CA . SER B 2 431 ? 110.195 90.823 68.203 1.00 84.81 431 SER A CA 1
ATOM 3271 C C . SER B 2 431 ? 111.367 91.106 69.120 1.00 84.81 431 SER A C 1
ATOM 3272 O O . SER B 2 431 ? 111.232 91.812 70.122 1.00 84.81 431 SER A O 1
ATOM 3274 N N . PHE B 2 432 ? 112.511 90.504 68.797 1.00 88.23 432 PHE A N 1
ATOM 3275 C CA . PHE B 2 432 ? 113.788 90.755 69.453 1.00 88.23 432 PHE A CA 1
ATOM 3276 C C . PHE B 2 432 ? 114.055 92.233 69.727 1.00 88.23 432 PHE A C 1
ATOM 3277 O O . PHE B 2 432 ? 115.010 92.561 70.437 1.00 88.23 432 PHE A O 1
ATOM 3285 N N . GLU B 2 433 ? 113.264 93.129 69.136 1.00 83.83 433 GLU A N 1
ATOM 3286 C CA . GLU B 2 433 ? 113.139 94.487 69.650 1.00 83.83 433 GLU A CA 1
ATOM 3287 C C . GLU B 2 433 ? 112.961 94.197 71.135 1.00 83.83 433 GLU A C 1
ATOM 3288 O O . GLU B 2 433 ? 112.094 93.410 71.523 1.00 83.83 433 GLU A O 1
ATOM 3294 N N . HIS B 2 434 ? 113.779 94.837 71.966 1.00 75.03 434 HIS A N 1
ATOM 3295 C CA . HIS B 2 434 ? 113.760 94.578 73.405 1.00 75.03 434 HIS A CA 1
ATOM 3296 C C . HIS B 2 434 ? 113.620 93.087 73.710 1.00 75.03 434 HIS A C 1
ATOM 3297 O O . HIS B 2 434 ? 112.931 92.687 74.649 1.00 75.03 434 HIS A O 1
ATOM 3304 N N . TYR B 2 435 ? 114.285 92.258 72.904 1.00 78.89 435 TYR A N 1
ATOM 3305 C CA . TYR B 2 435 ? 114.484 90.834 73.189 1.00 78.89 435 TYR A CA 1
ATOM 3306 C C . TYR B 2 435 ? 113.160 90.069 73.281 1.00 78.89 435 TYR A C 1
ATOM 3307 O O . TYR B 2 435 ? 112.815 89.485 74.310 1.00 78.89 435 TYR A O 1
ATOM 3309 N N . GLY B 2 436 ? 112.424 90.066 72.174 1.00 80.08 436 GLY A N 1
ATOM 3310 C CA . GLY B 2 436 ? 111.274 89.194 72.050 1.00 80.08 436 GLY A CA 1
ATOM 3311 C C . GLY B 2 436 ? 111.690 87.740 72.115 1.00 80.08 436 GLY A C 1
ATOM 3312 O O . GLY B 2 436 ? 112.327 87.227 71.195 1.00 80.08 436 GLY A O 1
ATOM 3313 N N . LEU B 2 437 ? 111.317 87.062 73.192 1.00 86.21 437 LEU A N 1
ATOM 3314 C CA . LEU B 2 437 ? 111.878 85.757 73.520 1.00 86.21 437 LEU A CA 1
ATOM 3315 C C . LEU B 2 437 ? 111.173 84.665 72.717 1.00 86.21 437 LEU A C 1
ATOM 3316 O O . LEU B 2 437 ? 110.397 84.927 71.795 1.00 86.21 437 LEU A O 1
ATOM 3318 N N . SER B 2 438 ? 111.461 83.410 73.069 1.00 100.23 438 SER A N 1
ATOM 3319 C CA . SER B 2 438 ? 111.085 82.262 72.254 1.00 100.23 438 SER A CA 1
ATOM 3320 C C . SER B 2 438 ? 109.589 82.167 72.005 1.00 100.23 438 SER A C 1
ATOM 3321 O O . SER B 2 438 ? 109.175 81.492 71.059 1.00 100.23 438 SER A O 1
ATOM 3324 N N . GLU B 2 439 ? 108.765 82.822 72.817 1.00 105.51 439 GLU A N 1
ATOM 3325 C CA . GLU B 2 439 ? 107.326 82.666 72.660 1.00 105.51 439 GLU A CA 1
ATOM 3326 C C . GLU B 2 439 ? 107.166 83.544 71.426 1.00 105.51 439 GLU A C 1
ATOM 3327 O O . GLU B 2 439 ? 106.991 84.760 71.541 1.00 105.51 439 GLU A O 1
ATOM 3333 N N . HIS B 2 440 ? 107.269 82.974 70.255 1.00 101.58 440 HIS A N 1
ATOM 3334 C CA . HIS B 2 440 ? 106.693 83.436 68.998 1.00 101.58 440 HIS A CA 1
ATOM 3335 C C . HIS B 2 440 ? 106.210 82.334 68.068 1.00 101.58 440 HIS A C 1
ATOM 3336 O O . HIS B 2 440 ? 105.191 82.510 67.398 1.00 101.58 440 HIS A O 1
ATOM 3343 N N . LEU B 2 441 ? 106.915 81.204 68.010 1.00 102.98 441 LEU A N 1
ATOM 3344 C CA . LEU B 2 441 ? 106.527 80.096 67.147 1.00 102.98 441 LEU A CA 1
ATOM 3345 C C . LEU B 2 441 ? 105.544 79.141 67.806 1.00 102.98 441 LEU A C 1
ATOM 3346 O O . LEU B 2 441 ? 104.923 78.332 67.107 1.00 102.98 441 LEU A O 1
ATOM 3351 N N . GLU B 2 442 ? 105.389 79.216 69.130 1.00 108.11 442 GLU A N 1
ATOM 3352 C CA . GLU B 2 442 ? 104.437 78.349 69.816 1.00 108.11 442 GLU A CA 1
ATOM 3353 C C . GLU B 2 442 ? 103.005 78.633 69.370 1.00 108.11 442 GLU A C 1
ATOM 3354 O O . GLU B 2 442 ? 102.224 77.704 69.134 1.00 108.11 442 GLU A O 1
ATOM 3360 N N . GLN B 2 443 ? 102.643 79.913 69.246 1.00 103.83 443 GLN A N 1
ATOM 3361 C CA . GLN B 2 443 ? 101.290 80.292 68.851 1.00 103.83 443 GLN A CA 1
ATOM 3362 C C . GLN B 2 443 ? 101.023 80.117 67.362 1.00 103.83 443 GLN A C 1
ATOM 3363 O O . GLN B 2 443 ? 99.855 80.004 66.961 1.00 103.83 443 GLN A O 1
ATOM 3369 N N . GLU B 2 444 ? 102.070 80.089 66.533 1.00 97.10 444 GLU A N 1
ATOM 3370 C CA . GLU B 2 444 ? 101.898 79.898 65.099 1.00 97.10 444 GLU A CA 1
ATOM 3371 C C . GLU B 2 444 ? 101.255 78.560 64.761 1.00 97.10 444 GLU A C 1
ATOM 3372 O O . GLU B 2 444 ? 100.957 78.315 63.589 1.00 97.10 444 GLU A O 1
ATOM 3378 N N . CYS B 2 445 ? 101.057 77.690 65.746 1.00 96.52 445 CYS A N 1
ATOM 3379 C CA . CYS B 2 445 ? 100.303 76.458 65.578 1.00 96.52 445 CYS A CA 1
ATOM 3380 C C . CYS B 2 445 ? 98.868 76.580 66.065 1.00 96.52 445 CYS A C 1
ATOM 3381 O O . CYS B 2 445 ? 97.945 76.134 65.378 1.00 96.52 445 CYS A O 1
ATOM 3384 N N . HIS B 2 446 ? 98.662 77.179 67.241 1.00 97.67 446 HIS A N 1
ATOM 3385 C CA . HIS B 2 446 ? 97.314 77.303 67.788 1.00 97.67 446 HIS A CA 1
ATOM 3386 C C . HIS B 2 446 ? 96.455 78.236 66.943 1.00 97.67 446 HIS A C 1
ATOM 3387 O O . HIS B 2 446 ? 95.341 77.878 66.545 1.00 97.67 446 HIS A O 1
ATOM 3394 N N . ILE B 2 447 ? 96.958 79.432 66.660 1.00 95.75 447 ILE A N 1
ATOM 3395 C CA . ILE B 2 447 ? 96.121 80.496 66.104 1.00 95.75 447 ILE A CA 1
ATOM 3396 C C . ILE B 2 447 ? 95.586 80.172 64.710 1.00 95.75 447 ILE A C 1
ATOM 3397 O O . ILE B 2 447 ? 94.372 80.299 64.492 1.00 95.75 447 ILE A O 1
ATOM 3402 N N . PRO B 2 448 ? 96.409 79.764 63.737 1.00 99.96 448 PRO A N 1
ATOM 3403 C CA . PRO B 2 448 ? 95.835 79.410 62.430 1.00 99.96 448 PRO A CA 1
ATOM 3404 C C . PRO B 2 448 ? 94.914 78.212 62.498 1.00 99.96 448 PRO A C 1
ATOM 3405 O O . PRO B 2 448 ? 94.152 77.979 61.553 1.00 99.96 448 PRO A O 1
ATOM 3409 N N . PHE B 2 449 ? 94.952 77.449 63.594 1.00 101.69 449 PHE A N 1
ATOM 3410 C CA . PHE B 2 449 ? 94.080 76.290 63.775 1.00 101.69 449 PHE A CA 1
ATOM 3411 C C . PHE B 2 449 ? 92.771 76.956 64.203 1.00 101.69 449 PHE A C 1
ATOM 3412 O O . PHE B 2 449 ? 92.393 76.985 65.374 1.00 101.69 449 PHE A O 1
ATOM 3420 N N . THR B 2 450 ? 92.081 77.504 63.206 1.00 97.23 450 THR A N 1
ATOM 3421 C CA . THR B 2 450 ? 90.743 78.050 63.347 1.00 97.23 450 THR A CA 1
ATOM 3422 C C . THR B 2 450 ? 90.042 77.994 62.000 1.00 97.23 450 THR A C 1
ATOM 3423 O O . THR B 2 450 ? 90.679 77.916 60.947 1.00 97.23 450 THR A O 1
ATOM 3427 N N . GLU B 2 451 ? 88.718 78.034 62.050 1.00 101.28 451 GLU A N 1
ATOM 3428 C CA . GLU B 2 451 ? 87.867 77.851 60.881 1.00 101.28 451 GLU A CA 1
ATOM 3429 C C . GLU B 2 451 ? 86.547 78.539 61.215 1.00 101.28 451 GLU A C 1
ATOM 3430 O O . GLU B 2 451 ? 86.429 79.205 62.246 1.00 101.28 451 GLU A O 1
ATOM 3436 N N . PHE B 2 452 ? 85.569 78.418 60.327 1.00 97.11 452 PHE A N 1
ATOM 3437 C CA . PHE B 2 452 ? 84.249 78.976 60.588 1.00 97.11 452 PHE A CA 1
ATOM 3438 C C . PHE B 2 452 ? 83.176 77.928 60.798 1.00 97.11 452 PHE A C 1
ATOM 3439 O O . PHE B 2 452 ? 82.170 78.219 61.447 1.00 97.11 452 PHE A O 1
ATOM 3447 N N . GLU B 2 453 ? 83.351 76.724 60.260 1.00 112.63 453 GLU A N 1
ATOM 3448 C CA . GLU B 2 453 ? 82.563 75.601 60.740 1.00 112.63 453 GLU A CA 1
ATOM 3449 C C . GLU B 2 453 ? 82.933 75.241 62.171 1.00 112.63 453 GLU A C 1
ATOM 3450 O O . GLU B 2 453 ? 82.169 74.539 62.842 1.00 112.63 453 GLU A O 1
ATOM 3456 N N . ASN B 2 454 ? 84.083 75.714 62.650 1.00 103.98 454 ASN A N 1
ATOM 3457 C CA . ASN B 2 454 ? 84.522 75.502 64.021 1.00 103.98 454 ASN A CA 1
ATOM 3458 C C . ASN B 2 454 ? 84.355 76.737 64.892 1.00 103.98 454 ASN A C 1
ATOM 3459 O O . ASN B 2 454 ? 84.139 76.604 66.100 1.00 103.98 454 ASN A O 1
ATOM 3464 N N . PHE B 2 455 ? 84.415 77.930 64.310 1.00 95.77 455 PHE A N 1
ATOM 3465 C CA . PHE B 2 455 ? 84.250 79.164 65.065 1.00 95.77 455 PHE A CA 1
ATOM 3466 C C . PHE B 2 455 ? 82.796 79.600 65.159 1.00 95.77 455 PHE A C 1
ATOM 3467 O O . PHE B 2 455 ? 82.521 80.688 65.669 1.00 95.77 455 PHE A O 1
ATOM 3475 N N . MET B 2 456 ? 81.868 78.794 64.655 1.00 93.16 456 MET A N 1
ATOM 3476 C CA . MET B 2 456 ? 80.447 79.033 64.839 1.00 93.16 456 MET A CA 1
ATOM 3477 C C . MET B 2 456 ? 79.878 78.274 66.028 1.00 93.16 456 MET A C 1
ATOM 3478 O O . MET B 2 456 ? 78.683 78.397 66.306 1.00 93.16 456 MET A O 1
ATOM 3480 N N . LYS B 2 457 ? 80.698 77.479 66.722 1.00 85.41 457 LYS A N 1
ATOM 3481 C CA . LYS B 2 457 ? 80.251 76.767 67.911 1.00 85.41 457 LYS A CA 1
ATOM 3482 C C . LYS B 2 457 ? 81.289 76.716 69.024 1.00 85.41 457 LYS A C 1
ATOM 3483 O O . LYS B 2 457 ? 81.041 76.051 70.035 1.00 85.41 457 LYS A O 1
ATOM 3485 N N . ILE B 2 458 ? 82.434 77.383 68.874 1.00 80.05 458 ILE A N 1
ATOM 3486 C CA . ILE B 2 458 ? 83.512 77.258 69.854 1.00 80.05 458 ILE A CA 1
ATOM 3487 C C . ILE B 2 458 ? 83.041 77.735 71.218 1.00 80.05 458 ILE A C 1
ATOM 3488 O O . ILE B 2 458 ? 83.290 77.089 72.243 1.00 80.05 458 ILE A O 1
ATOM 3490 N N . GLY B 2 459 ? 82.364 78.872 71.251 1.00 79.90 459 GLY A N 1
ATOM 3491 C CA . GLY B 2 459 ? 81.719 79.323 72.461 1.00 79.90 459 GLY A CA 1
ATOM 3492 C C . GLY B 2 459 ? 80.374 78.693 72.724 1.00 79.90 459 GLY A C 1
ATOM 3493 O O . GLY B 2 459 ? 79.807 78.885 73.802 1.00 79.90 459 GLY A O 1
ATOM 3494 N N . ALA B 2 460 ? 79.847 77.944 71.756 1.00 81.36 460 ALA A N 1
ATOM 3495 C CA . ALA B 2 460 ? 78.591 77.231 71.927 1.00 81.36 460 ALA A CA 1
ATOM 3496 C C . ALA B 2 460 ? 78.775 75.866 72.564 1.00 81.36 460 ALA A C 1
ATOM 3497 O O . ALA B 2 460 ? 77.782 75.244 72.953 1.00 81.36 460 ALA A O 1
ATOM 3499 N N . HIS B 2 461 ? 80.003 75.382 72.670 1.00 85.79 461 HIS A N 1
ATOM 3500 C CA . HIS B 2 461 ? 80.233 74.082 73.290 1.00 85.79 461 HIS A CA 1
ATOM 3501 C C . HIS B 2 461 ? 80.109 74.157 74.812 1.00 85.79 461 HIS A C 1
ATOM 3502 O O . HIS B 2 461 ? 79.284 73.434 75.385 1.00 85.79 461 HIS A O 1
ATOM 3504 N N . PRO B 2 462 ? 80.889 75.004 75.522 1.00 85.53 462 PRO A N 1
ATOM 3505 C CA . PRO B 2 462 ? 80.803 75.011 76.991 1.00 85.53 462 PRO A CA 1
ATOM 3506 C C . PRO B 2 462 ? 79.754 75.995 77.504 1.00 85.53 462 PRO A C 1
ATOM 3507 O O . PRO B 2 462 ? 80.041 76.884 78.309 1.00 85.53 462 PRO A O 1
ATOM 3511 N N . ILE B 2 463 ? 78.521 75.837 77.034 1.00 85.39 463 ILE A N 1
ATOM 3512 C CA . ILE B 2 463 ? 77.449 76.786 77.368 1.00 85.39 463 ILE A CA 1
ATOM 3513 C C . ILE B 2 463 ? 76.795 76.271 78.646 1.00 85.39 463 ILE A C 1
ATOM 3514 O O . ILE B 2 463 ? 75.722 75.663 78.649 1.00 85.39 463 ILE A O 1
ATOM 3519 N N . MET B 2 464 ? 77.448 76.554 79.768 1.00 81.92 464 MET A N 1
ATOM 3520 C CA . MET B 2 464 ? 76.873 76.373 81.099 1.00 81.92 464 MET A CA 1
ATOM 3521 C C . MET B 2 464 ? 77.210 77.644 81.869 1.00 81.92 464 MET A C 1
ATOM 3522 O O . MET B 2 464 ? 78.303 77.753 82.427 1.00 81.92 464 MET A O 1
ATOM 3527 N N . TYR B 2 465 ? 76.287 78.601 81.907 1.00 80.19 465 TYR A N 1
ATOM 3528 C CA . TYR B 2 465 ? 76.613 79.903 82.485 1.00 80.19 465 TYR A CA 1
ATOM 3529 C C . TYR B 2 465 ? 76.710 79.795 84.004 1.00 80.19 465 TYR A C 1
ATOM 3530 O O . TYR B 2 465 ? 77.354 80.617 84.656 1.00 80.19 465 TYR A O 1
ATOM 3539 N N . TYR B 2 472 ? 74.986 77.868 100.354 1.00 61.95 472 TYR A N 1
ATOM 3540 C CA . TYR B 2 472 ? 75.976 78.130 101.388 1.00 61.95 472 TYR A CA 1
ATOM 3541 C C . TYR B 2 472 ? 76.669 76.848 101.810 1.00 61.95 472 TYR A C 1
ATOM 3542 O O . TYR B 2 472 ? 76.079 75.776 101.765 1.00 61.95 472 TYR A O 1
ATOM 3551 N N . ASN B 2 473 ? 77.899 77.199 102.096 1.00 66.19 473 ASN A N 1
ATOM 3552 C CA . ASN B 2 473 ? 78.959 76.516 102.735 1.00 66.19 473 ASN A CA 1
ATOM 3553 C C . ASN B 2 473 ? 78.704 77.334 104.034 1.00 66.19 473 ASN A C 1
ATOM 3554 O O . ASN B 2 473 ? 78.570 78.607 104.128 1.00 66.19 473 ASN A O 1
ATOM 3559 N N . PHE B 2 474 ? 78.743 76.607 105.132 1.00 55.27 474 PHE A N 1
ATOM 3560 C CA . PHE B 2 474 ? 78.525 77.185 106.438 1.00 55.27 474 PHE A CA 1
ATOM 3561 C C . PHE B 2 474 ? 79.906 77.135 107.071 1.00 55.27 474 PHE A C 1
ATOM 3562 O O . PHE B 2 474 ? 80.896 76.785 106.393 1.00 55.27 474 PHE A O 1
ATOM 3570 N N . GLN B 2 475 ? 79.995 77.484 108.365 1.00 47.54 475 GLN A N 1
ATOM 3571 C CA . GLN B 2 475 ? 81.104 78.060 109.079 1.00 47.54 475 GLN A CA 1
ATOM 3572 C C . GLN B 2 475 ? 81.766 77.094 110.022 1.00 47.54 475 GLN A C 1
ATOM 3573 O O . GLN B 2 475 ? 82.187 77.688 110.999 1.00 47.54 475 GLN A O 1
ATOM 3575 N N . PRO B 2 476 ? 81.981 75.710 109.655 1.00 40.58 476 PRO A N 1
ATOM 3576 C CA . PRO B 2 476 ? 82.509 74.755 110.642 1.00 40.58 476 PRO A CA 1
ATOM 3577 C C . PRO B 2 476 ? 83.460 75.394 111.637 1.00 40.58 476 PRO A C 1
ATOM 3578 O O . PRO B 2 476 ? 84.561 75.823 111.294 1.00 40.58 476 PRO A O 1
ATOM 3582 N N . SER B 2 477 ? 83.012 75.452 112.887 1.00 37.42 477 SER A N 1
ATOM 3583 C CA . SER B 2 477 ? 83.622 76.263 113.925 1.00 37.42 477 SER A CA 1
ATOM 3584 C C . SER B 2 477 ? 84.630 75.501 114.762 1.00 37.42 477 SER A C 1
ATOM 3585 O O . SER B 2 477 ? 85.107 76.033 115.766 1.00 37.42 477 SER A O 1
ATOM 3588 N N . THR B 2 478 ? 84.958 74.274 114.388 1.00 40.22 478 THR A N 1
ATOM 3589 C CA . THR B 2 478 ? 85.970 73.525 115.111 1.00 40.22 478 THR A CA 1
ATOM 3590 C C . THR B 2 478 ? 87.367 73.891 114.684 1.00 40.22 478 THR A C 1
ATOM 3591 O O . THR B 2 478 ? 88.302 73.143 114.977 1.00 40.22 478 THR A O 1
ATOM 3595 N N . GLU B 2 479 ? 87.411 74.678 113.651 1.00 38.98 479 GLU A N 1
ATOM 3596 C CA . GLU B 2 479 ? 88.655 74.861 112.948 1.00 38.98 479 GLU A CA 1
ATOM 3597 C C . GLU B 2 479 ? 89.808 75.672 113.436 1.00 38.98 479 GLU A C 1
ATOM 3598 O O . GLU B 2 479 ? 90.604 76.071 112.642 1.00 38.98 479 GLU A O 1
ATOM 3604 N N . GLN B 2 480 ? 89.926 75.958 114.728 1.00 42.39 480 GLN A N 1
ATOM 3605 C CA . GLN B 2 480 ? 91.154 76.626 115.231 1.00 42.39 480 GLN A CA 1
ATOM 3606 C C . GLN B 2 480 ? 92.198 75.631 115.651 1.00 42.39 480 GLN A C 1
ATOM 3607 O O . GLN B 2 480 ? 91.856 74.467 115.544 1.00 42.39 480 GLN A O 1
ATOM 3613 N N . LEU B 2 481 ? 93.254 76.006 116.373 1.00 42.48 481 LEU A N 1
ATOM 3614 C CA . LEU B 2 481 ? 94.471 75.196 116.344 1.00 42.48 481 LEU A CA 1
ATOM 3615 C C . LEU B 2 481 ? 94.587 74.502 114.996 1.00 42.48 481 LEU A C 1
ATOM 3616 O O . LEU B 2 481 ? 95.118 73.387 114.924 1.00 42.48 481 LEU A O 1
ATOM 3618 N N . LYS B 2 482 ? 94.129 75.131 113.921 1.00 37.39 482 LYS A N 1
ATOM 3619 C CA . LYS B 2 482 ? 94.262 74.576 112.585 1.00 37.39 482 LYS A CA 1
ATOM 3620 C C . LYS B 2 482 ? 94.873 75.627 111.680 1.00 37.39 482 LYS A C 1
ATOM 3621 O O . LYS B 2 482 ? 94.305 76.711 111.516 1.00 37.39 482 LYS A O 1
ATOM 3627 N N . ASN B 2 483 ? 96.022 75.304 111.085 1.00 32.19 483 ASN A N 1
ATOM 3628 C CA . ASN B 2 483 ? 96.613 76.228 110.135 1.00 32.19 483 ASN A CA 1
ATOM 3629 C C . ASN B 2 483 ? 95.662 76.514 108.994 1.00 32.19 483 ASN A C 1
ATOM 3630 O O . ASN B 2 483 ? 95.505 77.669 108.593 1.00 32.19 483 ASN A O 1
ATOM 3635 N N . ILE B 2 484 ? 94.981 75.497 108.477 1.00 26.89 484 ILE A N 1
ATOM 3636 C CA . ILE B 2 484 ? 94.210 75.797 107.286 1.00 26.89 484 ILE A CA 1
ATOM 3637 C C . ILE B 2 484 ? 93.139 76.872 107.268 1.00 26.89 484 ILE A C 1
ATOM 3638 O O . ILE B 2 484 ? 92.528 77.176 106.241 1.00 26.89 484 ILE A O 1
ATOM 3643 N N . GLN B 2 485 ? 92.968 77.486 108.432 1.00 26.96 485 GLN A N 1
ATOM 3644 C CA . GLN B 2 485 ? 91.964 78.532 108.508 1.00 26.96 485 GLN A CA 1
ATOM 3645 C C . GLN B 2 485 ? 92.605 79.893 108.491 1.00 26.96 485 GLN A C 1
ATOM 3646 O O . GLN B 2 485 ? 91.899 80.883 108.305 1.00 26.96 485 GLN A O 1
ATOM 3648 N N . SER B 2 486 ? 93.911 79.981 108.729 1.00 28.12 486 SER A N 1
ATOM 3649 C CA . SER B 2 486 ? 94.728 81.159 108.487 1.00 28.12 486 SER A CA 1
ATOM 3650 C C . SER B 2 486 ? 95.509 81.036 107.198 1.00 28.12 486 SER A C 1
ATOM 3651 O O . SER B 2 486 ? 95.794 82.048 106.553 1.00 28.12 486 SER A O 1
ATOM 3654 N N . LEU B 2 487 ? 95.844 79.805 106.814 1.00 30.91 487 LEU A N 1
ATOM 3655 C CA . LEU B 2 487 ? 96.480 79.483 105.550 1.00 30.91 487 LEU A CA 1
ATOM 3656 C C . LEU B 2 487 ? 95.516 79.628 104.393 1.00 30.91 487 LEU A C 1
ATOM 3657 O O . LEU B 2 487 ? 95.879 79.329 103.257 1.00 30.91 487 LEU A O 1
ATOM 3662 N N . ARG B 2 488 ? 94.294 80.089 104.663 1.00 41.29 488 ARG A N 1
ATOM 3663 C CA . ARG B 2 488 ? 93.375 80.546 103.636 1.00 41.29 488 ARG A CA 1
ATOM 3664 C C . ARG B 2 488 ? 93.181 82.051 103.629 1.00 41.29 488 ARG A C 1
ATOM 3665 O O . ARG B 2 488 ? 92.906 82.611 102.573 1.00 41.29 488 ARG A O 1
ATOM 3673 N N . ARG B 2 489 ? 93.335 82.730 104.762 1.00 37.81 489 ARG A N 1
ATOM 3674 C CA . ARG B 2 489 ? 93.476 84.179 104.695 1.00 37.81 489 ARG A CA 1
ATOM 3675 C C . ARG B 2 489 ? 94.762 84.548 103.968 1.00 37.81 489 ARG A C 1
ATOM 3676 O O . ARG B 2 489 ? 94.773 85.452 103.124 1.00 37.81 489 ARG A O 1
ATOM 3678 N N . LEU B 2 490 ? 95.849 83.825 104.251 1.00 41.29 490 LEU A N 1
ATOM 3679 C CA . LEU B 2 490 ? 97.138 84.107 103.626 1.00 41.29 490 LEU A CA 1
ATOM 3680 C C . LEU B 2 490 ? 97.135 83.847 102.140 1.00 41.29 490 LEU A C 1
ATOM 3681 O O . LEU B 2 490 ? 98.191 83.936 101.519 1.00 41.29 490 LEU A O 1
ATOM 3683 N N . SER B 2 491 ? 95.994 83.482 101.570 1.00 32.43 491 SER A N 1
ATOM 3684 C CA . SER B 2 491 ? 95.856 83.381 100.133 1.00 32.43 491 SER A CA 1
ATOM 3685 C C . SER B 2 491 ? 94.560 83.966 99.616 1.00 32.43 491 SER A C 1
ATOM 3686 O O . SER B 2 491 ? 94.345 83.934 98.405 1.00 32.43 491 SER A O 1
ATOM 3689 N N . SER B 2 492 ? 93.674 84.446 100.479 1.00 32.50 492 SER A N 1
ATOM 3690 C CA . SER B 2 492 ? 92.591 85.311 100.043 1.00 32.50 492 SER A CA 1
ATOM 3691 C C . SER B 2 492 ? 92.906 86.771 100.266 1.00 32.50 492 SER A C 1
ATOM 3692 O O . SER B 2 492 ? 92.036 87.612 100.040 1.00 32.50 492 SER A O 1
ATOM 3695 N N . VAL B 2 493 ? 94.105 87.082 100.746 1.00 41.29 493 VAL A N 1
ATOM 3696 C CA . VAL B 2 493 ? 94.614 88.446 100.730 1.00 41.29 493 VAL A CA 1
ATOM 3697 C C . VAL B 2 493 ? 95.581 88.668 99.575 1.00 41.29 493 VAL A C 1
ATOM 3698 O O . VAL B 2 493 ? 95.539 89.710 98.924 1.00 41.29 493 VAL A O 1
ATOM 3702 N N . CYS B 2 494 ? 96.429 87.683 99.276 1.00 31.96 494 CYS A N 1
ATOM 3703 C CA . CYS B 2 494 ? 97.388 87.781 98.184 1.00 31.96 494 CYS A CA 1
ATOM 3704 C C . CYS B 2 494 ? 96.654 87.812 96.860 1.00 31.96 494 CYS A C 1
ATOM 3705 O O . CYS B 2 494 ? 97.259 88.060 95.819 1.00 31.96 494 CYS A O 1
ATOM 3708 N N . LEU B 2 495 ? 95.359 87.533 96.887 1.00 41.29 495 LEU A N 1
ATOM 3709 C CA . LEU B 2 495 ? 94.513 87.712 95.728 1.00 41.29 495 LEU A CA 1
ATOM 3710 C C . LEU B 2 495 ? 93.525 88.842 95.910 1.00 41.29 495 LEU A C 1
ATOM 3711 O O . LEU B 2 495 ? 92.655 89.019 95.057 1.00 41.29 495 LEU A O 1
ATOM 3713 N N . ALA B 2 496 ? 93.598 89.573 97.018 1.00 33.76 496 ALA A N 1
ATOM 3714 C CA . ALA B 2 496 ? 93.016 90.902 97.122 1.00 33.76 496 ALA A CA 1
ATOM 3715 C C . ALA B 2 496 ? 94.081 91.977 97.107 1.00 33.76 496 ALA A C 1
ATOM 3716 O O . ALA B 2 496 ? 93.757 93.139 96.872 1.00 33.76 496 ALA A O 1
ATOM 3718 N N . LEU B 2 497 ? 95.339 91.607 97.330 1.00 33.88 497 LEU A N 1
ATOM 3719 C CA . LEU B 2 497 ? 96.475 92.511 97.328 1.00 33.88 497 LEU A CA 1
ATOM 3720 C C . LEU B 2 497 ? 97.078 92.694 95.947 1.00 33.88 497 LEU A C 1
ATOM 3721 O O . LEU B 2 497 ? 97.259 93.826 95.502 1.00 33.88 497 LEU A O 1
ATOM 3726 N N . THR B 2 498 ? 97.378 91.606 95.239 1.00 41.29 498 THR A N 1
ATOM 3727 C CA . THR B 2 498 ? 97.820 91.766 93.862 1.00 41.29 498 THR A CA 1
ATOM 3728 C C . THR B 2 498 ? 96.990 92.659 92.971 1.00 41.29 498 THR A C 1
ATOM 3729 O O . THR B 2 498 ? 97.347 92.928 91.823 1.00 41.29 498 THR A O 1
ATOM 3733 N N . ASN B 2 499 ? 95.865 93.097 93.507 1.00 41.29 499 ASN A N 1
ATOM 3734 C CA . ASN B 2 499 ? 94.653 93.547 92.871 1.00 41.29 499 ASN A CA 1
ATOM 3735 C C . ASN B 2 499 ? 94.602 95.038 92.667 1.00 41.29 499 ASN A C 1
ATOM 3736 O O . ASN B 2 499 ? 93.834 95.496 91.819 1.00 41.29 499 ASN A O 1
ATOM 3741 N N . SER B 2 500 ? 95.364 95.810 93.427 1.00 33.36 500 SER A N 1
ATOM 3742 C CA . SER B 2 500 ? 95.655 97.172 93.034 1.00 33.36 500 SER A CA 1
ATOM 3743 C C . SER B 2 500 ? 96.515 97.210 91.778 1.00 33.36 500 SER A C 1
ATOM 3744 O O . SER B 2 500 ? 96.635 98.270 91.160 1.00 33.36 500 SER A O 1
ATOM 3746 N N . MET B 2 501 ? 97.088 96.073 91.381 1.00 30.17 501 MET A N 1
ATOM 3747 C CA . MET B 2 501 ? 97.997 95.971 90.250 1.00 30.17 501 MET A CA 1
ATOM 3748 C C . MET B 2 501 ? 97.286 95.684 88.944 1.00 30.17 501 MET A C 1
ATOM 3749 O O . MET B 2 501 ? 97.915 95.173 88.016 1.00 30.17 501 MET A O 1
ATOM 3751 N N . LYS B 2 502 ? 96.000 95.979 88.846 1.00 34.69 502 LYS A N 1
ATOM 3752 C CA . LYS B 2 502 ? 95.339 95.959 87.553 1.00 34.69 502 LYS A CA 1
ATOM 3753 C C . LYS B 2 502 ? 95.655 97.274 86.849 1.00 34.69 502 LYS A C 1
ATOM 3754 O O . LYS B 2 502 ? 96.529 98.033 87.269 1.00 34.69 502 LYS A O 1
ATOM 3756 N N . THR B 2 503 ? 94.956 97.563 85.757 1.00 44.56 503 THR A N 1
ATOM 3757 C CA . THR B 2 503 ? 95.214 98.786 85.010 1.00 44.56 503 THR A CA 1
ATOM 3758 C C . THR B 2 503 ? 93.912 99.413 84.547 1.00 44.56 503 THR A C 1
ATOM 3759 O O . THR B 2 503 ? 92.831 98.950 84.912 1.00 44.56 503 THR A O 1
ATOM 3763 N N . SER B 2 504 ? 94.000 100.474 83.752 1.00 53.67 504 SER A N 1
ATOM 3764 C CA . SER B 2 504 ? 92.793 101.163 83.321 1.00 53.67 504 SER A CA 1
ATOM 3765 C C . SER B 2 504 ? 91.845 100.206 82.617 1.00 53.67 504 SER A C 1
ATOM 3766 O O . SER B 2 504 ? 90.729 99.957 83.086 1.00 53.67 504 SER A O 1
ATOM 3769 N N . SER B 2 505 ? 92.279 99.657 81.483 1.00 59.05 505 SER A N 1
ATOM 3770 C CA . SER B 2 505 ? 91.490 98.711 80.690 1.00 59.05 505 SER A CA 1
ATOM 3771 C C . SER B 2 505 ? 90.086 99.237 80.413 1.00 59.05 505 SER A C 1
ATOM 3772 O O . SER B 2 505 ? 89.135 98.463 80.285 1.00 59.05 505 SER A O 1
ATOM 3775 N N . VAL B 2 506 ? 89.958 100.556 80.313 1.00 69.30 506 VAL A N 1
ATOM 3776 C CA . VAL B 2 506 ? 88.675 101.215 80.098 1.00 69.30 506 VAL A CA 1
ATOM 3777 C C . VAL B 2 506 ? 87.660 100.769 81.141 1.00 69.30 506 VAL A C 1
ATOM 3778 O O . VAL B 2 506 ? 88.023 100.457 82.275 1.00 69.30 506 VAL A O 1
ATOM 3782 N N . CYS B 2 524 ? 76.599 90.571 80.767 1.00 59.72 524 CYS A N 1
ATOM 3783 C CA . CYS B 2 524 ? 77.553 91.290 81.601 1.00 59.72 524 CYS A CA 1
ATOM 3784 C C . CYS B 2 524 ? 78.970 90.850 81.284 1.00 59.72 524 CYS A C 1
ATOM 3785 O O . CYS B 2 524 ? 79.465 91.068 80.179 1.00 59.72 524 CYS A O 1
ATOM 3787 N N . LYS B 2 525 ? 79.617 90.234 82.270 1.00 52.66 525 LYS A N 1
ATOM 3788 C CA . LYS B 2 525 ? 80.934 89.628 82.107 1.00 52.66 525 LYS A CA 1
ATOM 3789 C C . LYS B 2 525 ? 82.128 90.533 81.774 1.00 52.66 525 LYS A C 1
ATOM 3790 O O . LYS B 2 525 ? 82.901 90.298 80.846 1.00 52.66 525 LYS A O 1
ATOM 3792 N N . GLU B 2 526 ? 82.221 91.613 82.543 1.00 50.34 526 GLU A N 1
ATOM 3793 C CA . GLU B 2 526 ? 83.408 92.470 82.488 1.00 50.34 526 GLU A CA 1
ATOM 3794 C C . GLU B 2 526 ? 83.731 92.566 83.977 1.00 50.34 526 GLU A C 1
ATOM 3795 O O . GLU B 2 526 ? 83.120 93.346 84.707 1.00 50.34 526 GLU A O 1
ATOM 3801 N N . VAL B 2 527 ? 84.700 91.768 84.411 1.00 37.59 527 VAL A N 1
ATOM 3802 C CA . VAL B 2 527 ? 84.980 91.610 85.830 1.00 37.59 527 VAL A CA 1
ATOM 3803 C C . VAL B 2 527 ? 86.399 91.099 85.995 1.00 37.59 527 VAL A C 1
ATOM 3804 O O . VAL B 2 527 ? 86.772 90.081 85.417 1.00 37.59 527 VAL A O 1
ATOM 3808 N N . PHE B 2 528 ? 87.209 91.783 86.787 1.00 41.29 528 PHE A N 1
ATOM 3809 C CA . PHE B 2 528 ? 88.649 91.544 86.736 1.00 41.29 528 PHE A CA 1
ATOM 3810 C C . PHE B 2 528 ? 89.007 90.345 87.608 1.00 41.29 528 PHE A C 1
ATOM 3811 O O . PHE B 2 528 ? 89.540 90.462 88.711 1.00 41.29 528 PHE A O 1
ATOM 3819 N N . CYS B 2 529 ? 88.770 89.165 87.059 1.00 35.73 529 CYS A N 1
ATOM 3820 C CA . CYS B 2 529 ? 88.971 87.903 87.761 1.00 35.73 529 CYS A CA 1
ATOM 3821 C C . CYS B 2 529 ? 90.438 87.694 88.103 1.00 35.73 529 CYS A C 1
ATOM 3822 O O . CYS B 2 529 ? 91.234 87.353 87.229 1.00 35.73 529 CYS A O 1
ATOM 3825 N N . GLN B 2 530 ? 90.798 87.841 89.369 1.00 41.29 530 GLN A N 1
ATOM 3826 C CA . GLN B 2 530 ? 92.103 87.385 89.825 1.00 41.29 530 GLN A CA 1
ATOM 3827 C C . GLN B 2 530 ? 91.973 85.900 90.129 1.00 41.29 530 GLN A C 1
ATOM 3828 O O . GLN B 2 530 ? 90.954 85.281 89.828 1.00 41.29 530 GLN A O 1
ATOM 3834 N N . VAL B 2 531 ? 93.000 85.287 90.703 1.00 41.29 531 VAL A N 1
ATOM 3835 C CA . VAL B 2 531 ? 92.988 83.852 90.969 1.00 41.29 531 VAL A CA 1
ATOM 3836 C C . VAL B 2 531 ? 93.486 83.593 92.378 1.00 41.29 531 VAL A C 1
ATOM 3837 O O . VAL B 2 531 ? 94.498 84.153 92.804 1.00 41.29 531 VAL A O 1
ATOM 3841 N N . ILE B 2 532 ? 92.780 82.732 93.099 1.00 37.88 532 ILE A N 1
ATOM 3842 C CA . ILE B 2 532 ? 93.128 82.379 94.469 1.00 37.88 532 ILE A CA 1
ATOM 3843 C C . ILE B 2 532 ? 93.793 81.012 94.411 1.00 37.88 532 ILE A C 1
ATOM 3844 O O . ILE B 2 532 ? 93.140 79.977 94.462 1.00 37.88 532 ILE A O 1
ATOM 3849 N N . LYS B 2 533 ? 95.112 81.002 94.316 1.00 34.51 533 LYS A N 1
ATOM 3850 C CA . LYS B 2 533 ? 95.787 79.724 94.379 1.00 34.51 533 LYS A CA 1
ATOM 3851 C C . LYS B 2 533 ? 95.816 79.227 95.814 1.00 34.51 533 LYS A C 1
ATOM 3852 O O . LYS B 2 533 ? 95.591 79.974 96.764 1.00 34.51 533 LYS A O 1
ATOM 3858 N N . LEU B 2 534 ? 96.090 77.948 95.957 1.00 41.34 534 LEU A N 1
ATOM 3859 C CA . LEU B 2 534 ? 95.995 77.232 97.223 1.00 41.34 534 LEU A CA 1
ATOM 3860 C C . LEU B 2 534 ? 96.459 75.822 96.887 1.00 41.34 534 LEU A C 1
ATOM 3861 O O . LEU B 2 534 ? 96.799 75.528 95.736 1.00 41.34 534 LEU A O 1
ATOM 3866 N N . ASP B 2 535 ? 96.465 74.898 97.801 1.00 48.66 535 ASP A N 1
ATOM 3867 C CA . ASP B 2 535 ? 96.939 73.613 97.479 1.00 48.66 535 ASP A CA 1
ATOM 3868 C C . ASP B 2 535 ? 95.946 73.259 96.370 1.00 48.66 535 ASP A C 1
ATOM 3869 O O . ASP B 2 535 ? 94.718 73.427 96.486 1.00 48.66 535 ASP A O 1
ATOM 3874 N N . SER B 2 536 ? 96.495 72.815 95.262 1.00 52.30 536 SER A N 1
ATOM 3875 C CA . SER B 2 536 ? 95.699 72.342 94.148 1.00 52.30 536 SER A CA 1
ATOM 3876 C C . SER B 2 536 ? 94.657 73.409 94.052 1.00 52.30 536 SER A C 1
ATOM 3877 O O . SER B 2 536 ? 95.007 74.580 93.986 1.00 52.30 536 SER A O 1
ATOM 3880 N N . GLU B 2 537 ? 93.365 73.031 94.214 1.00 40.64 537 GLU A N 1
ATOM 3881 C CA . GLU B 2 537 ? 92.156 73.699 93.741 1.00 40.64 537 GLU A CA 1
ATOM 3882 C C . GLU B 2 537 ? 92.155 75.202 93.986 1.00 40.64 537 GLU A C 1
ATOM 3883 O O . GLU B 2 537 ? 92.690 75.691 94.978 1.00 40.64 537 GLU A O 1
ATOM 3889 N N . GLU B 2 538 ? 91.572 75.940 93.047 1.00 35.88 538 GLU A N 1
ATOM 3890 C CA . GLU B 2 538 ? 91.672 77.387 93.016 1.00 35.88 538 GLU A CA 1
ATOM 3891 C C . GLU B 2 538 ? 90.301 78.008 92.794 1.00 35.88 538 GLU A C 1
ATOM 3892 O O . GLU B 2 538 ? 89.512 77.520 91.983 1.00 35.88 538 GLU A O 1
ATOM 3898 N N . TYR B 2 539 ? 90.015 79.056 93.558 1.00 41.29 539 TYR A N 1
ATOM 3899 C CA . TYR B 2 539 ? 88.799 79.852 93.463 1.00 41.29 539 TYR A CA 1
ATOM 3900 C C . TYR B 2 539 ? 89.054 81.321 93.127 1.00 41.29 539 TYR A C 1
ATOM 3901 O O . TYR B 2 539 ? 90.177 81.807 93.260 1.00 41.29 539 TYR A O 1
ATOM 3910 N N . HIS B 2 540 ? 88.188 82.002 92.455 1.00 41.29 540 HIS A N 1
ATOM 3911 C CA . HIS B 2 540 ? 88.474 83.305 91.875 1.00 41.29 540 HIS A CA 1
ATOM 3912 C C . HIS B 2 540 ? 88.228 84.521 92.763 1.00 41.29 540 HIS A C 1
ATOM 3913 O O . HIS B 2 540 ? 88.106 84.408 93.980 1.00 41.29 540 HIS A O 1
ATOM 3920 N N . LEU B 2 541 ? 88.236 85.700 92.151 1.00 41.29 541 LEU A N 1
ATOM 3921 C CA . LEU B 2 541 ? 87.601 86.914 92.639 1.00 41.29 541 LEU A CA 1
ATOM 3922 C C . LEU B 2 541 ? 86.711 87.381 91.510 1.00 41.29 541 LEU A C 1
ATOM 3923 O O . LEU B 2 541 ? 86.753 86.818 90.423 1.00 41.29 541 LEU A O 1
ATOM 3928 N N . LEU B 2 542 ? 85.887 88.393 91.752 1.00 37.63 542 LEU A N 1
ATOM 3929 C CA . LEU B 2 542 ? 85.105 88.974 90.660 1.00 37.63 542 LEU A CA 1
ATOM 3930 C C . LEU B 2 542 ? 85.022 90.344 91.332 1.00 37.63 542 LEU A C 1
ATOM 3931 O O . LEU B 2 542 ? 84.574 90.432 92.477 1.00 37.63 542 LEU A O 1
ATOM 3936 N N . TYR B 2 543 ? 85.388 91.400 90.615 1.00 41.29 543 TYR A N 1
ATOM 3937 C CA . TYR B 2 543 ? 84.991 92.753 90.979 1.00 41.29 543 TYR A CA 1
ATOM 3938 C C . TYR B 2 543 ? 84.915 93.638 89.753 1.00 41.29 543 TYR A C 1
ATOM 3939 O O . TYR B 2 543 ? 85.018 93.143 88.632 1.00 41.29 543 TYR A O 1
ATOM 3948 N N . GLN B 2 544 ? 84.731 94.941 89.935 1.00 39.05 544 GLN A N 1
ATOM 3949 C CA . GLN B 2 544 ? 84.535 95.802 88.778 1.00 39.05 544 GLN A CA 1
ATOM 3950 C C . GLN B 2 544 ? 85.318 97.100 88.799 1.00 39.05 544 GLN A C 1
ATOM 3951 O O . GLN B 2 544 ? 85.258 97.831 87.809 1.00 39.05 544 GLN A O 1
ATOM 3957 N N . LYS B 2 545 ? 86.034 97.428 89.864 1.00 40.38 545 LYS A N 1
ATOM 3958 C CA . LYS B 2 545 ? 86.706 98.714 89.964 1.00 40.38 545 LYS A CA 1
ATOM 3959 C C . LYS B 2 545 ? 88.135 98.511 90.436 1.00 40.38 545 LYS A C 1
ATOM 3960 O O . LYS B 2 545 ? 88.378 97.794 91.410 1.00 40.38 545 LYS A O 1
ATOM 3966 N N . THR B 2 546 ? 89.067 99.167 89.762 1.00 36.87 546 THR A N 1
ATOM 3967 C CA . THR B 2 546 ? 90.488 99.035 90.023 1.00 36.87 546 THR A CA 1
ATOM 3968 C C . THR B 2 546 ? 91.043 100.312 90.635 1.00 36.87 546 THR A C 1
ATOM 3969 O O . THR B 2 546 ? 90.332 101.292 90.852 1.00 36.87 546 THR A O 1
ATOM 3973 N N . GLY B 2 547 ? 92.344 100.301 90.893 1.00 33.75 547 GLY A N 1
ATOM 3974 C CA . GLY B 2 547 ? 92.993 101.430 91.528 1.00 33.75 547 GLY A CA 1
ATOM 3975 C C . GLY B 2 547 ? 93.221 101.004 92.958 1.00 33.75 547 GLY A C 1
ATOM 3976 O O . GLY B 2 547 ? 93.601 99.860 93.218 1.00 33.75 547 GLY A O 1
ATOM 3977 N N . GLU B 2 548 ? 93.004 101.912 93.901 1.00 31.50 548 GLU A N 1
ATOM 3978 C CA . GLU B 2 548 ? 93.211 101.575 95.301 1.00 31.50 548 GLU A CA 1
ATOM 3979 C C . GLU B 2 548 ? 91.992 101.913 96.148 1.00 31.50 548 GLU A C 1
ATOM 3980 O O . GLU B 2 548 ? 92.081 101.874 97.380 1.00 31.50 548 GLU A O 1
ATOM 3982 N N . SER B 2 549 ? 90.857 102.215 95.526 1.00 35.29 549 SER A N 1
ATOM 3983 C CA . SER B 2 549 ? 89.645 102.614 96.226 1.00 35.29 549 SER A CA 1
ATOM 3984 C C . SER B 2 549 ? 88.913 101.371 96.694 1.00 35.29 549 SER A C 1
ATOM 3985 O O . SER B 2 549 ? 89.460 100.271 96.629 1.00 35.29 549 SER A O 1
ATOM 3988 N N . SER B 2 550 ? 87.703 101.534 97.203 1.00 38.52 550 SER A N 1
ATOM 3989 C CA . SER B 2 550 ? 86.904 100.404 97.647 1.00 38.52 550 SER A CA 1
ATOM 3990 C C . SER B 2 550 ? 86.091 99.840 96.493 1.00 38.52 550 SER A C 1
ATOM 3991 O O . SER B 2 550 ? 85.776 100.536 95.528 1.00 38.52 550 SER A O 1
ATOM 3994 N N . ARG B 2 551 ? 85.753 98.561 96.606 1.00 39.44 551 ARG A N 1
ATOM 3995 C CA . ARG B 2 551 ? 84.904 97.917 95.620 1.00 39.44 551 ARG A CA 1
ATOM 3996 C C . ARG B 2 551 ? 84.285 96.703 96.279 1.00 39.44 551 ARG A C 1
ATOM 3997 O O . ARG B 2 551 ? 84.768 96.232 97.307 1.00 39.44 551 ARG A O 1
ATOM 3999 N N . CYS B 2 552 ? 83.215 96.197 95.685 1.00 43.64 552 CYS A N 1
ATOM 4000 C CA . CYS B 2 552 ? 82.515 95.042 96.229 1.00 43.64 552 CYS A CA 1
ATOM 4001 C C . CYS B 2 552 ? 83.014 93.792 95.523 1.00 43.64 552 CYS A C 1
ATOM 4002 O O . CYS B 2 552 ? 82.699 93.564 94.357 1.00 43.64 552 CYS A O 1
ATOM 4005 N N . TYR B 2 553 ? 83.757 92.967 96.242 1.00 41.29 553 TYR A N 1
ATOM 4006 C CA . TYR B 2 553 ? 84.406 91.809 95.651 1.00 41.29 553 TYR A CA 1
ATOM 4007 C C . TYR B 2 553 ? 83.448 90.633 95.613 1.00 41.29 553 TYR A C 1
ATOM 4008 O O . TYR B 2 553 ? 82.253 90.792 95.862 1.00 41.29 553 TYR A O 1
ATOM 4017 N N . SER B 2 554 ? 83.948 89.470 95.214 1.00 41.29 554 SER A N 1
ATOM 4018 C CA . SER B 2 554 ? 83.154 88.254 95.265 1.00 41.29 554 SER A CA 1
ATOM 4019 C C . SER B 2 554 ? 84.097 87.079 95.465 1.00 41.29 554 SER A C 1
ATOM 4020 O O . SER B 2 554 ? 85.279 87.260 95.759 1.00 41.29 554 SER A O 1
ATOM 4023 N N . ILE B 2 555 ? 83.560 85.868 95.346 1.00 41.29 555 ILE A N 1
ATOM 4024 C CA . ILE B 2 555 ? 84.341 84.638 95.274 1.00 41.29 555 ILE A CA 1
ATOM 4025 C C . ILE B 2 555 ? 83.544 83.692 94.393 1.00 41.29 555 ILE A C 1
ATOM 4026 O O . ILE B 2 555 ? 82.323 83.798 94.299 1.00 41.29 555 ILE A O 1
ATOM 4031 N N . GLN B 2 556 ? 84.232 82.786 93.714 1.00 38.95 556 GLN A N 1
ATOM 4032 C CA . GLN B 2 556 ? 83.561 81.736 92.971 1.00 38.95 556 GLN A CA 1
ATOM 4033 C C . GLN B 2 556 ? 84.328 80.437 93.123 1.00 38.95 556 GLN A C 1
ATOM 4034 O O . GLN B 2 556 ? 85.558 80.421 93.184 1.00 38.95 556 GLN A O 1
ATOM 4040 N N . GLY B 2 557 ? 83.584 79.350 93.196 1.00 50.23 557 GLY A N 1
ATOM 4041 C CA . GLY B 2 557 ? 84.159 78.036 93.216 1.00 50.23 557 GLY A CA 1
ATOM 4042 C C . GLY B 2 557 ? 83.575 77.250 92.072 1.00 50.23 557 GLY A C 1
ATOM 4043 O O . GLY B 2 557 ? 83.289 77.793 91.005 1.00 50.23 557 GLY A O 1
ATOM 4044 N N . PRO B 2 558 ? 83.383 75.946 92.268 1.00 64.29 558 PRO A N 1
ATOM 4045 C CA . PRO B 2 558 ? 82.720 75.130 91.250 1.00 64.29 558 PRO A CA 1
ATOM 4046 C C . PRO B 2 558 ? 81.204 75.241 91.235 1.00 64.29 558 PRO A C 1
ATOM 4047 O O . PRO B 2 558 ? 80.563 74.478 90.509 1.00 64.29 558 PRO A O 1
ATOM 4051 N N . ASP B 2 559 ? 80.598 76.154 92.001 1.00 69.01 559 ASP A N 1
ATOM 4052 C CA . ASP B 2 559 ? 79.151 76.128 92.162 1.00 69.01 559 ASP A CA 1
ATOM 4053 C C . ASP B 2 559 ? 78.439 77.478 92.135 1.00 69.01 559 ASP A C 1
ATOM 4054 O O . ASP B 2 559 ? 77.211 77.488 92.243 1.00 69.01 559 ASP A O 1
ATOM 4059 N N . GLY B 2 560 ? 79.130 78.601 91.967 1.00 47.97 560 GLY A N 1
ATOM 4060 C CA . GLY B 2 560 ? 78.504 79.876 92.280 1.00 47.97 560 GLY A CA 1
ATOM 4061 C C . GLY B 2 560 ? 79.119 80.531 93.500 1.00 47.97 560 GLY A C 1
ATOM 4062 O O . GLY B 2 560 ? 80.174 81.156 93.377 1.00 47.97 560 GLY A O 1
ATOM 4063 N N . HIS B 2 561 ? 78.468 80.460 94.664 1.00 38.77 561 HIS A N 1
ATOM 4064 C CA . HIS B 2 561 ? 79.152 80.707 95.936 1.00 38.77 561 HIS A CA 1
ATOM 4065 C C . HIS B 2 561 ? 79.518 82.187 96.059 1.00 38.77 561 HIS A C 1
ATOM 4066 O O . HIS B 2 561 ? 80.646 82.547 96.386 1.00 38.77 561 HIS A O 1
ATOM 4073 N N . LEU B 2 562 ? 78.533 83.050 95.830 1.00 39.26 562 LEU A N 1
ATOM 4074 C CA . LEU B 2 562 ? 78.751 84.495 95.785 1.00 39.26 562 LEU A CA 1
ATOM 4075 C C . LEU B 2 562 ? 78.900 84.897 97.253 1.00 39.26 562 LEU A C 1
ATOM 4076 O O . LEU B 2 562 ? 77.936 85.225 97.942 1.00 39.26 562 LEU A O 1
ATOM 4081 N N . ILE B 2 563 ? 80.142 84.898 97.727 1.00 41.29 563 ILE A N 1
ATOM 4082 C CA . ILE B 2 563 ? 80.451 85.364 99.087 1.00 41.29 563 ILE A CA 1
ATOM 4083 C C . ILE B 2 563 ? 80.892 86.814 98.944 1.00 41.29 563 ILE A C 1
ATOM 4084 O O . ILE B 2 563 ? 82.067 87.158 99.039 1.00 41.29 563 ILE A O 1
ATOM 4089 N N . SER B 2 564 ? 79.917 87.697 98.787 1.00 41.29 564 SER A N 1
ATOM 4090 C CA . SER B 2 564 ? 80.234 89.095 98.557 1.00 41.29 564 SER A CA 1
ATOM 4091 C C . SER B 2 564 ? 80.743 89.752 99.827 1.00 41.29 564 SER A C 1
ATOM 4092 O O . SER B 2 564 ? 80.325 89.412 100.929 1.00 41.29 564 SER A O 1
ATOM 4095 N N . PHE B 2 565 ? 81.650 90.703 99.671 1.00 41.29 565 PHE A N 1
ATOM 4096 C CA . PHE B 2 565 ? 82.001 91.529 100.810 1.00 41.29 565 PHE A CA 1
ATOM 4097 C C . PHE B 2 565 ? 82.585 92.824 100.253 1.00 41.29 565 PHE A C 1
ATOM 4098 O O . PHE B 2 565 ? 82.550 93.059 99.040 1.00 41.29 565 PHE A O 1
ATOM 4106 N N . TYR B 2 566 ? 83.087 93.680 101.133 1.00 30.07 566 TYR A N 1
ATOM 4107 C CA . TYR B 2 566 ? 83.440 95.054 100.796 1.00 30.07 566 TYR A CA 1
ATOM 4108 C C . TYR B 2 566 ? 84.709 95.230 101.616 1.00 30.07 566 TYR A C 1
ATOM 4109 O O . TYR B 2 566 ? 84.651 95.216 102.843 1.00 30.07 566 TYR A O 1
ATOM 4118 N N . ALA B 2 567 ? 85.845 95.379 100.947 1.00 28.99 567 ALA A N 1
ATOM 4119 C CA . ALA B 2 567 ? 87.090 95.627 101.652 1.00 28.99 567 ALA A CA 1
ATOM 4120 C C . ALA B 2 567 ? 87.966 96.555 100.829 1.00 28.99 567 ALA A C 1
ATOM 4121 O O . ALA B 2 567 ? 87.593 96.991 99.737 1.00 28.99 567 ALA A O 1
ATOM 4123 N N . ASP B 2 568 ? 89.138 96.870 101.375 1.00 29.06 568 ASP A N 1
ATOM 4124 C CA . ASP B 2 568 ? 90.122 97.692 100.701 1.00 29.06 568 ASP A CA 1
ATOM 4125 C C . ASP B 2 568 ? 91.465 96.989 100.652 1.00 29.06 568 ASP A C 1
ATOM 4126 O O . ASP B 2 568 ? 91.987 96.576 101.694 1.00 29.06 568 ASP A O 1
ATOM 4131 N N . PRO B 2 569 ? 92.056 96.848 99.475 1.00 33.69 569 PRO A N 1
ATOM 4132 C CA . PRO B 2 569 ? 93.274 96.054 99.355 1.00 33.69 569 PRO A CA 1
ATOM 4133 C C . PRO B 2 569 ? 94.442 96.574 100.156 1.00 33.69 569 PRO A C 1
ATOM 4134 O O . PRO B 2 569 ? 95.232 95.774 100.663 1.00 33.69 569 PRO A O 1
ATOM 4138 N N . LYS B 2 570 ? 94.587 97.887 100.294 1.00 30.33 570 LYS A N 1
ATOM 4139 C CA . LYS B 2 570 ? 95.779 98.427 100.936 1.00 30.33 570 LYS A CA 1
ATOM 4140 C C . LYS B 2 570 ? 95.895 98.000 102.389 1.00 30.33 570 LYS A C 1
ATOM 4141 O O . LYS B 2 570 ? 97.003 97.982 102.928 1.00 30.33 570 LYS A O 1
ATOM 4143 N N . ARG B 2 571 ? 94.784 97.643 103.032 1.00 32.28 571 ARG A N 1
ATOM 4144 C CA . ARG B 2 571 ? 94.803 97.299 104.445 1.00 32.28 571 ARG A CA 1
ATOM 4145 C C . ARG B 2 571 ? 95.276 95.878 104.704 1.00 32.28 571 ARG A C 1
ATOM 4146 O O . ARG B 2 571 ? 95.457 95.511 105.868 1.00 32.28 571 ARG A O 1
ATOM 4154 N N . PHE B 2 572 ? 95.495 95.079 103.657 1.00 41.29 572 PHE A N 1
ATOM 4155 C CA . PHE B 2 572 ? 95.605 93.629 103.788 1.00 41.29 572 PHE A CA 1
ATOM 4156 C C . PHE B 2 572 ? 96.966 93.060 103.423 1.00 41.29 572 PHE A C 1
ATOM 4157 O O . PHE B 2 572 ? 97.029 92.049 102.729 1.00 41.29 572 PHE A O 1
ATOM 4165 N N . PHE B 2 573 ? 98.059 93.666 103.869 1.00 41.29 573 PHE A N 1
ATOM 4166 C CA . PHE B 2 573 ? 99.372 93.141 103.525 1.00 41.29 573 PHE A CA 1
ATOM 4167 C C . PHE B 2 573 ? 99.943 92.212 104.569 1.00 41.29 573 PHE A C 1
ATOM 4168 O O . PHE B 2 573 ? 100.745 91.351 104.226 1.00 41.29 573 PHE A O 1
ATOM 4176 N N . LEU B 2 574 ? 99.574 92.370 105.830 1.00 31.18 574 LEU A N 1
ATOM 4177 C CA . LEU B 2 574 ? 100.223 91.585 106.877 1.00 31.18 574 LEU A CA 1
ATOM 4178 C C . LEU B 2 574 ? 100.127 90.085 106.657 1.00 31.18 574 LEU A C 1
ATOM 4179 O O . LEU B 2 574 ? 101.158 89.405 106.776 1.00 31.18 574 LEU A O 1
ATOM 4184 N N . PRO B 2 575 ? 98.979 89.498 106.364 1.00 33.28 575 PRO A N 1
ATOM 4185 C CA . PRO B 2 575 ? 98.970 88.049 106.195 1.00 33.28 575 PRO A CA 1
ATOM 4186 C C . PRO B 2 575 ? 99.293 87.602 104.781 1.00 33.28 575 PRO A C 1
ATOM 4187 O O . PRO B 2 575 ? 98.614 86.703 104.287 1.00 33.28 575 PRO A O 1
ATOM 4191 N N . ILE B 2 576 ? 100.307 88.151 104.112 1.00 32.74 576 ILE A N 1
ATOM 4192 C CA . ILE B 2 576 ? 100.440 87.834 102.696 1.00 32.74 576 ILE A CA 1
ATOM 4193 C C . ILE B 2 576 ? 101.255 86.577 102.468 1.00 32.74 576 ILE A C 1
ATOM 4194 O O . ILE B 2 576 ? 101.109 85.943 101.427 1.00 32.74 576 ILE A O 1
ATOM 4196 N N . PHE B 2 577 ? 102.142 86.210 103.382 1.00 41.29 577 PHE A N 1
ATOM 4197 C CA . PHE B 2 577 ? 102.672 84.851 103.340 1.00 41.29 577 PHE A CA 1
ATOM 4198 C C . PHE B 2 577 ? 102.578 84.118 104.664 1.00 41.29 577 PHE A C 1
ATOM 4199 O O . PHE B 2 577 ? 102.849 82.916 104.714 1.00 41.29 577 PHE A O 1
ATOM 4207 N N . SER B 2 578 ? 102.212 84.811 105.727 1.00 41.29 578 SER A N 1
ATOM 4208 C CA . SER B 2 578 ? 102.525 84.580 107.129 1.00 41.29 578 SER A CA 1
ATOM 4209 C C . SER B 2 578 ? 101.490 83.631 107.702 1.00 41.29 578 SER A C 1
ATOM 4210 O O . SER B 2 578 ? 100.486 84.060 108.264 1.00 41.29 578 SER A O 1
ATOM 4213 N N . ASP B 2 579 ? 101.737 82.338 107.565 1.00 31.93 579 ASP A N 1
ATOM 4214 C CA . ASP B 2 579 ? 100.861 81.332 108.131 1.00 31.93 579 ASP A CA 1
ATOM 4215 C C . ASP B 2 579 ? 101.513 80.511 109.216 1.00 31.93 579 ASP A C 1
ATOM 4216 O O . ASP B 2 579 ? 100.801 79.841 109.962 1.00 31.93 579 ASP A O 1
ATOM 4218 N N . GLU B 2 580 ? 102.834 80.531 109.320 1.00 37.05 580 GLU A N 1
ATOM 4219 C CA . GLU B 2 580 ? 103.552 79.777 110.328 1.00 37.05 580 GLU A CA 1
ATOM 4220 C C . GLU B 2 580 ? 104.187 80.690 111.359 1.00 37.05 580 GLU A C 1
ATOM 4221 O O . GLU B 2 580 ? 104.793 80.207 112.318 1.00 37.05 580 GLU A O 1
ATOM 4227 N N . VAL B 2 581 ? 104.047 82.000 111.201 1.00 36.14 581 VAL A N 1
ATOM 4228 C CA . VAL B 2 581 ? 104.491 82.951 112.205 1.00 36.14 581 VAL A CA 1
ATOM 4229 C C . VAL B 2 581 ? 103.339 83.425 113.081 1.00 36.14 581 VAL A C 1
ATOM 4230 O O . VAL B 2 581 ? 103.501 83.558 114.292 1.00 36.14 581 VAL A O 1
ATOM 4234 N N . LEU B 2 582 ? 102.157 83.660 112.515 1.00 41.29 582 LEU A N 1
ATOM 4235 C CA . LEU B 2 582 ? 101.016 83.993 113.353 1.00 41.29 582 LEU A CA 1
ATOM 4236 C C . LEU B 2 582 ? 100.609 82.805 114.209 1.00 41.29 582 LEU A C 1
ATOM 4237 O O . LEU B 2 582 ? 100.385 82.941 115.418 1.00 41.29 582 LEU A O 1
ATOM 4242 N N . TYR B 2 583 ? 100.515 81.627 113.607 1.00 35.42 583 TYR A N 1
ATOM 4243 C CA . TYR B 2 583 ? 100.099 80.463 114.364 1.00 35.42 583 TYR A CA 1
ATOM 4244 C C . TYR B 2 583 ? 101.146 80.013 115.365 1.00 35.42 583 TYR A C 1
ATOM 4245 O O . TYR B 2 583 ? 100.847 79.159 116.198 1.00 35.42 583 TYR A O 1
ATOM 4254 N N . ASN B 2 584 ? 102.359 80.550 115.316 1.00 34.72 584 ASN A N 1
ATOM 4255 C CA . ASN B 2 584 ? 103.309 80.286 116.381 1.00 34.72 584 ASN A CA 1
ATOM 4256 C C . ASN B 2 584 ? 103.408 81.422 117.377 1.00 34.72 584 ASN A C 1
ATOM 4257 O O . ASN B 2 584 ? 103.782 81.185 118.523 1.00 34.72 584 ASN A O 1
ATOM 4262 N N . MET B 2 585 ? 103.072 82.639 116.982 1.00 41.29 585 MET A N 1
ATOM 4263 C CA . MET B 2 585 ? 102.955 83.713 117.956 1.00 41.29 585 MET A CA 1
ATOM 4264 C C . MET B 2 585 ? 101.841 83.408 118.945 1.00 41.29 585 MET A C 1
ATOM 4265 O O . MET B 2 585 ? 102.037 83.443 120.170 1.00 41.29 585 MET A O 1
ATOM 4270 N N . ILE B 2 586 ? 100.678 83.033 118.421 1.00 41.29 586 ILE A N 1
ATOM 4271 C CA . ILE B 2 586 ? 99.496 82.787 119.236 1.00 41.29 586 ILE A CA 1
ATOM 4272 C C . ILE B 2 586 ? 99.604 81.414 119.878 1.00 41.29 586 ILE A C 1
ATOM 4273 O O . ILE B 2 586 ? 98.694 80.963 120.574 1.00 41.29 586 ILE A O 1
ATOM 4278 N N . ASP B 2 587 ? 100.725 80.740 119.652 1.00 35.71 587 ASP A N 1
ATOM 4279 C CA . ASP B 2 587 ? 101.022 79.503 120.348 1.00 35.71 587 ASP A CA 1
ATOM 4280 C C . ASP B 2 587 ? 102.150 79.640 121.351 1.00 35.71 587 ASP A C 1
ATOM 4281 O O . ASP B 2 587 ? 102.280 78.784 122.226 1.00 35.71 587 ASP A O 1
ATOM 4286 N N . ILE B 2 588 ? 102.996 80.656 121.215 1.00 36.02 588 ILE A N 1
ATOM 4287 C CA . ILE B 2 588 ? 103.880 81.003 122.314 1.00 36.02 588 ILE A CA 1
ATOM 4288 C C . ILE B 2 588 ? 103.081 81.645 123.428 1.00 36.02 588 ILE A C 1
ATOM 4289 O O . ILE B 2 588 ? 103.255 81.304 124.601 1.00 36.02 588 ILE A O 1
ATOM 4294 N N . MET B 2 589 ? 102.169 82.564 123.082 1.00 41.29 589 MET A N 1
ATOM 4295 C CA . MET B 2 589 ? 101.463 83.306 124.126 1.00 41.29 589 MET A CA 1
ATOM 4296 C C . MET B 2 589 ? 100.817 82.370 125.135 1.00 41.29 589 MET A C 1
ATOM 4297 O O . MET B 2 589 ? 100.904 82.590 126.344 1.00 41.29 589 MET A O 1
ATOM 4302 N N . ILE B 2 590 ? 100.211 81.290 124.664 1.00 41.29 590 ILE A N 1
ATOM 4303 C CA . ILE B 2 590 ? 99.475 80.399 125.548 1.00 41.29 590 ILE A CA 1
ATOM 4304 C C . ILE B 2 590 ? 100.434 79.417 126.199 1.00 41.29 590 ILE A C 1
ATOM 4305 O O . ILE B 2 590 ? 100.013 78.415 126.781 1.00 41.29 590 ILE A O 1
ATOM 4310 N N . SER B 2 591 ? 101.730 79.662 126.071 1.00 41.29 591 SER A N 1
ATOM 4311 C CA . SER B 2 591 ? 102.702 78.964 126.892 1.00 41.29 591 SER A CA 1
ATOM 4312 C C . SER B 2 591 ? 103.185 79.800 128.060 1.00 41.29 591 SER A C 1
ATOM 4313 O O . SER B 2 591 ? 104.014 79.330 128.838 1.00 41.29 591 SER A O 1
ATOM 4316 N N . TRP B 2 592 ? 102.713 81.036 128.178 1.00 36.16 592 TRP A N 1
ATOM 4317 C CA . TRP B 2 592 ? 102.980 81.836 129.364 1.00 36.16 592 TRP A CA 1
ATOM 4318 C C . TRP B 2 592 ? 101.997 81.526 130.478 1.00 36.16 592 TRP A C 1
ATOM 4319 O O . TRP B 2 592 ? 102.319 81.705 131.654 1.00 36.16 592 TRP A O 1
ATOM 4330 N N . ILE B 2 593 ? 100.815 81.036 130.121 1.00 30.90 593 ILE A N 1
ATOM 4331 C CA . ILE B 2 593 ? 99.655 81.034 130.994 1.00 30.90 593 ILE A CA 1
ATOM 4332 C C . ILE B 2 593 ? 99.308 79.602 131.344 1.00 30.90 593 ILE A C 1
ATOM 4333 O O . ILE B 2 593 ? 98.133 79.246 131.420 1.00 30.90 593 ILE A O 1
ATOM 4335 N N . ARG B 2 594 ? 100.319 78.750 131.492 1.00 35.86 594 ARG A N 1
ATOM 4336 C CA . ARG B 2 594 ? 100.121 77.455 132.137 1.00 35.86 594 ARG A CA 1
ATOM 4337 C C . ARG B 2 594 ? 100.197 77.755 133.635 1.00 35.86 594 ARG A C 1
ATOM 4338 O O . ARG B 2 594 ? 101.204 77.526 134.307 1.00 35.86 594 ARG A O 1
ATOM 4346 N N . SER B 2 595 ? 99.137 78.424 134.069 1.00 36.53 595 SER A N 1
ATOM 4347 C CA . SER B 2 595 ? 98.921 78.868 135.418 1.00 36.53 595 SER A CA 1
ATOM 4348 C C . SER B 2 595 ? 97.991 77.914 135.955 1.00 36.53 595 SER A C 1
ATOM 4349 O O . SER B 2 595 ? 96.983 77.678 135.365 1.00 36.53 595 SER A O 1
ATOM 4352 N N . CYS B 2 596 ? 98.304 77.469 137.129 1.00 39.85 596 CYS A N 1
ATOM 4353 C CA . CYS B 2 596 ? 97.534 76.519 137.815 1.00 39.85 596 CYS A CA 1
ATOM 4354 C C . CYS B 2 596 ? 96.041 76.577 137.799 1.00 39.85 596 CYS A C 1
ATOM 4355 O O . CYS B 2 596 ? 95.383 75.728 137.320 1.00 39.85 596 CYS A O 1
ATOM 4358 N N . PRO B 2 597 ? 95.497 77.590 138.382 1.00 37.44 597 PRO A N 1
ATOM 4359 C CA . PRO B 2 597 ? 94.097 77.877 138.609 1.00 37.44 597 PRO A CA 1
ATOM 4360 C C . PRO B 2 597 ? 93.353 77.772 137.319 1.00 37.44 597 PRO A C 1
ATOM 4361 O O . PRO B 2 597 ? 92.155 77.668 137.293 1.00 37.44 597 PRO A O 1
ATOM 4365 N N . ASP B 2 598 ? 94.116 77.758 136.241 1.00 37.56 598 ASP A N 1
ATOM 4366 C CA . ASP B 2 598 ? 93.513 77.669 134.922 1.00 37.56 598 ASP A CA 1
ATOM 4367 C C . ASP B 2 598 ? 93.632 76.289 134.301 1.00 37.56 598 ASP A C 1
ATOM 4368 O O . ASP B 2 598 ? 93.082 76.070 133.218 1.00 37.56 598 ASP A O 1
ATOM 4373 N N . LEU B 2 599 ? 94.327 75.357 134.953 1.00 44.47 599 LEU A N 1
ATOM 4374 C CA . LEU B 2 599 ? 94.527 74.036 134.374 1.00 44.47 599 LEU A CA 1
ATOM 4375 C C . LEU B 2 599 ? 93.214 73.324 134.111 1.00 44.47 599 LEU A C 1
ATOM 4376 O O . LEU B 2 599 ? 93.172 72.422 133.271 1.00 44.47 599 LEU A O 1
ATOM 4378 N N . LYS B 2 600 ? 92.140 73.717 134.793 1.00 52.57 600 LYS A N 1
ATOM 4379 C CA . LYS B 2 600 ? 90.825 73.170 134.498 1.00 52.57 600 LYS A CA 1
ATOM 4380 C C . LYS B 2 600 ? 90.439 73.574 133.085 1.00 52.57 600 LYS A C 1
ATOM 4381 O O . LYS B 2 600 ? 91.160 74.343 132.444 1.00 52.57 600 LYS A O 1
ATOM 4383 N N . ASP B 2 601 ? 89.302 73.096 132.588 1.00 68.85 601 ASP A N 1
ATOM 4384 C CA . ASP B 2 601 ? 89.029 73.302 131.173 1.00 68.85 601 ASP A CA 1
ATOM 4385 C C . ASP B 2 601 ? 88.666 74.778 131.149 1.00 68.85 601 ASP A C 1
ATOM 4386 O O . ASP B 2 601 ? 87.487 75.145 131.171 1.00 68.85 601 ASP A O 1
ATOM 4391 N N . CYS B 2 602 ? 89.652 75.635 131.152 1.00 48.40 602 CYS A N 1
ATOM 4392 C CA . CYS B 2 602 ? 89.662 76.984 130.632 1.00 48.40 602 CYS A CA 1
ATOM 4393 C C . CYS B 2 602 ? 90.789 77.282 129.666 1.00 48.40 602 CYS A C 1
ATOM 4394 O O . CYS B 2 602 ? 90.696 78.269 128.936 1.00 48.40 602 CYS A O 1
ATOM 4397 N N . LEU B 2 603 ? 91.839 76.462 129.633 1.00 39.05 603 LEU A N 1
ATOM 4398 C CA . LEU B 2 603 ? 92.950 76.716 128.724 1.00 39.05 603 LEU A CA 1
ATOM 4399 C C . LEU B 2 603 ? 92.515 76.588 127.272 1.00 39.05 603 LEU A C 1
ATOM 4400 O O . LEU B 2 603 ? 92.841 77.439 126.438 1.00 39.05 603 LEU A O 1
ATOM 4405 N N . THR B 2 604 ? 91.789 75.522 126.947 1.00 42.69 604 THR A N 1
ATOM 4406 C CA . THR B 2 604 ? 91.297 75.375 125.585 1.00 42.69 604 THR A CA 1
ATOM 4407 C C . THR B 2 604 ? 90.325 76.489 125.239 1.00 42.69 604 THR A C 1
ATOM 4408 O O . THR B 2 604 ? 90.299 76.971 124.101 1.00 42.69 604 THR A O 1
ATOM 4412 N N . ASP B 2 605 ? 89.524 76.920 126.212 1.00 43.03 605 ASP A N 1
ATOM 4413 C CA . ASP B 2 605 ? 88.585 78.003 125.958 1.00 43.03 605 ASP A CA 1
ATOM 4414 C C . ASP B 2 605 ? 89.324 79.296 125.657 1.00 43.03 605 ASP A C 1
ATOM 4415 O O . ASP B 2 605 ? 88.957 80.031 124.734 1.00 43.03 605 ASP A O 1
ATOM 4420 N N . ILE B 2 606 ? 90.385 79.575 126.413 1.00 35.01 606 ILE A N 1
ATOM 4421 C CA . ILE B 2 606 ? 91.207 80.756 126.162 1.00 35.01 606 ILE A CA 1
ATOM 4422 C C . ILE B 2 606 ? 91.870 80.665 124.796 1.00 35.01 606 ILE A C 1
ATOM 4423 O O . ILE B 2 606 ? 91.934 81.654 124.058 1.00 35.01 606 ILE A O 1
ATOM 4428 N N . GLU B 2 607 ? 92.388 79.485 124.442 1.00 33.22 607 GLU A N 1
ATOM 4429 C CA . GLU B 2 607 ? 93.046 79.329 123.149 1.00 33.22 607 GLU A CA 1
ATOM 4430 C C . GLU B 2 607 ? 92.078 79.571 122.002 1.00 33.22 607 GLU A C 1
ATOM 4431 O O . GLU B 2 607 ? 92.405 80.278 121.043 1.00 33.22 607 GLU A O 1
ATOM 4433 N N . VAL B 2 608 ? 90.876 79.009 122.088 1.00 34.83 608 VAL A N 1
ATOM 4434 C CA . VAL B 2 608 ? 89.893 79.241 121.038 1.00 34.83 608 VAL A CA 1
ATOM 4435 C C . VAL B 2 608 ? 89.515 80.709 120.979 1.00 34.83 608 VAL A C 1
ATOM 4436 O O . VAL B 2 608 ? 89.370 81.279 119.892 1.00 34.83 608 VAL A O 1
ATOM 4440 N N . ALA B 2 609 ? 89.351 81.353 122.137 1.00 36.33 609 ALA A N 1
ATOM 4441 C CA . ALA B 2 609 ? 88.983 82.764 122.140 1.00 36.33 609 ALA A CA 1
ATOM 4442 C C . ALA B 2 609 ? 90.064 83.619 121.506 1.00 36.33 609 ALA A C 1
ATOM 4443 O O . ALA B 2 609 ? 89.773 84.488 120.681 1.00 36.33 609 ALA A O 1
ATOM 4445 N N . LEU B 2 610 ? 91.320 83.374 121.858 1.00 41.29 610 LEU A N 1
ATOM 4446 C CA . LEU B 2 610 ? 92.410 84.181 121.322 1.00 41.29 610 LEU A CA 1
ATOM 4447 C C . LEU B 2 610 ? 92.580 83.972 119.821 1.00 41.29 610 LEU A C 1
ATOM 4448 O O . LEU B 2 610 ? 92.797 84.935 119.072 1.00 41.29 610 LEU A O 1
ATOM 4453 N N . ARG B 2 611 ? 92.481 82.725 119.358 1.00 41.29 611 ARG A N 1
ATOM 4454 C CA . ARG B 2 611 ? 92.526 82.474 117.925 1.00 41.29 611 ARG A CA 1
ATOM 4455 C C . ARG B 2 611 ? 91.386 83.180 117.213 1.00 41.29 611 ARG A C 1
ATOM 4456 O O . ARG B 2 611 ? 91.597 83.854 116.199 1.00 41.29 611 ARG A O 1
ATOM 4464 N N . THR B 2 612 ? 90.161 83.037 117.724 1.00 41.29 612 THR A N 1
ATOM 4465 C CA . THR B 2 612 ? 89.020 83.678 117.094 1.00 41.29 612 THR A CA 1
ATOM 4466 C C . THR B 2 612 ? 89.075 85.186 117.215 1.00 41.29 612 THR A C 1
ATOM 4467 O O . THR B 2 612 ? 88.273 85.869 116.578 1.00 41.29 612 THR A O 1
ATOM 4469 N N . LEU B 2 613 ? 89.973 85.715 118.045 1.00 35.32 613 LEU A N 1
ATOM 4470 C CA . LEU B 2 613 ? 90.164 87.158 118.100 1.00 35.32 613 LEU A CA 1
ATOM 4471 C C . LEU B 2 613 ? 91.151 87.613 117.035 1.00 35.32 613 LEU A C 1
ATOM 4472 O O . LEU B 2 613 ? 90.913 88.610 116.344 1.00 35.32 613 LEU A O 1
ATOM 4477 N N . LEU B 2 614 ? 92.276 86.903 116.902 1.00 34.79 614 LEU A N 1
ATOM 4478 C CA . LEU B 2 614 ? 93.233 87.268 115.859 1.00 34.79 614 LEU A CA 1
ATOM 4479 C C . LEU B 2 614 ? 92.593 87.152 114.488 1.00 34.79 614 LEU A C 1
ATOM 4480 O O . LEU B 2 614 ? 92.826 87.996 113.614 1.00 34.79 614 LEU A O 1
ATOM 4482 N N . LEU B 2 615 ? 91.771 86.127 114.282 1.00 41.29 615 LEU A N 1
ATOM 4483 C CA . LEU B 2 615 ? 91.071 86.003 113.009 1.00 41.29 615 LEU A CA 1
ATOM 4484 C C . LEU B 2 615 ? 90.211 87.227 112.746 1.00 41.29 615 LEU A C 1
ATOM 4485 O O . LEU B 2 615 ? 90.221 87.776 111.642 1.00 41.29 615 LEU A O 1
ATOM 4490 N N . LEU B 2 616 ? 89.467 87.680 113.757 1.00 35.13 616 LEU A N 1
ATOM 4491 C CA . LEU B 2 616 ? 88.592 88.833 113.573 1.00 35.13 616 LEU A CA 1
ATOM 4492 C C . LEU B 2 616 ? 89.380 90.091 113.271 1.00 35.13 616 LEU A C 1
ATOM 4493 O O . LEU B 2 616 ? 88.993 90.880 112.401 1.00 35.13 616 LEU A O 1
ATOM 4498 N N . MET B 2 617 ? 90.483 90.302 113.976 1.00 35.58 617 MET A N 1
ATOM 4499 C CA . MET B 2 617 ? 91.247 91.520 113.749 1.00 35.58 617 MET A CA 1
ATOM 4500 C C . MET B 2 617 ? 91.855 91.537 112.355 1.00 35.58 617 MET A C 1
ATOM 4501 O O . MET B 2 617 ? 91.764 92.546 111.650 1.00 35.58 617 MET A O 1
ATOM 4506 N N . LEU B 2 618 ? 92.458 90.425 111.924 1.00 41.29 618 LEU A N 1
ATOM 4507 C CA . LEU B 2 618 ? 93.056 90.393 110.593 1.00 41.29 618 LEU A CA 1
ATOM 4508 C C . LEU B 2 618 ? 91.999 90.474 109.502 1.00 41.29 618 LEU A C 1
ATOM 4509 O O . LEU B 2 618 ? 92.209 91.130 108.478 1.00 41.29 618 LEU A O 1
ATOM 4514 N N . THR B 2 619 ? 90.857 89.818 109.700 1.00 41.29 619 THR A N 1
ATOM 4515 C CA . THR B 2 619 ? 89.849 89.712 108.657 1.00 41.29 619 THR A CA 1
ATOM 4516 C C . THR B 2 619 ? 89.015 90.969 108.528 1.00 41.29 619 THR A C 1
ATOM 4517 O O . THR B 2 619 ? 88.504 91.260 107.444 1.00 41.29 619 THR A O 1
ATOM 4521 N N . ASN B 2 620 ? 88.857 91.713 109.614 1.00 33.56 620 ASN A N 1
ATOM 4522 C CA . ASN B 2 620 ? 87.995 92.888 109.663 1.00 33.56 620 ASN A CA 1
ATOM 4523 C C . ASN B 2 620 ? 88.781 94.047 110.256 1.00 33.56 620 ASN A C 1
ATOM 4524 O O . ASN B 2 620 ? 88.464 94.527 111.347 1.00 33.56 620 ASN A O 1
ATOM 4529 N N . PRO B 2 621 ? 89.811 94.527 109.558 1.00 30.05 621 PRO A N 1
ATOM 4530 C CA . PRO B 2 621 ? 90.661 95.572 110.128 1.00 30.05 621 PRO A CA 1
ATOM 4531 C C . PRO B 2 621 ? 90.013 96.931 109.937 1.00 30.05 621 PRO A C 1
ATOM 4532 O O . PRO B 2 621 ? 89.574 97.271 108.838 1.00 30.05 621 PRO A O 1
ATOM 4536 N N . THR B 2 622 ? 89.958 97.713 111.010 1.00 24.88 622 THR A N 1
ATOM 4537 C CA . THR B 2 622 ? 89.375 99.041 110.941 1.00 24.88 622 THR A CA 1
ATOM 4538 C C . THR B 2 622 ? 89.785 99.804 112.186 1.00 24.88 622 THR A C 1
ATOM 4539 O O . THR B 2 622 ? 90.259 99.214 113.156 1.00 24.88 622 THR A O 1
ATOM 4543 N N . LYS B 2 623 ? 89.606 101.126 112.146 1.00 23.50 623 LYS A N 1
ATOM 4544 C CA . LYS B 2 623 ? 90.189 101.980 113.177 1.00 23.50 623 LYS A CA 1
ATOM 4545 C C . LYS B 2 623 ? 89.639 101.653 114.560 1.00 23.50 623 LYS A C 1
ATOM 4546 O O . LYS B 2 623 ? 90.391 101.627 115.543 1.00 23.50 623 LYS A O 1
ATOM 4548 N N . ARG B 2 624 ? 88.332 101.399 114.658 1.00 25.92 624 ARG A N 1
ATOM 4549 C CA . ARG B 2 624 ? 87.733 101.100 115.953 1.00 25.92 624 ARG A CA 1
ATOM 4550 C C . ARG B 2 624 ? 88.342 99.852 116.567 1.00 25.92 624 ARG A C 1
ATOM 4551 O O . ARG B 2 624 ? 88.624 99.820 117.767 1.00 25.92 624 ARG A O 1
ATOM 4559 N N . ASN B 2 625 ? 88.541 98.812 115.759 1.00 24.99 625 ASN A N 1
ATOM 4560 C CA . ASN B 2 625 ? 89.148 97.583 116.250 1.00 24.99 625 ASN A CA 1
ATOM 4561 C C . ASN B 2 625 ? 90.575 97.796 116.703 1.00 24.99 625 ASN A C 1
ATOM 4562 O O . ASN B 2 625 ? 91.130 96.943 117.399 1.00 24.99 625 ASN A O 1
ATOM 4567 N N . GLN B 2 626 ? 91.193 98.896 116.303 1.00 26.47 626 GLN A N 1
ATOM 4568 C CA . GLN B 2 626 ? 92.523 99.198 116.791 1.00 26.47 626 GLN A CA 1
ATOM 4569 C C . GLN B 2 626 ? 92.460 99.954 118.104 1.00 26.47 626 GLN A C 1
ATOM 4570 O O . GLN B 2 626 ? 93.106 99.561 119.078 1.00 26.47 626 GLN A O 1
ATOM 4576 N N . LYS B 2 627 ? 91.678 101.034 118.149 1.00 33.13 627 LYS A N 1
ATOM 4577 C CA . LYS B 2 627 ? 91.597 101.821 119.374 1.00 33.13 627 LYS A CA 1
ATOM 4578 C C . LYS B 2 627 ? 91.066 100.981 120.526 1.00 33.13 627 LYS A C 1
ATOM 4579 O O . LYS B 2 627 ? 91.540 101.098 121.664 1.00 33.13 627 LYS A O 1
ATOM 4581 N N . GLN B 2 628 ? 90.103 100.105 120.245 1.00 30.64 628 GLN A N 1
ATOM 4582 C CA . GLN B 2 628 ? 89.535 99.235 121.267 1.00 30.64 628 GLN A CA 1
ATOM 4583 C C . GLN B 2 628 ? 90.597 98.347 121.899 1.00 30.64 628 GLN A C 1
ATOM 4584 O O . GLN B 2 628 ? 90.872 98.442 123.096 1.00 30.64 628 GLN A O 1
ATOM 4590 N N . VAL B 2 629 ? 91.218 97.479 121.100 1.00 33.82 629 VAL A N 1
ATOM 4591 C CA . VAL B 2 629 ? 92.200 96.560 121.649 1.00 33.82 629 VAL A CA 1
ATOM 4592 C C . VAL B 2 629 ? 93.410 97.314 122.173 1.00 33.82 629 VAL A C 1
ATOM 4593 O O . VAL B 2 629 ? 94.189 96.766 122.962 1.00 33.82 629 VAL A O 1
ATOM 4597 N N . GLN B 2 630 ? 93.588 98.574 121.781 1.00 33.90 630 GLN A N 1
ATOM 4598 C CA . GLN B 2 630 ? 94.666 99.360 122.363 1.00 33.90 630 GLN A CA 1
ATOM 4599 C C . GLN B 2 630 ? 94.317 99.813 123.768 1.00 33.90 630 GLN A C 1
ATOM 4600 O O . GLN B 2 630 ? 95.188 99.862 124.640 1.00 33.90 630 GLN A O 1
ATOM 4606 N N . SER B 2 631 ? 93.050 100.145 124.000 1.00 35.28 631 SER A N 1
ATOM 4607 C CA . SER B 2 631 ? 92.652 100.651 125.304 1.00 35.28 631 SER A CA 1
ATOM 4608 C C . SER B 2 631 ? 92.761 99.605 126.401 1.00 35.28 631 SER A C 1
ATOM 4609 O O . SER B 2 631 ? 92.807 99.969 127.576 1.00 35.28 631 SER A O 1
ATOM 4611 N N . VAL B 2 632 ? 92.844 98.325 126.061 1.00 41.29 632 VAL A N 1
ATOM 4612 C CA . VAL B 2 632 ? 92.818 97.267 127.063 1.00 41.29 632 VAL A CA 1
ATOM 4613 C C . VAL B 2 632 ? 94.159 97.188 127.773 1.00 41.29 632 VAL A C 1
ATOM 4614 O O . VAL B 2 632 ? 94.408 96.247 128.530 1.00 41.29 632 VAL A O 1
ATOM 4616 N N . ARG B 2 633 ? 95.056 98.131 127.492 1.00 35.82 633 ARG A N 1
ATOM 4617 C CA . ARG B 2 633 ? 96.277 98.229 128.284 1.00 35.82 633 ARG A CA 1
ATOM 4618 C C . ARG B 2 633 ? 96.040 99.009 129.567 1.00 35.82 633 ARG A C 1
ATOM 4619 O O . ARG B 2 633 ? 96.553 98.635 130.625 1.00 35.82 633 ARG A O 1
ATOM 4621 N N . TYR B 2 634 ? 95.268 100.098 129.494 1.00 41.29 634 TYR A N 1
ATOM 4622 C CA . TYR B 2 634 ? 95.007 100.903 130.682 1.00 41.29 634 TYR A CA 1
ATOM 4623 C C . TYR B 2 634 ? 94.196 100.128 131.704 1.00 41.29 634 TYR A C 1
ATOM 4624 O O . TYR B 2 634 ? 94.467 100.202 132.905 1.00 41.29 634 TYR A O 1
ATOM 4633 N N . LEU B 2 635 ? 93.208 99.362 131.249 1.00 41.29 635 LEU A N 1
ATOM 4634 C CA . LEU B 2 635 ? 92.394 98.596 132.182 1.00 41.29 635 LEU A CA 1
ATOM 4635 C C . LEU B 2 635 ? 93.218 97.548 132.917 1.00 41.29 635 LEU A C 1
ATOM 4636 O O . LEU B 2 635 ? 93.062 97.371 134.128 1.00 41.29 635 LEU A O 1
ATOM 4641 N N . VAL B 2 636 ? 94.093 96.835 132.212 1.00 33.70 636 VAL A N 1
ATOM 4642 C CA . VAL B 2 636 ? 94.886 95.817 132.892 1.00 33.70 636 VAL A CA 1
ATOM 4643 C C . VAL B 2 636 ? 95.921 96.464 133.799 1.00 33.70 636 VAL A C 1
ATOM 4644 O O . VAL B 2 636 ? 96.171 95.992 134.916 1.00 33.70 636 VAL A O 1
ATOM 4648 N N . MET B 2 637 ? 96.522 97.563 133.359 1.00 33.33 637 MET A N 1
ATOM 4649 C CA . MET B 2 637 ? 97.484 98.211 134.227 1.00 33.33 637 MET A CA 1
ATOM 4650 C C . MET B 2 637 ? 96.805 98.837 135.431 1.00 33.33 637 MET A C 1
ATOM 4651 O O . MET B 2 637 ? 97.475 99.109 136.424 1.00 33.33 637 MET A O 1
ATOM 4656 N N . ALA B 2 638 ? 95.490 99.050 135.371 1.00 35.19 638 ALA A N 1
ATOM 4657 C CA . ALA B 2 638 ? 94.729 99.489 136.535 1.00 35.19 638 ALA A CA 1
ATOM 4658 C C . ALA B 2 638 ? 94.330 98.332 137.441 1.00 35.19 638 ALA A C 1
ATOM 4659 O O . ALA B 2 638 ? 94.291 98.490 138.663 1.00 35.19 638 ALA A O 1
ATOM 4661 N N . ILE B 2 639 ? 94.021 97.173 136.864 1.00 34.31 639 ILE A N 1
ATOM 4662 C CA . ILE B 2 639 ? 93.690 96.002 137.670 1.00 34.31 639 ILE A CA 1
ATOM 4663 C C . ILE B 2 639 ? 94.902 95.510 138.451 1.00 34.31 639 ILE A C 1
ATOM 4664 O O . ILE B 2 639 ? 94.762 95.008 139.570 1.00 34.31 639 ILE A O 1
ATOM 4669 N N . VAL B 2 640 ? 96.101 95.628 137.887 1.00 32.83 640 VAL A N 1
ATOM 4670 C CA . VAL B 2 640 ? 97.296 95.286 138.653 1.00 32.83 640 VAL A CA 1
ATOM 4671 C C . VAL B 2 640 ? 97.777 96.446 139.526 1.00 32.83 640 VAL A C 1
ATOM 4672 O O . VAL B 2 640 ? 98.572 96.234 140.448 1.00 32.83 640 VAL A O 1
ATOM 4676 N N . SER B 2 641 ? 97.291 97.663 139.289 1.00 36.26 641 SER A N 1
ATOM 4677 C CA . SER B 2 641 ? 97.747 98.851 140.005 1.00 36.26 641 SER A CA 1
ATOM 4678 C C . SER B 2 641 ? 97.016 99.025 141.324 1.00 36.26 641 SER A C 1
ATOM 4679 O O . SER B 2 641 ? 96.294 98.130 141.763 1.00 36.26 641 SER A O 1
ATOM 4682 N N . ASP B 2 642 ? 97.216 100.176 141.971 1.00 39.47 642 ASP A N 1
ATOM 4683 C CA . ASP B 2 642 ? 96.738 100.412 143.323 1.00 39.47 642 ASP A CA 1
ATOM 4684 C C . ASP B 2 642 ? 95.928 101.688 143.498 1.00 39.47 642 ASP A C 1
ATOM 4685 O O . ASP B 2 642 ? 95.315 101.852 144.555 1.00 39.47 642 ASP A O 1
ATOM 4690 N N . PHE B 2 643 ? 95.935 102.601 142.531 1.00 41.29 643 PHE A N 1
ATOM 4691 C CA . PHE B 2 643 ? 95.020 103.733 142.479 1.00 41.29 643 PHE A CA 1
ATOM 4692 C C . PHE B 2 643 ? 94.715 103.997 141.021 1.00 41.29 643 PHE A C 1
ATOM 4693 O O . PHE B 2 643 ? 95.407 103.512 140.134 1.00 41.29 643 PHE A O 1
ATOM 4701 N N . SER B 2 644 ? 93.676 104.772 140.765 1.00 30.97 644 SER A N 1
ATOM 4702 C CA . SER B 2 644 ? 93.271 104.934 139.383 1.00 30.97 644 SER A CA 1
ATOM 4703 C C . SER B 2 644 ? 92.232 106.025 139.304 1.00 30.97 644 SER A C 1
ATOM 4704 O O . SER B 2 644 ? 91.377 106.138 140.181 1.00 30.97 644 SER A O 1
ATOM 4707 N N . SER B 2 645 ? 92.288 106.799 138.235 1.00 28.45 645 SER A N 1
ATOM 4708 C CA . SER B 2 645 ? 91.384 107.924 138.115 1.00 28.45 645 SER A CA 1
ATOM 4709 C C . SER B 2 645 ? 89.942 107.451 138.119 1.00 28.45 645 SER A C 1
ATOM 4710 O O . SER B 2 645 ? 89.620 106.380 137.611 1.00 28.45 645 SER A O 1
ATOM 4713 N N . THR B 2 646 ? 89.068 108.255 138.722 1.00 31.18 646 THR A N 1
ATOM 4714 C CA . THR B 2 646 ? 87.661 107.882 138.808 1.00 31.18 646 THR A CA 1
ATOM 4715 C C . THR B 2 646 ? 86.990 107.899 137.444 1.00 31.18 646 THR A C 1
ATOM 4716 O O . THR B 2 646 ? 86.077 107.108 137.192 1.00 31.18 646 THR A O 1
ATOM 4720 N N . SER B 2 647 ? 87.441 108.765 136.539 1.00 33.64 647 SER A N 1
ATOM 4721 C CA . SER B 2 647 ? 86.820 108.910 135.231 1.00 33.64 647 SER A CA 1
ATOM 4722 C C . SER B 2 647 ? 87.420 107.982 134.192 1.00 33.64 647 SER A C 1
ATOM 4723 O O . SER B 2 647 ? 87.450 108.331 133.008 1.00 33.64 647 SER A O 1
ATOM 4726 N N . LEU B 2 648 ? 87.924 106.821 134.604 1.00 34.20 648 LEU A N 1
ATOM 4727 C CA . LEU B 2 648 ? 88.584 105.932 133.657 1.00 34.20 648 LEU A CA 1
ATOM 4728 C C . LEU B 2 648 ? 87.610 105.406 132.617 1.00 34.20 648 LEU A C 1
ATOM 4729 O O . LEU B 2 648 ? 87.843 105.545 131.414 1.00 34.20 648 LEU A O 1
ATOM 4734 N N . MET B 2 649 ? 86.492 104.832 133.056 1.00 38.52 649 MET A N 1
ATOM 4735 C CA . MET B 2 649 ? 85.635 104.088 132.140 1.00 38.52 649 MET A CA 1
ATOM 4736 C C . MET B 2 649 ? 84.939 104.960 131.119 1.00 38.52 649 MET A C 1
ATOM 4737 O O . MET B 2 649 ? 84.155 104.434 130.331 1.00 38.52 649 MET A O 1
ATOM 4742 N N . ASP B 2 650 ? 85.176 106.262 131.108 1.00 44.74 650 ASP A N 1
ATOM 4743 C CA . ASP B 2 650 ? 84.794 107.073 129.967 1.00 44.74 650 ASP A CA 1
ATOM 4744 C C . ASP B 2 650 ? 85.944 107.255 128.996 1.00 44.74 650 ASP A C 1
ATOM 4745 O O . ASP B 2 650 ? 85.762 107.882 127.951 1.00 44.74 650 ASP A O 1
ATOM 4750 N N . LYS B 2 651 ? 87.121 106.729 129.325 1.00 43.27 651 LYS A N 1
ATOM 4751 C CA . LYS B 2 651 ? 88.261 106.723 128.423 1.00 43.27 651 LYS A CA 1
ATOM 4752 C C . LYS B 2 651 ? 88.458 105.379 127.747 1.00 43.27 651 LYS A C 1
ATOM 4753 O O . LYS B 2 651 ? 89.481 105.174 127.091 1.00 43.27 651 LYS A O 1
ATOM 4759 N N . LEU B 2 652 ? 87.515 104.450 127.911 1.00 38.06 652 LEU A N 1
ATOM 4760 C CA . LEU B 2 652 ? 87.543 103.170 127.224 1.00 38.06 652 LEU A CA 1
ATOM 4761 C C . LEU B 2 652 ? 86.399 102.980 126.255 1.00 38.06 652 LEU A C 1
ATOM 4762 O O . LEU B 2 652 ? 86.514 102.143 125.360 1.00 38.06 652 LEU A O 1
ATOM 4767 N N . ARG B 2 653 ? 85.312 103.719 126.397 1.00 46.51 653 ARG A N 1
ATOM 4768 C CA . ARG B 2 653 ? 84.091 103.453 125.656 1.00 46.51 653 ARG A CA 1
ATOM 4769 C C . ARG B 2 653 ? 84.158 104.111 124.285 1.00 46.51 653 ARG A C 1
ATOM 4770 O O . ARG B 2 653 ? 84.231 105.339 124.185 1.00 46.51 653 ARG A O 1
ATOM 4778 N N . GLU B 2 654 ? 84.145 103.302 123.235 1.00 49.20 654 GLU A N 1
ATOM 4779 C CA . GLU B 2 654 ? 83.929 103.801 121.890 1.00 49.20 654 GLU A CA 1
ATOM 4780 C C . GLU B 2 654 ? 82.465 103.619 121.528 1.00 49.20 654 GLU A C 1
ATOM 4781 O O . GLU B 2 654 ? 81.649 103.200 122.351 1.00 49.20 654 GLU A O 1
ATOM 4787 N N . ASP B 2 655 ? 82.116 103.936 120.291 1.00 52.17 655 ASP A N 1
ATOM 4788 C CA . ASP B 2 655 ? 80.835 103.546 119.729 1.00 52.17 655 ASP A CA 1
ATOM 4789 C C . ASP B 2 655 ? 81.069 102.392 118.767 1.00 52.17 655 ASP A C 1
ATOM 4790 O O . ASP B 2 655 ? 82.030 102.405 117.994 1.00 52.17 655 ASP A O 1
ATOM 4795 N N . LEU B 2 656 ? 80.220 101.378 118.842 1.00 45.32 656 LEU A N 1
ATOM 4796 C CA . LEU B 2 656 ? 80.443 100.132 118.132 1.00 45.32 656 LEU A CA 1
ATOM 4797 C C . LEU B 2 656 ? 79.326 99.886 117.133 1.00 45.32 656 LEU A C 1
ATOM 4798 O O . LEU B 2 656 ? 78.144 99.982 117.475 1.00 45.32 656 LEU A O 1
ATOM 4803 N N . ILE B 2 657 ? 79.710 99.577 115.901 1.00 45.63 657 ILE A N 1
ATOM 4804 C CA . ILE B 2 657 ? 78.817 99.146 114.839 1.00 45.63 657 ILE A CA 1
ATOM 4805 C C . ILE B 2 657 ? 79.446 97.918 114.189 1.00 45.63 657 ILE A C 1
ATOM 4806 O O . ILE B 2 657 ? 80.501 97.455 114.618 1.00 45.63 657 ILE A O 1
ATOM 4811 N N . THR B 2 658 ? 78.810 97.390 113.133 1.00 42.97 658 THR A N 1
ATOM 4812 C CA . THR B 2 658 ? 79.407 96.273 112.393 1.00 42.97 658 THR A CA 1
ATOM 4813 C C . THR B 2 658 ? 79.749 94.989 113.147 1.00 42.97 658 THR A C 1
ATOM 4814 O O . THR B 2 658 ? 80.920 94.749 113.457 1.00 42.97 658 THR A O 1
ATOM 4818 N N . PRO B 2 659 ? 78.756 94.153 113.456 1.00 40.02 659 PRO A N 1
ATOM 4819 C CA . PRO B 2 659 ? 78.812 93.156 114.538 1.00 40.02 659 PRO A CA 1
ATOM 4820 C C . PRO B 2 659 ? 80.159 92.511 114.825 1.00 40.02 659 PRO A C 1
ATOM 4821 O O . PRO B 2 659 ? 80.366 91.987 115.925 1.00 40.02 659 PRO A O 1
ATOM 4825 N N . ALA B 2 660 ? 81.081 92.515 113.870 1.00 35.30 660 ALA A N 1
ATOM 4826 C CA . ALA B 2 660 ? 82.437 92.112 114.208 1.00 35.30 660 ALA A CA 1
ATOM 4827 C C . ALA B 2 660 ? 82.999 92.991 115.309 1.00 35.30 660 ALA A C 1
ATOM 4828 O O . ALA B 2 660 ? 83.633 92.499 116.249 1.00 35.30 660 ALA A O 1
ATOM 4830 N N . GLU B 2 661 ? 82.758 94.298 115.221 1.00 35.54 661 GLU A N 1
ATOM 4831 C CA . GLU B 2 661 ? 83.297 95.224 116.200 1.00 35.54 661 GLU A CA 1
ATOM 4832 C C . GLU B 2 661 ? 82.598 95.130 117.544 1.00 35.54 661 GLU A C 1
ATOM 4833 O O . GLU B 2 661 ? 83.046 95.779 118.491 1.00 35.54 661 GLU A O 1
ATOM 4835 N N . LYS B 2 662 ? 81.514 94.364 117.654 1.00 35.34 662 LYS A N 1
ATOM 4836 C CA . LYS B 2 662 ? 80.926 94.025 118.945 1.00 35.34 662 LYS A CA 1
ATOM 4837 C C . LYS B 2 662 ? 81.418 92.692 119.479 1.00 35.34 662 LYS A C 1
ATOM 4838 O O . LYS B 2 662 ? 81.700 92.568 120.677 1.00 35.34 662 LYS A O 1
ATOM 4844 N N . VAL B 2 663 ? 81.508 91.676 118.623 1.00 32.82 663 VAL A N 1
ATOM 4845 C CA . VAL B 2 663 ? 82.034 90.406 119.089 1.00 32.82 663 VAL A CA 1
ATOM 4846 C C . VAL B 2 663 ? 83.479 90.549 119.532 1.00 32.82 663 VAL A C 1
ATOM 4847 O O . VAL B 2 663 ? 83.936 89.796 120.398 1.00 32.82 663 VAL A O 1
ATOM 4851 N N . VAL B 2 664 ? 84.210 91.526 119.004 1.00 33.68 664 VAL A N 1
ATOM 4852 C CA . VAL B 2 664 ? 85.532 91.779 119.561 1.00 33.68 664 VAL A CA 1
ATOM 4853 C C . VAL B 2 664 ? 85.416 92.176 121.022 1.00 33.68 664 VAL A C 1
ATOM 4854 O O . VAL B 2 664 ? 86.172 91.690 121.872 1.00 33.68 664 VAL A O 1
ATOM 4858 N N . TYR B 2 665 ? 84.460 93.042 121.349 1.00 41.29 665 TYR A N 1
ATOM 4859 C CA . TYR B 2 665 ? 84.290 93.427 122.744 1.00 41.29 665 TYR A CA 1
ATOM 4860 C C . TYR B 2 665 ? 83.899 92.233 123.597 1.00 41.29 665 TYR A C 1
ATOM 4861 O O . TYR B 2 665 ? 84.402 92.063 124.711 1.00 41.29 665 TYR A O 1
ATOM 4870 N N . LYS B 2 666 ? 82.986 91.402 123.098 1.00 41.29 666 LYS A N 1
ATOM 4871 C CA . LYS B 2 666 ? 82.555 90.264 123.906 1.00 41.29 666 LYS A CA 1
ATOM 4872 C C . LYS B 2 666 ? 83.717 89.329 124.179 1.00 41.29 666 LYS A C 1
ATOM 4873 O O . LYS B 2 666 ? 83.875 88.830 125.297 1.00 41.29 666 LYS A O 1
ATOM 4879 N N . LEU B 2 667 ? 84.560 89.100 123.178 1.00 41.29 667 LEU A N 1
ATOM 4880 C CA . LEU B 2 667 ? 85.742 88.277 123.386 1.00 41.29 667 LEU A CA 1
ATOM 4881 C C . LEU B 2 667 ? 86.673 88.904 124.410 1.00 41.29 667 LEU A C 1
ATOM 4882 O O . LEU B 2 667 ? 87.232 88.203 125.257 1.00 41.29 667 LEU A O 1
ATOM 4887 N N . LEU B 2 668 ? 86.849 90.222 124.354 1.00 34.33 668 LEU A N 1
ATOM 4888 C CA . LEU B 2 668 ? 87.736 90.869 125.314 1.00 34.33 668 LEU A CA 1
ATOM 4889 C C . LEU B 2 668 ? 87.219 90.717 126.735 1.00 34.33 668 LEU A C 1
ATOM 4890 O O . LEU B 2 668 ? 87.983 90.398 127.654 1.00 34.33 668 LEU A O 1
ATOM 4895 N N . ARG B 2 669 ? 85.921 90.931 126.935 1.00 34.81 669 ARG A N 1
ATOM 4896 C CA . ARG B 2 669 ? 85.361 90.818 128.276 1.00 34.81 669 ARG A CA 1
ATOM 4897 C C . ARG B 2 669 ? 85.425 89.388 128.775 1.00 34.81 669 ARG A C 1
ATOM 4898 O O . ARG B 2 669 ? 85.714 89.154 129.953 1.00 34.81 669 ARG A O 1
ATOM 4906 N N . PHE B 2 670 ? 85.158 88.418 127.901 1.00 30.59 670 PHE A N 1
ATOM 4907 C CA . PHE B 2 670 ? 85.258 87.022 128.306 1.00 30.59 670 PHE A CA 1
ATOM 4908 C C . PHE B 2 670 ? 86.683 86.676 128.700 1.00 30.59 670 PHE A C 1
ATOM 4909 O O . PHE B 2 670 ? 86.920 86.000 129.706 1.00 30.59 670 PHE A O 1
ATOM 4917 N N . LEU B 2 671 ? 87.648 87.151 127.927 1.00 28.77 671 LEU A N 1
ATOM 4918 C CA . LEU B 2 671 ? 89.039 86.872 128.225 1.00 28.77 671 LEU A CA 1
ATOM 4919 C C . LEU B 2 671 ? 89.441 87.480 129.561 1.00 28.77 671 LEU A C 1
ATOM 4920 O O . LEU B 2 671 ? 90.135 86.839 130.358 1.00 28.77 671 LEU A O 1
ATOM 4925 N N . ILE B 2 672 ? 88.983 88.703 129.842 1.00 32.59 672 ILE A N 1
ATOM 4926 C CA . ILE B 2 672 ? 89.353 89.357 131.097 1.00 32.59 672 ILE A CA 1
ATOM 4927 C C . ILE B 2 672 ? 88.682 88.686 132.289 1.00 32.59 672 ILE A C 1
ATOM 4928 O O . ILE B 2 672 ? 89.308 88.500 133.338 1.00 32.59 672 ILE A O 1
ATOM 4933 N N . LYS B 2 673 ? 87.410 88.307 132.160 1.00 35.62 673 LYS A N 1
ATOM 4934 C CA . LYS B 2 673 ? 86.766 87.573 133.242 1.00 35.62 673 LYS A CA 1
ATOM 4935 C C . LYS B 2 673 ? 87.474 86.255 133.502 1.00 35.62 673 LYS A C 1
ATOM 4936 O O . LYS B 2 673 ? 87.624 85.843 134.655 1.00 35.62 673 LYS A O 1
ATOM 4942 N N . THR B 2 674 ? 87.907 85.571 132.442 1.00 32.70 674 THR A N 1
ATOM 4943 C CA . THR B 2 674 ? 88.536 84.268 132.619 1.00 32.70 674 THR A CA 1
ATOM 4944 C C . THR B 2 674 ? 89.899 84.390 133.284 1.00 32.70 674 THR A C 1
ATOM 4945 O O . THR B 2 674 ? 90.201 83.659 134.232 1.00 32.70 674 THR A O 1
ATOM 4949 N N . ILE B 2 675 ? 90.748 85.296 132.799 1.00 29.12 675 ILE A N 1
ATOM 4950 C CA . ILE B 2 675 ? 92.102 85.373 133.338 1.00 29.12 675 ILE A CA 1
ATOM 4951 C C . ILE B 2 675 ? 92.102 86.063 134.693 1.00 29.12 675 ILE A C 1
ATOM 4952 O O . ILE B 2 675 ? 92.661 85.547 135.666 1.00 29.12 675 ILE A O 1
ATOM 4957 N N . PHE B 2 676 ? 91.483 87.238 134.779 1.00 31.95 676 PHE A N 1
ATOM 4958 C CA . PHE B 2 676 ? 91.486 88.033 136.000 1.00 31.95 676 PHE A CA 1
ATOM 4959 C C . PHE B 2 676 ? 90.330 87.690 136.923 1.00 31.95 676 PHE A C 1
ATOM 4960 O O . PHE B 2 676 ? 89.899 88.538 137.713 1.00 31.95 676 PHE A O 1
ATOM 4968 N N . GLY B 2 677 ? 89.822 86.469 136.852 1.00 49.48 677 GLY A N 1
ATOM 4969 C CA . GLY B 2 677 ? 88.667 86.091 137.636 1.00 49.48 677 GLY A CA 1
ATOM 4970 C C . GLY B 2 677 ? 89.042 85.679 139.036 1.00 49.48 677 GLY A C 1
ATOM 4971 O O . GLY B 2 677 ? 89.742 86.415 139.732 1.00 49.48 677 GLY A O 1
ATOM 4972 N N . THR B 2 678 ? 88.580 84.513 139.467 1.00 68.32 678 THR A N 1
ATOM 4973 C CA . THR B 2 678 ? 88.769 84.106 140.847 1.00 68.32 678 THR A CA 1
ATOM 4974 C C . THR B 2 678 ? 90.188 83.595 141.077 1.00 68.32 678 THR A C 1
ATOM 4975 O O . THR B 2 678 ? 90.962 83.367 140.144 1.00 68.32 678 THR A O 1
ATOM 4979 N N . GLY B 2 679 ? 90.522 83.428 142.356 1.00 69.79 679 GLY A N 1
ATOM 4980 C CA . GLY B 2 679 ? 91.795 82.861 142.752 1.00 69.79 679 GLY A CA 1
ATOM 4981 C C . GLY B 2 679 ? 92.997 83.669 142.341 1.00 69.79 679 GLY A C 1
ATOM 4982 O O . GLY B 2 679 ? 94.106 83.137 142.314 1.00 69.79 679 GLY A O 1
ATOM 4983 N N . GLU B 2 680 ? 92.814 84.950 142.047 1.00 68.54 680 GLU A N 1
ATOM 4984 C CA . GLU B 2 680 ? 93.871 85.742 141.443 1.00 68.54 680 GLU A CA 1
ATOM 4985 C C . GLU B 2 680 ? 95.011 85.960 142.429 1.00 68.54 680 GLU A C 1
ATOM 4986 O O . GLU B 2 680 ? 94.993 85.490 143.570 1.00 68.54 680 GLU A O 1
ATOM 4988 N N . LYS B 2 681 ? 96.021 86.692 141.963 1.00 69.63 681 LYS A N 1
ATOM 4989 C CA . LYS B 2 681 ? 97.224 86.969 142.738 1.00 69.63 681 LYS A CA 1
ATOM 4990 C C . LYS B 2 681 ? 97.907 85.677 143.174 1.00 69.63 681 LYS A C 1
ATOM 4991 O O . LYS B 2 681 ? 98.316 85.530 144.323 1.00 69.63 681 LYS A O 1
ATOM 4993 N N . VAL B 2 682 ? 98.010 84.718 142.259 1.00 59.57 682 VAL A N 1
ATOM 4994 C CA . VAL B 2 682 ? 98.790 83.522 142.541 1.00 59.57 682 VAL A CA 1
ATOM 4995 C C . VAL B 2 682 ? 99.877 83.380 141.489 1.00 59.57 682 VAL A C 1
ATOM 4996 O O . VAL B 2 682 ? 100.925 82.779 141.741 1.00 59.57 682 VAL A O 1
ATOM 5000 N N . LEU B 2 683 ? 99.627 83.891 140.290 1.00 42.74 683 LEU A N 1
ATOM 5001 C CA . LEU B 2 683 ? 100.660 83.985 139.268 1.00 42.74 683 LEU A CA 1
ATOM 5002 C C . LEU B 2 683 ? 100.780 85.340 138.585 1.00 42.74 683 LEU A C 1
ATOM 5003 O O . LEU B 2 683 ? 101.307 85.460 137.480 1.00 42.74 683 LEU A O 1
ATOM 5008 N N . LEU B 2 684 ? 100.247 86.377 139.227 1.00 37.00 684 LEU A N 1
ATOM 5009 C CA . LEU B 2 684 ? 99.724 87.577 138.584 1.00 37.00 684 LEU A CA 1
ATOM 5010 C C . LEU B 2 684 ? 100.702 88.163 137.581 1.00 37.00 684 LEU A C 1
ATOM 5011 O O . LEU B 2 684 ? 100.280 88.818 136.622 1.00 37.00 684 LEU A O 1
ATOM 5016 N N . SER B 2 685 ? 102.000 87.921 137.758 1.00 33.59 685 SER A N 1
ATOM 5017 C CA . SER B 2 685 ? 102.962 88.437 136.794 1.00 33.59 685 SER A CA 1
ATOM 5018 C C . SER B 2 685 ? 102.709 87.869 135.405 1.00 33.59 685 SER A C 1
ATOM 5019 O O . SER B 2 685 ? 102.706 88.609 134.415 1.00 33.59 685 SER A O 1
ATOM 5022 N N . ALA B 2 686 ? 102.469 86.558 135.317 1.00 29.02 686 ALA A N 1
ATOM 5023 C CA . ALA B 2 686 ? 102.286 85.910 134.025 1.00 29.02 686 ALA A CA 1
ATOM 5024 C C . ALA B 2 686 ? 100.996 86.349 133.350 1.00 29.02 686 ALA A C 1
ATOM 5025 O O . ALA B 2 686 ? 100.976 86.573 132.136 1.00 29.02 686 ALA A O 1
ATOM 5027 N N . LYS B 2 687 ? 99.906 86.469 134.110 1.00 29.28 687 LYS A N 1
ATOM 5028 C CA . LYS B 2 687 ? 98.672 86.975 133.520 1.00 29.28 687 LYS A CA 1
ATOM 5029 C C . LYS B 2 687 ? 98.844 88.410 133.050 1.00 29.28 687 LYS A C 1
ATOM 5030 O O . LYS B 2 687 ? 98.325 88.790 131.995 1.00 29.28 687 LYS A O 1
ATOM 5036 N N . PHE B 2 688 ? 99.565 89.227 133.823 1.00 31.08 688 PHE A N 1
ATOM 5037 C CA . PHE B 2 688 ? 99.826 90.594 133.391 1.00 31.08 688 PHE A CA 1
ATOM 5038 C C . PHE B 2 688 ? 100.596 90.615 132.084 1.00 31.08 688 PHE A C 1
ATOM 5039 O O . PHE B 2 688 ? 100.274 91.388 131.178 1.00 31.08 688 PHE A O 1
ATOM 5047 N N . LYS B 2 689 ? 101.629 89.785 131.974 1.00 31.25 689 LYS A N 1
ATOM 5048 C CA . LYS B 2 689 ? 102.412 89.749 130.745 1.00 31.25 689 LYS A CA 1
ATOM 5049 C C . LYS B 2 689 ? 101.549 89.323 129.568 1.00 31.25 689 LYS A C 1
ATOM 5050 O O . LYS B 2 689 ? 101.516 90.002 128.530 1.00 31.25 689 LYS A O 1
ATOM 5056 N N . PHE B 2 690 ? 100.833 88.206 129.729 1.00 41.29 690 PHE A N 1
ATOM 5057 C CA . PHE B 2 690 ? 99.870 87.748 128.734 1.00 41.29 690 PHE A CA 1
ATOM 5058 C C . PHE B 2 690 ? 98.992 88.896 128.261 1.00 41.29 690 PHE A C 1
ATOM 5059 O O . PHE B 2 690 ? 98.856 89.138 127.054 1.00 41.29 690 PHE A O 1
ATOM 5067 N N . MET B 2 691 ? 98.386 89.619 129.200 1.00 31.87 691 MET A N 1
ATOM 5068 C CA . MET B 2 691 ? 97.362 90.572 128.813 1.00 31.87 691 MET A CA 1
ATOM 5069 C C . MET B 2 691 ? 97.929 91.867 128.253 1.00 31.87 691 MET A C 1
ATOM 5070 O O . MET B 2 691 ? 97.316 92.447 127.356 1.00 31.87 691 MET A O 1
ATOM 5075 N N . LEU B 2 692 ? 99.082 92.333 128.723 1.00 32.06 692 LEU A N 1
ATOM 5076 C CA . LEU B 2 692 ? 99.676 93.489 128.061 1.00 32.06 692 LEU A CA 1
ATOM 5077 C C . LEU B 2 692 ? 100.038 93.149 126.623 1.00 32.06 692 LEU A C 1
ATOM 5078 O O . LEU B 2 692 ? 99.871 93.983 125.722 1.00 32.06 692 LEU A O 1
ATOM 5080 N N . ASN B 2 693 ? 100.522 91.921 126.381 1.00 41.29 693 ASN A N 1
ATOM 5081 C CA . ASN B 2 693 ? 100.817 91.525 125.008 1.00 41.29 693 ASN A CA 1
ATOM 5082 C C . ASN B 2 693 ? 99.553 91.468 124.168 1.00 41.29 693 ASN A C 1
ATOM 5083 O O . ASN B 2 693 ? 99.533 91.959 123.034 1.00 41.29 693 ASN A O 1
ATOM 5088 N N . VAL B 2 694 ? 98.475 90.898 124.706 1.00 41.29 694 VAL A N 1
ATOM 5089 C CA . VAL B 2 694 ? 97.219 90.920 123.964 1.00 41.29 694 VAL A CA 1
ATOM 5090 C C . VAL B 2 694 ? 96.746 92.347 123.731 1.00 41.29 694 VAL A C 1
ATOM 5091 O O . VAL B 2 694 ? 96.040 92.617 122.756 1.00 41.29 694 VAL A O 1
ATOM 5095 N N . SER B 2 695 ? 97.136 93.282 124.592 1.00 32.06 695 SER A N 1
ATOM 5096 C CA . SER B 2 695 ? 96.794 94.677 124.353 1.00 32.06 695 SER A CA 1
ATOM 5097 C C . SER B 2 695 ? 97.551 95.229 123.160 1.00 32.06 695 SER A C 1
ATOM 5098 O O . SER B 2 695 ? 96.960 95.848 122.273 1.00 32.06 695 SER A O 1
ATOM 5100 N N . TYR B 2 696 ? 98.870 95.017 123.126 1.00 36.28 696 TYR A N 1
ATOM 5101 C CA . TYR B 2 696 ? 99.674 95.359 121.947 1.00 36.28 696 TYR A CA 1
ATOM 5102 C C . TYR B 2 696 ? 99.338 94.570 120.702 1.00 36.28 696 TYR A C 1
ATOM 5103 O O . TYR B 2 696 ? 99.844 94.905 119.631 1.00 36.28 696 TYR A O 1
ATOM 5112 N N . LEU B 2 697 ? 98.486 93.567 120.792 1.00 41.29 697 LEU A N 1
ATOM 5113 C CA . LEU B 2 697 ? 98.099 92.857 119.583 1.00 41.29 697 LEU A CA 1
ATOM 5114 C C . LEU B 2 697 ? 97.436 93.793 118.581 1.00 41.29 697 LEU A C 1
ATOM 5115 O O . LEU B 2 697 ? 97.047 93.356 117.503 1.00 41.29 697 LEU A O 1
ATOM 5120 N N . CYS B 2 698 ? 97.300 95.073 118.909 1.00 31.31 698 CYS A N 1
ATOM 5121 C CA . CYS B 2 698 ? 96.622 95.997 118.017 1.00 31.31 698 CYS A CA 1
ATOM 5122 C C . CYS B 2 698 ? 97.519 96.553 116.938 1.00 31.31 698 CYS A C 1
ATOM 5123 O O . CYS B 2 698 ? 97.058 97.388 116.160 1.00 31.31 698 CYS A O 1
ATOM 5126 N N . HIS B 2 699 ? 98.787 96.164 116.889 1.00 32.04 699 HIS A N 1
ATOM 5127 C CA . HIS B 2 699 ? 99.629 96.616 115.792 1.00 32.04 699 HIS A CA 1
ATOM 5128 C C . HIS B 2 699 ? 99.419 95.805 114.523 1.00 32.04 699 HIS A C 1
ATOM 5129 O O . HIS B 2 699 ? 99.836 96.249 113.454 1.00 32.04 699 HIS A O 1
ATOM 5136 N N . LEU B 2 700 ? 98.765 94.643 114.607 1.00 41.29 700 LEU A N 1
ATOM 5137 C CA . LEU B 2 700 ? 98.505 93.857 113.408 1.00 41.29 700 LEU A CA 1
ATOM 5138 C C . LEU B 2 700 ? 97.610 94.594 112.435 1.00 41.29 700 LEU A C 1
ATOM 5139 O O . LEU B 2 700 ? 97.566 94.235 111.258 1.00 41.29 700 LEU A O 1
ATOM 5144 N N . ILE B 2 701 ? 96.887 95.586 112.889 1.00 34.56 701 ILE A N 1
ATOM 5145 C CA . ILE B 2 701 ? 96.183 96.462 111.969 1.00 34.56 701 ILE A CA 1
ATOM 5146 C C . ILE B 2 701 ? 97.181 97.488 111.452 1.00 34.56 701 ILE A C 1
ATOM 5147 O O . ILE B 2 701 ? 98.100 97.901 112.164 1.00 34.56 701 ILE A O 1
ATOM 5152 N N . THR B 2 702 ? 97.023 97.895 110.201 1.00 34.36 702 THR A N 1
ATOM 5153 C CA . THR B 2 702 ? 97.944 98.846 109.605 1.00 34.36 702 THR A CA 1
ATOM 5154 C C . THR B 2 702 ? 97.575 100.274 109.974 1.00 34.36 702 THR A C 1
ATOM 5155 O O . THR B 2 702 ? 96.407 100.595 110.199 1.00 34.36 702 THR A O 1
ATOM 5159 N N . LYS B 2 703 ? 98.591 101.135 110.038 1.00 33.21 703 LYS A N 1
ATOM 5160 C CA . LYS B 2 703 ? 98.407 102.544 110.384 1.00 33.21 703 LYS A CA 1
ATOM 5161 C C . LYS B 2 703 ? 98.470 103.361 109.096 1.00 33.21 703 LYS A C 1
ATOM 5162 O O . LYS B 2 703 ? 99.470 103.990 108.772 1.00 33.21 703 LYS A O 1
ATOM 5168 N N . GLU B 2 704 ? 97.370 103.405 108.376 1.00 35.38 704 GLU A N 1
ATOM 5169 C CA . GLU B 2 704 ? 97.372 104.000 107.041 1.00 35.38 704 GLU A CA 1
ATOM 5170 C C . GLU B 2 704 ? 96.228 104.946 106.715 1.00 35.38 704 GLU A C 1
ATOM 5171 O O . GLU B 2 704 ? 95.882 105.137 105.551 1.00 35.38 704 GLU A O 1
ATOM 5177 N N . THR B 2 705 ? 95.695 105.575 107.765 1.00 32.73 705 THR A N 1
ATOM 5178 C CA . THR B 2 705 ? 94.609 106.573 107.717 1.00 32.73 705 THR A CA 1
ATOM 5179 C C . THR B 2 705 ? 93.457 106.395 106.714 1.00 32.73 705 THR A C 1
ATOM 5180 O O . THR B 2 705 ? 93.477 106.976 105.626 1.00 32.73 705 THR A O 1
ATOM 5184 N N . PRO B 2 706 ? 92.420 105.644 107.127 1.00 28.80 706 PRO A N 1
ATOM 5185 C CA . PRO B 2 706 ? 91.181 105.283 106.426 1.00 28.80 706 PRO A CA 1
ATOM 5186 C C . PRO B 2 706 ? 90.756 106.257 105.326 1.00 28.80 706 PRO A C 1
ATOM 5187 O O . PRO B 2 706 ? 90.578 105.831 104.184 1.00 28.80 706 PRO A O 1
ATOM 5191 N N . ASP B 2 707 ? 90.596 107.536 105.655 1.00 33.87 707 ASP A N 1
ATOM 5192 C CA . ASP B 2 707 ? 90.210 108.510 104.649 1.00 33.87 707 ASP A CA 1
ATOM 5193 C C . ASP B 2 707 ? 91.093 109.739 104.796 1.00 33.87 707 ASP A C 1
ATOM 5194 O O . ASP B 2 707 ? 91.692 109.976 105.846 1.00 33.87 707 ASP A O 1
ATOM 5196 N N . ARG B 2 708 ? 91.193 110.514 103.721 1.00 34.77 708 ARG A N 1
ATOM 5197 C CA . ARG B 2 708 ? 92.022 111.710 103.773 1.00 34.77 708 ARG A CA 1
ATOM 5198 C C . ARG B 2 708 ? 91.270 112.875 104.405 1.00 34.77 708 ARG A C 1
ATOM 5199 O O . ARG B 2 708 ? 91.633 113.356 105.484 1.00 34.77 708 ARG A O 1
ATOM 5207 N N . LEU B 2 709 ? 90.191 113.317 103.759 1.00 32.33 709 LEU A N 1
ATOM 5208 C CA . LEU B 2 709 ? 89.508 114.523 104.206 1.00 32.33 709 LEU A CA 1
ATOM 5209 C C . LEU B 2 709 ? 88.869 114.329 105.572 1.00 32.33 709 LEU A C 1
ATOM 5210 O O . LEU B 2 709 ? 88.896 115.238 106.412 1.00 32.33 709 LEU A O 1
ATOM 5215 N N . THR B 2 710 ? 88.269 113.167 105.809 1.00 32.92 710 THR A N 1
ATOM 5216 C CA . THR B 2 710 ? 87.674 112.907 107.112 1.00 32.92 710 THR A CA 1
ATOM 5217 C C . THR B 2 710 ? 88.711 112.643 108.183 1.00 32.92 710 THR A C 1
ATOM 5218 O O . THR B 2 710 ? 88.331 112.320 109.308 1.00 32.92 710 THR A O 1
ATOM 5220 N N . ASP B 2 711 ? 89.996 112.748 107.864 1.00 29.76 711 ASP A N 1
ATOM 5221 C CA . ASP B 2 711 ? 91.046 112.737 108.865 1.00 29.76 711 ASP A CA 1
ATOM 5222 C C . ASP B 2 711 ? 91.847 114.026 108.863 1.00 29.76 711 ASP A C 1
ATOM 5223 O O . ASP B 2 711 ? 92.784 114.157 109.656 1.00 29.76 711 ASP A O 1
ATOM 5225 N N . GLN B 2 712 ? 91.532 114.961 107.969 1.00 29.20 712 GLN A N 1
ATOM 5226 C CA . GLN B 2 712 ? 91.987 116.342 108.100 1.00 29.20 712 GLN A CA 1
ATOM 5227 C C . GLN B 2 712 ? 91.010 117.179 108.913 1.00 29.20 712 GLN A C 1
ATOM 5228 O O . GLN B 2 712 ? 91.426 118.025 109.717 1.00 29.20 712 GLN A O 1
ATOM 5234 N N . ILE B 2 713 ? 89.712 116.959 108.710 1.00 30.23 713 ILE A N 1
ATOM 5235 C CA . ILE B 2 713 ? 88.717 117.655 109.517 1.00 30.23 713 ILE A CA 1
ATOM 5236 C C . ILE B 2 713 ? 88.941 117.365 110.992 1.00 30.23 713 ILE A C 1
ATOM 5237 O O . ILE B 2 713 ? 88.842 118.258 111.839 1.00 30.23 713 ILE A O 1
ATOM 5242 N N . LYS B 2 714 ? 89.253 116.117 111.322 1.00 33.65 714 LYS A N 1
ATOM 5243 C CA . LYS B 2 714 ? 89.441 115.751 112.718 1.00 33.65 714 LYS A CA 1
ATOM 5244 C C . LYS B 2 714 ? 90.645 116.452 113.326 1.00 33.65 714 LYS A C 1
ATOM 5245 O O . LYS B 2 714 ? 90.591 116.900 114.477 1.00 33.65 714 LYS A O 1
ATOM 5251 N N . CYS B 2 715 ? 91.748 116.549 112.585 1.00 35.44 715 CYS A N 1
ATOM 5252 C CA . CYS B 2 715 ? 92.919 117.218 113.139 1.00 35.44 715 CYS A CA 1
ATOM 5253 C C . CYS B 2 715 ? 92.652 118.701 113.333 1.00 35.44 715 CYS A C 1
ATOM 5254 O O . CYS B 2 715 ? 93.044 119.282 114.353 1.00 35.44 715 CYS A O 1
ATOM 5257 N N . PHE B 2 716 ? 91.969 119.331 112.376 1.00 34.12 716 PHE A N 1
ATOM 5258 C CA . PHE B 2 716 ? 91.621 120.734 112.567 1.00 34.12 716 PHE A CA 1
ATOM 5259 C C . PHE B 2 716 ? 90.720 120.915 113.777 1.00 34.12 716 PHE A C 1
ATOM 5260 O O . PHE B 2 716 ? 90.851 121.895 114.511 1.00 34.12 716 PHE A O 1
ATOM 5268 N N . GLU B 2 717 ? 89.793 119.986 113.996 1.00 37.57 717 GLU A N 1
ATOM 5269 C CA . GLU B 2 717 ? 88.923 120.067 115.164 1.00 37.57 717 GLU A CA 1
ATOM 5270 C C . GLU B 2 717 ? 89.719 119.977 116.455 1.00 37.57 717 GLU A C 1
ATOM 5271 O O . GLU B 2 717 ? 89.483 120.735 117.405 1.00 37.57 717 GLU A O 1
ATOM 5277 N N . LYS B 2 718 ? 90.654 119.033 116.516 1.00 37.30 718 LYS A N 1
ATOM 5278 C CA . LYS B 2 718 ? 91.449 118.873 117.724 1.00 37.30 718 LYS A CA 1
ATOM 5279 C C . LYS B 2 718 ? 92.336 120.083 117.963 1.00 37.30 718 LYS A C 1
ATOM 5280 O O . LYS B 2 718 ? 92.698 120.370 119.107 1.00 37.30 718 LYS A O 1
ATOM 5286 N N . PHE B 2 719 ? 92.717 120.784 116.899 1.00 32.08 719 PHE A N 1
ATOM 5287 C CA . PHE B 2 719 ? 93.346 122.092 117.061 1.00 32.08 719 PHE A CA 1
ATOM 5288 C C . PHE B 2 719 ? 92.388 123.132 117.619 1.00 32.08 719 PHE A C 1
ATOM 5289 O O . PHE B 2 719 ? 92.701 123.813 118.597 1.00 32.08 719 PHE A O 1
ATOM 5297 N N . PHE B 2 720 ? 91.219 123.266 117.016 1.00 32.99 720 PHE A N 1
ATOM 5298 C CA . PHE B 2 720 ? 90.404 124.457 117.172 1.00 32.99 720 PHE A CA 1
ATOM 5299 C C . PHE B 2 720 ? 89.388 124.352 118.292 1.00 32.99 720 PHE A C 1
ATOM 5300 O O . PHE B 2 720 ? 88.593 125.273 118.471 1.00 32.99 720 PHE A O 1
ATOM 5308 N N . GLU B 2 721 ? 89.359 123.258 119.044 1.00 38.30 721 GLU A N 1
ATOM 5309 C CA . GLU B 2 721 ? 88.383 123.222 120.133 1.00 38.30 721 GLU A CA 1
ATOM 5310 C C . GLU B 2 721 ? 88.733 124.169 121.275 1.00 38.30 721 GLU A C 1
ATOM 5311 O O . GLU B 2 721 ? 87.877 124.992 121.638 1.00 38.30 721 GLU A O 1
ATOM 5317 N N . PRO B 2 722 ? 89.921 124.119 121.891 1.00 31.37 722 PRO A N 1
ATOM 5318 C CA . PRO B 2 722 ? 90.189 125.059 122.999 1.00 31.37 722 PRO A CA 1
ATOM 5319 C C . PRO B 2 722 ? 90.136 126.532 122.609 1.00 31.37 722 PRO A C 1
ATOM 5320 O O . PRO B 2 722 ? 89.671 127.367 123.400 1.00 31.37 722 PRO A O 1
ATOM 5324 N N . LYS B 2 723 ? 90.596 126.880 121.409 1.00 33.73 723 LYS A N 1
ATOM 5325 C CA . LYS B 2 723 ? 90.490 128.262 120.960 1.00 33.73 723 LYS A CA 1
ATOM 5326 C C . LYS B 2 723 ? 89.044 128.736 120.956 1.00 33.73 723 LYS A C 1
ATOM 5327 O O . LYS B 2 723 ? 88.784 129.933 121.101 1.00 33.73 723 LYS A O 1
ATOM 5333 N N . SER B 2 724 ? 88.091 127.823 120.780 1.00 31.81 724 SER A N 1
ATOM 5334 C CA . SER B 2 724 ? 86.691 128.218 120.839 1.00 31.81 724 SER A CA 1
ATOM 5335 C C . SER B 2 724 ? 86.342 128.744 122.216 1.00 31.81 724 SER A C 1
ATOM 5336 O O . SER B 2 724 ? 85.564 129.693 122.351 1.00 31.81 724 SER A O 1
ATOM 5338 N N . GLN B 2 725 ? 86.913 128.143 123.251 1.00 35.44 725 GLN A N 1
ATOM 5339 C CA . GLN B 2 725 ? 86.625 128.511 124.625 1.00 35.44 725 GLN A CA 1
ATOM 5340 C C . GLN B 2 725 ? 87.602 129.529 125.192 1.00 35.44 725 GLN A C 1
ATOM 5341 O O . GLN B 2 725 ? 87.469 129.900 126.360 1.00 35.44 725 GLN A O 1
ATOM 5347 N N . PHE B 2 726 ? 88.591 129.973 124.419 1.00 29.81 726 PHE A N 1
ATOM 5348 C CA . PHE B 2 726 ? 89.483 131.013 124.920 1.00 29.81 726 PHE A CA 1
ATOM 5349 C C . PHE B 2 726 ? 89.445 132.296 124.101 1.00 29.81 726 PHE A C 1
ATOM 5350 O O . PHE B 2 726 ? 89.173 133.363 124.656 1.00 29.81 726 PHE A O 1
ATOM 5358 N N . GLY B 2 727 ? 89.680 132.230 122.794 1.00 23.17 727 GLY A N 1
ATOM 5359 C CA . GLY B 2 727 ? 89.644 133.416 121.953 1.00 23.17 727 GLY A CA 1
ATOM 5360 C C . GLY B 2 727 ? 90.455 133.060 120.726 1.00 23.17 727 GLY A C 1
ATOM 5361 O O . GLY B 2 727 ? 91.368 132.239 120.816 1.00 23.17 727 GLY A O 1
ATOM 5362 N N . PHE B 2 728 ? 90.155 133.667 119.580 1.00 29.42 728 PHE A N 1
ATOM 5363 C CA . PHE B 2 728 ? 90.951 133.250 118.430 1.00 29.42 728 PHE A CA 1
ATOM 5364 C C . PHE B 2 728 ? 91.311 134.361 117.449 1.00 29.42 728 PHE A C 1
ATOM 5365 O O . PHE B 2 728 ? 92.436 134.382 116.954 1.00 29.42 728 PHE A O 1
ATOM 5373 N N . PHE B 2 729 ? 90.392 135.273 117.142 1.00 29.54 729 PHE A N 1
ATOM 5374 C CA . PHE B 2 729 ? 90.663 136.392 116.235 1.00 29.54 729 PHE A CA 1
ATOM 5375 C C . PHE B 2 729 ? 91.066 136.049 114.797 1.00 29.54 729 PHE A C 1
ATOM 5376 O O . PHE B 2 729 ? 92.171 136.333 114.352 1.00 29.54 729 PHE A O 1
ATOM 5384 N N . VAL B 2 730 ? 90.140 135.385 114.104 1.00 31.42 730 VAL A N 1
ATOM 5385 C CA . VAL B 2 730 ? 90.365 134.946 112.731 1.00 31.42 730 VAL A CA 1
ATOM 5386 C C . VAL B 2 730 ? 91.099 135.970 111.875 1.00 31.42 730 VAL A C 1
ATOM 5387 O O . VAL B 2 730 ? 90.814 137.170 111.915 1.00 31.42 730 VAL A O 1
ATOM 5391 N N . ASN B 2 731 ? 92.044 135.474 111.073 1.00 36.77 731 ASN A N 1
ATOM 5392 C CA . ASN B 2 731 ? 92.788 136.160 110.018 1.00 36.77 731 ASN A CA 1
ATOM 5393 C C . ASN B 2 731 ? 93.463 137.494 110.302 1.00 36.77 731 ASN A C 1
ATOM 5394 O O . ASN B 2 731 ? 93.145 138.502 109.666 1.00 36.77 731 ASN A O 1
ATOM 5399 N N . PRO B 2 732 ? 94.397 137.539 111.240 1.00 35.72 732 PRO A N 1
ATOM 5400 C CA . PRO B 2 732 ? 95.014 138.813 111.608 1.00 35.72 732 PRO A CA 1
ATOM 5401 C C . PRO B 2 732 ? 95.630 139.490 110.396 1.00 35.72 732 PRO A C 1
ATOM 5402 O O . PRO B 2 732 ? 95.667 138.945 109.295 1.00 35.72 732 PRO A O 1
ATOM 5406 N N . LYS B 2 733 ? 96.120 140.704 110.612 1.00 43.25 733 LYS A N 1
ATOM 5407 C CA . LYS B 2 733 ? 96.757 141.479 109.561 1.00 43.25 733 LYS A CA 1
ATOM 5408 C C . LYS B 2 733 ? 98.265 141.501 109.758 1.00 43.25 733 LYS A C 1
ATOM 5409 O O . LYS B 2 733 ? 98.791 141.102 110.799 1.00 43.25 733 LYS A O 1
ATOM 5415 N N . GLU B 2 734 ? 98.962 141.976 108.724 1.00 49.84 734 GLU A N 1
ATOM 5416 C CA . GLU B 2 734 ? 100.418 142.016 108.767 1.00 49.84 734 GLU A CA 1
ATOM 5417 C C . GLU B 2 734 ? 100.925 143.040 109.769 1.00 49.84 734 GLU A C 1
ATOM 5418 O O . GLU B 2 734 ? 102.025 142.885 110.308 1.00 49.84 734 GLU A O 1
ATOM 5424 N N . ALA B 2 735 ? 100.155 144.095 110.013 1.00 51.69 735 ALA A N 1
ATOM 5425 C CA . ALA B 2 735 ? 100.431 145.059 111.069 1.00 51.69 735 ALA A CA 1
ATOM 5426 C C . ALA B 2 735 ? 99.312 144.957 112.095 1.00 51.69 735 ALA A C 1
ATOM 5427 O O . ALA B 2 735 ? 98.138 145.113 111.745 1.00 51.69 735 ALA A O 1
ATOM 5429 N N . ILE B 2 736 ? 99.672 144.705 113.353 1.00 50.50 736 ILE A N 1
ATOM 5430 C CA . ILE B 2 736 ? 98.686 144.359 114.371 1.00 50.50 736 ILE A CA 1
ATOM 5431 C C . ILE B 2 736 ? 97.727 145.523 114.563 1.00 50.50 736 ILE A C 1
ATOM 5432 O O . ILE B 2 736 ? 98.111 146.587 115.056 1.00 50.50 736 ILE A O 1
ATOM 5434 N N . THR B 2 737 ? 96.472 145.323 114.170 1.00 59.98 737 THR A N 1
ATOM 5435 C CA . THR B 2 737 ? 95.452 146.349 114.283 1.00 59.98 737 THR A CA 1
ATOM 5436 C C . THR B 2 737 ? 95.036 146.528 115.741 1.00 59.98 737 THR A C 1
ATOM 5437 O O . THR B 2 737 ? 95.336 145.684 116.586 1.00 59.98 737 THR A O 1
ATOM 5441 N N . PRO B 2 738 ? 94.361 147.632 116.069 1.00 65.68 738 PRO A N 1
ATOM 5442 C CA . PRO B 2 738 ? 93.922 147.824 117.460 1.00 65.68 738 PRO A CA 1
ATOM 5443 C C . PRO B 2 738 ? 93.056 146.699 118.001 1.00 65.68 738 PRO A C 1
ATOM 5444 O O . PRO B 2 738 ? 93.115 146.420 119.203 1.00 65.68 738 PRO A O 1
ATOM 5448 N N . GLU B 2 739 ? 92.250 146.047 117.162 1.00 66.46 739 GLU A N 1
ATOM 5449 C CA . GLU B 2 739 ? 91.437 144.936 117.648 1.00 66.46 739 GLU A CA 1
ATOM 5450 C C . GLU B 2 739 ? 92.305 143.792 118.149 1.00 66.46 739 GLU A C 1
ATOM 5451 O O . GLU B 2 739 ? 91.990 143.170 119.168 1.00 66.46 739 GLU A O 1
ATOM 5457 N N . GLU B 2 740 ? 93.392 143.488 117.441 1.00 58.59 740 GLU A N 1
ATOM 5458 C CA . GLU B 2 740 ? 94.295 142.444 117.909 1.00 58.59 740 GLU A CA 1
ATOM 5459 C C . GLU B 2 740 ? 94.918 142.827 119.239 1.00 58.59 740 GLU A C 1
ATOM 5460 O O . GLU B 2 740 ? 95.073 141.984 120.128 1.00 58.59 740 GLU A O 1
ATOM 5462 N N . GLU B 2 741 ? 95.279 144.095 119.399 1.00 60.47 741 GLU A N 1
ATOM 5463 C CA . GLU B 2 741 ? 95.822 144.534 120.675 1.00 60.47 741 GLU A CA 1
ATOM 5464 C C . GLU B 2 741 ? 94.793 144.390 121.787 1.00 60.47 741 GLU A C 1
ATOM 5465 O O . GLU B 2 741 ? 95.128 143.976 122.899 1.00 60.47 741 GLU A O 1
ATOM 5471 N N . CYS B 2 742 ? 93.533 144.721 121.508 1.00 63.52 742 CYS A N 1
ATOM 5472 C CA . CYS B 2 742 ? 92.494 144.577 122.523 1.00 63.52 742 CYS A CA 1
ATOM 5473 C C . CYS B 2 742 ? 92.272 143.114 122.891 1.00 63.52 742 CYS A C 1
ATOM 5474 O O . CYS B 2 742 ? 92.125 142.776 124.072 1.00 63.52 742 CYS A O 1
ATOM 5477 N N . VAL B 2 743 ? 92.243 142.232 121.895 1.00 53.19 743 VAL A N 1
ATOM 5478 C CA . VAL B 2 743 ? 92.001 140.822 122.173 1.00 53.19 743 VAL A CA 1
ATOM 5479 C C . VAL B 2 743 ? 93.174 140.215 122.930 1.00 53.19 743 VAL A C 1
ATOM 5480 O O . VAL B 2 743 ? 92.987 139.383 123.824 1.00 53.19 743 VAL A O 1
ATOM 5484 N N . PHE B 2 744 ? 94.398 140.627 122.612 1.00 48.76 744 PHE A N 1
ATOM 5485 C CA . PHE B 2 744 ? 95.528 140.129 123.382 1.00 48.76 744 PHE A CA 1
ATOM 5486 C C . PHE B 2 744 ? 95.550 140.725 124.783 1.00 48.76 744 PHE A C 1
ATOM 5487 O O . PHE B 2 744 ? 95.962 140.058 125.736 1.00 48.76 744 PHE A O 1
ATOM 5495 N N . TYR B 2 745 ? 95.093 141.969 124.931 1.00 54.59 745 TYR A N 1
ATOM 5496 C CA . TYR B 2 745 ? 94.855 142.538 126.252 1.00 54.59 745 TYR A CA 1
ATOM 5497 C C . TYR B 2 745 ? 93.976 141.610 127.071 1.00 54.59 745 TYR A C 1
ATOM 5498 O O . TYR B 2 745 ? 94.343 141.170 128.167 1.00 54.59 745 TYR A O 1
ATOM 5507 N N . GLU B 2 746 ? 92.826 141.254 126.505 1.00 52.05 746 GLU A N 1
ATOM 5508 C CA . GLU B 2 746 ? 91.860 140.454 127.244 1.00 52.05 746 GLU A CA 1
ATOM 5509 C C . GLU B 2 746 ? 92.402 139.065 127.549 1.00 52.05 746 GLU A C 1
ATOM 5510 O O . GLU B 2 746 ? 92.208 138.545 128.654 1.00 52.05 746 GLU A O 1
ATOM 5516 N N . GLN B 2 747 ? 93.082 138.443 126.585 1.00 40.98 747 GLN A N 1
ATOM 5517 C CA . GLN B 2 747 ? 93.565 137.086 126.809 1.00 40.98 747 GLN A CA 1
ATOM 5518 C C . GLN B 2 747 ? 94.696 137.053 127.820 1.00 40.98 747 GLN A C 1
ATOM 5519 O O . GLN B 2 747 ? 94.731 136.170 128.678 1.00 40.98 747 GLN A O 1
ATOM 5525 N N . MET B 2 748 ? 95.640 137.984 127.736 1.00 40.92 748 MET A N 1
ATOM 5526 C CA . MET B 2 748 ? 96.687 138.011 128.743 1.00 40.92 748 MET A CA 1
ATOM 5527 C C . MET B 2 748 ? 96.119 138.348 130.112 1.00 40.92 748 MET A C 1
ATOM 5528 O O . MET B 2 748 ? 96.700 137.966 131.132 1.00 40.92 748 MET A O 1
ATOM 5530 N N . LYS B 2 749 ? 94.989 139.056 130.163 1.00 45.25 749 LYS A N 1
ATOM 5531 C CA . LYS B 2 749 ? 94.385 139.345 131.458 1.00 45.25 749 LYS A CA 1
ATOM 5532 C C . LYS B 2 749 ? 93.691 138.125 132.045 1.00 45.25 749 LYS A C 1
ATOM 5533 O O . LYS B 2 749 ? 93.764 137.891 133.254 1.00 45.25 749 LYS A O 1
ATOM 5539 N N . ARG B 2 750 ? 92.998 137.351 131.211 1.00 41.79 750 ARG A N 1
ATOM 5540 C CA . ARG B 2 750 ? 92.347 136.133 131.689 1.00 41.79 750 ARG A CA 1
ATOM 5541 C C . ARG B 2 750 ? 93.351 135.044 132.025 1.00 41.79 750 ARG A C 1
ATOM 5542 O O . ARG B 2 750 ? 93.126 134.252 132.943 1.00 41.79 750 ARG A O 1
ATOM 5550 N N . PHE B 2 751 ? 94.462 134.994 131.300 1.00 33.05 751 PHE A N 1
ATOM 5551 C CA . PHE B 2 751 ? 95.425 133.918 131.470 1.00 33.05 751 PHE A CA 1
ATOM 5552 C C . PHE B 2 751 ? 96.026 133.920 132.863 1.00 33.05 751 PHE A C 1
ATOM 5553 O O . PHE B 2 751 ? 96.284 132.858 133.435 1.00 33.05 751 PHE A O 1
ATOM 5561 N N . THR B 2 752 ? 96.276 135.099 133.422 1.00 30.85 752 THR A N 1
ATOM 5562 C CA . THR B 2 752 ? 96.931 135.213 134.715 1.00 30.85 752 THR A CA 1
ATOM 5563 C C . THR B 2 752 ? 95.955 135.528 135.838 1.00 30.85 752 THR A C 1
ATOM 5564 O O . THR B 2 752 ? 96.362 136.073 136.866 1.00 30.85 752 THR A O 1
ATOM 5566 N N . SER B 2 753 ? 94.674 135.209 135.662 1.00 40.19 753 SER A N 1
ATOM 5567 C CA . SER B 2 753 ? 93.658 135.399 136.696 1.00 40.19 753 SER A CA 1
ATOM 5568 C C . SER B 2 753 ? 92.880 134.097 136.813 1.00 40.19 753 SER A C 1
ATOM 5569 O O . SER B 2 753 ? 91.844 133.923 136.168 1.00 40.19 753 SER A O 1
ATOM 5572 N N . LYS B 2 754 ? 93.378 133.185 137.634 1.00 37.59 754 LYS A N 1
ATOM 5573 C CA . LYS B 2 754 ? 92.724 131.908 137.879 1.00 37.59 754 LYS A CA 1
ATOM 5574 C C . LYS B 2 754 ? 92.712 131.695 139.382 1.00 37.59 754 LYS A C 1
ATOM 5575 O O . LYS B 2 754 ? 93.762 131.463 139.984 1.00 37.59 754 LYS A O 1
ATOM 5581 N N . GLU B 2 755 ? 91.533 131.782 139.984 1.00 43.99 755 GLU A N 1
ATOM 5582 C CA . GLU B 2 755 ? 91.433 131.769 141.430 1.00 43.99 755 GLU A CA 1
ATOM 5583 C C . GLU B 2 755 ? 91.809 130.399 141.976 1.00 43.99 755 GLU A C 1
ATOM 5584 O O . GLU B 2 755 ? 91.991 129.434 141.237 1.00 43.99 755 GLU A O 1
ATOM 5590 N N . ILE B 2 756 ? 91.900 130.316 143.300 1.00 49.42 756 ILE A N 1
ATOM 5591 C CA . ILE B 2 756 ? 92.482 129.162 143.975 1.00 49.42 756 ILE A CA 1
ATOM 5592 C C . ILE B 2 756 ? 91.547 127.956 143.954 1.00 49.42 756 ILE A C 1
ATOM 5593 O O . ILE B 2 756 ? 91.868 126.903 144.514 1.00 49.42 756 ILE A O 1
ATOM 5598 N N . ASP B 2 757 ? 90.386 128.093 143.315 1.00 54.61 757 ASP A N 1
ATOM 5599 C CA . ASP B 2 757 ? 89.492 126.962 143.042 1.00 54.61 757 ASP A CA 1
ATOM 5600 C C . ASP B 2 757 ? 89.150 127.004 141.556 1.00 54.61 757 ASP A C 1
ATOM 5601 O O . ASP B 2 757 ? 88.112 127.535 141.162 1.00 54.61 757 ASP A O 1
ATOM 5606 N N . CYS B 2 758 ? 90.008 126.423 140.729 1.00 51.74 758 CYS A N 1
ATOM 5607 C CA . CYS B 2 758 ? 89.844 126.598 139.297 1.00 51.74 758 CYS A CA 1
ATOM 5608 C C . CYS B 2 758 ? 88.860 125.583 138.730 1.00 51.74 758 CYS A C 1
ATOM 5609 O O . CYS B 2 758 ? 88.553 124.564 139.351 1.00 51.74 758 CYS A O 1
ATOM 5611 N N . GLN B 2 759 ? 88.379 125.864 137.513 1.00 51.89 759 GLN A N 1
ATOM 5612 C CA . GLN B 2 759 ? 87.425 124.980 136.844 1.00 51.89 759 GLN A CA 1
ATOM 5613 C C . GLN B 2 759 ? 88.065 123.687 136.370 1.00 51.89 759 GLN A C 1
ATOM 5614 O O . GLN B 2 759 ? 87.415 122.887 135.694 1.00 51.89 759 GLN A O 1
ATOM 5620 N N . HIS B 2 760 ? 89.332 123.493 136.692 1.00 46.98 760 HIS A N 1
ATOM 5621 C CA . HIS B 2 760 ? 90.086 122.254 136.686 1.00 46.98 760 HIS A CA 1
ATOM 5622 C C . HIS B 2 760 ? 90.469 121.773 135.288 1.00 46.98 760 HIS A C 1
ATOM 5623 O O . HIS B 2 760 ? 91.278 120.853 135.187 1.00 46.98 760 HIS A O 1
ATOM 5630 N N . THR B 2 761 ? 89.927 122.338 134.200 1.00 40.39 761 THR A N 1
ATOM 5631 C CA . THR B 2 761 ? 90.519 122.061 132.893 1.00 40.39 761 THR A CA 1
ATOM 5632 C C . THR B 2 761 ? 90.777 123.241 131.959 1.00 40.39 761 THR A C 1
ATOM 5633 O O . THR B 2 761 ? 90.963 123.051 130.753 1.00 40.39 761 THR A O 1
ATOM 5637 N N . THR B 2 762 ? 90.738 124.441 132.468 1.00 35.90 762 THR A N 1
ATOM 5638 C CA . THR B 2 762 ? 90.797 125.546 131.536 1.00 35.90 762 THR A CA 1
ATOM 5639 C C . THR B 2 762 ? 92.187 126.165 131.566 1.00 35.90 762 THR A C 1
ATOM 5640 O O . THR B 2 762 ? 92.855 126.138 132.603 1.00 35.90 762 THR A O 1
ATOM 5644 N N . PRO B 2 763 ? 92.683 126.676 130.443 1.00 31.61 763 PRO A N 1
ATOM 5645 C CA . PRO B 2 763 ? 94.018 127.272 130.448 1.00 31.61 763 PRO A CA 1
ATOM 5646 C C . PRO B 2 763 ? 94.080 128.456 131.389 1.00 31.61 763 PRO A C 1
ATOM 5647 O O . PRO B 2 763 ? 93.166 129.276 131.443 1.00 31.61 763 PRO A O 1
ATOM 5651 N N . GLY B 2 764 ? 95.170 128.538 132.136 1.00 33.07 764 GLY A N 1
ATOM 5652 C CA . GLY B 2 764 ? 95.361 129.645 133.045 1.00 33.07 764 GLY A CA 1
ATOM 5653 C C . GLY B 2 764 ? 96.539 129.274 133.908 1.00 33.07 764 GLY A C 1
ATOM 5654 O O . GLY B 2 764 ? 96.834 128.092 134.068 1.00 33.07 764 GLY A O 1
ATOM 5655 N N . VAL B 2 765 ? 97.218 130.265 134.472 1.00 27.30 765 VAL A N 1
ATOM 5656 C CA . VAL B 2 765 ? 98.205 130.097 135.529 1.00 27.30 765 VAL A CA 1
ATOM 5657 C C . VAL B 2 765 ? 97.929 131.123 136.609 1.00 27.30 765 VAL A C 1
ATOM 5658 O O . VAL B 2 765 ? 97.692 132.296 136.312 1.00 27.30 765 VAL A O 1
ATOM 5662 N N . ASN B 2 766 ? 97.937 130.680 137.856 1.00 27.13 766 ASN A N 1
ATOM 5663 C CA . ASN B 2 766 ? 97.520 131.521 138.962 1.00 27.13 766 ASN A CA 1
ATOM 5664 C C . ASN B 2 766 ? 98.708 132.287 139.516 1.00 27.13 766 ASN A C 1
ATOM 5665 O O . ASN B 2 766 ? 99.729 131.689 139.863 1.00 27.13 766 ASN A O 1
ATOM 5670 N N . LEU B 2 767 ? 98.557 133.607 139.639 1.00 26.23 767 LEU A N 1
ATOM 5671 C CA . LEU B 2 767 ? 99.647 134.497 140.016 1.00 26.23 767 LEU A CA 1
ATOM 5672 C C . LEU B 2 767 ? 99.922 134.496 141.506 1.00 26.23 767 LEU A C 1
ATOM 5673 O O . LEU B 2 767 ? 100.539 135.436 142.001 1.00 26.23 767 LEU A O 1
ATOM 5675 N N . GLU B 2 768 ? 99.471 133.485 142.240 1.00 33.08 768 GLU A N 1
ATOM 5676 C CA . GLU B 2 768 ? 99.822 133.336 143.645 1.00 33.08 768 GLU A CA 1
ATOM 5677 C C . GLU B 2 768 ? 100.657 132.099 143.938 1.00 33.08 768 GLU A C 1
ATOM 5678 O O . GLU B 2 768 ? 101.455 132.125 144.875 1.00 33.08 768 GLU A O 1
ATOM 5684 N N . ALA B 2 769 ? 100.491 131.016 143.183 1.00 27.34 769 ALA A N 1
ATOM 5685 C CA . ALA B 2 769 ? 101.451 129.923 143.236 1.00 27.34 769 ALA A CA 1
ATOM 5686 C C . ALA B 2 769 ? 102.594 130.133 142.265 1.00 27.34 769 ALA A C 1
ATOM 5687 O O . ALA B 2 769 ? 103.730 129.732 142.548 1.00 27.34 769 ALA A O 1
ATOM 5689 N N . PHE B 2 770 ? 102.316 130.769 141.131 1.00 40.07 770 PHE A N 1
ATOM 5690 C CA . PHE B 2 770 ? 103.365 131.076 140.173 1.00 40.07 770 PHE A CA 1
ATOM 5691 C C . PHE B 2 770 ? 104.433 131.958 140.796 1.00 40.07 770 PHE A C 1
ATOM 5692 O O . PHE B 2 770 ? 105.633 131.758 140.568 1.00 40.07 770 PHE A O 1
ATOM 5700 N N . SER B 2 771 ? 104.010 132.957 141.566 1.00 26.36 771 SER A N 1
ATOM 5701 C CA . SER B 2 771 ? 104.958 133.769 142.309 1.00 26.36 771 SER A CA 1
ATOM 5702 C C . SER B 2 771 ? 105.842 132.905 143.183 1.00 26.36 771 SER A C 1
ATOM 5703 O O . SER B 2 771 ? 107.051 133.129 143.270 1.00 26.36 771 SER A O 1
ATOM 5706 N N . LEU B 2 772 ? 105.258 131.907 143.837 1.00 28.50 772 LEU A N 1
ATOM 5707 C CA . LEU B 2 772 ? 106.043 131.045 144.707 1.00 28.50 772 LEU A CA 1
ATOM 5708 C C . LEU B 2 772 ? 107.071 130.255 143.918 1.00 28.50 772 LEU A C 1
ATOM 5709 O O . LEU B 2 772 ? 108.229 130.150 144.331 1.00 28.50 772 LEU A O 1
ATOM 5714 N N . MET B 2 773 ? 106.679 129.710 142.770 1.00 27.70 773 MET A N 1
ATOM 5715 C CA . MET B 2 773 ? 107.639 128.969 141.958 1.00 27.70 773 MET A CA 1
ATOM 5716 C C . MET B 2 773 ? 108.812 129.852 141.549 1.00 27.70 773 MET A C 1
ATOM 5717 O O . MET B 2 773 ? 109.982 129.527 141.810 1.00 27.70 773 MET A O 1
ATOM 5722 N N . VAL B 2 774 ? 108.518 130.994 140.931 1.00 29.03 774 VAL A N 1
ATOM 5723 C CA . VAL B 2 774 ? 109.598 131.826 140.417 1.00 29.03 774 VAL A CA 1
ATOM 5724 C C . VAL B 2 774 ? 110.474 132.329 141.551 1.00 29.03 774 VAL A C 1
ATOM 5725 O O . VAL B 2 774 ? 111.706 132.282 141.464 1.00 29.03 774 VAL A O 1
ATOM 5729 N N . SER B 2 775 ? 109.866 132.799 142.640 1.00 35.51 775 SER A N 1
ATOM 5730 C CA . SER B 2 775 ? 110.651 133.321 143.747 1.00 35.51 775 SER A CA 1
ATOM 5731 C C . SER B 2 775 ? 111.410 132.239 144.491 1.00 35.51 775 SER A C 1
ATOM 5732 O O . SER B 2 775 ? 112.369 132.556 145.200 1.00 35.51 775 SER A O 1
ATOM 5735 N N . SER B 2 776 ? 111.002 130.981 144.372 1.00 32.15 776 SER A N 1
ATOM 5736 C CA . SER B 2 776 ? 111.808 129.916 144.938 1.00 32.15 776 SER A CA 1
ATOM 5737 C C . SER B 2 776 ? 112.916 129.477 144.005 1.00 32.15 776 SER A C 1
ATOM 5738 O O . SER B 2 776 ? 113.815 128.751 144.438 1.00 32.15 776 SER A O 1
ATOM 5741 N N . PHE B 2 777 ? 112.861 129.872 142.738 1.00 30.30 777 PHE A N 1
ATOM 5742 C CA . PHE B 2 777 ? 114.018 129.600 141.890 1.00 30.30 777 PHE A CA 1
ATOM 5743 C C . PHE B 2 777 ? 115.040 130.729 141.889 1.00 30.30 777 PHE A C 1
ATOM 5744 O O . PHE B 2 777 ? 116.244 130.457 141.878 1.00 30.30 777 PHE A O 1
ATOM 5752 N N . ASN B 2 778 ? 114.593 131.990 141.880 1.00 31.97 778 ASN A N 1
ATOM 5753 C CA . ASN B 2 778 ? 115.528 133.109 141.994 1.00 31.97 778 ASN A CA 1
ATOM 5754 C C . ASN B 2 778 ? 116.348 132.992 143.265 1.00 31.97 778 ASN A C 1
ATOM 5755 O O . ASN B 2 778 ? 117.581 133.007 143.230 1.00 31.97 778 ASN A O 1
ATOM 5760 N N . ASN B 2 779 ? 115.673 132.858 144.397 1.00 36.91 779 ASN A N 1
ATOM 5761 C CA . ASN B 2 779 ? 116.340 132.446 145.616 1.00 36.91 779 ASN A CA 1
ATOM 5762 C C . ASN B 2 779 ? 117.035 131.111 145.383 1.00 36.91 779 ASN A C 1
ATOM 5763 O O . ASN B 2 779 ? 116.638 130.320 144.525 1.00 36.91 779 ASN A O 1
ATOM 5768 N N . GLY B 2 780 ? 118.099 130.865 146.136 1.00 44.39 780 GLY A N 1
ATOM 5769 C CA . GLY B 2 780 ? 118.881 129.664 145.913 1.00 44.39 780 GLY A CA 1
ATOM 5770 C C . GLY B 2 780 ? 118.476 128.469 146.751 1.00 44.39 780 GLY A C 1
ATOM 5771 O O . GLY B 2 780 ? 119.296 127.925 147.496 1.00 44.39 780 GLY A O 1
ATOM 5772 N N . THR B 2 781 ? 117.223 128.035 146.632 1.00 37.87 781 THR A N 1
ATOM 5773 C CA . THR B 2 781 ? 116.710 126.950 147.452 1.00 37.87 781 THR A CA 1
ATOM 5774 C C . THR B 2 781 ? 116.237 125.754 146.655 1.00 37.87 781 THR A C 1
ATOM 5775 O O . THR B 2 781 ? 115.830 124.757 147.256 1.00 37.87 781 THR A O 1
ATOM 5779 N N . LEU B 2 782 ? 116.260 125.818 145.336 1.00 36.90 782 LEU A N 1
ATOM 5780 C CA . LEU B 2 782 ? 115.639 124.775 144.543 1.00 36.90 782 LEU A CA 1
ATOM 5781 C C . LEU B 2 782 ? 116.538 124.213 143.453 1.00 36.90 782 LEU A C 1
ATOM 5782 O O . LEU B 2 782 ? 116.068 123.707 142.431 1.00 36.90 782 LEU A O 1
ATOM 5787 N N . ILE B 2 783 ? 117.851 124.320 143.647 1.00 43.25 783 ILE A N 1
ATOM 5788 C CA . ILE B 2 783 ? 118.830 123.876 142.664 1.00 43.25 783 ILE A CA 1
ATOM 5789 C C . ILE B 2 783 ? 119.829 122.959 143.354 1.00 43.25 783 ILE A C 1
ATOM 5790 O O . ILE B 2 783 ? 120.095 123.088 144.552 1.00 43.25 783 ILE A O 1
ATOM 5795 N N . PHE B 2 784 ? 120.362 122.016 142.584 1.00 49.49 784 PHE A N 1
ATOM 5796 C CA . PHE B 2 784 ? 121.352 121.055 143.059 1.00 49.49 784 PHE A CA 1
ATOM 5797 C C . PHE B 2 784 ? 120.772 120.176 144.158 1.00 49.49 784 PHE A C 1
ATOM 5798 O O . PHE B 2 784 ? 119.576 119.893 144.168 1.00 49.49 784 PHE A O 1
ATOM 5806 N N . TYR B 2 857 ? 73.439 114.000 88.546 1.00 131.63 857 TYR A N 1
ATOM 5807 C CA . TYR B 2 857 ? 72.915 115.337 88.294 1.00 131.63 857 TYR A CA 1
ATOM 5808 C C . TYR B 2 857 ? 73.034 116.218 89.532 1.00 131.63 857 TYR A C 1
ATOM 5809 O O . TYR B 2 857 ? 73.424 117.381 89.437 1.00 131.63 857 TYR A O 1
ATOM 5818 N N . GLU B 2 858 ? 72.698 115.655 90.695 1.00 131.54 858 GLU A N 1
ATOM 5819 C CA . GLU B 2 858 ? 72.792 116.416 91.935 1.00 131.54 858 GLU A CA 1
ATOM 5820 C C . GLU B 2 858 ? 74.233 116.778 92.263 1.00 131.54 858 GLU A C 1
ATOM 5821 O O . GLU B 2 858 ? 74.483 117.826 92.867 1.00 131.54 858 GLU A O 1
ATOM 5827 N N . TYR B 2 859 ? 75.186 115.930 91.874 1.00 131.96 859 TYR A N 1
ATOM 5828 C CA . TYR B 2 859 ? 76.591 116.194 92.167 1.00 131.96 859 TYR A CA 1
ATOM 5829 C C . TYR B 2 859 ? 77.045 117.515 91.558 1.00 131.96 859 TYR A C 1
ATOM 5830 O O . TYR B 2 859 ? 77.604 118.372 92.252 1.00 131.96 859 TYR A O 1
ATOM 5839 N N . LYS B 2 860 ? 76.802 117.700 90.259 1.00 116.98 860 LYS A N 1
ATOM 5840 C CA . LYS B 2 860 ? 77.315 118.880 89.571 1.00 116.98 860 LYS A CA 1
ATOM 5841 C C . LYS B 2 860 ? 76.729 120.159 90.153 1.00 116.98 860 LYS A C 1
ATOM 5842 O O . LYS B 2 860 ? 77.460 121.112 90.447 1.00 116.98 860 LYS A O 1
ATOM 5848 N N . VAL B 2 861 ? 75.407 120.201 90.326 1.00 112.36 861 VAL A N 1
ATOM 5849 C CA . VAL B 2 861 ? 74.768 121.418 90.814 1.00 112.36 861 VAL A CA 1
ATOM 5850 C C . VAL B 2 861 ? 75.151 121.677 92.266 1.00 112.36 861 VAL A C 1
ATOM 5851 O O . VAL B 2 861 ? 75.498 122.803 92.640 1.00 112.36 861 VAL A O 1
ATOM 5855 N N . SER B 2 862 ? 75.113 120.638 93.100 1.00 101.46 862 SER A N 1
ATOM 5856 C CA . SER B 2 862 ? 75.427 120.797 94.512 1.00 101.46 862 SER A CA 1
ATOM 5857 C C . SER B 2 862 ? 76.908 121.023 94.763 1.00 101.46 862 SER A C 1
ATOM 5858 O O . SER B 2 862 ? 77.282 121.336 95.897 1.00 101.46 862 SER A O 1
ATOM 5861 N N . LYS B 2 863 ? 77.757 120.856 93.750 1.00 98.05 863 LYS A N 1
ATOM 5862 C CA . LYS B 2 863 ? 79.146 121.282 93.846 1.00 98.05 863 LYS A CA 1
ATOM 5863 C C . LYS B 2 863 ? 79.371 122.681 93.292 1.00 98.05 863 LYS A C 1
ATOM 5864 O O . LYS B 2 863 ? 80.175 123.436 93.847 1.00 98.05 863 LYS A O 1
ATOM 5870 N N . LEU B 2 864 ? 78.682 123.053 92.211 1.00 103.77 864 LEU A N 1
ATOM 5871 C CA . LEU B 2 864 ? 78.863 124.396 91.674 1.00 103.77 864 LEU A CA 1
ATOM 5872 C C . LEU B 2 864 ? 78.254 125.448 92.590 1.00 103.77 864 LEU A C 1
ATOM 5873 O O . LEU B 2 864 ? 78.787 126.559 92.692 1.00 103.77 864 LEU A O 1
ATOM 5878 N N . VAL B 2 865 ? 77.144 125.128 93.260 1.00 101.29 865 VAL A N 1
ATOM 5879 C CA . VAL B 2 865 ? 76.603 126.069 94.234 1.00 101.29 865 VAL A CA 1
ATOM 5880 C C . VAL B 2 865 ? 77.499 126.139 95.463 1.00 101.29 865 VAL A C 1
ATOM 5881 O O . VAL B 2 865 ? 77.443 127.111 96.225 1.00 101.29 865 VAL A O 1
ATOM 5885 N N . SER B 2 866 ? 78.326 125.120 95.686 1.00 94.37 866 SER A N 1
ATOM 5886 C CA . SER B 2 866 ? 79.337 125.157 96.731 1.00 94.37 866 SER A CA 1
ATOM 5887 C C . SER B 2 866 ? 80.690 125.606 96.205 1.00 94.37 866 SER A C 1
ATOM 5888 O O . SER B 2 866 ? 81.681 125.542 96.937 1.00 94.37 866 SER A O 1
ATOM 5891 N N . ARG B 2 867 ? 80.754 126.042 94.950 1.00 99.45 867 ARG A N 1
ATOM 5892 C CA . ARG B 2 867 ? 81.935 126.684 94.396 1.00 99.45 867 ARG A CA 1
ATOM 5893 C C . ARG B 2 867 ? 81.948 128.186 94.659 1.00 99.45 867 ARG A C 1
ATOM 5894 O O . ARG B 2 867 ? 82.574 128.944 93.911 1.00 99.45 867 ARG A O 1
ATOM 5902 N N . LEU B 2 868 ? 81.246 128.631 95.701 1.00 86.93 868 LEU A N 1
ATOM 5903 C CA . LEU B 2 868 ? 81.195 130.042 96.052 1.00 86.93 868 LEU A CA 1
ATOM 5904 C C . LEU B 2 868 ? 82.405 130.506 96.848 1.00 86.93 868 LEU A C 1
ATOM 5905 O O . LEU B 2 868 ? 82.543 131.713 97.069 1.00 86.93 868 LEU A O 1
ATOM 5910 N N . VAL B 2 869 ? 83.280 129.593 97.278 1.00 81.15 869 VAL A N 1
ATOM 5911 C CA . VAL B 2 869 ? 84.462 130.004 98.031 1.00 81.15 869 VAL A CA 1
ATOM 5912 C C . VAL B 2 869 ? 85.288 130.989 97.224 1.00 81.15 869 VAL A C 1
ATOM 5913 O O . VAL B 2 869 ? 85.908 131.900 97.786 1.00 81.15 869 VAL A O 1
ATOM 5915 N N . ILE B 2 870 ? 85.300 130.838 95.897 1.00 82.88 870 ILE A N 1
ATOM 5916 C CA . ILE B 2 870 ? 86.005 131.793 95.049 1.00 82.88 870 ILE A CA 1
ATOM 5917 C C . ILE B 2 870 ? 85.442 133.192 95.243 1.00 82.88 870 ILE A C 1
ATOM 5918 O O . ILE B 2 870 ? 86.160 134.188 95.088 1.00 82.88 870 ILE A O 1
ATOM 5923 N N . GLY B 2 871 ? 84.165 133.297 95.594 1.00 81.81 871 GLY A N 1
ATOM 5924 C CA . GLY B 2 871 ? 83.580 134.572 95.927 1.00 81.81 871 GLY A CA 1
ATOM 5925 C C . GLY B 2 871 ? 83.776 135.005 97.358 1.00 81.81 871 GLY A C 1
ATOM 5926 O O . GLY B 2 871 ? 83.254 136.051 97.750 1.00 81.81 871 GLY A O 1
ATOM 5927 N N . SER B 2 872 ? 84.494 134.234 98.162 1.00 81.50 872 SER A N 1
ATOM 5928 C CA . SER B 2 872 ? 84.641 134.659 99.548 1.00 81.50 872 SER A CA 1
ATOM 5929 C C . SER B 2 872 ? 86.079 134.686 100.052 1.00 81.50 872 SER A C 1
ATOM 5930 O O . SER B 2 872 ? 86.425 135.585 100.821 1.00 81.50 872 SER A O 1
ATOM 5933 N N . LYS B 2 873 ? 86.928 133.738 99.647 1.00 83.74 873 LYS A N 1
ATOM 5934 C CA . LYS B 2 873 ? 88.230 133.567 100.304 1.00 83.74 873 LYS A CA 1
ATOM 5935 C C . LYS B 2 873 ? 89.255 134.234 99.394 1.00 83.74 873 LYS A C 1
ATOM 5936 O O . LYS B 2 873 ? 89.915 133.600 98.572 1.00 83.74 873 LYS A O 1
ATOM 5942 N N . GLY B 2 874 ? 89.394 135.540 99.566 1.00 97.56 874 GLY A N 1
ATOM 5943 C CA . GLY B 2 874 ? 90.630 136.193 99.204 1.00 97.56 874 GLY A CA 1
ATOM 5944 C C . GLY B 2 874 ? 91.707 136.060 100.260 1.00 97.56 874 GLY A C 1
ATOM 5945 O O . GLY B 2 874 ? 92.706 135.367 100.047 1.00 97.56 874 GLY A O 1
ATOM 5946 N N . GLU B 2 875 ? 91.458 136.660 101.425 1.00 76.78 875 GLU A N 1
ATOM 5947 C CA . GLU B 2 875 ? 92.326 136.596 102.604 1.00 76.78 875 GLU A CA 1
ATOM 5948 C C . GLU B 2 875 ? 93.788 136.425 102.200 1.00 76.78 875 GLU A C 1
ATOM 5949 O O . GLU B 2 875 ? 94.445 135.439 102.533 1.00 76.78 875 GLU A O 1
ATOM 5955 N N . GLU B 2 876 ? 94.276 137.417 101.459 1.00 96.18 876 GLU A N 1
ATOM 5956 C CA . GLU B 2 876 ? 95.533 137.340 100.723 1.00 96.18 876 GLU A CA 1
ATOM 5957 C C . GLU B 2 876 ? 96.646 136.729 101.560 1.00 96.18 876 GLU A C 1
ATOM 5958 O O . GLU B 2 876 ? 97.010 137.254 102.616 1.00 96.18 876 GLU A O 1
ATOM 5964 N N . THR B 2 877 ? 97.179 135.611 101.084 1.00 90.34 877 THR A N 1
ATOM 5965 C CA . THR B 2 877 ? 98.198 134.873 101.809 1.00 90.34 877 THR A CA 1
ATOM 5966 C C . THR B 2 877 ? 99.523 135.627 101.789 1.00 90.34 877 THR A C 1
ATOM 5967 O O . THR B 2 877 ? 99.750 136.525 102.600 1.00 90.34 877 THR A O 1
ATOM 5971 N N . MET B 2 1081 ? 113.404 154.879 92.321 1.00 117.50 1081 MET A N 1
ATOM 5972 C CA . MET B 2 1081 ? 112.872 153.545 92.071 1.00 117.50 1081 MET A CA 1
ATOM 5973 C C . MET B 2 1081 ? 113.918 152.475 92.356 1.00 117.50 1081 MET A C 1
ATOM 5974 O O . MET B 2 1081 ? 115.110 152.676 92.123 1.00 117.50 1081 MET A O 1
ATOM 5979 N N . SER B 2 1082 ? 113.464 151.333 92.863 1.00 107.14 1082 SER A N 1
ATOM 5980 C CA . SER B 2 1082 ? 114.373 150.240 93.158 1.00 107.14 1082 SER A CA 1
ATOM 5981 C C . SER B 2 1082 ? 114.830 149.563 91.869 1.00 107.14 1082 SER A C 1
ATOM 5982 O O . SER B 2 1082 ? 114.255 149.753 90.794 1.00 107.14 1082 SER A O 1
ATOM 5985 N N . ALA B 2 1083 ? 115.886 148.763 91.988 1.00 92.76 1083 ALA A N 1
ATOM 5986 C CA . ALA B 2 1083 ? 116.432 148.042 90.842 1.00 92.76 1083 ALA A CA 1
ATOM 5987 C C . ALA B 2 1083 ? 115.509 146.872 90.544 1.00 92.76 1083 ALA A C 1
ATOM 5988 O O . ALA B 2 1083 ? 115.706 145.758 91.028 1.00 92.76 1083 ALA A O 1
ATOM 5990 N N . ALA B 2 1084 ? 114.483 147.136 89.734 1.00 90.46 1084 ALA A N 1
ATOM 5991 C CA . ALA B 2 1084 ? 113.503 146.104 89.408 1.00 90.46 1084 ALA A CA 1
ATOM 5992 C C . ALA B 2 1084 ? 114.161 144.917 88.716 1.00 90.46 1084 ALA A C 1
ATOM 5993 O O . ALA B 2 1084 ? 113.948 143.762 89.101 1.00 90.46 1084 ALA A O 1
ATOM 5995 N N . LEU B 2 1085 ? 114.967 145.184 87.688 1.00 88.28 1085 LEU A N 1
ATOM 5996 C CA . LEU B 2 1085 ? 115.639 144.099 86.983 1.00 88.28 1085 LEU A CA 1
ATOM 5997 C C . LEU B 2 1085 ? 116.660 143.409 87.877 1.00 88.28 1085 LEU A C 1
ATOM 5998 O O . LEU B 2 1085 ? 116.717 142.175 87.930 1.00 88.28 1085 LEU A O 1
ATOM 6000 N N . LYS B 2 1086 ? 117.463 144.187 88.604 1.00 87.77 1086 LYS A N 1
ATOM 6001 C CA . LYS B 2 1086 ? 118.522 143.609 89.421 1.00 87.77 1086 LYS A CA 1
ATOM 6002 C C . LYS B 2 1086 ? 118.000 142.910 90.664 1.00 87.77 1086 LYS A C 1
ATOM 6003 O O . LYS B 2 1086 ? 118.813 142.482 91.490 1.00 87.77 1086 LYS A O 1
ATOM 6005 N N . ASN B 2 1087 ? 116.680 142.790 90.829 1.00 94.00 1087 ASN A N 1
ATOM 6006 C CA . ASN B 2 1087 ? 116.149 142.049 91.969 1.00 94.00 1087 ASN A CA 1
ATOM 6007 C C . ASN B 2 1087 ? 116.595 140.591 91.930 1.00 94.00 1087 ASN A C 1
ATOM 6008 O O . ASN B 2 1087 ? 117.012 140.033 92.952 1.00 94.00 1087 ASN A O 1
ATOM 6013 N N . LEU B 2 1088 ? 116.521 139.959 90.754 1.00 91.85 1088 LEU A N 1
ATOM 6014 C CA . LEU B 2 1088 ? 117.069 138.615 90.603 1.00 91.85 1088 LEU A CA 1
ATOM 6015 C C . LEU B 2 1088 ? 118.580 138.618 90.785 1.00 91.85 1088 LEU A C 1
ATOM 6016 O O . LEU B 2 1088 ? 119.172 137.589 91.126 1.00 91.85 1088 LEU A O 1
ATOM 6021 N N . CYS B 2 1089 ? 119.209 139.768 90.572 1.00 89.51 1089 CYS A N 1
ATOM 6022 C CA . CYS B 2 1089 ? 120.652 139.930 90.668 1.00 89.51 1089 CYS A CA 1
ATOM 6023 C C . CYS B 2 1089 ? 121.099 140.078 92.115 1.00 89.51 1089 CYS A C 1
ATOM 6024 O O . CYS B 2 1089 ? 120.386 139.685 93.042 1.00 89.51 1089 CYS A O 1
ATOM 6026 N N . PHE B 2 1090 ? 122.303 140.620 92.288 1.00 97.24 1090 PHE A N 1
ATOM 6027 C CA . PHE B 2 1090 ? 122.980 140.867 93.557 1.00 97.24 1090 PHE A CA 1
ATOM 6028 C C . PHE B 2 1090 ? 122.036 141.230 94.704 1.00 97.24 1090 PHE A C 1
ATOM 6029 O O . PHE B 2 1090 ? 122.184 140.719 95.818 1.00 97.24 1090 PHE A O 1
ATOM 6037 N N . TYR B 2 1091 ? 121.063 142.101 94.448 1.00 88.86 1091 TYR A N 1
ATOM 6038 C CA . TYR B 2 1091 ? 120.215 142.658 95.500 1.00 88.86 1091 TYR A CA 1
ATOM 6039 C C . TYR B 2 1091 ? 119.108 141.677 95.866 1.00 88.86 1091 TYR A C 1
ATOM 6040 O O . TYR B 2 1091 ? 118.229 141.390 95.049 1.00 88.86 1091 TYR A O 1
ATOM 6049 N N . SER B 2 1092 ? 119.137 141.184 97.104 1.00 84.03 1092 SER A N 1
ATOM 6050 C CA . SER B 2 1092 ? 118.137 140.249 97.608 1.00 84.03 1092 SER A CA 1
ATOM 6051 C C . SER B 2 1092 ? 116.981 141.032 98.214 1.00 84.03 1092 SER A C 1
ATOM 6052 O O . SER B 2 1092 ? 117.173 141.779 99.178 1.00 84.03 1092 SER A O 1
ATOM 6055 N N . GLU B 2 1093 ? 115.781 140.847 97.662 1.00 85.18 1093 GLU A N 1
ATOM 6056 C CA . GLU B 2 1093 ? 114.676 141.745 97.981 1.00 85.18 1093 GLU A CA 1
ATOM 6057 C C . GLU B 2 1093 ? 114.251 141.625 99.437 1.00 85.18 1093 GLU A C 1
ATOM 6058 O O . GLU B 2 1093 ? 114.138 142.632 100.142 1.00 85.18 1093 GLU A O 1
ATOM 6064 N N . GLU B 2 1094 ? 113.995 140.412 99.901 1.00 82.58 1094 GLU A N 1
ATOM 6065 C CA . GLU B 2 1094 ? 113.526 140.194 101.260 1.00 82.58 1094 GLU A CA 1
ATOM 6066 C C . GLU B 2 1094 ? 114.686 139.801 102.160 1.00 82.58 1094 GLU A C 1
ATOM 6067 O O . GLU B 2 1094 ? 115.536 138.993 101.779 1.00 82.58 1094 GLU A O 1
ATOM 6073 N N . SER B 2 1095 ? 114.725 140.391 103.345 1.00 69.79 1095 SER A N 1
ATOM 6074 C CA . SER B 2 1095 ? 115.727 140.067 104.348 1.00 69.79 1095 SER A CA 1
ATOM 6075 C C . SER B 2 1095 ? 115.371 140.802 105.629 1.00 69.79 1095 SER A C 1
ATOM 6076 O O . SER B 2 1095 ? 114.682 141.822 105.586 1.00 69.79 1095 SER A O 1
ATOM 6079 N N . PRO B 2 1096 ? 115.820 140.297 106.771 1.00 58.49 1096 PRO A N 1
ATOM 6080 C CA . PRO B 2 1096 ? 115.541 140.982 108.031 1.00 58.49 1096 PRO A CA 1
ATOM 6081 C C . PRO B 2 1096 ? 116.116 142.391 108.051 1.00 58.49 1096 PRO A C 1
ATOM 6082 O O . PRO B 2 1096 ? 117.201 142.657 107.534 1.00 58.49 1096 PRO A O 1
ATOM 6086 N N . THR B 2 1097 ? 115.356 143.291 108.659 1.00 55.99 1097 THR A N 1
ATOM 6087 C CA . THR B 2 1097 ? 115.714 144.686 108.875 1.00 55.99 1097 THR A CA 1
ATOM 6088 C C . THR B 2 1097 ? 115.215 145.017 110.274 1.00 55.99 1097 THR A C 1
ATOM 6089 O O . THR B 2 1097 ? 115.105 144.136 111.132 1.00 55.99 1097 THR A O 1
ATOM 6093 N N . SER B 2 1098 ? 114.987 146.297 110.540 1.00 52.41 1098 SER A N 1
ATOM 6094 C CA . SER B 2 1098 ? 114.272 146.709 111.740 1.00 52.41 1098 SER A CA 1
ATOM 6095 C C . SER B 2 1098 ? 113.116 145.772 112.045 1.00 52.41 1098 SER A C 1
ATOM 6096 O O . SER B 2 1098 ? 112.221 145.586 111.220 1.00 52.41 1098 SER A O 1
ATOM 6099 N N . TYR B 2 1099 ? 113.119 145.200 113.243 1.00 42.67 1099 TYR A N 1
ATOM 6100 C CA . TYR B 2 1099 ? 112.142 144.199 113.645 1.00 42.67 1099 TYR A CA 1
ATOM 6101 C C . TYR B 2 1099 ? 111.327 144.734 114.810 1.00 42.67 1099 TYR A C 1
ATOM 6102 O O . TYR B 2 1099 ? 111.885 145.127 115.837 1.00 42.67 1099 TYR A O 1
ATOM 6111 N N . THR B 2 1100 ? 110.007 144.720 114.654 1.00 37.94 1100 THR A N 1
ATOM 6112 C CA . THR B 2 1100 ? 109.102 145.213 115.680 1.00 37.94 1100 THR A CA 1
ATOM 6113 C C . THR B 2 1100 ? 108.939 144.110 116.716 1.00 37.94 1100 THR A C 1
ATOM 6114 O O . THR B 2 1100 ? 109.640 143.097 116.689 1.00 37.94 1100 THR A O 1
ATOM 6116 N N . SER B 2 1101 ? 108.047 144.301 117.677 1.00 34.96 1101 SER A N 1
ATOM 6117 C CA . SER B 2 1101 ? 107.806 143.224 118.622 1.00 34.96 1101 SER A CA 1
ATOM 6118 C C . SER B 2 1101 ? 106.919 142.142 118.038 1.00 34.96 1101 SER A C 1
ATOM 6119 O O . SER B 2 1101 ? 106.893 141.031 118.570 1.00 34.96 1101 SER A O 1
ATOM 6122 N N . VAL B 2 1102 ? 106.204 142.445 116.953 1.00 32.84 1102 VAL A N 1
ATOM 6123 C CA . VAL B 2 1102 ? 105.323 141.476 116.311 1.00 32.84 1102 VAL A CA 1
ATOM 6124 C C . VAL B 2 1102 ? 106.098 140.571 115.371 1.00 32.84 1102 VAL A C 1
ATOM 6125 O O . VAL B 2 1102 ? 106.048 139.345 115.488 1.00 32.84 1102 VAL A O 1
ATOM 6129 N N . GLY B 2 1103 ? 106.815 141.154 114.416 1.00 35.86 1103 GLY A N 1
ATOM 6130 C CA . GLY B 2 1103 ? 107.469 140.382 113.388 1.00 35.86 1103 GLY A CA 1
ATOM 6131 C C . GLY B 2 1103 ? 108.763 140.980 112.881 1.00 35.86 1103 GLY A C 1
ATOM 6132 O O . GLY B 2 1103 ? 109.013 142.182 112.984 1.00 35.86 1103 GLY A O 1
ATOM 6133 N N . PRO B 2 1104 ? 109.582 140.153 112.271 1.00 37.25 1104 PRO A N 1
ATOM 6134 C CA . PRO B 2 1104 ? 110.933 140.574 111.904 1.00 37.25 1104 PRO A CA 1
ATOM 6135 C C . PRO B 2 1104 ? 110.992 141.396 110.632 1.00 37.25 1104 PRO A C 1
ATOM 6136 O O . PRO B 2 1104 ? 112.054 141.488 110.017 1.00 37.25 1104 PRO A O 1
ATOM 6140 N N . ASP B 2 1105 ? 109.864 141.954 110.203 1.00 42.47 1105 ASP A N 1
ATOM 6141 C CA . ASP B 2 1105 ? 109.687 142.825 109.046 1.00 42.47 1105 ASP A CA 1
ATOM 6142 C C . ASP B 2 1105 ? 109.657 142.066 107.721 1.00 42.47 1105 ASP A C 1
ATOM 6143 O O . ASP B 2 1105 ? 109.323 142.664 106.701 1.00 42.47 1105 ASP A O 1
ATOM 6148 N N . SER B 2 1106 ? 109.932 140.770 107.695 1.00 40.72 1106 SER A N 1
ATOM 6149 C CA . SER B 2 1106 ? 109.671 140.031 106.469 1.00 40.72 1106 SER A CA 1
ATOM 6150 C C . SER B 2 1106 ? 108.268 139.441 106.463 1.00 40.72 1106 SER A C 1
ATOM 6151 O O . SER B 2 1106 ? 107.614 139.406 105.417 1.00 40.72 1106 SER A O 1
ATOM 6154 N N . GLY B 2 1107 ? 107.792 138.988 107.621 1.00 39.28 1107 GLY A N 1
ATOM 6155 C CA . GLY B 2 1107 ? 106.456 138.441 107.771 1.00 39.28 1107 GLY A CA 1
ATOM 6156 C C . GLY B 2 1107 ? 106.009 138.438 109.218 1.00 39.28 1107 GLY A C 1
ATOM 6157 O O . GLY B 2 1107 ? 106.314 139.372 109.960 1.00 39.28 1107 GLY A O 1
ATOM 6158 N N . ARG B 2 1108 ? 105.274 137.413 109.638 1.00 32.99 1108 ARG A N 1
ATOM 6159 C CA . ARG B 2 1108 ? 104.876 137.339 111.035 1.00 32.99 1108 ARG A CA 1
ATOM 6160 C C . ARG B 2 1108 ? 104.784 135.846 111.315 1.00 32.99 1108 ARG A C 1
ATOM 6161 O O . ARG B 2 1108 ? 103.731 135.368 111.734 1.00 32.99 1108 ARG A O 1
ATOM 6163 N N . LEU B 2 1109 ? 105.862 135.094 111.100 1.00 30.27 1109 LEU A N 1
ATOM 6164 C CA . LEU B 2 1109 ? 105.977 133.697 111.526 1.00 30.27 1109 LEU A CA 1
ATOM 6165 C C . LEU B 2 1109 ? 104.760 132.875 111.104 1.00 30.27 1109 LEU A C 1
ATOM 6166 O O . LEU B 2 1109 ? 104.073 132.281 111.927 1.00 30.27 1109 LEU A O 1
ATOM 6171 N N . LYS B 2 1110 ? 104.512 132.834 109.800 1.00 41.29 1110 LYS A N 1
ATOM 6172 C CA . LYS B 2 1110 ? 103.427 132.020 109.276 1.00 41.29 1110 LYS A CA 1
ATOM 6173 C C . LYS B 2 1110 ? 103.718 130.537 109.480 1.00 41.29 1110 LYS A C 1
ATOM 6174 O O . LYS B 2 1110 ? 104.861 130.125 109.658 1.00 41.29 1110 LYS A O 1
ATOM 6180 N N . PHE B 2 1111 ? 102.661 129.731 109.460 1.00 29.07 1111 PHE A N 1
ATOM 6181 C CA . PHE B 2 1111 ? 102.765 128.294 109.689 1.00 29.07 1111 PHE A CA 1
ATOM 6182 C C . PHE B 2 1111 ? 101.742 127.592 108.809 1.00 29.07 1111 PHE A C 1
ATOM 6183 O O . PHE B 2 1111 ? 101.104 128.210 107.955 1.00 29.07 1111 PHE A O 1
ATOM 6191 N N . ALA B 2 1112 ? 101.588 126.288 109.020 1.00 29.17 1112 ALA A N 1
ATOM 6192 C CA . ALA B 2 1112 ? 100.539 125.493 108.399 1.00 29.17 1112 ALA A CA 1
ATOM 6193 C C . ALA B 2 1112 ? 100.542 124.132 109.063 1.00 29.17 1112 ALA A C 1
ATOM 6194 O O . ALA B 2 1112 ? 101.607 123.618 109.409 1.00 29.17 1112 ALA A O 1
ATOM 6196 N N . LEU B 2 1113 ? 99.360 123.554 109.239 1.00 32.96 1113 LEU A N 1
ATOM 6197 C CA . LEU B 2 1113 ? 99.214 122.336 110.017 1.00 32.96 1113 LEU A CA 1
ATOM 6198 C C . LEU B 2 1113 ? 98.751 121.182 109.145 1.00 32.96 1113 LEU A C 1
ATOM 6199 O O . LEU B 2 1113 ? 97.997 121.363 108.188 1.00 32.96 1113 LEU A O 1
ATOM 6204 N N . SER B 2 1114 ? 99.219 119.989 109.492 1.00 35.27 1114 SER A N 1
ATOM 6205 C CA . SER B 2 1114 ? 98.735 118.759 108.897 1.00 35.27 1114 SER A CA 1
ATOM 6206 C C . SER B 2 1114 ? 98.938 117.650 109.909 1.00 35.27 1114 SER A C 1
ATOM 6207 O O . SER B 2 1114 ? 99.671 117.807 110.884 1.00 35.27 1114 SER A O 1
ATOM 6210 N N . TYR B 2 1115 ? 98.270 116.530 109.678 1.00 36.57 1115 TYR A N 1
ATOM 6211 C CA . TYR B 2 1115 ? 98.277 115.436 110.632 1.00 36.57 1115 TYR A CA 1
ATOM 6212 C C . TYR B 2 1115 ? 99.432 114.490 110.362 1.00 36.57 1115 TYR A C 1
ATOM 6213 O O . TYR B 2 1115 ? 99.746 114.181 109.214 1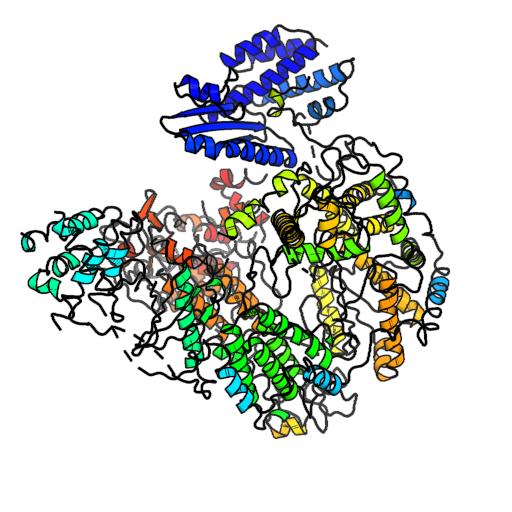.00 36.57 1115 TYR A O 1
ATOM 6222 N N . LYS B 2 1116 ? 100.071 114.048 111.428 1.00 39.68 1116 LYS A N 1
ATOM 6223 C CA . LYS B 2 1116 ? 100.963 112.914 111.338 1.00 39.68 1116 LYS A CA 1
ATOM 6224 C C . LYS B 2 1116 ? 100.104 111.655 111.376 1.00 39.68 1116 LYS A C 1
ATOM 6225 O O . LYS B 2 1116 ? 98.883 111.724 111.507 1.00 39.68 1116 LYS A O 1
ATOM 6231 N N . GLU B 2 1117 ? 100.737 110.496 111.240 1.00 40.52 1117 GLU A N 1
ATOM 6232 C CA . GLU B 2 1117 ? 100.032 109.224 111.197 1.00 40.52 1117 GLU A CA 1
ATOM 6233 C C . GLU B 2 1117 ? 100.514 108.344 112.335 1.00 40.52 1117 GLU A C 1
ATOM 6234 O O . GLU B 2 1117 ? 101.718 108.127 112.483 1.00 40.52 1117 GLU A O 1
ATOM 6240 N N . GLN B 2 1118 ? 99.582 107.843 113.138 1.00 37.43 1118 GLN A N 1
ATOM 6241 C CA . GLN B 2 1118 ? 99.924 107.029 114.292 1.00 37.43 1118 GLN A CA 1
ATOM 6242 C C . GLN B 2 1118 ? 98.888 105.929 114.447 1.00 37.43 1118 GLN A C 1
ATOM 6243 O O . GLN B 2 1118 ? 97.929 105.841 113.678 1.00 37.43 1118 GLN A O 1
ATOM 6249 N N . VAL B 2 1119 ? 99.076 105.088 115.461 1.00 36.10 1119 VAL A N 1
ATOM 6250 C CA . VAL B 2 1119 ? 98.175 103.959 115.662 1.00 36.10 1119 VAL A CA 1
ATOM 6251 C C . VAL B 2 1119 ? 96.832 104.419 116.217 1.00 36.10 1119 VAL A C 1
ATOM 6252 O O . VAL B 2 1119 ? 95.793 104.279 115.563 1.00 36.10 1119 VAL A O 1
ATOM 6256 N N . GLY B 2 1120 ? 96.826 104.999 117.411 1.00 34.63 1120 GLY A N 1
ATOM 6257 C CA . GLY B 2 1120 ? 95.576 105.403 118.013 1.00 34.63 1120 GLY A CA 1
ATOM 6258 C C . GLY B 2 1120 ? 94.894 106.619 117.430 1.00 34.63 1120 GLY A C 1
ATOM 6259 O O . GLY B 2 1120 ? 93.799 106.514 116.874 1.00 34.63 1120 GLY A O 1
ATOM 6260 N N . GLY B 2 1121 ? 95.541 107.771 117.522 1.00 32.66 1121 GLY A N 1
ATOM 6261 C CA . GLY B 2 1121 ? 94.986 108.994 116.984 1.00 32.66 1121 GLY A CA 1
ATOM 6262 C C . GLY B 2 1121 ? 96.041 109.812 116.273 1.00 32.66 1121 GLY A C 1
ATOM 6263 O O . GLY B 2 1121 ? 97.213 109.816 116.645 1.00 32.66 1121 GLY A O 1
ATOM 6264 N N . ASN B 2 1122 ? 95.601 110.518 115.241 1.00 35.75 1122 ASN A N 1
ATOM 6265 C CA . ASN B 2 1122 ? 96.521 111.265 114.401 1.00 35.75 1122 ASN A CA 1
ATOM 6266 C C . ASN B 2 1122 ? 97.005 112.514 115.128 1.00 35.75 1122 ASN A C 1
ATOM 6267 O O . ASN B 2 1122 ? 96.212 113.405 115.442 1.00 35.75 1122 ASN A O 1
ATOM 6272 N N . ARG B 2 1123 ? 98.307 112.575 115.387 1.00 39.47 1123 ARG A N 1
ATOM 6273 C CA . ARG B 2 1123 ? 98.918 113.699 116.078 1.00 39.47 1123 ARG A CA 1
ATOM 6274 C C . ARG B 2 1123 ? 99.018 114.910 115.161 1.00 39.47 1123 ARG A C 1
ATOM 6275 O O . ARG B 2 1123 ? 99.122 114.782 113.941 1.00 39.47 1123 ARG A O 1
ATOM 6283 N N . GLU B 2 1124 ? 98.979 116.095 115.764 1.00 39.05 1124 GLU A N 1
ATOM 6284 C CA . GLU B 2 1124 ? 99.119 117.345 115.033 1.00 39.05 1124 GLU A CA 1
ATOM 6285 C C . GLU B 2 1124 ? 100.560 117.567 114.600 1.00 39.05 1124 GLU A C 1
ATOM 6286 O O . GLU B 2 1124 ? 101.502 117.085 115.231 1.00 39.05 1124 GLU A O 1
ATOM 6292 N N . LEU B 2 1125 ? 100.726 118.324 113.521 1.00 36.78 1125 LEU A N 1
ATOM 6293 C CA . LEU B 2 1125 ? 102.049 118.646 113.012 1.00 36.78 1125 LEU A CA 1
ATOM 6294 C C . LEU B 2 1125 ? 102.030 120.047 112.432 1.00 36.78 1125 LEU A C 1
ATOM 6295 O O . LEU B 2 1125 ? 101.171 120.364 111.606 1.00 36.78 1125 LEU A O 1
ATOM 6300 N N . TYR B 2 1126 ? 102.975 120.876 112.860 1.00 32.51 1126 TYR A N 1
ATOM 6301 C CA . TYR B 2 1126 ? 103.122 122.238 112.373 1.00 32.51 1126 TYR A CA 1
ATOM 6302 C C . TYR B 2 1126 ? 104.371 122.305 111.509 1.00 32.51 1126 TYR A C 1
ATOM 6303 O O . TYR B 2 1126 ? 105.458 121.946 111.967 1.00 32.51 1126 TYR A O 1
ATOM 6312 N N . ILE B 2 1127 ? 104.221 122.769 110.272 1.00 40.98 1127 ILE A N 1
ATOM 6313 C CA . ILE B 2 1127 ? 105.334 122.888 109.338 1.00 40.98 1127 ILE A CA 1
ATOM 6314 C C . ILE B 2 1127 ? 105.313 124.277 108.722 1.00 40.98 1127 ILE A C 1
ATOM 6315 O O . ILE B 2 1127 ? 104.278 124.719 108.212 1.00 40.98 1127 ILE A O 1
ATOM 6320 N N . GLY B 2 1128 ? 106.453 124.966 108.764 1.00 47.37 1128 GLY A N 1
ATOM 6321 C CA . GLY B 2 1128 ? 106.540 126.310 108.246 1.00 47.37 1128 GLY A CA 1
ATOM 6322 C C . GLY B 2 1128 ? 107.710 126.458 107.297 1.00 47.37 1128 GLY A C 1
ATOM 6323 O O . GLY B 2 1128 ? 108.618 125.632 107.261 1.00 47.37 1128 GLY A O 1
ATOM 6324 N N . ASP B 2 1129 ? 107.679 127.546 106.531 1.00 54.33 1129 ASP A N 1
ATOM 6325 C CA . ASP B 2 1129 ? 108.720 127.817 105.549 1.00 54.33 1129 ASP A CA 1
ATOM 6326 C C . ASP B 2 1129 ? 110.081 127.945 106.230 1.00 54.33 1129 ASP A C 1
ATOM 6327 O O . ASP B 2 1129 ? 110.194 127.966 107.454 1.00 54.33 1129 ASP A O 1
ATOM 6332 N N . LEU B 2 1130 ? 111.134 128.020 105.415 1.00 49.97 1130 LEU A N 1
ATOM 6333 C CA . LEU B 2 1130 ? 112.461 127.722 105.942 1.00 49.97 1130 LEU A CA 1
ATOM 6334 C C . LEU B 2 1130 ? 112.980 128.839 106.839 1.00 49.97 1130 LEU A C 1
ATOM 6335 O O . LEU B 2 1130 ? 113.702 128.573 107.804 1.00 49.97 1130 LEU A O 1
ATOM 6340 N N . ARG B 2 1131 ? 112.635 130.092 106.550 1.00 49.50 1131 ARG A N 1
ATOM 6341 C CA . ARG B 2 1131 ? 113.131 131.180 107.387 1.00 49.50 1131 ARG A CA 1
ATOM 6342 C C . ARG B 2 1131 ? 112.603 131.064 108.815 1.00 49.50 1131 ARG A C 1
ATOM 6343 O O . ARG B 2 1131 ? 113.359 131.197 109.787 1.00 49.50 1131 ARG A O 1
ATOM 6351 N N . THR B 2 1132 ? 111.300 130.815 108.960 1.00 41.57 1132 THR A N 1
ATOM 6352 C CA . THR B 2 1132 ? 110.723 130.645 110.288 1.00 41.57 1132 THR A CA 1
ATOM 6353 C C . THR B 2 1132 ? 111.268 129.396 110.956 1.00 41.57 1132 THR A C 1
ATOM 6354 O O . THR B 2 1132 ? 111.471 129.370 112.174 1.00 41.57 1132 THR A O 1
ATOM 6358 N N . LYS B 2 1133 ? 111.509 128.350 110.170 1.00 40.41 1133 LYS A N 1
ATOM 6359 C CA . LYS B 2 1133 ? 112.158 127.159 110.693 1.00 40.41 1133 LYS A CA 1
ATOM 6360 C C . LYS B 2 1133 ? 113.584 127.440 111.118 1.00 40.41 1133 LYS A C 1
ATOM 6361 O O . LYS B 2 1133 ? 114.171 126.637 111.846 1.00 40.41 1133 LYS A O 1
ATOM 6367 N N . MET B 2 1134 ? 114.163 128.544 110.661 1.00 45.28 1134 MET A N 1
ATOM 6368 C CA . MET B 2 1134 ? 115.488 128.920 111.123 1.00 45.28 1134 MET A CA 1
ATOM 6369 C C . MET B 2 1134 ? 115.432 129.743 112.394 1.00 45.28 1134 MET A C 1
ATOM 6370 O O . MET B 2 1134 ? 116.267 129.563 113.284 1.00 45.28 1134 MET A O 1
ATOM 6375 N N . PHE B 2 1135 ? 114.469 130.660 112.485 1.00 38.26 1135 PHE A N 1
ATOM 6376 C CA . PHE B 2 1135 ? 114.296 131.417 113.724 1.00 38.26 1135 PHE A CA 1
ATOM 6377 C C . PHE B 2 1135 ? 113.922 130.517 114.894 1.00 38.26 1135 PHE A C 1
ATOM 6378 O O . PHE B 2 1135 ? 114.485 130.651 115.984 1.00 38.26 1135 PHE A O 1
ATOM 6386 N N . THR B 2 1136 ? 112.988 129.584 114.691 1.00 34.13 1136 THR A N 1
ATOM 6387 C CA . THR B 2 1136 ? 112.575 128.712 115.785 1.00 34.13 1136 THR A CA 1
ATOM 6388 C C . THR B 2 1136 ? 113.736 127.919 116.362 1.00 34.13 1136 THR A C 1
ATOM 6389 O O . THR B 2 1136 ? 113.693 127.539 117.539 1.00 34.13 1136 THR A O 1
ATOM 6391 N N . ARG B 2 1137 ? 114.773 127.667 115.566 1.00 31.37 1137 ARG A N 1
ATOM 6392 C CA . ARG B 2 1137 ? 115.893 126.881 116.059 1.00 31.37 1137 ARG A CA 1
ATOM 6393 C C . ARG B 2 1137 ? 116.640 127.601 117.163 1.00 31.37 1137 ARG A C 1
ATOM 6394 O O . ARG B 2 1137 ? 117.165 126.952 118.070 1.00 31.37 1137 ARG A O 1
ATOM 6402 N N . LEU B 2 1138 ? 116.685 128.930 117.123 1.00 31.27 1138 LEU A N 1
ATOM 6403 C CA . LEU B 2 1138 ? 117.405 129.666 118.157 1.00 31.27 1138 LEU A CA 1
ATOM 6404 C C . LEU B 2 1138 ? 116.772 129.456 119.529 1.00 31.27 1138 LEU A C 1
ATOM 6405 O O . LEU B 2 1138 ? 117.472 129.193 120.511 1.00 31.27 1138 LEU A O 1
ATOM 6410 N N . ILE B 2 1139 ? 115.444 129.552 119.614 1.00 25.88 1139 ILE A N 1
ATOM 6411 C CA . ILE B 2 1139 ? 114.763 129.302 120.880 1.00 25.88 1139 ILE A CA 1
ATOM 6412 C C . ILE B 2 1139 ? 114.898 127.838 121.271 1.00 25.88 1139 ILE A C 1
ATOM 6413 O O . ILE B 2 1139 ? 115.267 127.513 122.409 1.00 25.88 1139 ILE A O 1
ATOM 6415 N N . GLU B 2 1140 ? 114.625 126.928 120.332 1.00 27.42 1140 GLU A N 1
ATOM 6416 C CA . GLU B 2 1140 ? 114.650 125.512 120.678 1.00 27.42 1140 GLU A CA 1
ATOM 6417 C C . GLU B 2 1140 ? 116.052 124.992 120.936 1.00 27.42 1140 GLU A C 1
ATOM 6418 O O . GLU B 2 1140 ? 116.193 123.831 121.323 1.00 27.42 1140 GLU A O 1
ATOM 6420 N N . ASP B 2 1141 ? 117.085 125.792 120.708 1.00 32.02 1141 ASP A N 1
ATOM 6421 C CA . ASP B 2 1141 ? 118.453 125.444 121.070 1.00 32.02 1141 ASP A CA 1
ATOM 6422 C C . ASP B 2 1141 ? 118.912 126.150 122.333 1.00 32.02 1141 ASP A C 1
ATOM 6423 O O . ASP B 2 1141 ? 119.574 125.539 123.177 1.00 32.02 1141 ASP A O 1
ATOM 6428 N N . TYR B 2 1142 ? 118.572 127.427 122.487 1.00 28.73 1142 TYR A N 1
ATOM 6429 C CA . TYR B 2 1142 ? 118.902 128.138 123.711 1.00 28.73 1142 TYR A CA 1
ATOM 6430 C C . TYR B 2 1142 ? 118.294 127.440 124.914 1.00 28.73 1142 TYR A C 1
ATOM 6431 O O . TYR B 2 1142 ? 118.976 127.201 125.915 1.00 28.73 1142 TYR A O 1
ATOM 6440 N N . PHE B 2 1143 ? 117.013 127.074 124.825 1.00 29.09 1143 PHE A N 1
ATOM 6441 C CA . PHE B 2 1143 ? 116.384 126.397 125.953 1.00 29.09 1143 PHE A CA 1
ATOM 6442 C C . PHE B 2 1143 ? 116.977 125.018 126.176 1.00 29.09 1143 PHE A C 1
ATOM 6443 O O . PHE B 2 1143 ? 117.102 124.575 127.321 1.00 29.09 1143 PHE A O 1
ATOM 6451 N N . GLU B 2 1144 ? 117.349 124.331 125.099 1.00 33.52 1144 GLU A N 1
ATOM 6452 C CA . GLU B 2 1144 ? 117.992 123.031 125.232 1.00 33.52 1144 GLU A CA 1
ATOM 6453 C C . GLU B 2 1144 ? 119.279 123.141 126.034 1.00 33.52 1144 GLU A C 1
ATOM 6454 O O . GLU B 2 1144 ? 119.489 122.410 127.010 1.00 33.52 1144 GLU A O 1
ATOM 6460 N N . SER B 2 1145 ? 120.152 124.064 125.647 1.00 34.44 1145 SER A N 1
ATOM 6461 C CA . SER B 2 1145 ? 121.390 124.225 126.396 1.00 34.44 1145 SER A CA 1
ATOM 6462 C C . SER B 2 1145 ? 121.126 124.704 127.812 1.00 34.44 1145 SER A C 1
ATOM 6463 O O . SER B 2 1145 ? 121.833 124.301 128.740 1.00 34.44 1145 SER A O 1
ATOM 6466 N N . PHE B 2 1146 ? 120.120 125.559 128.000 1.00 35.75 1146 PHE A N 1
ATOM 6467 C CA . PHE B 2 1146 ? 119.847 126.099 129.325 1.00 35.75 1146 PHE A CA 1
ATOM 6468 C C . PHE B 2 1146 ? 119.424 124.991 130.279 1.00 35.75 1146 PHE A C 1
ATOM 6469 O O . PHE B 2 1146 ? 119.876 124.936 131.427 1.00 35.75 1146 PHE A O 1
ATOM 6477 N N . SER B 2 1147 ? 118.562 124.086 129.812 1.00 35.91 1147 SER A N 1
ATOM 6478 C CA . SER B 2 1147 ? 118.152 122.951 130.627 1.00 35.91 1147 SER A CA 1
ATOM 6479 C C . SER B 2 1147 ? 119.208 121.867 130.680 1.00 35.91 1147 SER A C 1
ATOM 6480 O O . SER B 2 1147 ? 119.066 120.931 131.468 1.00 35.91 1147 SER A O 1
ATOM 6483 N N . SER B 2 1148 ? 120.237 121.943 129.841 1.00 37.90 1148 SER A N 1
ATOM 6484 C CA . SER B 2 1148 ? 121.337 121.004 129.994 1.00 37.90 1148 SER A CA 1
ATOM 6485 C C . SER B 2 1148 ? 122.087 121.197 131.305 1.00 37.90 1148 SER A C 1
ATOM 6486 O O . SER B 2 1148 ? 122.821 120.297 131.720 1.00 37.90 1148 SER A O 1
ATOM 6489 N N . PHE B 2 1149 ? 121.935 122.349 131.958 1.00 41.00 1149 PHE A N 1
ATOM 6490 C CA . PHE B 2 1149 ? 122.571 122.554 133.254 1.00 41.00 1149 PHE A CA 1
ATOM 6491 C C . PHE B 2 1149 ? 121.829 121.842 134.377 1.00 41.00 1149 PHE A C 1
ATOM 6492 O O . PHE B 2 1149 ? 122.455 121.402 135.346 1.00 41.00 1149 PHE A O 1
ATOM 6500 N N . PHE B 2 1150 ? 120.507 121.735 134.275 1.00 43.03 1150 PHE A N 1
ATOM 6501 C CA . PHE B 2 1150 ? 119.693 121.031 135.253 1.00 43.03 1150 PHE A CA 1
ATOM 6502 C C . PHE B 2 1150 ? 119.551 119.568 134.855 1.00 43.03 1150 PHE A C 1
ATOM 6503 O O . PHE B 2 1150 ? 119.477 119.231 133.672 1.00 43.03 1150 PHE A O 1
ATOM 6511 N N . SER B 2 1151 ? 119.491 118.697 135.856 1.00 52.32 1151 SER A N 1
ATOM 6512 C CA . SER B 2 1151 ? 119.747 117.287 135.602 1.00 52.32 1151 SER A CA 1
ATOM 6513 C C . SER B 2 1151 ? 118.583 116.322 135.746 1.00 52.32 1151 SER A C 1
ATOM 6514 O O . SER B 2 1151 ? 118.785 115.158 136.096 1.00 52.32 1151 SER A O 1
ATOM 6517 N N . GLY B 2 1152 ? 117.366 116.780 135.491 1.00 42.19 1152 GLY A N 1
ATOM 6518 C CA . GLY B 2 1152 ? 116.226 115.909 135.687 1.00 42.19 1152 GLY A CA 1
ATOM 6519 C C . GLY B 2 1152 ? 115.556 115.472 134.405 1.00 42.19 1152 GLY A C 1
ATOM 6520 O O . GLY B 2 1152 ? 115.011 114.371 134.340 1.00 42.19 1152 GLY A O 1
ATOM 6521 N N . SER B 2 1153 ? 115.599 116.308 133.374 1.00 35.48 1153 SER A N 1
ATOM 6522 C CA . SER B 2 1153 ? 114.898 116.001 132.137 1.00 35.48 1153 SER A CA 1
ATOM 6523 C C . SER B 2 1153 ? 115.560 114.853 131.403 1.00 35.48 1153 SER A C 1
ATOM 6524 O O . SER B 2 1153 ? 116.759 114.609 131.533 1.00 35.48 1153 SER A O 1
ATOM 6527 N N . CYS B 2 1154 ? 114.760 114.143 130.620 1.00 33.74 1154 CYS A N 1
ATOM 6528 C CA . CYS B 2 1154 ? 115.294 113.120 129.730 1.00 33.74 1154 CYS A CA 1
ATOM 6529 C C . CYS B 2 1154 ? 114.299 113.280 128.582 1.00 33.74 1154 CYS A C 1
ATOM 6530 O O . CYS B 2 1154 ? 113.157 112.829 128.666 1.00 33.74 1154 CYS A O 1
ATOM 6533 N N . LEU B 2 1155 ? 114.762 113.905 127.509 1.00 35.00 1155 LEU A N 1
ATOM 6534 C CA . LEU B 2 1155 ? 114.114 113.949 126.207 1.00 35.00 1155 LEU A CA 1
ATOM 6535 C C . LEU B 2 1155 ? 115.094 113.602 125.107 1.00 35.00 1155 LEU A C 1
ATOM 6536 O O . LEU B 2 1155 ? 114.825 112.719 124.288 1.00 35.00 1155 LEU A O 1
ATOM 6541 N N . ASN B 2 1156 ? 116.223 114.297 125.074 1.00 42.21 1156 ASN A N 1
ATOM 6542 C CA . ASN B 2 1156 ? 117.310 114.024 124.159 1.00 42.21 1156 ASN A CA 1
ATOM 6543 C C . ASN B 2 1156 ? 118.637 113.800 124.862 1.00 42.21 1156 ASN A C 1
ATOM 6544 O O . ASN B 2 1156 ? 119.606 113.414 124.204 1.00 42.21 1156 ASN A O 1
ATOM 6549 N N . ASN B 2 1157 ? 118.710 114.019 126.170 1.00 42.74 1157 ASN A N 1
ATOM 6550 C CA . ASN B 2 1157 ? 119.881 113.654 126.946 1.00 42.74 1157 ASN A CA 1
ATOM 6551 C C . ASN B 2 1157 ? 119.601 112.162 126.944 1.00 42.74 1157 ASN A C 1
ATOM 6552 O O . ASN B 2 1157 ? 118.793 111.685 127.743 1.00 42.74 1157 ASN A O 1
ATOM 6557 N N . ASP B 2 1158 ? 120.268 111.421 126.057 1.00 45.10 1158 ASP A N 1
ATOM 6558 C CA . ASP B 2 1158 ? 120.156 109.965 126.055 1.00 45.10 1158 ASP A CA 1
ATOM 6559 C C . ASP B 2 1158 ? 120.837 109.362 127.278 1.00 45.10 1158 ASP A C 1
ATOM 6560 O O . ASP B 2 1158 ? 120.289 108.456 127.913 1.00 45.10 1158 ASP A O 1
ATOM 6565 N N . LYS B 2 1159 ? 122.008 109.878 127.653 1.00 47.31 1159 LYS A N 1
ATOM 6566 C CA . LYS B 2 1159 ? 122.703 109.331 128.813 1.00 47.31 1159 LYS A CA 1
ATOM 6567 C C . LYS B 2 1159 ? 121.834 109.388 130.063 1.00 47.31 1159 LYS A C 1
ATOM 6568 O O . LYS B 2 1159 ? 121.999 108.569 130.972 1.00 47.31 1159 LYS A O 1
ATOM 6574 N N . GLU B 2 1160 ? 120.897 110.332 130.123 1.00 44.08 1160 GLU A N 1
ATOM 6575 C CA . GLU B 2 1160 ? 120.006 110.399 131.274 1.00 44.08 1160 GLU A CA 1
ATOM 6576 C C . GLU B 2 1160 ? 118.980 109.276 131.262 1.00 44.08 1160 GLU A C 1
ATOM 6577 O O . GLU B 2 1160 ? 118.509 108.868 132.327 1.00 44.08 1160 GLU A O 1
ATOM 6583 N N . PHE B 2 1161 ? 118.605 108.778 130.083 1.00 40.79 1161 PHE A N 1
ATOM 6584 C CA . PHE B 2 1161 ? 117.598 107.728 130.039 1.00 40.79 1161 PHE A CA 1
ATOM 6585 C C . PHE B 2 1161 ? 118.097 106.470 130.723 1.00 40.79 1161 PHE A C 1
ATOM 6586 O O . PHE B 2 1161 ? 117.330 105.780 131.401 1.00 40.79 1161 PHE A O 1
ATOM 6594 N N . GLU B 2 1162 ? 119.376 106.149 130.555 1.00 42.60 1162 GLU A N 1
ATOM 6595 C CA . GLU B 2 1162 ? 119.925 104.969 131.210 1.00 42.60 1162 GLU A CA 1
ATOM 6596 C C . GLU B 2 1162 ? 119.841 105.096 132.726 1.00 42.60 1162 GLU A C 1
ATOM 6597 O O . GLU B 2 1162 ? 119.513 104.128 133.425 1.00 42.60 1162 GLU A O 1
ATOM 6603 N N . ASN B 2 1163 ? 120.098 106.294 133.254 1.00 39.15 1163 ASN A N 1
ATOM 6604 C CA . ASN B 2 1163 ? 119.995 106.492 134.694 1.00 39.15 1163 ASN A CA 1
ATOM 6605 C C . ASN B 2 1163 ? 118.545 106.470 135.155 1.00 39.15 1163 ASN A C 1
ATOM 6606 O O . ASN B 2 1163 ? 118.243 105.980 136.249 1.00 39.15 1163 ASN A O 1
ATOM 6611 N N . ALA B 2 1164 ? 117.636 107.000 134.340 1.00 35.08 1164 ALA A N 1
ATOM 6612 C CA . ALA B 2 1164 ? 116.221 106.909 134.673 1.00 35.08 1164 ALA A CA 1
ATOM 6613 C C . ALA B 2 1164 ? 115.795 105.460 134.788 1.00 35.08 1164 ALA A C 1
ATOM 6614 O O . ALA B 2 1164 ? 115.095 105.081 135.731 1.00 35.08 1164 ALA A O 1
ATOM 6616 N N . ILE B 2 1165 ? 116.230 104.633 133.843 1.00 34.25 1165 ILE A N 1
ATOM 6617 C CA . ILE B 2 1165 ? 115.893 103.217 133.870 1.00 34.25 1165 ILE A CA 1
ATOM 6618 C C . ILE B 2 1165 ? 116.480 102.551 135.101 1.00 34.25 1165 ILE A C 1
ATOM 6619 O O . ILE B 2 1165 ? 115.812 101.750 135.764 1.00 34.25 1165 ILE A O 1
ATOM 6624 N N . LEU B 2 1166 ? 117.734 102.857 135.428 1.00 36.20 1166 LEU A N 1
ATOM 6625 C CA . LEU B 2 1166 ? 118.344 102.230 136.595 1.00 36.20 1166 LEU A CA 1
ATOM 6626 C C . LEU B 2 1166 ? 117.601 102.596 137.875 1.00 36.20 1166 LEU A C 1
ATOM 6627 O O . LEU B 2 1166 ? 117.321 101.729 138.714 1.00 36.20 1166 LEU A O 1
ATOM 6632 N N . SER B 2 1167 ? 117.259 103.875 138.041 1.00 34.77 1167 SER A N 1
ATOM 6633 C CA . SER B 2 1167 ? 116.557 104.280 139.255 1.00 34.77 1167 SER A CA 1
ATOM 6634 C C . SER B 2 1167 ? 115.159 103.688 139.313 1.00 34.77 1167 SER A C 1
ATOM 6635 O O . SER B 2 1167 ? 114.723 103.220 140.370 1.00 34.77 1167 SER A O 1
ATOM 6638 N N . MET B 2 1168 ? 114.439 103.700 138.190 1.00 31.48 1168 MET A N 1
ATOM 6639 C CA . MET B 2 1168 ? 113.104 103.120 138.162 1.00 31.48 1168 MET A CA 1
ATOM 6640 C C . MET B 2 1168 ? 113.141 101.645 138.505 1.00 31.48 1168 MET A C 1
ATOM 6641 O O . MET B 2 1168 ? 112.271 101.149 139.226 1.00 31.48 1168 MET A O 1
ATOM 6646 N N . THR B 2 1169 ? 114.134 100.923 137.993 1.00 32.54 1169 THR A N 1
ATOM 6647 C CA . THR B 2 1169 ? 114.220 99.500 138.284 1.00 32.54 1169 THR A CA 1
ATOM 6648 C C . THR B 2 1169 ? 114.546 99.254 139.749 1.00 32.54 1169 THR A C 1
ATOM 6649 O O . THR B 2 1169 ? 113.949 98.373 140.379 1.00 32.54 1169 THR A O 1
ATOM 6653 N N . ILE B 2 1170 ? 115.480 100.021 140.314 1.00 34.54 1170 ILE A N 1
ATOM 6654 C CA . ILE B 2 1170 ? 115.787 99.854 141.733 1.00 34.54 1170 ILE A CA 1
ATOM 6655 C C . ILE B 2 1170 ? 114.555 100.146 142.577 1.00 34.54 1170 ILE A C 1
ATOM 6656 O O . ILE B 2 1170 ? 114.305 99.487 143.592 1.00 34.54 1170 ILE A O 1
ATOM 6661 N N . ASN B 2 1171 ? 113.763 101.133 142.169 1.00 34.19 1171 ASN A N 1
ATOM 6662 C CA . ASN B 2 1171 ? 112.513 101.413 142.862 1.00 34.19 1171 ASN A CA 1
ATOM 6663 C C . ASN B 2 1171 ? 111.571 100.218 142.793 1.00 34.19 1171 ASN A C 1
ATOM 6664 O O . ASN B 2 1171 ? 111.242 99.609 143.816 1.00 34.19 1171 ASN A O 1
ATOM 6669 N N . VAL B 2 1172 ? 111.154 99.850 141.577 1.00 36.86 1172 VAL A N 1
ATOM 6670 C CA . VAL B 2 1172 ? 110.160 98.796 141.385 1.00 36.86 1172 VAL A CA 1
ATOM 6671 C C . VAL B 2 1172 ? 110.575 97.516 142.086 1.00 36.86 1172 VAL A C 1
ATOM 6672 O O . VAL B 2 1172 ? 109.729 96.800 142.630 1.00 36.86 1172 VAL A O 1
ATOM 6676 N N . ARG B 2 1173 ? 111.875 97.224 142.128 1.00 40.85 1173 ARG A N 1
ATOM 6677 C CA . ARG B 2 1173 ? 112.331 96.002 142.775 1.00 40.85 1173 ARG A CA 1
ATOM 6678 C C . ARG B 2 1173 ? 111.942 95.935 144.245 1.00 40.85 1173 ARG A C 1
ATOM 6679 O O . ARG B 2 1173 ? 111.896 94.838 144.809 1.00 40.85 1173 ARG A O 1
ATOM 6687 N N . GLU B 2 1174 ? 111.654 97.070 144.879 1.00 40.52 1174 GLU A N 1
ATOM 6688 C CA . GLU B 2 1174 ? 111.383 97.097 146.310 1.00 40.52 1174 GLU A CA 1
ATOM 6689 C C . GLU B 2 1174 ? 109.908 97.258 146.646 1.00 40.52 1174 GLU A C 1
ATOM 6690 O O . GLU B 2 1174 ? 109.426 96.625 147.587 1.00 40.52 1174 GLU A O 1
ATOM 6696 N N . GLY B 2 1175 ? 109.179 98.091 145.911 1.00 39.63 1175 GLY A N 1
ATOM 6697 C CA . GLY B 2 1175 ? 107.746 98.171 146.104 1.00 39.63 1175 GLY A CA 1
ATOM 6698 C C . GLY B 2 1175 ? 107.202 99.528 146.490 1.00 39.63 1175 GLY A C 1
ATOM 6699 O O . GLY B 2 1175 ? 106.057 99.630 146.931 1.00 39.63 1175 GLY A O 1
ATOM 6700 N N . PHE B 2 1176 ? 108.001 100.554 146.504 1.00 38.40 1176 PHE A N 1
ATOM 6701 C CA . PHE B 2 1176 ? 107.537 101.929 146.576 1.00 38.40 1176 PHE A CA 1
ATOM 6702 C C . PHE B 2 1176 ? 106.630 102.376 145.433 1.00 38.40 1176 PHE A C 1
ATOM 6703 O O . PHE B 2 1176 ? 106.715 101.867 144.315 1.00 38.40 1176 PHE A O 1
ATOM 6711 N N . LEU B 2 1177 ? 105.753 103.340 145.716 1.00 38.35 1177 LEU A N 1
ATOM 6712 C CA . LEU B 2 1177 ? 104.811 103.781 144.696 1.00 38.35 1177 LEU A CA 1
ATOM 6713 C C . LEU B 2 1177 ? 105.539 104.296 143.468 1.00 38.35 1177 LEU A C 1
ATOM 6714 O O . LEU B 2 1177 ? 106.735 104.557 143.491 1.00 38.35 1177 LEU A O 1
ATOM 6719 N N . ASN B 2 1178 ? 104.799 104.434 142.376 1.00 41.29 1178 ASN A N 1
ATOM 6720 C CA . ASN B 2 1178 ? 105.382 104.974 141.155 1.00 41.29 1178 ASN A CA 1
ATOM 6721 C C . ASN B 2 1178 ? 104.094 105.658 140.718 1.00 41.29 1178 ASN A C 1
ATOM 6722 O O . ASN B 2 1178 ? 103.150 104.996 140.296 1.00 41.29 1178 ASN A O 1
ATOM 6727 N N . TYR B 2 1179 ? 104.098 106.976 140.717 1.00 41.29 1179 TYR A N 1
ATOM 6728 C CA . TYR B 2 1179 ? 102.905 107.638 140.220 1.00 41.29 1179 TYR A CA 1
ATOM 6729 C C . TYR B 2 1179 ? 103.038 107.885 138.729 1.00 41.29 1179 TYR A C 1
ATOM 6730 O O . TYR B 2 1179 ? 103.122 109.030 138.289 1.00 41.29 1179 TYR A O 1
ATOM 6739 N N . SER B 2 1180 ? 102.994 106.826 137.935 1.00 41.29 1180 SER A N 1
ATOM 6740 C CA . SER B 2 1180 ? 103.392 106.919 136.542 1.00 41.29 1180 SER A CA 1
ATOM 6741 C C . SER B 2 1180 ? 102.156 107.698 136.142 1.00 41.29 1180 SER A C 1
ATOM 6742 O O . SER B 2 1180 ? 101.099 107.115 135.902 1.00 41.29 1180 SER A O 1
ATOM 6745 N N . MET B 2 1181 ? 102.303 109.009 136.032 1.00 41.29 1181 MET A N 1
ATOM 6746 C CA . MET B 2 1181 ? 101.333 109.908 135.432 1.00 41.29 1181 MET A CA 1
ATOM 6747 C C . MET B 2 1181 ? 101.615 110.109 133.950 1.00 41.29 1181 MET A C 1
ATOM 6748 O O . MET B 2 1181 ? 102.579 109.585 133.400 1.00 41.29 1181 MET A O 1
ATOM 6753 N N . ASP B 2 1182 ? 100.702 110.749 133.234 1.00 41.29 1182 ASP A N 1
ATOM 6754 C CA . ASP B 2 1182 ? 100.881 111.026 131.831 1.00 41.29 1182 ASP A CA 1
ATOM 6755 C C . ASP B 2 1182 ? 100.072 112.305 131.567 1.00 41.29 1182 ASP A C 1
ATOM 6756 O O . ASP B 2 1182 ? 98.990 112.111 131.448 1.00 41.29 1182 ASP A O 1
ATOM 6761 N N . HIS B 2 1183 ? 100.542 113.545 131.321 1.00 41.29 1183 HIS A N 1
ATOM 6762 C CA . HIS B 2 1183 ? 99.758 114.770 131.252 1.00 41.29 1183 HIS A CA 1
ATOM 6763 C C . HIS B 2 1183 ? 98.886 114.808 130.006 1.00 41.29 1183 HIS A C 1
ATOM 6764 O O . HIS B 2 1183 ? 99.212 114.223 128.976 1.00 41.29 1183 HIS A O 1
ATOM 6771 N N . SER B 2 1184 ? 97.771 115.522 130.110 1.00 35.08 1184 SER A N 1
ATOM 6772 C CA . SER B 2 1184 ? 96.745 115.560 129.082 1.00 35.08 1184 SER A CA 1
ATOM 6773 C C . SER B 2 1184 ? 96.647 116.950 128.487 1.00 35.08 1184 SER A C 1
ATOM 6774 O O . SER B 2 1184 ? 96.805 117.949 129.187 1.00 35.08 1184 SER A O 1
ATOM 6776 N N . LYS B 2 1185 ? 96.344 117.005 127.196 1.00 41.29 1185 LYS A N 1
ATOM 6777 C CA . LYS B 2 1185 ? 96.283 118.259 126.464 1.00 41.29 1185 LYS A CA 1
ATOM 6778 C C . LYS B 2 1185 ? 97.526 119.093 126.749 1.00 41.29 1185 LYS A C 1
ATOM 6779 O O . LYS B 2 1185 ? 97.474 120.164 127.347 1.00 41.29 1185 LYS A O 1
ATOM 6785 N N . TRP B 2 1186 ? 98.663 118.540 126.361 1.00 34.17 1186 TRP A N 1
ATOM 6786 C CA . TRP B 2 1186 ? 99.933 119.235 126.459 1.00 34.17 1186 TRP A CA 1
ATOM 6787 C C . TRP B 2 1186 ? 100.201 120.116 125.256 1.00 34.17 1186 TRP A C 1
ATOM 6788 O O . TRP B 2 1186 ? 101.100 120.954 125.304 1.00 34.17 1186 TRP A O 1
ATOM 6799 N N . GLY B 2 1187 ? 99.456 119.941 124.181 1.00 26.57 1187 GLY A N 1
ATOM 6800 C CA . GLY B 2 1187 ? 99.610 120.782 123.032 1.00 26.57 1187 GLY A CA 1
ATOM 6801 C C . GLY B 2 1187 ? 98.908 122.101 123.206 1.00 26.57 1187 GLY A C 1
ATOM 6802 O O . GLY B 2 1187 ? 99.543 123.146 123.316 1.00 26.57 1187 GLY A O 1
ATOM 6803 N N . PRO B 2 1188 ? 97.579 122.081 123.278 1.00 27.70 1188 PRO A N 1
ATOM 6804 C CA . PRO B 2 1188 ? 96.818 123.333 123.247 1.00 27.70 1188 PRO A CA 1
ATOM 6805 C C . PRO B 2 1188 ? 96.716 124.068 124.572 1.00 27.70 1188 PRO A C 1
ATOM 6806 O O . PRO B 2 1188 ? 96.120 125.146 124.603 1.00 27.70 1188 PRO A O 1
ATOM 6810 N N . MET B 2 1189 ? 97.255 123.549 125.669 1.00 29.32 1189 MET A N 1
ATOM 6811 C CA . MET B 2 1189 ? 97.148 124.234 126.948 1.00 29.32 1189 MET A CA 1
ATOM 6812 C C . MET B 2 1189 ? 98.443 124.913 127.361 1.00 29.32 1189 MET A C 1
ATOM 6813 O O . MET B 2 1189 ? 98.542 125.394 128.492 1.00 29.32 1189 MET A O 1
ATOM 6818 N N . MET B 2 1190 ? 99.438 124.960 126.483 1.00 33.17 1190 MET A N 1
ATOM 6819 C CA . MET B 2 1190 ? 100.679 125.673 126.742 1.00 33.17 1190 MET A CA 1
ATOM 6820 C C . MET B 2 1190 ? 100.822 126.833 125.769 1.00 33.17 1190 MET A C 1
ATOM 6821 O O . MET B 2 1190 ? 100.441 126.729 124.602 1.00 33.17 1190 MET A O 1
ATOM 6826 N N . CYS B 2 1191 ? 101.356 127.942 126.258 1.00 34.36 1191 CYS A N 1
ATOM 6827 C CA . CYS B 2 1191 ? 101.414 129.142 125.457 1.00 34.36 1191 CYS A CA 1
ATOM 6828 C C . CYS B 2 1191 ? 102.805 129.747 125.539 1.00 34.36 1191 CYS A C 1
ATOM 6829 O O . CYS B 2 1191 ? 103.430 129.700 126.601 1.00 34.36 1191 CYS A O 1
ATOM 6831 N N . PRO B 2 1192 ? 103.312 130.329 124.451 1.00 36.67 1192 PRO A N 1
ATOM 6832 C CA . PRO B 2 1192 ? 104.600 131.024 124.536 1.00 36.67 1192 PRO A CA 1
ATOM 6833 C C . PRO B 2 1192 ? 104.594 132.131 125.565 1.00 36.67 1192 PRO A C 1
ATOM 6834 O O . PRO B 2 1192 ? 105.631 132.406 126.180 1.00 36.67 1192 PRO A O 1
ATOM 6838 N N . PHE B 2 1193 ? 103.443 132.761 125.788 1.00 41.29 1193 PHE A N 1
ATOM 6839 C CA . PHE B 2 1193 ? 103.334 133.742 126.853 1.00 41.29 1193 PHE A CA 1
ATOM 6840 C C . PHE B 2 1193 ? 103.804 133.170 128.171 1.00 41.29 1193 PHE A C 1
ATOM 6841 O O . PHE B 2 1193 ? 104.370 133.892 128.993 1.00 41.29 1193 PHE A O 1
ATOM 6849 N N . LEU B 2 1194 ? 103.599 131.879 128.396 1.00 41.29 1194 LEU A N 1
ATOM 6850 C CA . LEU B 2 1194 ? 103.936 131.342 129.703 1.00 41.29 1194 LEU A CA 1
ATOM 6851 C C . LEU B 2 1194 ? 105.442 131.210 129.859 1.00 41.29 1194 LEU A C 1
ATOM 6852 O O . LEU B 2 1194 ? 105.991 131.539 130.915 1.00 41.29 1194 LEU A O 1
ATOM 6857 N N . PHE B 2 1195 ? 106.137 130.749 128.818 1.00 41.29 1195 PHE A N 1
ATOM 6858 C CA . PHE B 2 1195 ? 107.592 130.727 128.891 1.00 41.29 1195 PHE A CA 1
ATOM 6859 C C . PHE B 2 1195 ? 108.158 132.131 128.984 1.00 41.29 1195 PHE A C 1
ATOM 6860 O O . PHE B 2 1195 ? 109.172 132.340 129.649 1.00 41.29 1195 PHE A O 1
ATOM 6868 N N . LEU B 2 1196 ? 107.531 133.101 128.321 1.00 41.29 1196 LEU A N 1
ATOM 6869 C CA . LEU B 2 1196 ? 107.980 134.482 128.458 1.00 41.29 1196 LEU A CA 1
ATOM 6870 C C . LEU B 2 1196 ? 107.848 134.960 129.897 1.00 41.29 1196 LEU A C 1
ATOM 6871 O O . LEU B 2 1196 ? 108.769 135.578 130.436 1.00 41.29 1196 LEU A O 1
ATOM 6876 N N . MET B 2 1197 ? 106.711 134.674 130.537 1.00 41.29 1197 MET A N 1
ATOM 6877 C CA . MET B 2 1197 ? 106.553 134.991 131.953 1.00 41.29 1197 MET A CA 1
ATOM 6878 C C . MET B 2 1197 ? 107.638 134.333 132.777 1.00 41.29 1197 MET A C 1
ATOM 6879 O O . MET B 2 1197 ? 108.183 134.938 133.704 1.00 41.29 1197 MET A O 1
ATOM 6884 N N . PHE B 2 1198 ? 107.946 133.082 132.470 1.00 34.40 1198 PHE A N 1
ATOM 6885 C CA . PHE B 2 1198 ? 108.869 132.339 133.308 1.00 34.40 1198 PHE A CA 1
ATOM 6886 C C . PHE B 2 1198 ? 110.304 132.788 133.088 1.00 34.40 1198 PHE A C 1
ATOM 6887 O O . PHE B 2 1198 ? 111.134 132.671 133.992 1.00 34.40 1198 PHE A O 1
ATOM 6895 N N . LEU B 2 1199 ? 110.608 133.322 131.909 1.00 29.81 1199 LEU A N 1
ATOM 6896 C CA . LEU B 2 1199 ? 111.964 133.762 131.600 1.00 29.81 1199 LEU A CA 1
ATOM 6897 C C . LEU B 2 1199 ? 112.216 135.176 132.096 1.00 29.81 1199 LEU A C 1
ATOM 6898 O O . LEU B 2 1199 ? 113.169 135.417 132.840 1.00 29.81 1199 LEU A O 1
ATOM 6903 N N . GLN B 2 1200 ? 111.349 136.117 131.728 1.00 32.81 1200 GLN A N 1
ATOM 6904 C CA . GLN B 2 1200 ? 111.577 137.500 132.111 1.00 32.81 1200 GLN A CA 1
ATOM 6905 C C . GLN B 2 1200 ? 111.379 137.723 133.573 1.00 32.81 1200 GLN A C 1
ATOM 6906 O O . GLN B 2 1200 ? 111.335 138.887 133.966 1.00 32.81 1200 GLN A O 1
ATOM 6908 N N . ASN B 2 1201 ? 111.240 136.658 134.372 1.00 32.73 1201 ASN A N 1
ATOM 6909 C CA . ASN B 2 1201 ? 111.233 136.747 135.824 1.00 32.73 1201 ASN A CA 1
ATOM 6910 C C . ASN B 2 1201 ? 112.416 136.080 136.502 1.00 32.73 1201 ASN A C 1
ATOM 6911 O O . ASN B 2 1201 ? 112.737 136.454 137.631 1.00 32.73 1201 ASN A O 1
ATOM 6916 N N . LEU B 2 1202 ? 113.065 135.111 135.867 1.00 32.76 1202 LEU A N 1
ATOM 6917 C CA . LEU B 2 1202 ? 114.270 134.543 136.448 1.00 32.76 1202 LEU A CA 1
ATOM 6918 C C . LEU B 2 1202 ? 115.371 135.601 136.501 1.00 32.76 1202 LEU A C 1
ATOM 6919 O O . LEU B 2 1202 ? 115.350 136.594 135.772 1.00 32.76 1202 LEU A O 1
ATOM 6924 N N . LYS B 2 1203 ? 116.349 135.381 137.373 1.00 43.88 1203 LYS A N 1
ATOM 6925 C CA . LYS B 2 1203 ? 117.347 136.395 137.706 1.00 43.88 1203 LYS A CA 1
ATOM 6926 C C . LYS B 2 1203 ? 118.547 135.485 137.540 1.00 43.88 1203 LYS A C 1
ATOM 6927 O O . LYS B 2 1203 ? 119.077 134.935 138.505 1.00 43.88 1203 LYS A O 1
ATOM 6933 N N . LEU B 2 1204 ? 118.991 135.311 136.299 1.00 55.81 1204 LEU A N 1
ATOM 6934 C CA . LEU B 2 1204 ? 120.302 134.777 135.942 1.00 55.81 1204 LEU A CA 1
ATOM 6935 C C . LEU B 2 1204 ? 121.364 135.875 135.922 1.00 55.81 1204 LEU A C 1
ATOM 6936 O O . LEU B 2 1204 ? 121.057 137.044 136.167 1.00 55.81 1204 LEU A O 1
ATOM 6938 N N . GLY B 2 1205 ? 122.607 135.517 135.615 1.00 75.35 1205 GLY A N 1
ATOM 6939 C CA . GLY B 2 1205 ? 123.753 136.292 136.059 1.00 75.35 1205 GLY A CA 1
ATOM 6940 C C . GLY B 2 1205 ? 124.061 137.573 135.303 1.00 75.35 1205 GLY A C 1
ATOM 6941 O O . GLY B 2 1205 ? 123.159 138.247 134.799 1.00 75.35 1205 GLY A O 1
ATOM 6942 N N . ASP B 2 1206 ? 125.349 137.911 135.228 1.00 84.58 1206 ASP A N 1
ATOM 6943 C CA . ASP B 2 1206 ? 125.841 139.250 134.930 1.00 84.58 1206 ASP A CA 1
ATOM 6944 C C . ASP B 2 1206 ? 125.501 139.655 133.496 1.00 84.58 1206 ASP A C 1
ATOM 6945 O O . ASP B 2 1206 ? 124.796 138.954 132.769 1.00 84.58 1206 ASP A O 1
ATOM 6950 N N . ASP B 2 1207 ? 126.014 140.812 133.086 1.00 79.76 1207 ASP A N 1
ATOM 6951 C CA . ASP B 2 1207 ? 125.546 141.480 131.883 1.00 79.76 1207 ASP A CA 1
ATOM 6952 C C . ASP B 2 1207 ? 126.440 141.187 130.679 1.00 79.76 1207 ASP A C 1
ATOM 6953 O O . ASP B 2 1207 ? 127.469 140.515 130.772 1.00 79.76 1207 ASP A O 1
ATOM 6955 N N . GLN B 2 1208 ? 125.986 141.674 129.521 1.00 89.31 1208 GLN A N 1
ATOM 6956 C CA . GLN B 2 1208 ? 126.687 141.674 128.240 1.00 89.31 1208 GLN A CA 1
ATOM 6957 C C . GLN B 2 1208 ? 126.746 140.284 127.614 1.00 89.31 1208 GLN A C 1
ATOM 6958 O O . GLN B 2 1208 ? 127.030 140.146 126.420 1.00 89.31 1208 GLN A O 1
ATOM 6964 N N . TYR B 2 1209 ? 126.387 139.260 128.382 1.00 83.46 1209 TYR A N 1
ATOM 6965 C CA . TYR B 2 1209 ? 126.322 137.893 127.881 1.00 83.46 1209 TYR A CA 1
ATOM 6966 C C . TYR B 2 1209 ? 125.007 137.250 128.291 1.00 83.46 1209 TYR A C 1
ATOM 6967 O O . TYR B 2 1209 ? 124.465 136.408 127.571 1.00 83.46 1209 TYR A O 1
ATOM 6976 N N . VAL B 2 1210 ? 124.497 137.633 129.454 1.00 61.46 1210 VAL A N 1
ATOM 6977 C CA . VAL B 2 1210 ? 123.209 137.167 129.929 1.00 61.46 1210 VAL A CA 1
ATOM 6978 C C . VAL B 2 1210 ? 122.165 138.267 129.852 1.00 61.46 1210 VAL A C 1
ATOM 6979 O O . VAL B 2 1210 ? 121.067 138.048 129.348 1.00 61.46 1210 VAL A O 1
ATOM 6981 N N . ARG B 2 1211 ? 122.495 139.469 130.331 1.00 58.78 1211 ARG A N 1
ATOM 6982 C CA . ARG B 2 1211 ? 121.550 140.577 130.236 1.00 58.78 1211 ARG A CA 1
ATOM 6983 C C . ARG B 2 1211 ? 121.113 140.807 128.800 1.00 58.78 1211 ARG A C 1
ATOM 6984 O O . ARG B 2 1211 ? 119.980 141.232 128.555 1.00 58.78 1211 ARG A O 1
ATOM 6986 N N . SER B 2 1212 ? 121.994 140.551 127.844 1.00 50.71 1212 SER A N 1
ATOM 6987 C CA . SER B 2 1212 ? 121.600 140.331 126.466 1.00 50.71 1212 SER A CA 1
ATOM 6988 C C . SER B 2 1212 ? 121.769 138.856 126.154 1.00 50.71 1212 SER A C 1
ATOM 6989 O O . SER B 2 1212 ? 122.374 138.102 126.915 1.00 50.71 1212 SER A O 1
ATOM 6992 N N . GLY B 2 1213 ? 121.247 138.451 125.010 1.00 41.44 1213 GLY A N 1
ATOM 6993 C CA . GLY B 2 1213 ? 120.999 137.043 124.804 1.00 41.44 1213 GLY A CA 1
ATOM 6994 C C . GLY B 2 1213 ? 119.579 136.718 125.210 1.00 41.44 1213 GLY A C 1
ATOM 6995 O O . GLY B 2 1213 ? 118.746 136.432 124.348 1.00 41.44 1213 GLY A O 1
ATOM 6996 N N . LYS B 2 1214 ? 119.265 136.786 126.506 1.00 36.85 1214 LYS A N 1
ATOM 6997 C CA . LYS B 2 1214 ? 117.884 136.535 126.891 1.00 36.85 1214 LYS A CA 1
ATOM 6998 C C . LYS B 2 1214 ? 116.968 137.610 126.337 1.00 36.85 1214 LYS A C 1
ATOM 6999 O O . LYS B 2 1214 ? 115.768 137.380 126.187 1.00 36.85 1214 LYS A O 1
ATOM 7005 N N . ASP B 2 1215 ? 117.503 138.777 126.016 1.00 34.96 1215 ASP A N 1
ATOM 7006 C CA . ASP B 2 1215 ? 116.698 139.747 125.296 1.00 34.96 1215 ASP A CA 1
ATOM 7007 C C . ASP B 2 1215 ? 116.638 139.446 123.814 1.00 34.96 1215 ASP A C 1
ATOM 7008 O O . ASP B 2 1215 ? 116.235 140.309 123.030 1.00 34.96 1215 ASP A O 1
ATOM 7013 N N . HIS B 2 1216 ? 117.050 138.253 123.410 1.00 37.59 1216 HIS A N 1
ATOM 7014 C CA . HIS B 2 1216 ? 116.757 137.742 122.082 1.00 37.59 1216 HIS A CA 1
ATOM 7015 C C . HIS B 2 1216 ? 115.820 136.549 122.116 1.00 37.59 1216 HIS A C 1
ATOM 7016 O O . HIS B 2 1216 ? 114.960 136.417 121.245 1.00 37.59 1216 HIS A O 1
ATOM 7023 N N . VAL B 2 1217 ? 115.937 135.683 123.120 1.00 32.55 1217 VAL A N 1
ATOM 7024 C CA . VAL B 2 1217 ? 114.902 134.681 123.317 1.00 32.55 1217 VAL A CA 1
ATOM 7025 C C . VAL B 2 1217 ? 113.590 135.354 123.681 1.00 32.55 1217 VAL A C 1
ATOM 7026 O O . VAL B 2 1217 ? 112.524 134.969 123.193 1.00 32.55 1217 VAL A O 1
ATOM 7028 N N . SER B 2 1218 ? 113.640 136.372 124.532 1.00 30.18 1218 SER A N 1
ATOM 7029 C CA . SER B 2 1218 ? 112.445 137.093 124.938 1.00 30.18 1218 SER A CA 1
ATOM 7030 C C . SER B 2 1218 ? 111.942 138.050 123.879 1.00 30.18 1218 SER A C 1
ATOM 7031 O O . SER B 2 1218 ? 111.073 138.870 124.174 1.00 30.18 1218 SER A O 1
ATOM 7034 N N . THR B 2 1219 ? 112.472 137.990 122.667 1.00 30.43 1219 THR A N 1
ATOM 7035 C CA . THR B 2 1219 ? 111.876 138.695 121.553 1.00 30.43 1219 THR A CA 1
ATOM 7036 C C . THR B 2 1219 ? 111.728 137.820 120.332 1.00 30.43 1219 THR A C 1
ATOM 7037 O O . THR B 2 1219 ? 111.240 138.303 119.308 1.00 30.43 1219 THR A O 1
ATOM 7041 N N . LEU B 2 1220 ? 112.194 136.579 120.384 1.00 33.26 1220 LEU A N 1
ATOM 7042 C CA . LEU B 2 1220 ? 111.696 135.563 119.470 1.00 33.26 1220 LEU A CA 1
ATOM 7043 C C . LEU B 2 1220 ? 110.426 134.921 120.005 1.00 33.26 1220 LEU A C 1
ATOM 7044 O O . LEU B 2 1220 ? 109.529 134.573 119.227 1.00 33.26 1220 LEU A O 1
ATOM 7046 N N . LEU B 2 1221 ? 110.313 134.785 121.327 1.00 41.29 1221 LEU A N 1
ATOM 7047 C CA . LEU B 2 1221 ? 109.077 134.277 121.903 1.00 41.29 1221 LEU A CA 1
ATOM 7048 C C . LEU B 2 1221 ? 107.925 135.217 121.612 1.00 41.29 1221 LEU A C 1
ATOM 7049 O O . LEU B 2 1221 ? 106.826 134.771 121.281 1.00 41.29 1221 LEU A O 1
ATOM 7054 N N . THR B 2 1222 ? 108.155 136.520 121.713 1.00 41.29 1222 THR A N 1
ATOM 7055 C CA . THR B 2 1222 ? 107.103 137.460 121.366 1.00 41.29 1222 THR A CA 1
ATOM 7056 C C . THR B 2 1222 ? 106.698 137.327 119.911 1.00 41.29 1222 THR A C 1
ATOM 7057 O O . THR B 2 1222 ? 105.546 137.596 119.565 1.00 41.29 1222 THR A O 1
ATOM 7061 N N . TRP B 2 1223 ? 107.624 136.928 119.043 1.00 40.22 1223 TRP A N 1
ATOM 7062 C CA . TRP B 2 1223 ? 107.248 136.619 117.668 1.00 40.22 1223 TRP A CA 1
ATOM 7063 C C . TRP B 2 1223 ? 106.339 135.405 117.619 1.00 40.22 1223 TRP A C 1
ATOM 7064 O O . TRP B 2 1223 ? 105.353 135.388 116.877 1.00 40.22 1223 TRP A O 1
ATOM 7075 N N . HIS B 2 1224 ? 106.676 134.371 118.390 1.00 41.29 1224 HIS A N 1
ATOM 7076 C CA . HIS B 2 1224 ? 105.873 133.151 118.379 1.00 41.29 1224 HIS A CA 1
ATOM 7077 C C . HIS B 2 1224 ? 104.471 133.399 118.901 1.00 41.29 1224 HIS A C 1
ATOM 7078 O O . HIS B 2 1224 ? 103.512 132.801 118.411 1.00 41.29 1224 HIS A O 1
ATOM 7085 N N . MET B 2 1225 ? 104.338 134.279 119.889 1.00 41.29 1225 MET A N 1
ATOM 7086 C CA . MET B 2 1225 ? 103.043 134.573 120.486 1.00 41.29 1225 MET A CA 1
ATOM 7087 C C . MET B 2 1225 ? 102.023 135.000 119.449 1.00 41.29 1225 MET A C 1
ATOM 7088 O O . MET B 2 1225 ? 100.830 134.752 119.620 1.00 41.29 1225 MET A O 1
ATOM 7093 N N . HIS B 2 1226 ? 102.462 135.634 118.369 1.00 41.29 1226 HIS A N 1
ATOM 7094 C CA . HIS B 2 1226 ? 101.564 136.135 117.337 1.00 41.29 1226 HIS A CA 1
ATOM 7095 C C . HIS B 2 1226 ? 101.654 135.325 116.050 1.00 41.29 1226 HIS A C 1
ATOM 7096 O O . HIS B 2 1226 ? 101.541 135.881 114.963 1.00 41.29 1226 HIS A O 1
ATOM 7103 N N . LYS B 2 1227 ? 101.854 134.013 116.142 1.00 41.29 1227 LYS A N 1
ATOM 7104 C CA . LYS B 2 1227 ? 102.001 133.210 114.937 1.00 41.29 1227 LYS A CA 1
ATOM 7105 C C . LYS B 2 1227 ? 100.697 133.206 114.146 1.00 41.29 1227 LYS A C 1
ATOM 7106 O O . LYS B 2 1227 ? 99.685 133.732 114.581 1.00 41.29 1227 LYS A O 1
ATOM 7112 N N . LEU B 2 1228 ? 100.739 132.640 112.944 1.00 30.17 1228 LEU A N 1
ATOM 7113 C CA . LEU B 2 1228 ? 99.557 132.596 112.076 1.00 30.17 1228 LEU A CA 1
ATOM 7114 C C . LEU B 2 1228 ? 99.427 131.205 111.464 1.00 30.17 1228 LEU A C 1
ATOM 7115 O O . LEU B 2 1228 ? 99.918 130.975 110.360 1.00 30.17 1228 LEU A O 1
ATOM 7120 N N . VAL B 2 1229 ? 98.738 130.292 112.142 1.00 26.01 1229 VAL A N 1
ATOM 7121 C CA . VAL B 2 1229 ? 98.449 129.036 111.472 1.00 26.01 1229 VAL A CA 1
ATOM 7122 C C . VAL B 2 1229 ? 97.371 129.267 110.425 1.00 26.01 1229 VAL A C 1
ATOM 7123 O O . VAL B 2 1229 ? 96.628 130.249 110.467 1.00 26.01 1229 VAL A O 1
ATOM 7127 N N . GLU B 2 1230 ? 97.297 128.362 109.459 1.00 23.51 1230 GLU A N 1
ATOM 7128 C CA . GLU B 2 1230 ? 96.418 128.529 108.311 1.00 23.51 1230 GLU A CA 1
ATOM 7129 C C . GLU B 2 1230 ? 95.382 127.421 108.289 1.00 23.51 1230 GLU A C 1
ATOM 7130 O O . GLU B 2 1230 ? 95.731 126.245 108.406 1.00 23.51 1230 GLU A O 1
ATOM 7132 N N . VAL B 2 1231 ? 94.118 127.789 108.125 1.00 30.67 1231 VAL A N 1
ATOM 7133 C CA . VAL B 2 1231 ? 93.057 126.792 108.036 1.00 30.67 1231 VAL A CA 1
ATOM 7134 C C . VAL B 2 1231 ? 93.244 126.051 106.720 1.00 30.67 1231 VAL A C 1
ATOM 7135 O O . VAL B 2 1231 ? 93.164 126.675 105.655 1.00 30.67 1231 VAL A O 1
ATOM 7137 N N . PRO B 2 1232 ? 93.486 124.739 106.737 1.00 33.10 1232 PRO A N 1
ATOM 7138 C CA . PRO B 2 1232 ? 93.818 124.037 105.495 1.00 33.10 1232 PRO A CA 1
ATOM 7139 C C . PRO B 2 1232 ? 92.691 124.148 104.488 1.00 33.10 1232 PRO A C 1
ATOM 7140 O O . PRO B 2 1232 ? 91.517 124.198 104.849 1.00 33.10 1232 PRO A O 1
ATOM 7144 N N . PHE B 2 1233 ? 93.064 124.200 103.213 1.00 39.85 1233 PHE A N 1
ATOM 7145 C CA . PHE B 2 1233 ? 92.069 124.419 102.168 1.00 39.85 1233 PHE A CA 1
ATOM 7146 C C . PHE B 2 1233 ? 90.978 123.358 102.116 1.00 39.85 1233 PHE A C 1
ATOM 7147 O O . PHE B 2 1233 ? 89.803 123.736 101.959 1.00 39.85 1233 PHE A O 1
ATOM 7155 N N . PRO B 2 1234 ? 91.265 122.055 102.204 1.00 39.15 1234 PRO A N 1
ATOM 7156 C CA . PRO B 2 1234 ? 90.162 121.084 102.185 1.00 39.15 1234 PRO A CA 1
ATOM 7157 C C . PRO B 2 1234 ? 89.160 121.293 103.299 1.00 39.15 1234 PRO A C 1
ATOM 7158 O O . PRO B 2 1234 ? 87.954 121.158 103.072 1.00 39.15 1234 PRO A O 1
ATOM 7162 N N . VAL B 2 1235 ? 89.625 121.631 104.500 1.00 38.31 1235 VAL A N 1
ATOM 7163 C CA . VAL B 2 1235 ? 88.716 121.790 105.627 1.00 38.31 1235 VAL A CA 1
ATOM 7164 C C . VAL B 2 1235 ? 87.778 122.960 105.396 1.00 38.31 1235 VAL A C 1
ATOM 7165 O O . VAL B 2 1235 ? 86.570 122.861 105.627 1.00 38.31 1235 VAL A O 1
ATOM 7169 N N . VAL B 2 1236 ? 88.318 124.088 104.943 1.00 43.01 1236 VAL A N 1
ATOM 7170 C CA . VAL B 2 1236 ? 87.473 125.247 104.698 1.00 43.01 1236 VAL A CA 1
ATOM 7171 C C . VAL B 2 1236 ? 86.512 124.976 103.553 1.00 43.01 1236 VAL A C 1
ATOM 7172 O O . VAL B 2 1236 ? 85.344 125.380 103.599 1.00 43.01 1236 VAL A O 1
ATOM 7176 N N . ASN B 2 1237 ? 86.972 124.276 102.515 1.00 47.89 1237 ASN A N 1
ATOM 7177 C CA . ASN B 2 1237 ? 86.061 123.912 101.436 1.00 47.89 1237 ASN A CA 1
ATOM 7178 C C . ASN B 2 1237 ? 84.913 123.056 101.953 1.00 47.89 1237 ASN A C 1
ATOM 7179 O O . ASN B 2 1237 ? 83.747 123.291 101.613 1.00 47.89 1237 ASN A O 1
ATOM 7184 N N . ALA B 2 1238 ? 85.224 122.068 102.793 1.00 48.86 1238 ALA A N 1
ATOM 7185 C CA . ALA B 2 1238 ? 84.187 121.195 103.325 1.00 48.86 1238 ALA A CA 1
ATOM 7186 C C . ALA B 2 1238 ? 83.208 121.962 104.199 1.00 48.86 1238 ALA A C 1
ATOM 7187 O O . ALA B 2 1238 ? 81.994 121.745 104.119 1.00 48.86 1238 ALA A O 1
ATOM 7189 N N . MET B 2 1239 ? 83.714 122.852 105.052 1.00 51.76 1239 MET A N 1
ATOM 7190 C CA . MET B 2 1239 ? 82.822 123.605 105.925 1.00 51.76 1239 MET A CA 1
ATOM 7191 C C . MET B 2 1239 ? 81.926 124.534 105.124 1.00 51.76 1239 MET A C 1
ATOM 7192 O O . MET B 2 1239 ? 80.741 124.679 105.438 1.00 51.76 1239 MET A O 1
ATOM 7197 N N . MET B 2 1240 ? 82.467 125.168 104.083 1.00 58.38 1240 MET A N 1
ATOM 7198 C CA . MET B 2 1240 ? 81.635 126.009 103.231 1.00 58.38 1240 MET A CA 1
ATOM 7199 C C . MET B 2 1240 ? 80.564 125.190 102.527 1.00 58.38 1240 MET A C 1
ATOM 7200 O O . MET B 2 1240 ? 79.405 125.618 102.424 1.00 58.38 1240 MET A O 1
ATOM 7205 N N . LYS B 2 1241 ? 80.932 124.011 102.026 1.00 61.70 1241 LYS A N 1
ATOM 7206 C CA . LYS B 2 1241 ? 79.951 123.144 101.384 1.00 61.70 1241 LYS A CA 1
ATOM 7207 C C . LYS B 2 1241 ? 78.839 122.771 102.354 1.00 61.70 1241 LYS A C 1
ATOM 7208 O O . LYS B 2 1241 ? 77.653 122.851 102.020 1.00 61.70 1241 LYS A O 1
ATOM 7214 N N . SER B 2 1242 ? 79.208 122.366 103.568 1.00 59.77 1242 SER A N 1
ATOM 7215 C CA . SER B 2 1242 ? 78.199 122.002 104.553 1.00 59.77 1242 SER A CA 1
ATOM 7216 C C . SER B 2 1242 ? 77.300 123.183 104.875 1.00 59.77 1242 SER A C 1
ATOM 7217 O O . SER B 2 1242 ? 76.079 123.029 104.993 1.00 59.77 1242 SER A O 1
ATOM 7220 N N . TYR B 2 1243 ? 77.886 124.371 105.022 1.00 63.87 1243 TYR A N 1
ATOM 7221 C CA . TYR B 2 1243 ? 77.088 125.547 105.342 1.00 63.87 1243 TYR A CA 1
ATOM 7222 C C . TYR B 2 1243 ? 76.076 125.834 104.246 1.00 63.87 1243 TYR A C 1
ATOM 7223 O O . TYR B 2 124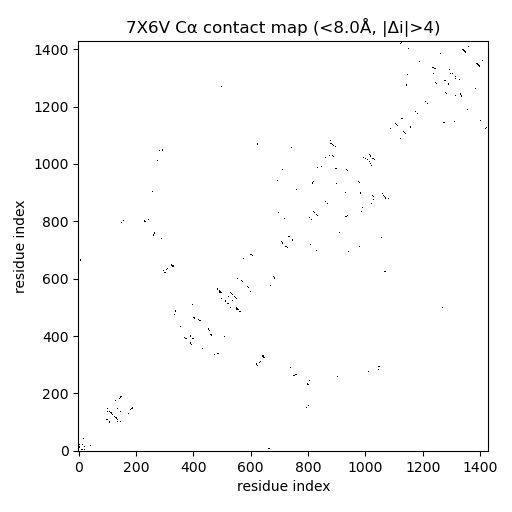3 ? 74.903 126.097 104.528 1.00 63.87 1243 TYR A O 1
ATOM 7232 N N . VAL B 2 1244 ? 76.510 125.800 102.986 1.00 66.42 1244 VAL A N 1
ATOM 7233 C CA . VAL B 2 1244 ? 75.582 126.145 101.914 1.00 66.42 1244 VAL A CA 1
ATOM 7234 C C . VAL B 2 1244 ? 74.504 125.076 101.773 1.00 66.42 1244 VAL A C 1
ATOM 7235 O O . VAL B 2 1244 ? 73.330 125.391 101.536 1.00 66.42 1244 VAL A O 1
ATOM 7239 N N . LYS B 2 1245 ? 74.869 123.803 101.948 1.00 69.35 1245 LYS A N 1
ATOM 7240 C CA . LYS B 2 1245 ? 73.866 122.744 101.905 1.00 69.35 1245 LYS A CA 1
ATOM 7241 C C . LYS B 2 1245 ? 72.813 122.954 102.981 1.00 69.35 1245 LYS A C 1
ATOM 7242 O O . LYS B 2 1245 ? 71.610 122.918 102.704 1.00 69.35 1245 LYS A O 1
ATOM 7248 N N . SER B 2 1246 ? 73.251 123.191 104.220 1.00 73.60 1246 SER A N 1
ATOM 7249 C CA . SER B 2 1246 ? 72.299 123.351 105.313 1.00 73.60 1246 SER A CA 1
ATOM 7250 C C . SER B 2 1246 ? 71.443 124.594 105.130 1.00 73.60 1246 SER A C 1
ATOM 7251 O O . SER B 2 1246 ? 70.226 124.550 105.340 1.00 73.60 1246 SER A O 1
ATOM 7254 N N . LYS B 2 1247 ? 72.055 125.713 104.738 1.00 71.40 1247 LYS A N 1
ATOM 7255 C CA . LYS B 2 1247 ? 71.302 126.954 104.620 1.00 71.40 1247 LYS A CA 1
ATOM 7256 C C . LYS B 2 1247 ? 70.280 126.878 103.495 1.00 71.40 1247 LYS A C 1
ATOM 7257 O O . LYS B 2 1247 ? 69.149 127.353 103.647 1.00 71.40 1247 LYS A O 1
ATOM 7263 N N . LEU B 2 1248 ? 70.652 126.291 102.355 1.00 75.15 1248 LEU A N 1
ATOM 7264 C CA . LEU B 2 1248 ? 69.690 126.185 101.264 1.00 75.15 1248 LEU A CA 1
ATOM 7265 C C . LEU B 2 1248 ? 68.571 125.212 101.612 1.00 75.15 1248 LEU A C 1
ATOM 7266 O O . LEU B 2 1248 ? 67.410 125.438 101.253 1.00 75.15 1248 LEU A O 1
ATOM 7271 N N . LYS B 2 1249 ? 68.897 124.133 102.313 1.00 71.71 1249 LYS A N 1
ATOM 7272 C CA . LYS B 2 1249 ? 67.904 123.130 102.669 1.00 71.71 1249 LYS A CA 1
ATOM 7273 C C . LYS B 2 1249 ? 67.339 123.388 104.061 1.00 71.71 1249 LYS A C 1
ATOM 7274 O O . LYS B 2 1249 ? 67.698 122.710 105.022 1.00 71.71 1249 LYS A O 1
ATOM 7280 N N . GLU B 2 1255 ? 69.205 120.206 114.112 1.00 120.66 1255 GLU A N 1
ATOM 7281 C CA . GLU B 2 1255 ? 70.470 119.883 113.462 1.00 120.66 1255 GLU A CA 1
ATOM 7282 C C . GLU B 2 1255 ? 71.498 119.407 114.481 1.00 120.66 1255 GLU A C 1
ATOM 7283 O O . GLU B 2 1255 ? 71.229 119.382 115.680 1.00 120.66 1255 GLU A O 1
ATOM 7289 N N . THR B 2 1256 ? 72.677 119.027 113.998 1.00 95.11 1256 THR A N 1
ATOM 7290 C CA . THR B 2 1256 ? 73.744 118.489 114.834 1.00 95.11 1256 THR A CA 1
ATOM 7291 C C . THR B 2 1256 ? 75.098 119.166 114.665 1.00 95.11 1256 THR A C 1
ATOM 7292 O O . THR B 2 1256 ? 76.154 118.552 114.825 1.00 95.11 1256 THR A O 1
ATOM 7296 N N . THR B 2 1257 ? 75.083 120.455 114.339 1.00 79.51 1257 THR A N 1
ATOM 7297 C CA . THR B 2 1257 ? 76.306 121.157 113.975 1.00 79.51 1257 THR A CA 1
ATOM 7298 C C . THR B 2 1257 ? 77.271 121.191 115.152 1.00 79.51 1257 THR A C 1
ATOM 7299 O O . THR B 2 1257 ? 76.902 121.582 116.262 1.00 79.51 1257 THR A O 1
ATOM 7303 N N . VAL B 2 1258 ? 78.514 120.790 114.904 1.00 63.71 1258 VAL A N 1
ATOM 7304 C CA . VAL B 2 1258 ? 79.534 120.820 115.943 1.00 63.71 1258 VAL A CA 1
ATOM 7305 C C . VAL B 2 1258 ? 79.990 122.260 116.172 1.00 63.71 1258 VAL A C 1
ATOM 7306 O O . VAL B 2 1258 ? 79.711 123.160 115.376 1.00 63.71 1258 VAL A O 1
ATOM 7310 N N . THR B 2 1259 ? 80.695 122.478 117.287 1.00 55.20 1259 THR A N 1
ATOM 7311 C CA . THR B 2 1259 ? 81.085 123.832 117.678 1.00 55.20 1259 THR A CA 1
ATOM 7312 C C . THR B 2 1259 ? 81.898 124.513 116.586 1.00 55.20 1259 THR A C 1
ATOM 7313 O O . THR B 2 1259 ? 81.616 125.655 116.209 1.00 55.20 1259 THR A O 1
ATOM 7317 N N . GLU B 2 1260 ? 82.882 123.822 116.042 1.00 47.20 1260 GLU A N 1
ATOM 7318 C CA . GLU B 2 1260 ? 83.714 124.491 115.057 1.00 47.20 1260 GLU A CA 1
ATOM 7319 C C . GLU B 2 1260 ? 83.071 124.600 113.750 1.00 47.20 1260 GLU A C 1
ATOM 7320 O O . GLU B 2 1260 ? 83.787 124.834 112.785 1.00 47.20 1260 GLU A O 1
ATOM 7322 N N . ARG B 2 1261 ? 81.762 124.416 113.632 1.00 58.31 1261 ARG A N 1
ATOM 7323 C CA . ARG B 2 1261 ? 81.056 124.745 112.406 1.00 58.31 1261 ARG A CA 1
ATOM 7324 C C . ARG B 2 1261 ? 80.182 125.979 112.539 1.00 58.31 1261 ARG A C 1
ATOM 7325 O O . ARG B 2 1261 ? 79.967 126.676 111.546 1.00 58.31 1261 ARG A O 1
ATOM 7333 N N . ILE B 2 1262 ? 79.698 126.286 113.742 1.00 56.22 1262 ILE A N 1
ATOM 7334 C CA . ILE B 2 1262 ? 78.875 127.478 113.914 1.00 56.22 1262 ILE A CA 1
ATOM 7335 C C . ILE B 2 1262 ? 79.705 128.737 113.696 1.00 56.22 1262 ILE A C 1
ATOM 7336 O O . ILE B 2 1262 ? 79.210 129.740 113.166 1.00 56.22 1262 ILE A O 1
ATOM 7341 N N . PHE B 2 1263 ? 80.975 128.712 114.103 1.00 50.97 1263 PHE A N 1
ATOM 7342 C CA . PHE B 2 1263 ? 81.857 129.847 113.848 1.00 50.97 1263 PHE A CA 1
ATOM 7343 C C . PHE B 2 1263 ? 82.002 130.099 112.361 1.00 50.97 1263 PHE A C 1
ATOM 7344 O O . PHE B 2 1263 ? 82.002 131.252 111.913 1.00 50.97 1263 PHE A O 1
ATOM 7352 N N . ARG B 2 1264 ? 82.171 129.033 111.585 1.00 52.21 1264 ARG A N 1
ATOM 7353 C CA . ARG B 2 1264 ? 82.214 129.201 110.146 1.00 52.21 1264 ARG A CA 1
ATOM 7354 C C . ARG B 2 1264 ? 80.939 129.851 109.649 1.00 52.21 1264 ARG A C 1
ATOM 7355 O O . ARG B 2 1264 ? 80.972 130.645 108.710 1.00 52.21 1264 ARG A O 1
ATOM 7363 N N . GLN B 2 1265 ? 79.805 129.549 110.280 1.00 60.62 1265 GLN A N 1
ATOM 7364 C CA . GLN B 2 1265 ? 78.559 130.181 109.864 1.00 60.62 1265 GLN A CA 1
ATOM 7365 C C . GLN B 2 1265 ? 78.578 131.677 110.158 1.00 60.62 1265 GLN A C 1
ATOM 7366 O O . GLN B 2 1265 ? 78.275 132.497 109.279 1.00 60.62 1265 GLN A O 1
ATOM 7372 N N . TYR B 2 1266 ? 78.948 132.051 111.387 1.00 56.55 1266 TYR A N 1
ATOM 7373 C CA . TYR B 2 1266 ? 79.052 133.467 111.727 1.00 56.55 1266 TYR A CA 1
ATOM 7374 C C . TYR B 2 1266 ? 79.924 134.196 110.724 1.00 56.55 1266 TYR A C 1
ATOM 7375 O O . TYR B 2 1266 ? 79.528 135.219 110.159 1.00 56.55 1266 TYR A O 1
ATOM 7384 N N . PHE B 2 1267 ? 81.116 133.664 110.476 1.00 52.38 1267 PHE A N 1
ATOM 7385 C CA . PHE B 2 1267 ? 82.073 134.403 109.670 1.00 52.38 1267 PHE A CA 1
ATOM 7386 C C . PHE B 2 1267 ? 81.733 134.368 108.189 1.00 52.38 1267 PHE A C 1
ATOM 7387 O O . PHE B 2 1267 ? 81.970 135.354 107.490 1.00 52.38 1267 PHE A O 1
ATOM 7395 N N . GLU B 2 1268 ? 81.168 133.276 107.686 1.00 57.42 1268 GLU A N 1
ATOM 7396 C CA . GLU B 2 1268 ? 80.808 133.232 106.282 1.00 57.42 1268 GLU A CA 1
ATOM 7397 C C . GLU B 2 1268 ? 79.515 133.969 105.999 1.00 57.42 1268 GLU A C 1
ATOM 7398 O O . GLU B 2 1268 ? 79.189 134.178 104.828 1.00 57.42 1268 GLU A O 1
ATOM 7404 N N . MET B 2 1269 ? 78.777 134.372 107.036 1.00 59.81 1269 MET A N 1
ATOM 7405 C CA . MET B 2 1269 ? 77.804 135.439 106.836 1.00 59.81 1269 MET A CA 1
ATOM 7406 C C . MET B 2 1269 ? 78.503 136.735 106.443 1.00 59.81 1269 MET A C 1
ATOM 7407 O O . MET B 2 1269 ? 77.915 137.579 105.759 1.00 59.81 1269 MET A O 1
ATOM 7409 N N . GLY B 2 1270 ? 79.748 136.909 106.879 1.00 59.07 1270 GLY A N 1
ATOM 7410 C CA . GLY B 2 1270 ? 80.607 138.005 106.472 1.00 59.07 1270 GLY A CA 1
ATOM 7411 C C . GLY B 2 1270 ? 81.804 137.546 105.658 1.00 59.07 1270 GLY A C 1
ATOM 7412 O O . GLY B 2 1270 ? 81.709 137.333 104.446 1.00 59.07 1270 GLY A O 1
ATOM 7413 N N . ILE B 2 1271 ? 82.946 137.399 106.332 1.00 52.84 1271 ILE A N 1
ATOM 7414 C CA . ILE B 2 1271 ? 84.232 137.108 105.712 1.00 52.84 1271 ILE A CA 1
ATOM 7415 C C . ILE B 2 1271 ? 84.740 135.754 106.190 1.00 52.84 1271 ILE A C 1
ATOM 7416 O O . ILE B 2 1271 ? 84.683 135.441 107.384 1.00 52.84 1271 ILE A O 1
ATOM 7421 N N . VAL B 2 1272 ? 85.243 134.956 105.253 1.00 50.36 1272 VAL A N 1
ATOM 7422 C CA . VAL B 2 1272 ? 85.677 133.579 105.494 1.00 50.36 1272 VAL A CA 1
ATOM 7423 C C . VAL B 2 1272 ? 86.998 133.520 106.249 1.00 50.36 1272 VAL A C 1
ATOM 7424 O O . VAL B 2 1272 ? 87.918 134.289 105.949 1.00 50.36 1272 VAL A O 1
ATOM 7428 N N . PRO B 2 1273 ? 87.139 132.640 107.231 1.00 41.46 1273 PRO A N 1
ATOM 7429 C CA . PRO B 2 1273 ? 88.413 132.539 107.938 1.00 41.46 1273 PRO A CA 1
ATOM 7430 C C . PRO B 2 1273 ? 89.474 131.922 107.058 1.00 41.46 1273 PRO A C 1
ATOM 7431 O O . PRO B 2 1273 ? 89.204 131.007 106.284 1.00 41.46 1273 PRO A O 1
ATOM 7435 N N . SER B 2 1274 ? 90.686 132.457 107.158 1.00 39.39 1274 SER A N 1
ATOM 7436 C CA . SER B 2 1274 ? 91.863 131.779 106.641 1.00 39.39 1274 SER A CA 1
ATOM 7437 C C . SER B 2 1274 ? 93.069 131.560 107.540 1.00 39.39 1274 SER A C 1
ATOM 7438 O O . SER B 2 1274 ? 93.908 130.708 107.238 1.00 39.39 1274 SER A O 1
ATOM 7441 N N . HIS B 2 1275 ? 93.164 132.277 108.653 1.00 30.84 1275 HIS A N 1
ATOM 7442 C CA . HIS B 2 1275 ? 94.343 132.258 109.498 1.00 30.84 1275 HIS A CA 1
ATOM 7443 C C . HIS B 2 1275 ? 93.793 132.455 110.902 1.00 30.84 1275 HIS A C 1
ATOM 7444 O O . HIS B 2 1275 ? 92.857 133.221 111.114 1.00 30.84 1275 HIS A O 1
ATOM 7451 N N . ILE B 2 1276 ? 94.382 131.759 111.862 1.00 25.56 1276 ILE A N 1
ATOM 7452 C CA . ILE B 2 1276 ? 93.957 131.809 113.252 1.00 25.56 1276 ILE A CA 1
ATOM 7453 C C . ILE B 2 1276 ? 95.182 132.096 114.097 1.00 25.56 1276 ILE A C 1
ATOM 7454 O O . ILE B 2 1276 ? 96.212 131.439 113.931 1.00 25.56 1276 ILE A O 1
ATOM 7459 N N . SER B 2 1277 ? 95.081 133.061 115.006 1.00 27.66 1277 SER A N 1
ATOM 7460 C CA . SER B 2 1277 ? 96.231 133.468 115.804 1.00 27.66 1277 SER A CA 1
ATOM 7461 C C . SER B 2 1277 ? 95.800 133.713 117.237 1.00 27.66 1277 SER A C 1
ATOM 7462 O O . SER B 2 1277 ? 95.051 134.655 117.499 1.00 27.66 1277 SER A O 1
ATOM 7465 N N . SER B 2 1278 ? 96.296 132.901 118.167 1.00 26.64 1278 SER A N 1
ATOM 7466 C CA . SER B 2 1278 ? 95.888 133.030 119.557 1.00 26.64 1278 SER A CA 1
ATOM 7467 C C . SER B 2 1278 ? 97.035 132.643 120.474 1.00 26.64 1278 SER A C 1
ATOM 7468 O O . SER B 2 1278 ? 98.008 132.013 120.057 1.00 26.64 1278 SER A O 1
ATOM 7471 N N . LEU B 2 1279 ? 96.896 133.019 121.747 1.00 27.76 1279 LEU A N 1
ATOM 7472 C CA . LEU B 2 1279 ? 97.997 132.871 122.692 1.00 27.76 1279 LEU A CA 1
ATOM 7473 C C . LEU B 2 1279 ? 98.280 131.409 123.007 1.00 27.76 1279 LEU A C 1
ATOM 7474 O O . LEU B 2 1279 ? 99.442 131.020 123.139 1.00 27.76 1279 LEU A O 1
ATOM 7476 N N . ILE B 2 1280 ? 97.247 130.581 123.125 1.00 27.87 1280 ILE A N 1
ATOM 7477 C CA . ILE B 2 1280 ? 97.419 129.205 123.634 1.00 27.87 1280 ILE A CA 1
ATOM 7478 C C . ILE B 2 1280 ? 97.664 128.304 122.428 1.00 27.87 1280 ILE A C 1
ATOM 7479 O O . ILE B 2 1280 ? 96.784 127.598 121.936 1.00 27.87 1280 ILE A O 1
ATOM 7484 N N . ASP B 2 1281 ? 98.909 128.288 121.960 1.00 30.20 1281 ASP A N 1
ATOM 7485 C CA . ASP B 2 1281 ? 99.215 127.482 120.784 1.00 30.20 1281 ASP A CA 1
ATOM 7486 C C . ASP B 2 1281 ? 100.258 126.405 121.038 1.00 30.20 1281 ASP A C 1
ATOM 7487 O O . ASP B 2 1281 ? 99.935 125.222 120.922 1.00 30.20 1281 ASP A O 1
ATOM 7489 N N . MET B 2 1282 ? 101.481 126.779 121.411 1.00 28.85 1282 MET A N 1
ATOM 7490 C CA . MET B 2 1282 ? 102.612 125.859 121.572 1.00 28.85 1282 MET A CA 1
ATOM 7491 C C . MET B 2 1282 ? 102.629 124.787 120.498 1.00 28.85 1282 MET A C 1
ATOM 7492 O O . MET B 2 1282 ? 102.418 123.610 120.774 1.00 28.85 1282 MET A O 1
ATOM 7497 N N . GLY B 2 1283 ? 102.861 125.207 119.260 1.00 33.41 1283 GLY A N 1
ATOM 7498 C CA . GLY B 2 1283 ? 102.807 124.276 118.146 1.00 33.41 1283 GLY A CA 1
ATOM 7499 C C . GLY B 2 1283 ? 103.425 122.927 118.455 1.00 33.41 1283 GLY A C 1
ATOM 7500 O O . GLY B 2 1283 ? 104.603 122.855 118.804 1.00 33.41 1283 GLY A O 1
ATOM 7501 N N . GLN B 2 1284 ? 102.639 121.856 118.368 1.00 32.51 1284 GLN A N 1
ATOM 7502 C CA . GLN B 2 1284 ? 103.073 120.569 118.895 1.00 32.51 1284 GLN A CA 1
ATOM 7503 C C . GLN B 2 1284 ? 104.369 120.105 118.254 1.00 32.51 1284 GLN A C 1
ATOM 7504 O O . GLN B 2 1284 ? 104.399 119.787 117.064 1.00 32.51 1284 GLN A O 1
ATOM 7510 N N . GLY B 2 1285 ? 105.440 120.053 119.035 1.00 32.76 1285 GLY A N 1
ATOM 7511 C CA . GLY B 2 1285 ? 106.740 119.689 118.530 1.00 32.76 1285 GLY A CA 1
ATOM 7512 C C . GLY B 2 1285 ? 107.609 120.854 118.108 1.00 32.76 1285 GLY A C 1
ATOM 7513 O O . GLY B 2 1285 ? 108.824 120.685 117.983 1.00 32.76 1285 GLY A O 1
ATOM 7514 N N . ILE B 2 1286 ? 107.024 122.031 117.884 1.00 25.48 1286 ILE A N 1
ATOM 7515 C CA . ILE B 2 1286 ? 107.822 123.206 117.555 1.00 25.48 1286 ILE A CA 1
ATOM 7516 C C . ILE B 2 1286 ? 108.739 123.563 118.712 1.00 25.48 1286 ILE A C 1
ATOM 7517 O O . ILE B 2 1286 ? 109.964 123.467 118.606 1.00 25.48 1286 ILE A O 1
ATOM 7522 N N . LEU B 2 1287 ? 108.163 123.957 119.843 1.00 29.95 1287 LEU A N 1
ATOM 7523 C CA . LEU B 2 1287 ? 108.946 124.320 121.016 1.00 29.95 1287 LEU A CA 1
ATOM 7524 C C . LEU B 2 1287 ? 109.153 123.146 121.953 1.00 29.95 1287 LEU A C 1
ATOM 7525 O O . LEU B 2 1287 ? 109.329 123.341 123.164 1.00 29.95 1287 LEU A O 1
ATOM 7530 N N . HIS B 2 1288 ? 109.194 121.934 121.416 1.00 25.10 1288 HIS A N 1
ATOM 7531 C CA . HIS B 2 1288 ? 109.186 120.730 122.230 1.00 25.10 1288 HIS A CA 1
ATOM 7532 C C . HIS B 2 1288 ? 110.414 120.627 123.121 1.00 25.10 1288 HIS A C 1
ATOM 7533 O O . HIS B 2 1288 ? 110.586 119.622 123.815 1.00 25.10 1288 HIS A O 1
ATOM 7535 N N . ASN B 2 1289 ? 111.286 121.631 123.096 1.00 30.21 1289 ASN A N 1
ATOM 7536 C CA . ASN B 2 1289 ? 112.357 121.757 124.076 1.00 30.21 1289 ASN A CA 1
ATOM 7537 C C . ASN B 2 1289 ? 112.095 122.832 125.113 1.00 30.21 1289 ASN A C 1
ATOM 7538 O O . ASN B 2 1289 ? 112.423 122.644 126.286 1.00 30.21 1289 ASN A O 1
ATOM 7543 N N . ALA B 2 1290 ? 111.494 123.952 124.720 1.00 32.59 1290 ALA A N 1
ATOM 7544 C CA . ALA B 2 1290 ? 111.071 124.931 125.711 1.00 32.59 1290 ALA A CA 1
ATOM 7545 C C . ALA B 2 1290 ? 110.042 124.329 126.657 1.00 32.59 1290 ALA A C 1
ATOM 7546 O O . ALA B 2 1290 ? 110.094 124.551 127.876 1.00 32.59 1290 ALA A O 1
ATOM 7548 N N . SER B 2 1291 ? 109.100 123.556 126.111 1.00 36.44 1291 SER A N 1
ATOM 7549 C CA . SER B 2 1291 ? 108.114 122.893 126.955 1.00 36.44 1291 SER A CA 1
ATOM 7550 C C . SER B 2 1291 ? 108.782 121.932 127.915 1.00 36.44 1291 SER A C 1
ATOM 7551 O O . SER B 2 1291 ? 108.395 121.850 129.081 1.00 36.44 1291 SER A O 1
ATOM 7554 N N . ASP B 2 1292 ? 109.782 121.190 127.447 1.00 36.60 1292 ASP A N 1
ATOM 7555 C CA . ASP B 2 1292 ? 110.496 120.287 128.339 1.00 36.60 1292 ASP A CA 1
ATOM 7556 C C . ASP B 2 1292 ? 111.198 121.050 129.449 1.00 36.60 1292 ASP A C 1
ATOM 7557 O O . ASP B 2 1292 ? 111.215 120.606 130.600 1.00 36.60 1292 ASP A O 1
ATOM 7562 N N . PHE B 2 1293 ? 111.786 122.198 129.127 1.00 33.99 1293 PHE A N 1
ATOM 7563 C CA . PHE B 2 1293 ? 112.440 123.000 130.157 1.00 33.99 1293 PHE A CA 1
ATOM 7564 C C . PHE B 2 1293 ? 111.446 123.419 131.232 1.00 33.99 1293 PHE A C 1
ATOM 7565 O O . PHE B 2 1293 ? 111.677 123.221 132.438 1.00 33.99 1293 PHE A O 1
ATOM 7573 N N . TYR B 2 1294 ? 110.318 123.985 130.807 1.00 41.29 1294 TYR A N 1
ATOM 7574 C CA . TYR B 2 1294 ? 109.329 124.437 131.777 1.00 41.29 1294 TYR A CA 1
ATOM 7575 C C . TYR B 2 1294 ? 108.784 123.280 132.591 1.00 41.29 1294 TYR A C 1
ATOM 7576 O O . TYR B 2 1294 ? 108.596 123.403 133.805 1.00 41.29 1294 TYR A O 1
ATOM 7585 N N . GLY B 2 1295 ? 108.498 122.158 131.937 1.00 34.63 1295 GLY A N 1
ATOM 7586 C CA . GLY B 2 1295 ? 108.000 121.007 132.659 1.00 34.63 1295 GLY A CA 1
ATOM 7587 C C . GLY B 2 1295 ? 108.989 120.514 133.688 1.00 34.63 1295 GLY A C 1
ATOM 7588 O O . GLY B 2 1295 ? 108.610 120.158 134.804 1.00 34.63 1295 GLY A O 1
ATOM 7589 N N . LEU B 2 1296 ? 110.271 120.503 133.335 1.00 32.66 1296 LEU A N 1
ATOM 7590 C CA . LEU B 2 1296 ? 111.279 120.045 134.276 1.00 32.66 1296 LEU A CA 1
ATOM 7591 C C . LEU B 2 1296 ? 111.292 120.918 135.519 1.00 32.66 1296 LEU A C 1
ATOM 7592 O O . LEU B 2 1296 ? 111.297 120.412 136.647 1.00 32.66 1296 LEU A O 1
ATOM 7597 N N . LEU B 2 1297 ? 111.260 122.239 135.345 1.00 30.44 1297 LEU A N 1
ATOM 7598 C CA . LEU B 2 1297 ? 111.315 123.067 136.550 1.00 30.44 1297 LEU A CA 1
ATOM 7599 C C . LEU B 2 1297 ? 110.021 122.998 137.355 1.00 30.44 1297 LEU A C 1
ATOM 7600 O O . LEU B 2 1297 ? 110.055 122.960 138.591 1.00 30.44 1297 LEU A O 1
ATOM 7605 N N . SER B 2 1298 ? 108.871 122.982 136.693 1.00 31.67 1298 SER A N 1
ATOM 7606 C CA . SER B 2 1298 ? 107.635 122.886 137.451 1.00 31.67 1298 SER A CA 1
ATOM 7607 C C . SER B 2 1298 ? 107.591 121.601 138.264 1.00 31.67 1298 SER A C 1
ATOM 7608 O O . SER B 2 1298 ? 107.174 121.614 139.428 1.00 31.67 1298 SER A O 1
ATOM 7611 N N . GLU B 2 1299 ? 108.000 120.478 137.671 1.00 34.22 1299 GLU A N 1
ATOM 7612 C CA . GLU B 2 1299 ? 108.072 119.237 138.432 1.00 34.22 1299 GLU A CA 1
ATOM 7613 C C . GLU B 2 1299 ? 109.140 119.269 139.501 1.00 34.22 1299 GLU A C 1
ATOM 7614 O O . GLU B 2 1299 ? 109.072 118.474 140.437 1.00 34.22 1299 GLU A O 1
ATOM 7620 N N . ARG B 2 1300 ? 110.147 120.126 139.369 1.00 30.78 1300 ARG A N 1
ATOM 7621 C CA . ARG B 2 1300 ? 111.096 120.250 140.463 1.00 30.78 1300 ARG A CA 1
ATOM 7622 C C . ARG B 2 1300 ? 110.554 121.107 141.590 1.00 30.78 1300 ARG A C 1
ATOM 7623 O O . ARG B 2 1300 ? 111.088 121.056 142.699 1.00 30.78 1300 ARG A O 1
ATOM 7631 N N . PHE B 2 1301 ? 109.527 121.906 141.320 1.00 25.56 1301 PHE A N 1
ATOM 7632 C CA . PHE B 2 1301 ? 108.896 122.713 142.361 1.00 25.56 1301 PHE A CA 1
ATOM 7633 C C . PHE B 2 1301 ? 107.775 121.983 143.083 1.00 25.56 1301 PHE A C 1
ATOM 7634 O O . PHE B 2 1301 ? 107.643 122.101 144.307 1.00 25.56 1301 PHE A O 1
ATOM 7642 N N . ILE B 2 1302 ? 106.932 121.262 142.348 1.00 28.65 1302 ILE A N 1
ATOM 7643 C CA . ILE B 2 1302 ? 105.788 120.628 142.993 1.00 28.65 1302 ILE A CA 1
ATOM 7644 C C . ILE B 2 1302 ? 106.252 119.535 143.940 1.00 28.65 1302 ILE A C 1
ATOM 7645 O O . ILE B 2 1302 ? 105.672 119.334 145.015 1.00 28.65 1302 ILE A O 1
ATOM 7650 N N . ASN B 2 1303 ? 107.303 118.816 143.568 1.00 26.70 1303 ASN A N 1
ATOM 7651 C CA . ASN B 2 1303 ? 107.920 117.836 144.446 1.00 26.70 1303 ASN A CA 1
ATOM 7652 C C . ASN B 2 1303 ? 108.731 118.485 145.550 1.00 26.70 1303 ASN A C 1
ATOM 7653 O O . ASN B 2 1303 ? 109.470 117.790 146.250 1.00 26.70 1303 ASN A O 1
ATOM 7658 N N . TYR B 2 1304 ? 108.635 119.802 145.690 1.00 28.11 1304 TYR A N 1
ATOM 7659 C CA . TYR B 2 1304 ? 109.072 120.524 146.875 1.00 28.11 1304 TYR A CA 1
ATOM 7660 C C . TYR B 2 1304 ? 107.905 120.980 147.725 1.00 28.11 1304 TYR A C 1
ATOM 7661 O O . TYR B 2 1304 ? 107.989 120.960 148.950 1.00 28.11 1304 TYR A O 1
ATOM 7670 N N . CYS B 2 1305 ? 106.821 121.406 147.086 1.00 27.12 1305 CYS A N 1
ATOM 7671 C CA . CYS B 2 1305 ? 105.595 121.664 147.831 1.00 27.12 1305 CYS A CA 1
ATOM 7672 C C . CYS B 2 1305 ? 105.204 120.436 148.631 1.00 27.12 1305 CYS A C 1
ATOM 7673 O O . CYS B 2 1305 ? 104.948 120.509 149.841 1.00 27.12 1305 CYS A O 1
ATOM 7676 N N . ILE B 2 1306 ? 105.170 119.288 147.960 1.00 28.04 1306 ILE A N 1
ATOM 7677 C CA . ILE B 2 1306 ? 104.830 118.038 148.629 1.00 28.04 1306 ILE A CA 1
ATOM 7678 C C . ILE B 2 1306 ? 105.840 117.731 149.722 1.00 28.04 1306 ILE A C 1
ATOM 7679 O O . ILE B 2 1306 ? 105.491 117.211 150.786 1.00 28.04 1306 ILE A O 1
ATOM 7684 N N . GLY B 2 1307 ? 107.104 118.064 149.487 1.00 30.49 1307 GLY A N 1
ATOM 7685 C CA . GLY B 2 1307 ? 108.116 117.796 150.489 1.00 30.49 1307 GLY A CA 1
ATOM 7686 C C . GLY B 2 1307 ? 107.926 118.615 151.748 1.00 30.49 1307 GLY A C 1
ATOM 7687 O O . GLY B 2 1307 ? 108.126 118.117 152.857 1.00 30.49 1307 GLY A O 1
ATOM 7688 N N . VAL B 2 1308 ? 107.544 119.881 151.601 1.00 27.81 1308 VAL A N 1
ATOM 7689 C CA . VAL B 2 1308 ? 107.405 120.718 152.785 1.00 27.81 1308 VAL A CA 1
ATOM 7690 C C . VAL B 2 1308 ? 106.098 120.446 153.512 1.00 27.81 1308 VAL A C 1
ATOM 7691 O O . VAL B 2 1308 ? 106.019 120.664 154.726 1.00 27.81 1308 VAL A O 1
ATOM 7695 N N . ILE B 2 1309 ? 105.069 119.958 152.820 1.00 29.16 1309 ILE A N 1
ATOM 7696 C CA . ILE B 2 1309 ? 103.820 119.678 153.521 1.00 29.16 1309 ILE A CA 1
ATOM 7697 C C . ILE B 2 1309 ? 103.854 118.294 154.152 1.00 29.16 1309 ILE A C 1
ATOM 7698 O O . ILE B 2 1309 ? 103.680 118.158 155.366 1.00 29.16 1309 ILE A O 1
ATOM 7703 N N . PHE B 2 1310 ? 104.078 117.256 153.342 1.00 32.64 1310 PHE A N 1
ATOM 7704 C CA . PHE B 2 1310 ? 103.927 115.889 153.830 1.00 32.64 1310 PHE A CA 1
ATOM 7705 C C . PHE B 2 1310 ? 105.177 115.365 154.520 1.00 32.64 1310 PHE A C 1
ATOM 7706 O O . PHE B 2 1310 ? 105.067 114.584 155.468 1.00 32.64 1310 PHE A O 1
ATOM 7714 N N . GLY B 2 1311 ? 106.360 115.760 154.068 1.00 37.67 1311 GLY A N 1
ATOM 7715 C CA . GLY B 2 1311 ? 107.577 115.368 154.750 1.00 37.67 1311 GLY A CA 1
ATOM 7716 C C . GLY B 2 1311 ? 108.605 114.544 154.004 1.00 37.67 1311 GLY A C 1
ATOM 7717 O O . GLY B 2 1311 ? 109.503 113.973 154.622 1.00 37.67 1311 GLY A O 1
ATOM 7718 N N . GLU B 2 1312 ? 108.489 114.480 152.679 1.00 44.05 1312 GLU A N 1
ATOM 7719 C CA . GLU B 2 1312 ? 109.301 113.609 151.840 1.00 44.05 1312 GLU A CA 1
ATOM 7720 C C . GLU B 2 1312 ? 109.462 114.240 150.468 1.00 44.05 1312 GLU A C 1
ATOM 7721 O O . GLU B 2 1312 ? 108.514 114.811 149.930 1.00 44.05 1312 GLU A O 1
ATOM 7727 N N . ARG B 2 1313 ? 110.656 114.112 149.900 1.00 40.37 1313 ARG A N 1
ATOM 7728 C CA . ARG B 2 1313 ? 110.923 114.660 148.581 1.00 40.37 1313 ARG A CA 1
ATOM 7729 C C . ARG B 2 1313 ? 110.931 113.528 147.567 1.00 40.37 1313 ARG A C 1
ATOM 7730 O O . ARG B 2 1313 ? 111.878 112.731 147.539 1.00 40.37 1313 ARG A O 1
ATOM 7738 N N . PRO B 2 1314 ? 109.926 113.408 146.737 1.00 34.58 1314 PRO A N 1
ATOM 7739 C CA . PRO B 2 1314 ? 109.927 112.364 145.713 1.00 34.58 1314 PRO A CA 1
ATOM 7740 C C . PRO B 2 1314 ? 110.571 112.810 144.416 1.00 34.58 1314 PRO A C 1
ATOM 7741 O O . PRO B 2 1314 ? 110.160 113.823 143.847 1.00 34.58 1314 PRO A O 1
ATOM 7745 N N . GLU B 2 1315 ? 111.546 112.056 143.915 1.00 34.60 1315 GLU A N 1
ATOM 7746 C CA . GLU B 2 1315 ? 112.210 112.419 142.671 1.00 34.60 1315 GLU A CA 1
ATOM 7747 C C . GLU B 2 1315 ? 111.240 112.320 141.499 1.00 34.60 1315 GLU A C 1
ATOM 7748 O O . GLU B 2 1315 ? 110.107 111.866 141.636 1.00 34.60 1315 GLU A O 1
ATOM 7754 N N . ALA B 2 1316 ? 111.685 112.764 140.334 1.00 32.38 1316 ALA A N 1
ATOM 7755 C CA . ALA B 2 1316 ? 110.806 112.832 139.181 1.00 32.38 1316 ALA A CA 1
ATOM 7756 C C . ALA B 2 1316 ? 111.640 112.726 137.921 1.00 32.38 1316 ALA A C 1
ATOM 7757 O O . ALA B 2 1316 ? 112.864 112.629 137.976 1.00 32.38 1316 ALA A O 1
ATOM 7759 N N . TYR B 2 1317 ? 110.966 112.746 136.777 1.00 41.29 1317 TYR A N 1
ATOM 7760 C CA . TYR B 2 1317 ? 111.621 112.765 135.476 1.00 41.29 1317 TYR A CA 1
ATOM 7761 C C . TYR B 2 1317 ? 110.712 113.513 134.518 1.00 41.29 1317 TYR A C 1
ATOM 7762 O O . TYR B 2 1317 ? 109.738 114.138 134.937 1.00 41.29 1317 TYR A O 1
ATOM 7771 N N . THR B 2 1318 ? 111.029 113.469 133.233 1.00 41.29 1318 THR A N 1
ATOM 7772 C CA . THR B 2 1318 ? 110.161 114.120 132.267 1.00 41.29 1318 THR A CA 1
ATOM 7773 C C . THR B 2 1318 ? 110.618 113.753 130.872 1.00 41.29 1318 THR A C 1
ATOM 7774 O O . THR B 2 1318 ? 111.772 113.396 130.651 1.00 41.29 1318 THR A O 1
ATOM 7776 N N . SER B 2 1319 ? 109.685 113.820 129.941 1.00 33.02 1319 SER A N 1
ATOM 7777 C CA . SER B 2 1319 ? 109.989 113.778 128.523 1.00 33.02 1319 SER A CA 1
ATOM 7778 C C . SER B 2 1319 ? 109.403 114.929 127.736 1.00 33.02 1319 SER A C 1
ATOM 7779 O O . SER B 2 1319 ? 109.527 114.973 126.511 1.00 33.02 1319 SER A O 1
ATOM 7782 N N . SER B 2 1320 ? 108.706 115.823 128.427 1.00 36.02 1320 SER A N 1
ATOM 7783 C CA . SER B 2 1320 ? 107.901 116.900 127.868 1.00 36.02 1320 SER A CA 1
ATOM 7784 C C . SER B 2 1320 ? 106.461 116.482 127.644 1.00 36.02 1320 SER A C 1
ATOM 7785 O O . SER B 2 1320 ? 105.612 117.324 127.345 1.00 36.02 1320 SER A O 1
ATOM 7787 N N . ASP B 2 1321 ? 106.173 115.214 127.761 1.00 34.09 1321 ASP A N 1
ATOM 7788 C CA . ASP B 2 1321 ? 104.779 114.817 127.878 1.00 34.09 1321 ASP A CA 1
ATOM 7789 C C . ASP B 2 1321 ? 104.551 113.803 128.976 1.00 34.09 1321 ASP A C 1
ATOM 7790 O O . ASP B 2 1321 ? 103.590 113.926 129.722 1.00 34.09 1321 ASP A O 1
ATOM 7795 N N . ASP B 2 1322 ? 105.289 112.742 129.096 1.00 41.29 1322 ASP A N 1
ATOM 7796 C CA . ASP B 2 1322 ? 105.116 111.811 130.184 1.00 41.29 1322 ASP A CA 1
ATOM 7797 C C . ASP B 2 1322 ? 105.739 112.242 131.412 1.00 41.29 1322 ASP A C 1
ATOM 7798 O O . ASP B 2 1322 ? 106.202 113.275 131.467 1.00 41.29 1322 ASP A O 1
ATOM 7803 N N . GLN B 2 1323 ? 105.841 111.401 132.402 1.00 41.29 1323 GLN A N 1
ATOM 7804 C CA . GLN B 2 1323 ? 106.536 111.684 133.641 1.00 41.29 1323 GLN A CA 1
ATOM 7805 C C . GLN B 2 1323 ? 106.631 110.425 134.471 1.00 41.29 1323 GLN A C 1
ATOM 7806 O O . GLN B 2 1323 ? 106.240 109.348 134.029 1.00 41.29 1323 GLN A O 1
ATOM 7808 N N . ILE B 2 1324 ? 107.159 110.560 135.680 1.00 41.29 1324 ILE A N 1
ATOM 7809 C CA . ILE B 2 1324 ? 107.110 109.508 136.681 1.00 41.29 1324 ILE A CA 1
ATOM 7810 C C . ILE B 2 1324 ? 107.417 110.197 137.994 1.00 41.29 1324 ILE A C 1
ATOM 7811 O O . ILE B 2 1324 ? 107.913 111.316 138.012 1.00 41.29 1324 ILE A O 1
ATOM 7816 N N . THR B 2 1325 ? 107.063 109.566 139.104 1.00 41.29 1325 THR A N 1
ATOM 7817 C CA . THR B 2 1325 ? 107.320 110.196 140.393 1.00 41.29 1325 THR A CA 1
ATOM 7818 C C . THR B 2 1325 ? 107.545 108.997 141.298 1.00 41.29 1325 THR A C 1
ATOM 7819 O O . THR B 2 1325 ? 106.601 108.289 141.633 1.00 41.29 1325 THR A O 1
ATOM 7821 N N . LEU B 2 1326 ? 108.785 108.799 141.714 1.00 37.00 1326 LEU A N 1
ATOM 7822 C CA . LEU B 2 1326 ? 109.124 107.620 142.500 1.00 37.00 1326 LEU A CA 1
ATOM 7823 C C . LEU B 2 1326 ? 109.137 107.976 143.981 1.00 37.00 1326 LEU A C 1
ATOM 7824 O O . LEU B 2 1326 ? 110.186 108.195 144.583 1.00 37.00 1326 LEU A O 1
ATOM 7829 N N . PHE B 2 1327 ? 107.952 108.000 144.585 1.00 41.29 1327 PHE A N 1
ATOM 7830 C CA . PHE B 2 1327 ? 107.863 108.275 146.012 1.00 41.29 1327 PHE A CA 1
ATOM 7831 C C . PHE B 2 1327 ? 108.769 107.325 146.777 1.00 41.29 1327 PHE A C 1
ATOM 7832 O O . PHE B 2 1327 ? 109.080 106.230 146.315 1.00 41.29 1327 PHE A O 1
ATOM 7840 N N . ASP B 2 1328 ? 109.218 107.752 147.940 1.00 53.77 1328 ASP A N 1
ATOM 7841 C CA . ASP B 2 1328 ? 110.176 106.957 148.687 1.00 53.77 1328 ASP A CA 1
ATOM 7842 C C . ASP B 2 1328 ? 109.424 106.123 149.728 1.00 53.77 1328 ASP A C 1
ATOM 7843 O O . ASP B 2 1328 ? 108.197 106.024 149.704 1.00 53.77 1328 ASP A O 1
ATOM 7848 N N . ARG B 2 1329 ? 110.161 105.499 150.648 1.00 56.43 1329 ARG A N 1
ATOM 7849 C CA . ARG B 2 1329 ? 109.584 104.521 151.563 1.00 56.43 1329 ARG A CA 1
ATOM 7850 C C . ARG B 2 1329 ? 108.536 105.132 152.480 1.00 56.43 1329 ARG A C 1
ATOM 7851 O O . ARG B 2 1329 ? 107.502 104.510 152.747 1.00 56.43 1329 ARG A O 1
ATOM 7859 N N . ARG B 2 1330 ? 108.797 106.329 153.004 1.00 52.78 1330 ARG A N 1
ATOM 7860 C CA . ARG B 2 1330 ? 107.906 106.895 154.010 1.00 52.78 1330 ARG A CA 1
ATOM 7861 C C . ARG B 2 1330 ? 106.512 107.130 153.453 1.00 52.78 1330 ARG A C 1
ATOM 7862 O O . ARG B 2 1330 ? 105.518 106.957 154.165 1.00 52.78 1330 ARG A O 1
ATOM 7870 N N . LEU B 2 1331 ? 106.414 107.528 152.189 1.00 48.68 1331 LEU A N 1
ATOM 7871 C CA . LEU B 2 1331 ? 105.128 107.727 151.539 1.00 48.68 1331 LEU A CA 1
ATOM 7872 C C . LEU B 2 1331 ? 104.614 106.473 150.852 1.00 48.68 1331 LEU A C 1
ATOM 7873 O O . LEU B 2 1331 ? 103.626 106.548 150.120 1.00 48.68 1331 LEU A O 1
ATOM 7878 N N . SER B 2 1332 ? 105.274 105.335 151.045 1.00 50.09 1332 SER A N 1
ATOM 7879 C CA . SER B 2 1332 ? 104.763 104.061 150.567 1.00 50.09 1332 SER A CA 1
ATOM 7880 C C . SER B 2 1332 ? 104.299 103.144 151.676 1.00 50.09 1332 SER A C 1
ATOM 7881 O O . SER B 2 1332 ? 103.443 102.300 151.436 1.00 50.09 1332 SER A O 1
ATOM 7884 N N . ASP B 2 1333 ? 104.852 103.273 152.879 1.00 56.74 1333 ASP A N 1
ATOM 7885 C CA . ASP B 2 1333 ? 104.249 102.596 154.017 1.00 56.74 1333 ASP A CA 1
ATOM 7886 C C . ASP B 2 1333 ? 102.908 103.209 154.371 1.00 56.74 1333 ASP A C 1
ATOM 7887 O O . ASP B 2 1333 ? 102.074 102.548 154.997 1.00 56.74 1333 ASP A O 1
ATOM 7892 N N . LEU B 2 1334 ? 102.678 104.451 153.958 1.00 50.26 1334 LEU A N 1
ATOM 7893 C CA . LEU B 2 1334 ? 101.439 105.135 154.280 1.00 50.26 1334 LEU A CA 1
ATOM 7894 C C . LEU B 2 1334 ? 100.259 104.593 153.483 1.00 50.26 1334 LEU A C 1
ATOM 7895 O O . LEU B 2 1334 ? 99.123 104.679 153.956 1.00 50.26 1334 LEU A O 1
ATOM 7900 N N . VAL B 2 1335 ? 100.495 104.023 152.299 1.00 51.46 1335 VAL A N 1
ATOM 7901 C CA . VAL B 2 1335 ? 99.382 103.542 151.485 1.00 51.46 1335 VAL A CA 1
ATOM 7902 C C . VAL B 2 1335 ? 98.794 102.267 152.069 1.00 51.46 1335 VAL A C 1
ATOM 7903 O O . VAL B 2 1335 ? 97.624 101.949 151.831 1.00 51.46 1335 VAL A O 1
ATOM 7907 N N . VAL B 2 1336 ? 99.580 101.511 152.828 1.00 58.81 1336 VAL A N 1
ATOM 7908 C CA . VAL B 2 1336 ? 99.025 100.371 153.542 1.00 58.81 1336 VAL A CA 1
ATOM 7909 C C . VAL B 2 1336 ? 98.619 100.762 154.960 1.00 58.81 1336 VAL A C 1
ATOM 7910 O O . VAL B 2 1336 ? 97.661 100.203 155.503 1.00 58.81 1336 VAL A O 1
ATOM 7914 N N . SER B 2 1337 ? 99.313 101.726 155.569 1.00 56.87 1337 SER A N 1
ATOM 7915 C CA . SER B 2 1337 ? 98.916 102.183 156.894 1.00 56.87 1337 SER A CA 1
ATOM 7916 C C . SER B 2 1337 ? 97.673 103.061 156.839 1.00 56.87 1337 SER A C 1
ATOM 7917 O O . SER B 2 1337 ? 96.797 102.946 157.702 1.00 56.87 1337 SER A O 1
ATOM 7920 N N . ASP B 2 1338 ? 97.570 103.936 155.837 1.00 52.18 1338 ASP A N 1
ATOM 7921 C CA . ASP B 2 1338 ? 96.458 104.877 155.767 1.00 52.18 1338 ASP A CA 1
ATOM 7922 C C . ASP B 2 1338 ? 96.537 104.936 154.247 1.00 52.18 1338 ASP A C 1
ATOM 7923 O O . ASP B 2 1338 ? 97.601 105.230 153.694 1.00 52.18 1338 ASP A O 1
ATOM 7928 N N . PRO B 2 1339 ? 95.442 104.675 153.539 1.00 44.92 1339 PRO A N 1
ATOM 7929 C CA . PRO B 2 1339 ? 95.249 105.110 152.150 1.00 44.92 1339 PRO A CA 1
ATOM 7930 C C . PRO B 2 1339 ? 94.590 106.464 152.023 1.00 44.92 1339 PRO A C 1
ATOM 7931 O O . PRO B 2 1339 ? 94.809 107.158 151.023 1.00 44.92 1339 PRO A O 1
ATOM 7935 N N . GLU B 2 1340 ? 93.784 106.865 153.002 1.00 42.45 1340 GLU A N 1
ATOM 7936 C CA . GLU B 2 1340 ? 93.031 108.104 152.878 1.00 42.45 1340 GLU A CA 1
ATOM 7937 C C . GLU B 2 1340 ? 93.910 109.342 152.919 1.00 42.45 1340 GLU A C 1
ATOM 7938 O O . GLU B 2 1340 ? 93.414 110.433 152.631 1.00 42.45 1340 GLU A O 1
ATOM 7944 N N . GLU B 2 1341 ? 95.184 109.210 153.275 1.00 39.51 1341 GLU A N 1
ATOM 7945 C CA . GLU B 2 1341 ? 96.091 110.347 153.221 1.00 39.51 1341 GLU A CA 1
ATOM 7946 C C . GLU B 2 1341 ? 96.844 110.423 151.900 1.00 39.51 1341 GLU A C 1
ATOM 7947 O O . GLU B 2 1341 ? 96.976 111.510 151.324 1.00 39.51 1341 GLU A O 1
ATOM 7953 N N . VAL B 2 1342 ? 97.353 109.292 151.407 1.00 32.31 1342 VAL A N 1
ATOM 7954 C CA . VAL B 2 1342 ? 97.960 109.287 150.083 1.00 32.31 1342 VAL A CA 1
ATOM 7955 C C . VAL B 2 1342 ? 96.927 109.660 149.039 1.00 32.31 1342 VAL A C 1
ATOM 7956 O O . VAL B 2 1342 ? 97.261 110.216 147.985 1.00 32.31 1342 VAL A O 1
ATOM 7960 N N . LEU B 2 1343 ? 95.656 109.399 149.317 1.00 30.77 1343 LEU A N 1
ATOM 7961 C CA . LEU B 2 1343 ? 94.622 109.912 148.434 1.00 30.77 1343 LEU A CA 1
ATOM 7962 C C . LEU B 2 1343 ? 94.654 111.431 148.390 1.00 30.77 1343 LEU A C 1
ATOM 7963 O O . LEU B 2 1343 ? 94.502 112.031 147.322 1.00 30.77 1343 LEU A O 1
ATOM 7968 N N . VAL B 2 1344 ? 94.877 112.076 149.534 1.00 29.84 1344 VAL A N 1
ATOM 7969 C CA . VAL B 2 1344 ? 94.940 113.532 149.536 1.00 29.84 1344 VAL A CA 1
ATOM 7970 C C . VAL B 2 1344 ? 96.200 114.009 148.831 1.00 29.84 1344 VAL A C 1
ATOM 7971 O O . VAL B 2 1344 ? 96.185 115.021 148.125 1.00 29.84 1344 VAL A O 1
ATOM 7975 N N . LEU B 2 1345 ? 97.313 113.302 149.019 1.00 27.03 1345 LEU A N 1
ATOM 7976 C CA . LEU B 2 1345 ? 98.542 113.671 148.317 1.00 27.03 1345 LEU A CA 1
ATOM 7977 C C . LEU B 2 1345 ? 98.333 113.659 146.808 1.00 27.03 1345 LEU A C 1
ATOM 7978 O O . LEU B 2 1345 ? 98.735 114.592 146.108 1.00 27.03 1345 LEU A O 1
ATOM 7983 N N . LEU B 2 1346 ? 97.725 112.593 146.286 1.00 26.98 1346 LEU A N 1
ATOM 7984 C CA . LEU B 2 1346 ? 97.454 112.530 144.855 1.00 26.98 1346 LEU A CA 1
ATOM 7985 C C . LEU B 2 1346 ? 96.317 113.449 144.446 1.00 26.98 1346 LEU A C 1
ATOM 7986 O O . LEU B 2 1346 ? 96.136 113.693 143.250 1.00 26.98 1346 LEU A O 1
ATOM 7991 N N . GLU B 2 1347 ? 95.527 113.931 145.402 1.00 25.73 1347 GLU A N 1
ATOM 7992 C CA . GLU B 2 1347 ? 94.531 114.948 145.105 1.00 25.73 1347 GLU A CA 1
ATOM 7993 C C . GLU B 2 1347 ? 95.151 116.326 144.973 1.00 25.73 1347 GLU A C 1
ATOM 7994 O O . GLU B 2 1347 ? 94.648 117.157 144.215 1.00 25.73 1347 GLU A O 1
ATOM 7996 N N . PHE B 2 1348 ? 96.222 116.584 145.714 1.00 42.54 1348 PHE A N 1
ATOM 7997 C CA . PHE B 2 1348 ? 96.865 117.890 145.768 1.00 42.54 1348 PHE A CA 1
ATOM 7998 C C . PHE B 2 1348 ? 97.933 118.061 144.699 1.00 42.54 1348 PHE A C 1
ATOM 7999 O O . PHE B 2 1348 ? 98.110 119.159 144.154 1.00 42.54 1348 PHE A O 1
ATOM 8007 N N . GLN B 2 1349 ? 98.684 117.001 144.419 1.00 27.61 1349 GLN A N 1
ATOM 8008 C CA . GLN B 2 1349 ? 99.636 117.057 143.324 1.00 27.61 1349 GLN A CA 1
ATOM 8009 C C . GLN B 2 1349 ? 98.938 117.261 141.996 1.00 27.61 1349 GLN A C 1
ATOM 8010 O O . GLN B 2 1349 ? 99.565 117.720 141.043 1.00 27.61 1349 GLN A O 1
ATOM 8016 N N . SER B 2 1350 ? 97.659 116.926 141.904 1.00 30.32 1350 SER A N 1
ATOM 8017 C CA . SER B 2 1350 ? 96.872 117.211 140.718 1.00 30.32 1350 SER A CA 1
ATOM 8018 C C . SER B 2 1350 ? 96.066 118.485 140.856 1.00 30.32 1350 SER A C 1
ATOM 8019 O O . SER B 2 1350 ? 95.229 118.768 139.996 1.00 30.32 1350 SER A O 1
ATOM 8022 N N . HIS B 2 1351 ? 96.271 119.242 141.930 1.00 30.79 1351 HIS A N 1
ATOM 8023 C CA . HIS B 2 1351 ? 95.639 120.543 142.071 1.00 30.79 1351 HIS A CA 1
ATOM 8024 C C . HIS B 2 1351 ? 96.620 121.680 141.847 1.00 30.79 1351 HIS A C 1
ATOM 8025 O O . HIS B 2 1351 ? 96.304 122.624 141.121 1.00 30.79 1351 HIS A O 1
ATOM 8032 N N . LEU B 2 1352 ? 97.810 121.614 142.449 1.00 33.75 1352 LEU A N 1
ATOM 8033 C CA . LEU B 2 1352 ? 98.851 122.560 142.047 1.00 33.75 1352 LEU A CA 1
ATOM 8034 C C . LEU B 2 1352 ? 99.037 122.548 140.544 1.00 33.75 1352 LEU A C 1
ATOM 8035 O O . LEU B 2 1352 ? 99.002 123.597 139.896 1.00 33.75 1352 LEU A O 1
ATOM 8040 N N . SER B 2 1353 ? 99.206 121.362 139.968 1.00 41.29 1353 SER A N 1
ATOM 8041 C CA . SER B 2 1353 ? 99.388 121.275 138.532 1.00 41.29 1353 SER A CA 1
ATOM 8042 C C . SER B 2 1353 ? 98.272 121.988 137.804 1.00 41.29 1353 SER A C 1
ATOM 8043 O O . SER B 2 1353 ? 98.496 122.570 136.744 1.00 41.29 1353 SER A O 1
ATOM 8046 N N . GLY B 2 1354 ? 97.068 121.978 138.363 1.00 34.30 1354 GLY A N 1
ATOM 8047 C CA . GLY B 2 1354 ? 96.008 122.791 137.800 1.00 34.30 1354 GLY A CA 1
ATOM 8048 C C . GLY B 2 1354 ? 96.284 124.273 137.947 1.00 34.30 1354 GLY A C 1
ATOM 8049 O O . GLY B 2 1354 ? 95.966 125.061 137.056 1.00 34.30 1354 GLY A O 1
ATOM 8050 N N . LEU B 2 1355 ? 96.866 124.675 139.076 1.00 34.20 1355 LEU A N 1
ATOM 8051 C CA . LEU B 2 1355 ? 97.166 126.086 139.273 1.00 34.20 1355 LEU A CA 1
ATOM 8052 C C . LEU B 2 1355 ? 98.289 126.565 138.373 1.00 34.20 1355 LEU A C 1
ATOM 8053 O O . LEU B 2 1355 ? 98.479 127.775 138.239 1.00 34.20 1355 LEU A O 1
ATOM 8058 N N . LEU B 2 1356 ? 99.042 125.656 137.783 1.00 41.29 1356 LEU A N 1
ATOM 8059 C CA . LEU B 2 1356 ? 99.964 125.925 136.696 1.00 41.29 1356 LEU A CA 1
ATOM 8060 C C . LEU B 2 1356 ? 99.307 125.335 135.449 1.00 41.29 1356 LEU A C 1
ATOM 8061 O O . LEU B 2 1356 ? 98.156 124.905 135.494 1.00 41.29 1356 LEU A O 1
ATOM 8066 N N . ASN B 2 1357 ? 100.001 125.322 134.320 1.00 41.29 1357 ASN A N 1
ATOM 8067 C CA . ASN B 2 1357 ? 99.3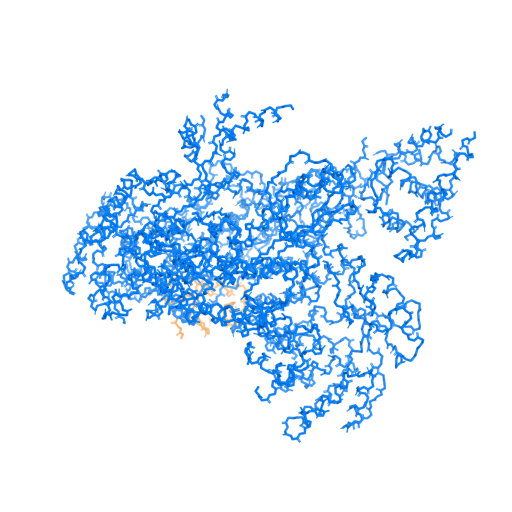80 124.752 133.125 1.00 41.29 1357 ASN A CA 1
ATOM 8068 C C . ASN B 2 1357 ? 99.941 123.333 133.060 1.00 41.29 1357 ASN A C 1
ATOM 8069 O O . ASN B 2 1357 ? 100.852 123.023 132.297 1.00 41.29 1357 ASN A O 1
ATOM 8074 N N . LYS B 2 1358 ? 99.359 122.446 133.856 1.00 41.29 1358 LYS A N 1
ATOM 8075 C CA . LYS B 2 1358 ? 99.650 121.019 133.764 1.00 41.29 1358 LYS A CA 1
ATOM 8076 C C . LYS B 2 1358 ? 98.441 120.245 134.272 1.00 41.29 1358 LYS A C 1
ATOM 8077 O O . LYS B 2 1358 ? 98.151 120.270 135.467 1.00 41.29 1358 LYS A O 1
ATOM 8083 N N . PHE B 2 1359 ? 97.738 119.554 133.382 1.00 41.29 1359 PHE A N 1
ATOM 8084 C CA . PHE B 2 1359 ? 96.495 118.875 133.731 1.00 41.29 1359 PHE A CA 1
ATOM 8085 C C . PHE B 2 1359 ? 96.685 117.367 133.636 1.00 41.29 1359 PHE A C 1
ATOM 8086 O O . PHE B 2 1359 ? 96.748 116.819 132.533 1.00 41.29 1359 PHE A O 1
ATOM 8094 N N . ILE B 2 1360 ? 96.741 116.696 134.789 1.00 41.29 1360 ILE A N 1
ATOM 8095 C CA . ILE B 2 1360 ? 96.941 115.253 134.809 1.00 41.29 1360 ILE A CA 1
ATOM 8096 C C . ILE B 2 1360 ? 95.754 114.542 134.181 1.00 41.29 1360 ILE A C 1
ATOM 8097 O O . ILE B 2 1360 ? 94.595 114.863 134.462 1.00 41.29 1360 ILE A O 1
ATOM 8102 N N . SER B 2 1361 ? 96.045 113.535 133.311 1.00 36.06 1361 SER A N 1
ATOM 8103 C CA . SER B 2 1361 ? 95.082 112.788 132.514 1.00 36.06 1361 SER A CA 1
ATOM 8104 C C . SER B 2 1361 ? 94.489 111.639 133.307 1.00 36.06 1361 SER A C 1
ATOM 8105 O O . SER B 2 1361 ? 95.151 111.080 134.182 1.00 36.06 1361 SER A O 1
ATOM 8107 N N . PRO B 2 1362 ? 93.256 111.240 132.984 1.00 36.69 1362 PRO A N 1
ATOM 8108 C CA . PRO B 2 1362 ? 92.623 110.140 133.718 1.00 36.69 1362 PRO A CA 1
ATOM 8109 C C . PRO B 2 1362 ? 93.281 108.789 133.498 1.00 36.69 1362 PRO A C 1
ATOM 8110 O O . PRO B 2 1362 ? 92.917 107.830 134.184 1.00 36.69 1362 PRO A O 1
ATOM 8114 N N . LYS B 2 1363 ? 94.239 108.683 132.588 1.00 34.64 1363 LYS A N 1
ATOM 8115 C CA . LYS B 2 1363 ? 94.913 107.431 132.290 1.00 34.64 1363 LYS A CA 1
ATOM 8116 C C . LYS B 2 1363 ? 96.103 107.168 133.196 1.00 34.64 1363 LYS A C 1
ATOM 8117 O O . LYS B 2 1363 ? 96.829 106.200 132.970 1.00 34.64 1363 LYS A O 1
ATOM 8123 N N . SER B 2 1364 ? 96.346 108.014 134.184 1.00 41.29 1364 SER A N 1
ATOM 8124 C CA . SER B 2 1364 ? 97.445 107.764 135.093 1.00 41.29 1364 SER A CA 1
ATOM 8125 C C . SER B 2 1364 ? 97.037 106.735 136.128 1.00 41.29 1364 SER A C 1
ATOM 8126 O O . SER B 2 1364 ? 95.860 106.435 136.298 1.00 41.29 1364 SER A O 1
ATOM 8129 N N . VAL B 2 1365 ? 98.024 106.178 136.815 1.00 41.29 1365 VAL A N 1
ATOM 8130 C CA . VAL B 2 1365 ? 97.810 105.256 137.917 1.00 41.29 1365 VAL A CA 1
ATOM 8131 C C . VAL B 2 1365 ? 98.851 105.552 138.984 1.00 41.29 1365 VAL A C 1
ATOM 8132 O O . VAL B 2 1365 ? 99.634 106.485 138.859 1.00 41.29 1365 VAL A O 1
ATOM 8136 N N . ALA B 2 1366 ? 98.844 104.773 140.055 1.00 41.29 1366 ALA A N 1
ATOM 8137 C CA . ALA B 2 1366 ? 99.970 104.815 140.981 1.00 41.29 1366 ALA A CA 1
ATOM 8138 C C . ALA B 2 1366 ? 99.920 103.352 141.398 1.00 41.29 1366 ALA A C 1
ATOM 8139 O O . ALA B 2 1366 ? 99.065 102.952 142.184 1.00 41.29 1366 ALA A O 1
ATOM 8141 N N . GLY B 2 1367 ? 100.884 102.583 140.927 1.00 36.91 1367 GLY A N 1
ATOM 8142 C CA . GLY B 2 1367 ? 100.945 101.180 141.263 1.00 36.91 1367 GLY A CA 1
ATOM 8143 C C . GLY B 2 1367 ? 102.175 100.848 142.075 1.00 36.91 1367 GLY A C 1
ATOM 8144 O O . GLY B 2 1367 ? 103.222 101.451 141.907 1.00 36.91 1367 GLY A O 1
ATOM 8145 N N . ARG B 2 1368 ? 102.040 99.877 142.956 1.00 40.47 1368 ARG A N 1
ATOM 8146 C CA . ARG B 2 1368 ? 103.189 99.440 143.721 1.00 40.47 1368 ARG A CA 1
ATOM 8147 C C . ARG B 2 1368 ? 104.033 98.402 143.000 1.00 40.47 1368 ARG A C 1
ATOM 8148 O O . ARG B 2 1368 ? 105.133 98.101 143.469 1.00 40.47 1368 ARG A O 1
ATOM 8156 N N . PHE B 2 1369 ? 103.502 98.055 141.809 1.00 38.72 1369 PHE A N 1
ATOM 8157 C CA . PHE B 2 1369 ? 104.081 97.101 140.809 1.00 38.72 1369 PHE A CA 1
ATOM 8158 C C . PHE B 2 1369 ? 104.265 97.157 139.272 1.00 38.72 1369 PHE A C 1
ATOM 8159 O O . PHE B 2 1369 ? 104.741 96.238 138.780 1.00 38.72 1369 PHE A O 1
ATOM 8167 N N . ALA B 2 1370 ? 103.855 98.143 138.522 1.00 33.78 1370 ALA A N 1
ATOM 8168 C CA . ALA B 2 1370 ? 104.229 98.217 137.141 1.00 33.78 1370 ALA A CA 1
ATOM 8169 C C . ALA B 2 1370 ? 104.829 99.671 137.152 1.00 33.78 1370 ALA A C 1
ATOM 8170 O O . ALA B 2 1370 ? 104.909 100.209 138.218 1.00 33.78 1370 ALA A O 1
ATOM 8172 N N . ALA B 2 1371 ? 105.213 100.216 135.980 1.00 41.29 1371 ALA A N 1
ATOM 8173 C CA . ALA B 2 1371 ? 105.835 101.407 135.438 1.00 41.29 1371 ALA A CA 1
ATOM 8174 C C . ALA B 2 1371 ? 105.610 101.587 133.970 1.00 41.29 1371 ALA A C 1
ATOM 8175 O O . ALA B 2 1371 ? 105.315 100.723 133.396 1.00 41.29 1371 ALA A O 1
ATOM 8177 N N . GLU B 2 1372 ? 105.745 102.727 133.367 1.00 39.38 1372 GLU A N 1
ATOM 8178 C CA . GLU B 2 1372 ? 105.569 102.924 131.963 1.00 39.38 1372 GLU A CA 1
ATOM 8179 C C . GLU B 2 1372 ? 106.127 104.275 131.721 1.00 39.38 1372 GLU A C 1
ATOM 8180 O O . GLU B 2 1372 ? 105.496 105.213 131.854 1.00 39.38 1372 GLU A O 1
ATOM 8186 N N . PHE B 2 1373 ? 107.390 104.442 131.618 1.00 32.44 1373 PHE A N 1
ATOM 8187 C CA . PHE B 2 1373 ? 108.096 105.642 131.207 1.00 32.44 1373 PHE A CA 1
ATOM 8188 C C . PHE B 2 1373 ? 108.506 105.449 129.757 1.00 32.44 1373 PHE A C 1
ATOM 8189 O O . PHE B 2 1373 ? 109.356 104.608 129.457 1.00 32.44 1373 PHE A O 1
ATOM 8197 N N . LYS B 2 1374 ? 107.892 106.214 128.862 1.00 41.29 1374 LYS A N 1
ATOM 8198 C CA . LYS B 2 1374 ? 108.194 106.136 127.440 1.00 41.29 1374 LYS A CA 1
ATOM 8199 C C . LYS B 2 1374 ? 108.007 104.715 126.915 1.00 41.29 1374 LYS A C 1
ATOM 8200 O O . LYS B 2 1374 ? 108.871 104.161 126.241 1.00 41.29 1374 LYS A O 1
ATOM 8206 N N . SER B 2 1375 ? 106.874 104.115 127.253 1.00 41.29 1375 SER A N 1
ATOM 8207 C CA . SER B 2 1375 ? 106.470 102.835 126.679 1.00 41.29 1375 SER A CA 1
ATOM 8208 C C . SER B 2 1375 ? 107.485 101.733 126.955 1.00 41.29 1375 SER A C 1
ATOM 8209 O O . SER B 2 1375 ? 107.811 100.942 126.076 1.00 41.29 1375 SER A O 1
ATOM 8212 N N . ARG B 2 1376 ? 107.998 101.680 128.175 1.00 36.07 1376 ARG A N 1
ATOM 8213 C CA . ARG B 2 1376 ? 108.868 100.588 128.609 1.00 36.07 1376 ARG A CA 1
ATOM 8214 C C . ARG B 2 1376 ? 108.353 100.073 129.943 1.00 36.07 1376 ARG A C 1
ATOM 8215 O O . ARG B 2 1376 ? 108.872 100.440 130.992 1.00 36.07 1376 ARG A O 1
ATOM 8223 N N . PHE B 2 1377 ? 107.377 99.178 129.895 1.00 41.29 1377 PHE A N 1
ATOM 8224 C CA . PHE B 2 1377 ? 106.694 98.740 131.096 1.00 41.29 1377 PHE A CA 1
ATOM 8225 C C . PHE B 2 1377 ? 107.621 97.914 131.964 1.00 41.29 1377 PHE A C 1
ATOM 8226 O O . PHE B 2 1377 ? 108.660 97.446 131.521 1.00 41.29 1377 PHE A O 1
ATOM 8234 N N . TYR B 2 1378 ? 107.241 97.742 133.222 1.00 32.76 1378 TYR A N 1
ATOM 8235 C CA . TYR B 2 1378 ? 108.057 96.981 134.155 1.00 32.76 1378 TYR A CA 1
ATOM 8236 C C . TYR B 2 1378 ? 107.177 96.178 135.094 1.00 32.76 1378 TYR A C 1
ATOM 8237 O O . TYR B 2 1378 ? 106.121 96.643 135.515 1.00 32.76 1378 TYR A O 1
ATOM 8246 N N . VAL B 2 1379 ? 107.624 94.982 135.434 1.00 28.36 1379 VAL A N 1
ATOM 8247 C CA . VAL B 2 1379 ? 106.991 94.204 136.482 1.00 28.36 1379 VAL A CA 1
ATOM 8248 C C . VAL B 2 1379 ? 108.082 93.991 137.508 1.00 28.36 1379 VAL A C 1
ATOM 8249 O O . VAL B 2 1379 ? 109.186 94.510 137.342 1.00 28.36 1379 VAL A O 1
ATOM 8251 N N . TRP B 2 1380 ? 107.805 93.230 138.560 1.00 33.25 1380 TRP A N 1
ATOM 8252 C CA . TRP B 2 1380 ? 108.739 93.209 139.677 1.00 33.25 1380 TRP A CA 1
ATOM 8253 C C . TRP B 2 1380 ? 110.063 92.604 139.240 1.00 33.25 1380 TRP A C 1
ATOM 8254 O O . TRP B 2 1380 ? 110.186 91.384 139.117 1.00 33.25 1380 TRP A O 1
ATOM 8256 N N . GLY B 2 1381 ? 111.065 93.453 139.029 1.00 44.39 1381 GLY A N 1
ATOM 8257 C CA . GLY B 2 1381 ? 112.322 93.012 138.461 1.00 44.39 1381 GLY A CA 1
ATOM 8258 C C . GLY B 2 1381 ? 112.455 93.267 136.971 1.00 44.39 1381 GLY A C 1
ATOM 8259 O O . GLY B 2 1381 ? 112.789 94.373 136.537 1.00 44.39 1381 GLY A O 1
ATOM 8260 N N . GLU B 2 1382 ? 112.189 92.233 136.185 1.00 45.88 1382 GLU A N 1
ATOM 8261 C CA . GLU B 2 1382 ? 112.409 92.222 134.744 1.00 45.88 1382 GLU A CA 1
ATOM 8262 C C . GLU B 2 1382 ? 111.409 93.128 134.023 1.00 45.88 1382 GLU A C 1
ATOM 8263 O O . GLU B 2 1382 ? 110.647 93.871 134.641 1.00 45.88 1382 GLU A O 1
ATOM 8269 N N . GLU B 2 1383 ? 111.435 93.111 132.692 1.00 35.23 1383 GLU A N 1
ATOM 8270 C CA . GLU B 2 1383 ? 110.631 94.006 131.874 1.00 35.23 1383 GLU A CA 1
ATOM 8271 C C . GLU B 2 1383 ? 109.756 93.220 130.908 1.00 35.23 1383 GLU A C 1
ATOM 8272 O O . GLU B 2 1383 ? 110.207 92.241 130.314 1.00 35.23 1383 GLU A O 1
ATOM 8278 N N . VAL B 2 1384 ? 108.514 93.662 130.732 1.00 30.57 1384 VAL A N 1
ATOM 8279 C CA . VAL B 2 1384 ? 107.578 93.022 129.810 1.00 30.57 1384 VAL A CA 1
ATOM 8280 C C . VAL B 2 1384 ? 108.149 93.073 128.396 1.00 30.57 1384 VAL A C 1
ATOM 8281 O O . VAL B 2 1384 ? 108.483 94.158 127.904 1.00 30.57 1384 VAL A O 1
ATOM 8283 N N . PRO B 2 1385 ? 108.274 91.933 127.708 1.00 25.89 1385 PRO A N 1
ATOM 8284 C CA . PRO B 2 1385 ? 108.997 91.919 126.429 1.00 25.89 1385 PRO A CA 1
ATOM 8285 C C . PRO B 2 1385 ? 108.317 92.656 125.290 1.00 25.89 1385 PRO A C 1
ATOM 8286 O O . PRO B 2 1385 ? 109.011 93.273 124.478 1.00 25.89 1385 PRO A O 1
ATOM 8290 N N . LEU B 2 1386 ? 106.996 92.585 125.173 1.00 34.04 1386 LEU A N 1
ATOM 8291 C CA . LEU B 2 1386 ? 106.265 93.221 124.073 1.00 34.04 1386 LEU A CA 1
ATOM 8292 C C . LEU B 2 1386 ? 106.634 92.604 122.726 1.00 34.04 1386 LEU A C 1
ATOM 8293 O O . LEU B 2 1386 ? 106.889 93.300 121.747 1.00 34.04 1386 LEU A O 1
ATOM 8298 N N . LEU B 2 1387 ? 106.652 91.274 122.691 1.00 41.29 1387 LEU A N 1
ATOM 8299 C CA . LEU B 2 1387 ? 106.781 90.495 121.466 1.00 41.29 1387 LEU A CA 1
ATOM 8300 C C . LEU B 2 1387 ? 105.941 91.043 120.314 1.00 41.29 1387 LEU A C 1
ATOM 8301 O O . LEU B 2 1387 ? 106.462 91.384 119.241 1.00 41.29 1387 LEU A O 1
ATOM 8306 N N . THR B 2 1388 ? 104.634 91.147 120.525 1.00 41.29 1388 THR A N 1
ATOM 8307 C CA . THR B 2 1388 ? 103.742 91.541 119.448 1.00 41.29 1388 THR A CA 1
ATOM 8308 C C . THR B 2 1388 ? 103.937 92.975 119.000 1.00 41.29 1388 THR A C 1
ATOM 8309 O O . THR B 2 1388 ? 103.352 93.365 117.988 1.00 41.29 1388 THR A O 1
ATOM 8313 N N . LYS B 2 1389 ? 104.708 93.774 119.733 1.00 32.28 1389 LYS A N 1
ATOM 8314 C CA . LYS B 2 1389 ? 105.005 95.121 119.265 1.00 32.28 1389 LYS A CA 1
ATOM 8315 C C . LYS B 2 1389 ? 106.030 95.099 118.150 1.00 32.28 1389 LYS A C 1
ATOM 8316 O O . LYS B 2 1389 ? 105.937 95.887 117.207 1.00 32.28 1389 LYS A O 1
ATOM 8322 N N . PHE B 2 1390 ? 107.015 94.209 118.249 1.00 33.40 1390 PHE A N 1
ATOM 8323 C CA . PHE B 2 1390 ? 108.099 94.141 117.282 1.00 33.40 1390 PHE A CA 1
ATOM 8324 C C . PHE B 2 1390 ? 107.799 93.220 116.116 1.00 33.40 1390 PHE A C 1
ATOM 8325 O O . PHE B 2 1390 ? 108.262 93.483 115.001 1.00 33.40 1390 PHE A O 1
ATOM 8333 N N . VAL B 2 1391 ? 107.048 92.141 116.335 1.00 41.29 1391 VAL A N 1
ATOM 8334 C CA . VAL B 2 1391 ? 106.656 91.317 115.196 1.00 41.29 1391 VAL A CA 1
ATOM 8335 C C . VAL B 2 1391 ? 105.816 92.128 114.219 1.00 41.29 1391 VAL A C 1
ATOM 8336 O O . VAL B 2 1391 ? 106.036 92.094 113.001 1.00 41.29 1391 VAL A O 1
ATOM 8340 N N . SER B 2 1392 ? 104.861 92.896 114.737 1.00 34.17 1392 SER A N 1
ATOM 8341 C CA . SER B 2 1392 ? 103.996 93.706 113.893 1.00 34.17 1392 SER A CA 1
ATOM 8342 C C . SER B 2 1392 ? 104.753 94.803 113.170 1.00 34.17 1392 SER A C 1
ATOM 8343 O O . SER B 2 1392 ? 104.212 95.393 112.233 1.00 34.17 1392 SER A O 1
ATOM 8346 N N . ALA B 2 1393 ? 105.973 95.109 113.596 1.00 30.13 1393 ALA A N 1
ATOM 8347 C CA . ALA B 2 1393 ? 106.773 96.132 112.940 1.00 30.13 1393 ALA A CA 1
ATOM 8348 C C . ALA B 2 1393 ? 107.716 95.539 111.912 1.00 30.13 1393 ALA A C 1
ATOM 8349 O O . ALA B 2 1393 ? 107.950 96.146 110.864 1.00 30.13 1393 ALA A O 1
ATOM 8351 N N . ALA B 2 1394 ? 108.276 94.366 112.198 1.00 28.74 1394 ALA A N 1
ATOM 8352 C CA . ALA B 2 1394 ? 109.065 93.678 111.185 1.00 28.74 1394 ALA A CA 1
ATOM 8353 C C . ALA B 2 1394 ? 108.203 93.301 109.995 1.00 28.74 1394 ALA A C 1
ATOM 8354 O O . ALA B 2 1394 ? 108.633 93.428 108.847 1.00 28.74 1394 ALA A O 1
ATOM 8356 N N . LEU B 2 1395 ? 106.977 92.845 110.244 1.00 31.02 1395 LEU A N 1
ATOM 8357 C CA . LEU B 2 1395 ? 106.156 92.355 109.143 1.00 31.02 1395 LEU A CA 1
ATOM 8358 C C . LEU B 2 1395 ? 105.715 93.473 108.207 1.00 31.02 1395 LEU A C 1
ATOM 8359 O O . LEU B 2 1395 ? 105.440 93.215 107.033 1.00 31.02 1395 LEU A O 1
ATOM 8364 N N . HIS B 2 1396 ? 105.616 94.703 108.694 1.00 29.41 1396 HIS A N 1
ATOM 8365 C CA . HIS B 2 1396 ? 105.348 95.842 107.826 1.00 29.41 1396 HIS A CA 1
ATOM 8366 C C . HIS B 2 1396 ? 106.650 96.321 107.197 1.00 29.41 1396 HIS A C 1
ATOM 8367 O O . HIS B 2 1396 ? 107.693 95.673 107.293 1.00 29.41 1396 HIS A O 1
ATOM 8374 N N . ASN B 2 1397 ? 106.591 97.496 106.575 1.00 31.85 1397 ASN A N 1
ATOM 8375 C CA . ASN B 2 1397 ? 107.736 98.208 106.002 1.00 31.85 1397 ASN A CA 1
ATOM 8376 C C . ASN B 2 1397 ? 108.641 97.287 105.177 1.00 31.85 1397 ASN A C 1
ATOM 8377 O O . ASN B 2 1397 ? 109.816 97.073 105.468 1.00 31.85 1397 ASN A O 1
ATOM 8382 N N . VAL B 2 1398 ? 108.053 96.744 104.122 1.00 27.76 1398 VAL A N 1
ATOM 8383 C CA . VAL B 2 1398 ? 108.804 96.160 103.022 1.00 27.76 1398 VAL A CA 1
ATOM 8384 C C . VAL B 2 1398 ? 108.753 97.217 101.923 1.00 27.76 1398 VAL A C 1
ATOM 8385 O O . VAL B 2 1398 ? 107.861 97.225 101.077 1.00 27.76 1398 VAL A O 1
ATOM 8389 N N . LYS B 2 1399 ? 109.720 98.129 101.941 1.00 31.27 1399 LYS A N 1
ATOM 8390 C CA . LYS B 2 1399 ? 109.666 99.323 101.110 1.00 31.27 1399 LYS A CA 1
ATOM 8391 C C . LYS B 2 1399 ? 110.281 99.087 99.739 1.00 31.27 1399 LYS A C 1
ATOM 8392 O O . LYS B 2 1399 ? 111.196 98.279 99.576 1.00 31.27 1399 LYS A O 1
ATOM 8398 N N . CYS B 2 1400 ? 109.786 99.828 98.755 1.00 37.91 1400 CYS A N 1
ATOM 8399 C CA . CYS B 2 1400 ? 110.256 99.704 97.379 1.00 37.91 1400 CYS A CA 1
ATOM 8400 C C . CYS B 2 1400 ? 111.669 100.252 97.272 1.00 37.91 1400 CYS A C 1
ATOM 8401 O O . CYS B 2 1400 ? 111.873 101.461 97.175 1.00 37.91 1400 CYS A O 1
ATOM 8404 N N . LYS B 2 1401 ? 112.652 99.360 97.276 1.00 39.56 1401 LYS A N 1
ATOM 8405 C CA . LYS B 2 1401 ? 114.043 99.732 97.080 1.00 39.56 1401 LYS A CA 1
ATOM 8406 C C . LYS B 2 1401 ? 114.735 98.591 96.355 1.00 39.56 1401 LYS A C 1
ATOM 8407 O O . LYS B 2 1401 ? 114.114 97.587 96.007 1.00 39.56 1401 LYS A O 1
ATOM 8413 N N . GLU B 2 1402 ? 116.022 98.745 96.120 1.00 36.94 1402 GLU A N 1
ATOM 8414 C CA . GLU B 2 1402 ? 116.788 97.626 95.608 1.00 36.94 1402 GLU A CA 1
ATOM 8415 C C . GLU B 2 1402 ? 116.779 96.515 96.650 1.00 36.94 1402 GLU A C 1
ATOM 8416 O O . GLU B 2 1402 ? 117.011 96.784 97.834 1.00 36.94 1402 GLU A O 1
ATOM 8422 N N . PRO B 2 1403 ? 116.510 95.271 96.263 1.00 30.23 1403 PRO A N 1
ATOM 8423 C CA . PRO B 2 1403 ? 116.361 94.212 97.266 1.00 30.23 1403 PRO A CA 1
ATOM 8424 C C . PRO B 2 1403 ? 117.564 94.036 98.162 1.00 30.23 1403 PRO A C 1
ATOM 8425 O O . PRO B 2 1403 ? 117.403 93.623 99.316 1.00 30.23 1403 PRO A O 1
ATOM 8429 N N . HIS B 2 1404 ? 118.760 94.365 97.699 1.00 29.79 1404 HIS A N 1
ATOM 8430 C CA . HIS B 2 1404 ? 119.902 94.261 98.592 1.00 29.79 1404 HIS A CA 1
ATOM 8431 C C . HIS B 2 1404 ? 119.880 95.296 99.708 1.00 29.79 1404 HIS A C 1
ATOM 8432 O O . HIS B 2 1404 ? 120.772 95.263 100.558 1.00 29.79 1404 HIS A O 1
ATOM 8439 N N . GLN B 2 1405 ? 118.911 96.212 99.721 1.00 33.09 1405 GLN A N 1
ATOM 8440 C CA . GLN B 2 1405 ? 118.700 97.156 100.815 1.00 33.09 1405 GLN A CA 1
ATOM 8441 C C . GLN B 2 1405 ? 117.388 96.927 101.547 1.00 33.09 1405 GLN A C 1
ATOM 8442 O O . GLN B 2 1405 ? 117.306 97.149 102.764 1.00 33.09 1405 GLN A O 1
ATOM 8448 N N . LEU B 2 1406 ? 116.345 96.526 100.822 1.00 29.34 1406 LEU A N 1
ATOM 8449 C CA . LEU B 2 1406 ? 115.141 96.019 101.459 1.00 29.34 1406 LEU A CA 1
ATOM 8450 C C . LEU B 2 1406 ? 115.470 94.891 102.411 1.00 29.34 1406 LEU A C 1
ATOM 8451 O O . LEU B 2 1406 ? 114.815 94.740 103.442 1.00 29.34 1406 LEU A O 1
ATOM 8456 N N . CYS B 2 1407 ? 116.458 94.074 102.071 1.00 29.01 1407 CYS A N 1
ATOM 8457 C CA . CYS B 2 1407 ? 116.899 92.998 102.937 1.00 29.01 1407 CYS A CA 1
ATOM 8458 C C . CYS B 2 1407 ? 117.994 93.434 103.886 1.00 29.01 1407 CYS A C 1
ATOM 8459 O O . CYS B 2 1407 ? 118.630 92.586 104.510 1.00 29.01 1407 CYS A O 1
ATOM 8462 N N . GLU B 2 1408 ? 118.254 94.729 103.982 1.00 31.16 1408 GLU A N 1
ATOM 8463 C CA . GLU B 2 1408 ? 119.099 95.267 105.036 1.00 31.16 1408 GLU A CA 1
ATOM 8464 C C . GLU B 2 1408 ? 118.286 95.949 106.117 1.00 31.16 1408 GLU A C 1
ATOM 8465 O O . GLU B 2 1408 ? 118.585 95.815 107.308 1.00 31.16 1408 GLU A O 1
ATOM 8471 N N . THR B 2 1409 ? 117.243 96.665 105.714 1.00 27.17 1409 THR A N 1
ATOM 8472 C CA . THR B 2 1409 ? 116.312 97.212 106.694 1.00 27.17 1409 THR A CA 1
ATOM 8473 C C . THR B 2 1409 ? 115.764 96.110 107.594 1.00 27.17 1409 THR A C 1
ATOM 8474 O O . THR B 2 1409 ? 115.731 96.253 108.821 1.00 27.17 1409 THR A O 1
ATOM 8478 N N . ILE B 2 1410 ? 115.341 94.993 106.999 1.00 25.82 1410 ILE A N 1
ATOM 8479 C CA . ILE B 2 1410 ? 114.784 93.900 107.786 1.00 25.82 1410 ILE A CA 1
ATOM 8480 C C . ILE B 2 1410 ? 115.859 93.238 108.628 1.00 25.82 1410 ILE A C 1
ATOM 8481 O O . ILE B 2 1410 ? 115.595 92.792 109.745 1.00 25.82 1410 ILE A O 1
ATOM 8486 N N . ASP B 2 1411 ? 117.078 93.140 108.115 1.00 25.83 1411 ASP A N 1
ATOM 8487 C CA . ASP B 2 1411 ? 118.119 92.564 108.949 1.00 25.83 1411 ASP A CA 1
ATOM 8488 C C . ASP B 2 1411 ? 118.574 93.518 110.037 1.00 25.83 1411 ASP A C 1
ATOM 8489 O O . ASP B 2 1411 ? 119.389 93.127 110.874 1.00 25.83 1411 ASP A O 1
ATOM 8494 N N . THR B 2 1412 ? 118.111 94.764 110.019 1.00 25.97 1412 THR A N 1
ATOM 8495 C CA . THR B 2 1412 ? 118.228 95.606 111.208 1.00 25.97 1412 THR A CA 1
ATOM 8496 C C . THR B 2 1412 ? 117.069 95.387 112.170 1.00 25.97 1412 THR A C 1
ATOM 8497 O O . THR B 2 1412 ? 117.279 95.190 113.370 1.00 25.97 1412 THR A O 1
ATOM 8501 N N . ILE B 2 1413 ? 115.844 95.428 111.646 1.00 26.31 1413 ILE A N 1
ATOM 8502 C CA . ILE B 2 1413 ? 114.653 95.324 112.484 1.00 26.31 1413 ILE A CA 1
ATOM 8503 C C . ILE B 2 1413 ? 114.594 93.979 113.188 1.00 26.31 1413 ILE A C 1
ATOM 8504 O O . ILE B 2 1413 ? 114.038 93.865 114.282 1.00 26.31 1413 ILE A O 1
ATOM 8509 N N . ALA B 2 1414 ? 115.190 92.946 112.603 1.00 28.34 1414 ALA A N 1
ATOM 8510 C CA . ALA B 2 1414 ? 115.205 91.654 113.271 1.00 28.34 1414 ALA A CA 1
ATOM 8511 C C . ALA B 2 1414 ? 116.126 91.665 114.483 1.00 28.34 1414 ALA A C 1
ATOM 8512 O O . ALA B 2 1414 ? 115.810 91.052 115.508 1.00 28.34 1414 ALA A O 1
ATOM 8514 N N . ASP B 2 1415 ? 117.269 92.346 114.399 1.00 30.98 1415 ASP A N 1
ATOM 8515 C CA . ASP B 2 1415 ? 118.094 92.483 115.595 1.00 30.98 1415 ASP A CA 1
ATOM 8516 C C . ASP B 2 1415 ? 117.426 93.396 116.609 1.00 30.98 1415 ASP A C 1
ATOM 8517 O O . ASP B 2 1415 ? 117.542 93.180 117.822 1.00 30.98 1415 ASP A O 1
ATOM 8522 N N . GLN B 2 1416 ? 116.727 94.422 116.130 1.00 31.33 1416 GLN A N 1
ATOM 8523 C CA . GLN B 2 1416 ? 115.870 95.216 117.004 1.00 31.33 1416 GLN A CA 1
ATOM 8524 C C . GLN B 2 1416 ? 114.937 94.315 117.796 1.00 31.33 1416 GLN A C 1
ATOM 8525 O O . GLN B 2 1416 ? 114.798 94.454 119.013 1.00 31.33 1416 GLN A O 1
ATOM 8531 N N . ALA B 2 1417 ? 114.295 93.373 117.108 1.00 30.24 1417 ALA A N 1
ATOM 8532 C CA . ALA B 2 1417 ? 113.365 92.466 117.763 1.00 30.24 1417 ALA A CA 1
ATOM 8533 C C . ALA B 2 1417 ? 114.078 91.574 118.767 1.00 30.24 1417 ALA A C 1
ATOM 8534 O O . ALA B 2 1417 ? 113.699 91.515 119.938 1.00 30.24 1417 ALA A O 1
ATOM 8536 N N . ILE B 2 1418 ? 115.134 90.884 118.338 1.00 28.27 1418 ILE A N 1
ATOM 8537 C CA . ILE B 2 1418 ? 115.798 89.960 119.245 1.00 28.27 1418 ILE A CA 1
ATOM 8538 C C . ILE B 2 1418 ? 116.495 90.682 120.385 1.00 28.27 1418 ILE A C 1
ATOM 8539 O O . ILE B 2 1418 ? 116.920 90.044 121.350 1.00 28.27 1418 ILE A O 1
ATOM 8544 N N . ALA B 2 1419 ? 116.585 92.010 120.328 1.00 33.22 1419 ALA A N 1
ATOM 8545 C CA . ALA B 2 1419 ? 117.009 92.754 121.507 1.00 33.22 1419 ALA A CA 1
ATOM 8546 C C . ALA B 2 1419 ? 116.097 92.448 122.685 1.00 33.22 1419 ALA A C 1
ATOM 8547 O O . ALA B 2 1419 ? 116.559 92.199 123.803 1.00 33.22 1419 ALA A O 1
ATOM 8549 N N . ASN B 2 1420 ? 114.798 92.454 122.442 1.00 31.89 1420 ASN A N 1
ATOM 8550 C CA . ASN B 2 1420 ? 113.796 92.018 123.401 1.00 31.89 1420 ASN A CA 1
ATOM 8551 C C . ASN B 2 1420 ? 113.535 90.528 123.183 1.00 31.89 1420 ASN A C 1
ATOM 8552 O O . ASN B 2 1420 ? 114.327 89.839 122.540 1.00 31.89 1420 ASN A O 1
ATOM 8557 N N . GLY B 2 1421 ? 112.454 90.001 123.729 1.00 26.93 1421 GLY A N 1
ATOM 8558 C CA . GLY B 2 1421 ? 112.309 88.565 123.761 1.00 26.93 1421 GLY A CA 1
ATOM 8559 C C . GLY B 2 1421 ? 111.643 87.820 122.627 1.00 26.93 1421 GLY A C 1
ATOM 8560 O O . GLY B 2 1421 ? 111.159 86.709 122.842 1.00 26.93 1421 GLY A O 1
ATOM 8561 N N . VAL B 2 1422 ? 111.589 88.394 121.428 1.00 21.20 1422 VAL A N 1
ATOM 8562 C CA . VAL B 2 1422 ? 111.015 87.640 120.316 1.00 21.20 1422 VAL A CA 1
ATOM 8563 C C . VAL B 2 1422 ? 111.895 86.412 120.140 1.00 21.20 1422 VAL A C 1
ATOM 8564 O O . VAL B 2 1422 ? 113.090 86.562 119.880 1.00 21.20 1422 VAL A O 1
ATOM 8566 N N . PRO B 2 1423 ? 111.386 85.198 120.290 1.00 24.23 1423 PRO A N 1
ATOM 8567 C CA . PRO B 2 1423 ? 112.270 84.036 120.238 1.00 24.23 1423 PRO A CA 1
ATOM 8568 C C . PRO B 2 1423 ? 112.786 83.835 118.827 1.00 24.23 1423 PRO A C 1
ATOM 8569 O O . PRO B 2 1423 ? 112.168 84.269 117.854 1.00 24.23 1423 PRO A O 1
ATOM 8573 N N . VAL B 2 1424 ? 113.942 83.174 118.724 1.00 30.79 1424 VAL A N 1
ATOM 8574 C CA . VAL B 2 1424 ? 114.669 83.136 117.457 1.00 30.79 1424 VAL A CA 1
ATOM 8575 C C . VAL B 2 1424 ? 113.847 82.447 116.376 1.00 30.79 1424 VAL A C 1
ATOM 8576 O O . VAL B 2 1424 ? 113.866 82.856 115.205 1.00 30.79 1424 VAL A O 1
ATOM 8580 N N . SER B 2 1425 ? 113.093 81.413 116.749 1.00 29.89 1425 SER A N 1
ATOM 8581 C CA . SER B 2 1425 ? 112.340 80.625 115.788 1.00 29.89 1425 SER A CA 1
ATOM 8582 C C . SER B 2 1425 ? 111.220 81.412 115.144 1.00 29.89 1425 SER A C 1
ATOM 8583 O O . SER B 2 1425 ? 110.616 80.928 114.185 1.00 29.89 1425 SER A O 1
ATOM 8586 N N . LEU B 2 1426 ? 110.910 82.588 115.658 1.00 29.64 1426 LEU A N 1
ATOM 8587 C CA . LEU B 2 1426 ? 109.972 83.469 114.991 1.00 29.64 1426 LEU A CA 1
ATOM 8588 C C . LEU B 2 1426 ? 110.678 84.447 114.073 1.00 29.64 1426 LEU A C 1
ATOM 8589 O O . LEU B 2 1426 ? 110.135 84.816 113.023 1.00 29.64 1426 LEU A O 1
ATOM 8594 N N . VAL B 2 1427 ? 111.885 84.873 114.440 1.00 30.10 1427 VAL A N 1
ATOM 8595 C CA . VAL B 2 1427 ? 112.636 85.767 113.572 1.00 30.10 1427 VAL A CA 1
ATOM 8596 C C . VAL B 2 1427 ? 113.008 85.058 112.281 1.00 30.10 1427 VAL A C 1
ATOM 8597 O O . VAL B 2 1427 ? 112.946 85.644 111.191 1.00 30.10 1427 VAL A O 1
ATOM 8601 N N . ASN B 2 1428 ? 113.399 83.787 112.377 1.00 34.73 1428 ASN A N 1
ATOM 8602 C CA . ASN B 2 1428 ? 113.629 83.025 111.158 1.00 34.73 1428 ASN A CA 1
ATOM 8603 C C . ASN B 2 1428 ? 112.400 83.031 110.266 1.00 34.73 1428 ASN A C 1
ATOM 8604 O O . ASN B 2 1428 ? 112.517 83.160 109.047 1.00 34.73 1428 ASN A O 1
ATOM 8609 N N . SER B 2 1429 ? 111.211 82.893 110.847 1.00 41.29 1429 SER A N 1
ATOM 8610 C CA . SER B 2 1429 ? 110.023 82.813 110.010 1.00 41.29 1429 SER A CA 1
ATOM 8611 C C . SER B 2 1429 ? 109.668 84.160 109.408 1.00 41.29 1429 SER A C 1
ATOM 8612 O O . SER B 2 1429 ? 109.141 84.216 108.293 1.00 41.29 1429 SER A O 1
ATOM 8615 N N . ILE B 2 1430 ? 109.977 85.255 110.100 1.00 41.29 1430 ILE A N 1
ATOM 8616 C CA . ILE B 2 1430 ? 109.820 86.568 109.474 1.00 41.29 1430 ILE A CA 1
ATOM 8617 C C . ILE B 2 1430 ? 110.742 86.693 108.268 1.00 41.29 1430 ILE A C 1
ATOM 8618 O O . ILE B 2 1430 ? 110.346 87.186 107.198 1.00 41.29 1430 ILE A O 1
ATOM 8623 N N . GLN B 2 1431 ? 111.992 86.261 108.424 1.00 41.29 1431 GLN A N 1
ATOM 8624 C CA . GLN B 2 1431 ? 112.930 86.352 107.313 1.00 41.29 1431 GLN A CA 1
ATOM 8625 C C . GLN B 2 1431 ? 112.494 85.469 106.153 1.00 41.29 1431 GLN A C 1
ATOM 8626 O O . GLN B 2 1431 ? 112.589 85.869 104.988 1.00 41.29 1431 GLN A O 1
ATOM 8632 N N . ARG B 2 1432 ? 112.011 84.268 106.449 1.00 41.29 1432 ARG A N 1
ATOM 8633 C CA . ARG B 2 1432 ? 111.512 83.407 105.389 1.00 41.29 1432 ARG A CA 1
ATOM 8634 C C . ARG B 2 1432 ? 110.334 84.046 104.677 1.00 41.29 1432 ARG A C 1
ATOM 8635 O O . ARG B 2 1432 ? 110.187 83.895 103.462 1.00 41.29 1432 ARG A O 1
ATOM 8643 N N . ARG B 2 1433 ? 109.482 84.767 105.405 1.00 41.29 1433 ARG A N 1
ATOM 8644 C CA . ARG B 2 1433 ? 108.411 85.479 104.719 1.00 41.29 1433 ARG A CA 1
ATOM 8645 C C . ARG B 2 1433 ? 108.978 86.499 103.749 1.00 41.29 1433 ARG A C 1
ATOM 8646 O O . ARG B 2 1433 ? 108.502 86.625 102.615 1.00 41.29 1433 ARG A O 1
ATOM 8654 N N . THR B 2 1434 ? 109.981 87.263 104.182 1.00 33.90 1434 THR A N 1
ATOM 8655 C CA . THR B 2 1434 ? 110.511 88.293 103.288 1.00 33.90 1434 THR A CA 1
ATOM 8656 C C . THR B 2 1434 ? 111.121 87.675 102.039 1.00 33.90 1434 THR A C 1
ATOM 8657 O O . THR B 2 1434 ? 110.902 88.161 100.918 1.00 33.90 1434 THR A O 1
ATOM 8661 N N . LEU B 2 1435 ? 111.881 86.594 102.208 1.00 30.86 1435 LEU A N 1
ATOM 8662 C CA . LEU B 2 1435 ? 112.432 85.919 101.041 1.00 30.86 1435 LEU A CA 1
ATOM 8663 C C . LEU B 2 1435 ? 111.332 85.368 100.155 1.00 30.86 1435 LEU A C 1
ATOM 8664 O O . LEU B 2 1435 ? 111.465 85.375 98.932 1.00 30.86 1435 LEU A O 1
ATOM 8669 N N . ASP B 2 1436 ? 110.240 84.878 100.741 1.00 31.25 1436 ASP A N 1
ATOM 8670 C CA . ASP B 2 1436 ? 109.143 84.415 99.903 1.00 31.25 1436 ASP A CA 1
ATOM 8671 C C . ASP B 2 1436 ? 108.528 85.560 99.124 1.00 31.25 1436 ASP A C 1
ATOM 8672 O O . ASP B 2 1436 ? 108.117 85.376 97.978 1.00 31.25 1436 ASP A O 1
ATOM 8677 N N . LEU B 2 1437 ? 108.475 86.750 99.712 1.00 30.49 1437 LEU A N 1
ATOM 8678 C CA . LEU B 2 1437 ? 107.990 87.905 98.965 1.00 30.49 1437 LEU A CA 1
ATOM 8679 C C . LEU B 2 1437 ? 108.871 88.178 97.754 1.00 30.49 1437 LEU A C 1
ATOM 8680 O O . LEU B 2 1437 ? 108.383 88.318 96.623 1.00 30.49 1437 LEU A O 1
ATOM 8685 N N . LEU B 2 1438 ? 110.182 88.243 97.970 1.00 25.14 1438 LEU A N 1
ATOM 8686 C CA . LEU B 2 1438 ? 111.078 88.504 96.849 1.00 25.14 1438 LEU A CA 1
ATOM 8687 C C . LEU B 2 1438 ? 110.962 87.409 95.798 1.00 25.14 1438 LEU A C 1
ATOM 8688 O O . LEU B 2 1438 ? 110.839 87.688 94.603 1.00 25.14 1438 LEU A O 1
ATOM 8693 N N . LYS B 2 1439 ? 110.957 86.153 96.236 1.00 28.52 1439 LYS A N 1
ATOM 8694 C CA . LYS B 2 1439 ? 110.841 85.025 95.324 1.00 28.52 1439 LYS A CA 1
ATOM 8695 C C . LYS B 2 1439 ? 109.533 85.056 94.560 1.00 28.52 1439 LYS A C 1
ATOM 8696 O O . LYS B 2 1439 ? 109.443 84.497 93.465 1.00 28.52 1439 LYS A O 1
ATOM 8702 N N . TYR B 2 1440 ? 108.501 85.676 95.124 1.00 27.29 1440 TYR A N 1
ATOM 8703 C CA . TYR B 2 1440 ? 107.283 85.896 94.363 1.00 27.29 1440 TYR A CA 1
ATOM 8704 C C . TYR B 2 1440 ? 107.458 87.010 93.353 1.00 27.29 1440 TYR A C 1
ATOM 8705 O O . TYR B 2 1440 ? 106.785 87.013 92.321 1.00 27.29 1440 TYR A O 1
ATOM 8714 N N . ALA B 2 1441 ? 108.340 87.967 93.631 1.00 29.10 1441 ALA A N 1
ATOM 8715 C CA . ALA B 2 1441 ? 108.623 88.977 92.616 1.00 29.10 1441 ALA A CA 1
ATOM 8716 C C . ALA B 2 1441 ? 109.425 88.425 91.447 1.00 29.10 1441 ALA A C 1
ATOM 8717 O O . ALA B 2 1441 ? 109.607 89.138 90.457 1.00 29.10 1441 ALA A O 1
ATOM 8719 N N . ASN B 2 1442 ? 109.884 87.176 91.533 1.00 31.10 1442 ASN A N 1
ATOM 8720 C CA . ASN B 2 1442 ? 110.772 86.554 90.551 1.00 31.10 1442 ASN A CA 1
ATOM 8721 C C . ASN B 2 1442 ? 112.147 87.207 90.423 1.00 31.10 1442 ASN A C 1
ATOM 8722 O O . ASN B 2 1442 ? 112.575 87.626 89.352 1.00 31.10 1442 ASN A O 1
ATOM 8727 N N . PHE B 2 1443 ? 112.835 87.275 91.558 1.00 29.98 1443 PHE A N 1
ATOM 8728 C CA . PHE B 2 1443 ? 114.164 87.855 91.666 1.00 29.98 1443 PHE A CA 1
ATOM 8729 C C . PHE B 2 1443 ? 115.119 86.769 92.135 1.00 29.98 1443 PHE A C 1
ATOM 8730 O O . PHE B 2 1443 ? 114.903 86.200 93.216 1.00 29.98 1443 PHE A O 1
ATOM 8738 N N . PRO B 2 1444 ? 116.169 86.435 91.387 1.00 30.42 1444 PRO A N 1
ATOM 8739 C CA . PRO B 2 1444 ? 117.044 85.334 91.799 1.00 30.42 1444 PRO A CA 1
ATOM 8740 C C . PRO B 2 1444 ? 117.642 85.593 93.169 1.00 30.42 1444 PRO A C 1
ATOM 8741 O O . PRO B 2 1444 ? 118.020 86.716 93.492 1.00 30.42 1444 PRO A O 1
ATOM 8745 N N . LEU B 2 1445 ? 117.735 84.542 93.977 1.00 31.16 1445 LEU A N 1
ATOM 8746 C CA . LEU B 2 1445 ? 118.196 84.684 95.357 1.00 31.16 1445 LEU A CA 1
ATOM 8747 C C . LEU B 2 1445 ? 119.689 84.409 95.421 1.00 31.16 1445 LEU A C 1
ATOM 8748 O O . LEU B 2 1445 ? 120.124 83.293 95.683 1.00 31.16 1445 LEU A O 1
ATOM 8753 N N . ASP B 2 1446 ? 120.475 85.432 95.186 1.00 28.01 1446 ASP A N 1
ATOM 8754 C CA . ASP B 2 1446 ? 121.911 85.320 95.348 1.00 28.01 1446 ASP A CA 1
ATOM 8755 C C . ASP B 2 1446 ? 122.289 85.338 96.828 1.00 28.01 1446 ASP A C 1
ATOM 8756 O O . ASP B 2 1446 ? 121.605 85.957 97.641 1.00 28.01 1446 ASP A O 1
ATOM 8761 N N . PRO B 2 1447 ? 123.377 84.675 97.200 1.00 24.61 1447 PRO A N 1
ATOM 8762 C CA . PRO B 2 1447 ? 123.603 84.360 98.614 1.00 24.61 1447 PRO A CA 1
ATOM 8763 C C . PRO B 2 1447 ? 123.888 85.542 99.514 1.00 24.61 1447 PRO A C 1
ATOM 8764 O O . PRO B 2 1447 ? 124.200 85.342 100.686 1.00 24.61 1447 PRO A O 1
ATOM 8768 N N . PHE B 2 1448 ? 123.806 86.765 99.007 1.00 27.04 1448 PHE A N 1
ATOM 8769 C CA . PHE B 2 1448 ? 124.001 87.944 99.839 1.00 27.04 1448 PHE A CA 1
ATOM 8770 C C . PHE B 2 1448 ? 122.703 88.687 100.094 1.00 27.04 1448 PHE A C 1
ATOM 8771 O O . PHE B 2 1448 ? 122.738 89.834 100.545 1.00 27.04 1448 PHE A O 1
ATOM 8779 N N . LEU B 2 1449 ? 121.556 88.069 99.815 1.00 23.78 1449 LEU A N 1
ATOM 8780 C CA . LEU B 2 1449 ? 120.310 88.829 99.821 1.00 23.78 1449 LEU A CA 1
ATOM 8781 C C . LEU B 2 1449 ? 119.807 89.049 101.239 1.00 23.78 1449 LEU A C 1
ATOM 8782 O O . LEU B 2 1449 ? 119.860 90.166 101.754 1.00 23.78 1449 LEU A O 1
ATOM 8787 N N . LEU B 2 1450 ? 119.388 87.989 101.916 1.00 31.68 1450 LEU A N 1
ATOM 8788 C CA . LEU B 2 1450 ? 118.904 88.124 103.280 1.00 31.68 1450 LEU A CA 1
ATOM 8789 C C . LEU B 2 1450 ? 119.523 87.028 104.116 1.00 31.68 1450 LEU A C 1
ATOM 8790 O O . LEU B 2 1450 ? 119.880 85.965 103.611 1.00 31.68 1450 LEU A O 1
ATOM 8795 N N . ASN B 2 1451 ? 119.638 87.305 105.402 1.00 26.56 1451 ASN A N 1
ATOM 8796 C CA . ASN B 2 1451 ? 120.551 86.567 106.241 1.00 26.56 1451 ASN A CA 1
ATOM 8797 C C . ASN B 2 1451 ? 120.166 85.101 106.297 1.00 26.56 1451 ASN A C 1
ATOM 8798 O O . ASN B 2 1451 ? 119.140 84.672 105.778 1.00 26.56 1451 ASN A O 1
ATOM 8800 N N . THR B 2 1452 ? 121.044 84.331 106.920 1.00 32.76 1452 THR A N 1
ATOM 8801 C CA . THR B 2 1452 ? 120.777 82.937 107.186 1.00 32.76 1452 THR A CA 1
ATOM 8802 C C . THR B 2 1452 ? 119.360 82.762 107.696 1.00 32.76 1452 THR A C 1
ATOM 8803 O O . THR B 2 1452 ? 118.876 83.548 108.509 1.00 32.76 1452 THR A O 1
ATOM 8807 N N . ASN B 2 1453 ? 118.683 81.744 107.179 1.00 41.29 1453 ASN A N 1
ATOM 8808 C CA . ASN B 2 1453 ? 117.448 81.258 107.765 1.00 41.29 1453 ASN A CA 1
ATOM 8809 C C . ASN B 2 1453 ? 117.697 80.045 108.633 1.00 41.29 1453 ASN A C 1
ATOM 8810 O O . ASN B 2 1453 ? 116.893 79.113 108.653 1.00 41.29 1453 ASN A O 1
ATOM 8815 N N . THR B 2 1454 ? 118.839 80.014 109.300 1.00 35.79 1454 THR A N 1
ATOM 8816 C CA . THR B 2 1454 ? 119.094 79.038 110.349 1.00 35.79 1454 THR A CA 1
ATOM 8817 C C . THR B 2 1454 ? 119.986 79.893 111.248 1.00 35.79 1454 THR A C 1
ATOM 8818 O O . THR B 2 1454 ? 121.147 80.147 110.926 1.00 35.79 1454 THR A O 1
ATOM 8822 N N . ASP B 2 1455 ? 119.428 80.330 112.372 1.00 31.79 1455 ASP A N 1
ATOM 8823 C CA . ASP B 2 1455 ? 120.145 81.180 113.307 1.00 31.79 1455 ASP A CA 1
ATOM 8824 C C . ASP B 2 1455 ? 120.199 80.565 114.692 1.00 31.79 1455 ASP A C 1
ATOM 8825 O O . ASP B 2 1455 ? 119.206 80.035 115.194 1.00 31.79 1455 ASP A O 1
ATOM 8830 N N . VAL B 2 1456 ? 121.372 80.641 115.296 1.00 36.89 1456 VAL A N 1
ATOM 8831 C CA . VAL B 2 1456 ? 121.528 80.542 116.737 1.00 36.89 1456 VAL A CA 1
ATOM 8832 C C . VAL B 2 1456 ? 121.094 81.894 117.284 1.00 36.89 1456 VAL A C 1
ATOM 8833 O O . VAL B 2 1456 ? 120.854 82.827 116.514 1.00 36.89 1456 VAL A O 1
ATOM 8837 N N . LYS B 2 1457 ? 120.683 82.118 118.549 1.00 35.31 1457 LYS A N 1
ATOM 8838 C CA . LYS B 2 1457 ? 120.431 83.497 119.015 1.00 35.31 1457 LYS A CA 1
ATOM 8839 C C . LYS B 2 1457 ? 121.676 84.421 118.786 1.00 35.31 1457 LYS A C 1
ATOM 8840 O O . LYS B 2 1457 ? 121.748 85.525 119.325 1.00 35.31 1457 LYS A O 1
ATOM 8842 N N . ASP B 2 1458 ? 122.633 83.932 117.990 1.00 30.92 1458 ASP A N 1
ATOM 8843 C CA . ASP B 2 1458 ? 123.888 84.555 117.588 1.00 30.92 1458 ASP A CA 1
ATOM 8844 C C . ASP B 2 1458 ? 123.756 85.893 116.877 1.00 30.92 1458 ASP A C 1
ATOM 8845 O O . ASP B 2 1458 ? 124.557 86.227 116.004 1.00 30.92 1458 ASP A O 1
ATOM 8850 N N . TRP B 2 1459 ? 122.679 86.597 117.183 1.00 36.03 1459 TRP A N 1
ATOM 8851 C CA . TRP B 2 1459 ? 122.494 87.967 116.745 1.00 36.03 1459 TRP A CA 1
ATOM 8852 C C . TRP B 2 1459 ? 123.159 88.939 117.699 1.00 36.03 1459 TRP A C 1
ATOM 8853 O O . TRP B 2 1459 ? 123.340 90.109 117.356 1.00 36.03 1459 TRP A O 1
ATOM 8864 N N . LEU B 2 1460 ? 123.472 88.480 118.906 1.00 33.86 1460 LEU A N 1
ATOM 8865 C CA . LEU B 2 1460 ? 124.555 89.049 119.681 1.00 33.86 1460 LEU A CA 1
ATOM 8866 C C . LEU B 2 1460 ? 125.857 88.835 118.927 1.00 33.86 1460 LEU A C 1
ATOM 8867 O O . LEU B 2 1460 ? 125.946 87.989 118.039 1.00 33.86 1460 LEU A O 1
ATOM 8872 N N . ASP B 2 1461 ? 126.866 89.628 119.279 1.00 35.97 1461 ASP A N 1
ATOM 8873 C CA . ASP B 2 1461 ? 128.235 89.471 118.793 1.00 35.97 1461 ASP A CA 1
ATOM 8874 C C . ASP B 2 1461 ? 128.476 89.150 117.321 1.00 35.97 1461 ASP A C 1
ATOM 8875 O O . ASP B 2 1461 ? 129.405 88.417 116.979 1.00 35.97 1461 ASP A O 1
ATOM 8880 N N . GLY B 2 1462 ? 127.631 89.678 116.449 1.00 34.60 1462 GLY A N 1
ATOM 8881 C CA . GLY B 2 1462 ? 127.781 89.427 115.036 1.00 34.60 1462 GLY A CA 1
ATOM 8882 C C . GLY B 2 1462 ? 127.199 90.635 114.347 1.00 34.60 1462 GLY A C 1
ATOM 8883 O O . GLY B 2 1462 ? 126.142 91.128 114.728 1.00 34.60 1462 GLY A O 1
ATOM 8884 N N . SER B 2 1463 ? 127.813 91.066 113.271 1.00 30.68 1463 SER A N 1
ATOM 8885 C CA . SER B 2 1463 ? 127.320 92.210 112.523 1.00 30.68 1463 SER A CA 1
ATOM 8886 C C . SER B 2 1463 ? 126.472 91.626 111.403 1.00 30.68 1463 SER A C 1
ATOM 8887 O O . SER B 2 1463 ? 126.103 90.452 111.429 1.00 30.68 1463 SER A O 1
ATOM 8890 N N . ARG B 2 1464 ? 126.125 92.441 110.410 1.00 35.85 1464 ARG A N 1
ATOM 8891 C CA . ARG B 2 1464 ? 125.601 91.863 109.185 1.00 35.85 1464 ARG A CA 1
ATOM 8892 C C . ARG B 2 1464 ? 126.664 91.069 108.454 1.00 35.85 1464 ARG A C 1
ATOM 8893 O O . ARG B 2 1464 ? 126.337 90.238 107.608 1.00 35.85 1464 ARG A O 1
ATOM 8901 N N . GLY B 2 1465 ? 127.932 91.286 108.773 1.00 31.03 1465 GLY A N 1
ATOM 8902 C CA . GLY B 2 1465 ? 128.967 90.475 108.170 1.00 31.03 1465 GLY A CA 1
ATOM 8903 C C . GLY B 2 1465 ? 128.905 89.025 108.603 1.00 31.03 1465 GLY A C 1
ATOM 8904 O O . GLY B 2 1465 ? 129.094 88.120 107.788 1.00 31.03 1465 GLY A O 1
ATOM 8905 N N . TYR B 2 1466 ? 128.651 88.776 109.886 1.00 41.29 1466 TYR A N 1
ATOM 8906 C CA . TYR B 2 1466 ? 128.731 87.403 110.359 1.00 41.29 1466 TYR A CA 1
ATOM 8907 C C . TYR B 2 1466 ? 127.580 86.563 109.862 1.00 41.29 1466 TYR A C 1
ATOM 8908 O O . TYR B 2 1466 ? 127.766 85.377 109.604 1.00 41.29 1466 TYR A O 1
ATOM 8917 N N . ARG B 2 1467 ? 126.389 87.133 109.739 1.00 41.29 1467 ARG A N 1
ATOM 8918 C CA . ARG B 2 1467 ? 125.284 86.359 109.195 1.00 41.29 1467 ARG A CA 1
ATOM 8919 C C . ARG B 2 1467 ? 125.615 85.868 107.795 1.00 41.29 1467 ARG A C 1
ATOM 8920 O O . ARG B 2 1467 ? 125.491 84.677 107.495 1.00 41.29 1467 ARG A O 1
ATOM 8928 N N . ILE B 2 1468 ? 126.091 86.767 106.940 1.00 41.29 1468 ILE A N 1
ATOM 8929 C CA . ILE B 2 1468 ? 126.359 86.412 105.554 1.00 41.29 1468 ILE A CA 1
ATOM 8930 C C . ILE B 2 1468 ? 127.541 85.462 105.446 1.00 41.29 1468 ILE A C 1
ATOM 8931 O O . ILE B 2 1468 ? 127.549 84.556 104.605 1.00 41.29 1468 ILE A O 1
ATOM 8936 N N . GLN B 2 1469 ? 128.567 85.648 106.272 1.00 36.48 1469 GLN A N 1
ATOM 8937 C CA . GLN B 2 1469 ? 129.668 84.698 106.232 1.00 36.48 1469 GLN A CA 1
ATOM 8938 C C . GLN B 2 1469 ? 129.234 83.324 106.727 1.00 36.48 1469 GLN A C 1
ATOM 8939 O O . GLN B 2 1469 ? 129.634 82.303 106.162 1.00 36.48 1469 GLN A O 1
ATOM 8945 N N . ARG B 2 1470 ? 128.403 83.263 107.767 1.00 28.17 1470 ARG A N 1
ATOM 8946 C CA . ARG B 2 1470 ? 127.911 81.968 108.205 1.00 28.17 1470 ARG A CA 1
ATOM 8947 C C . ARG B 2 1470 ? 126.953 81.367 107.199 1.00 28.17 1470 ARG A C 1
ATOM 8948 O O . ARG B 2 1470 ? 126.722 80.159 107.233 1.00 28.17 1470 ARG A O 1
ATOM 8950 N N . LEU B 2 1471 ? 126.381 82.179 106.316 1.00 32.22 1471 LEU A N 1
ATOM 8951 C CA . LEU B 2 1471 ? 125.588 81.631 105.222 1.00 32.22 1471 LEU A CA 1
ATOM 8952 C C . LEU B 2 1471 ? 126.486 80.982 104.182 1.00 32.22 1471 LEU A C 1
ATOM 8953 O O . LEU B 2 1471 ? 126.386 79.780 103.918 1.00 32.22 1471 LEU A O 1
ATOM 8958 N N . ILE B 2 1472 ? 127.390 81.766 103.594 1.00 28.97 1472 ILE A N 1
ATOM 8959 C CA . ILE B 2 1472 ? 128.298 81.243 102.584 1.00 28.97 1472 ILE A CA 1
ATOM 8960 C C . ILE B 2 1472 ? 129.203 80.152 103.129 1.00 28.97 1472 ILE A C 1
ATOM 8961 O O . ILE B 2 1472 ? 129.870 79.476 102.353 1.00 28.97 1472 ILE A O 1
ATOM 8963 N N . GLU B 2 1473 ? 129.253 79.965 104.442 1.00 31.94 1473 GLU A N 1
ATOM 8964 C CA . GLU B 2 1473 ? 129.968 78.835 105.009 1.00 31.94 1473 GLU A CA 1
ATOM 8965 C C . GLU B 2 1473 ? 129.097 77.600 105.142 1.00 31.94 1473 GLU A C 1
ATOM 8966 O O . GLU B 2 1473 ? 129.578 76.569 105.617 1.00 31.94 1473 GLU A O 1
ATOM 8968 N N . GLU B 2 1474 ? 127.826 77.687 104.764 1.00 38.54 1474 GLU A N 1
ATOM 8969 C CA . GLU B 2 1474 ? 126.954 76.528 104.673 1.00 38.54 1474 GLU A CA 1
ATOM 8970 C C . GLU B 2 1474 ? 126.457 76.272 103.266 1.00 38.54 1474 GLU A C 1
ATOM 8971 O O . GLU B 2 1474 ? 126.038 75.151 102.969 1.00 38.54 1474 GLU A O 1
ATOM 8977 N N . LEU B 2 1475 ? 126.481 77.281 102.402 1.00 41.76 1475 LEU A N 1
ATOM 8978 C CA . LEU B 2 1475 ? 126.070 77.112 101.020 1.00 41.76 1475 LEU A CA 1
ATOM 8979 C C . LEU B 2 1475 ? 127.111 76.350 100.214 1.00 41.76 1475 LEU A C 1
ATOM 8980 O O . LEU B 2 1475 ? 126.751 75.556 99.342 1.00 41.76 1475 LEU A O 1
ATOM 8985 N N . CYS B 2 1476 ? 128.392 76.583 100.485 1.00 48.18 1476 CYS A N 1
ATOM 8986 C CA . CYS B 2 1476 ? 129.498 75.807 99.922 1.00 48.18 1476 CYS A CA 1
ATOM 8987 C C . CYS B 2 1476 ? 130.280 75.223 101.085 1.00 48.18 1476 CYS A C 1
ATOM 8988 O O . CYS B 2 1476 ? 131.175 75.889 101.629 1.00 48.18 1476 CYS A O 1
ATOM 8991 N N . PRO B 2 1477 ? 130.011 74.002 101.483 1.00 51.80 1477 PRO A N 1
ATOM 8992 C CA . PRO B 2 1477 ? 130.412 73.563 102.822 1.00 51.80 1477 PRO A CA 1
ATOM 8993 C C . PRO B 2 1477 ? 131.881 73.221 102.967 1.00 51.80 1477 PRO A C 1
ATOM 8994 O O . PRO B 2 1477 ? 132.455 73.439 104.037 1.00 51.80 1477 PRO A O 1
ATOM 8998 N N . ASN B 2 1478 ? 132.503 72.675 101.920 1.00 54.60 1478 ASN A N 1
ATOM 8999 C CA . ASN B 2 1478 ? 133.869 72.182 102.028 1.00 54.60 1478 ASN A CA 1
ATOM 9000 C C . ASN B 2 1478 ? 134.890 72.956 101.208 1.00 54.60 1478 ASN A C 1
ATOM 9001 O O . ASN B 2 1478 ? 136.083 72.863 101.505 1.00 54.60 1478 ASN A O 1
ATOM 9006 N N . GLU B 2 1479 ? 134.466 73.705 100.188 1.00 50.58 1479 GLU A N 1
ATOM 9007 C CA . GLU B 2 1479 ? 135.366 74.683 99.588 1.00 50.58 1479 GLU A CA 1
ATOM 9008 C C . GLU B 2 1479 ? 135.774 75.725 100.617 1.00 50.58 1479 GLU A C 1
ATOM 9009 O O . GLU B 2 1479 ? 136.958 76.038 100.768 1.00 50.58 1479 GLU A O 1
ATOM 9015 N N . THR B 2 1480 ? 134.804 76.244 101.366 1.00 38.32 1480 THR A N 1
ATOM 9016 C CA . THR B 2 1480 ? 135.090 77.236 102.388 1.00 38.32 1480 THR A CA 1
ATOM 9017 C C . THR B 2 1480 ? 136.178 76.975 103.410 1.00 38.32 1480 THR A C 1
ATOM 9018 O O . THR B 2 1480 ? 136.519 77.854 104.204 1.00 38.32 1480 THR A O 1
ATOM 9020 N N . LYS B 2 1481 ? 136.714 75.759 103.395 1.00 44.96 1481 LYS A N 1
ATOM 9021 C CA . LYS B 2 1481 ? 137.432 75.070 104.457 1.00 44.96 1481 LYS A CA 1
ATOM 9022 C C . LYS B 2 1481 ? 138.917 75.354 104.312 1.00 44.96 1481 LYS A C 1
ATOM 9023 O O . LYS B 2 1481 ? 139.660 75.363 105.297 1.00 44.96 1481 LYS A O 1
ATOM 9029 N N . VAL B 2 1482 ? 139.354 75.579 103.077 1.00 42.00 1482 VAL A N 1
ATOM 9030 C CA . VAL B 2 1482 ? 140.717 76.024 102.814 1.00 42.00 1482 VAL A CA 1
ATOM 9031 C C . VAL B 2 1482 ? 140.796 77.543 102.786 1.00 42.00 1482 VAL A C 1
ATOM 9032 O O . VAL B 2 1482 ? 141.754 78.132 103.295 1.00 42.00 1482 VAL A O 1
ATOM 9034 N N . VAL B 2 1483 ? 139.782 78.191 102.219 1.00 34.37 1483 VAL A N 1
ATOM 9035 C CA . VAL B 2 1483 ? 139.749 79.641 102.096 1.00 34.37 1483 VAL A CA 1
ATOM 9036 C C . VAL B 2 1483 ? 139.485 80.257 103.458 1.00 34.37 1483 VAL A C 1
ATOM 9037 O O . VAL B 2 1483 ? 139.321 81.473 103.576 1.00 34.37 1483 VAL A O 1
ATOM 9039 N N . ARG B 2 1484 ? 139.404 79.426 104.491 1.00 42.85 1484 ARG A N 1
ATOM 9040 C CA . ARG B 2 1484 ? 139.333 79.902 105.862 1.00 42.85 1484 ARG A CA 1
ATOM 9041 C C . ARG B 2 1484 ? 140.564 79.537 106.672 1.00 42.85 1484 ARG A C 1
ATOM 9042 O O . ARG B 2 1484 ? 140.596 79.813 107.874 1.00 42.85 1484 ARG A O 1
ATOM 9044 N N . LYS B 2 1485 ? 141.561 78.898 106.065 1.00 45.01 1485 LYS A N 1
ATOM 9045 C CA . LYS B 2 1485 ? 142.889 78.836 106.659 1.00 45.01 1485 LYS A CA 1
ATOM 9046 C C . LYS B 2 1485 ? 143.896 79.682 105.910 1.00 45.01 1485 LYS A C 1
ATOM 9047 O O . LYS B 2 1485 ? 144.858 80.163 106.513 1.00 45.01 1485 LYS A O 1
ATOM 9053 N N . LEU B 2 1486 ? 143.670 79.907 104.619 1.00 43.58 1486 LEU A N 1
ATOM 9054 C CA . LEU B 2 1486 ? 144.416 80.940 103.918 1.00 43.58 1486 LEU A CA 1
ATOM 9055 C C . LEU B 2 1486 ? 144.192 82.299 104.569 1.00 43.58 1486 LEU A C 1
ATOM 9056 O O . LEU B 2 1486 ? 145.129 83.089 104.712 1.00 43.58 1486 LEU A O 1
ATOM 9061 N N . VAL B 2 1487 ? 142.955 82.587 104.979 1.00 41.96 1487 VAL A N 1
ATOM 9062 C CA . VAL B 2 1487 ? 142.685 83.849 105.655 1.00 41.96 1487 VAL A CA 1
ATOM 9063 C C . VAL B 2 1487 ? 143.345 83.873 107.024 1.00 41.96 1487 VAL A C 1
ATOM 9064 O O . VAL B 2 1487 ? 143.809 84.921 107.476 1.00 41.96 1487 VAL A O 1
ATOM 9068 N N . ARG B 2 1488 ? 143.405 82.729 107.711 1.00 48.51 1488 ARG A N 1
ATOM 9069 C CA . ARG B 2 1488 ? 144.125 82.704 108.982 1.00 48.51 1488 ARG A CA 1
ATOM 9070 C C . ARG B 2 1488 ? 145.594 83.041 108.780 1.00 48.51 1488 ARG A C 1
ATOM 9071 O O . ARG B 2 1488 ? 146.169 83.829 109.540 1.00 48.51 1488 ARG A O 1
ATOM 9079 N N . LYS B 2 1489 ? 146.219 82.453 107.760 1.00 54.56 1489 LYS A N 1
ATOM 9080 C CA . LYS B 2 1489 ? 147.606 82.789 107.466 1.00 54.56 1489 LYS A CA 1
ATOM 9081 C C . LYS B 2 1489 ? 147.744 84.261 107.116 1.00 54.56 1489 LYS A C 1
ATOM 9082 O O . LYS B 2 1489 ? 148.669 84.932 107.585 1.00 54.56 1489 LYS A O 1
ATOM 9088 N N . LEU B 2 1490 ? 146.819 84.784 106.308 1.00 53.37 1490 LEU A N 1
ATOM 9089 C CA . LEU B 2 1490 ? 146.884 86.183 105.898 1.00 53.37 1490 LEU A CA 1
ATOM 9090 C C . LEU B 2 1490 ? 146.778 87.119 107.094 1.00 53.37 1490 LEU A C 1
ATOM 9091 O O . LEU B 2 1490 ? 147.495 88.119 107.175 1.00 53.37 1490 LEU A O 1
ATOM 9096 N N . HIS B 2 1491 ? 145.882 86.816 108.029 1.00 53.93 1491 HIS A N 1
ATOM 9097 C CA . HIS B 2 1491 ? 145.753 87.642 109.221 1.00 53.93 1491 HIS A CA 1
ATOM 9098 C C . HIS B 2 1491 ? 146.948 87.480 110.141 1.00 53.93 1491 HIS A C 1
ATOM 9099 O O . HIS B 2 1491 ? 147.319 88.423 110.844 1.00 53.93 1491 HIS A O 1
ATOM 9106 N N . HIS B 2 1492 ? 147.553 86.297 110.159 1.00 66.98 1492 HIS A N 1
ATOM 9107 C CA . HIS B 2 1492 ? 148.737 86.095 110.982 1.00 66.98 1492 HIS A CA 1
ATOM 9108 C C . HIS B 2 1492 ? 149.872 86.999 110.532 1.00 66.98 1492 HIS A C 1
ATOM 9109 O O . HIS B 2 1492 ? 150.592 87.563 111.361 1.00 66.98 1492 HIS A O 1
ATOM 9116 N N . LYS B 2 1493 ? 150.034 87.161 109.223 1.00 76.37 1493 LYS A N 1
ATOM 9117 C CA . LYS B 2 1493 ? 151.164 87.866 108.632 1.00 76.37 1493 LYS A CA 1
ATOM 9118 C C . LYS B 2 1493 ? 150.850 89.230 108.028 1.00 76.37 1493 LYS A C 1
ATOM 9119 O O . LYS B 2 1493 ? 151.531 89.693 107.115 1.00 76.37 1493 LYS A O 1
ATOM 9125 N N . LEU B 2 1494 ? 149.796 89.875 108.521 1.00 74.53 1494 LEU A N 1
ATOM 9126 C CA . LEU B 2 1494 ? 149.405 91.190 108.031 1.00 74.53 1494 LEU A CA 1
ATOM 9127 C C . LEU B 2 1494 ? 149.407 92.181 109.183 1.00 74.53 1494 LEU A C 1
ATOM 9128 O O . LEU B 2 1494 ? 149.546 93.390 108.978 1.00 74.53 1494 LEU A O 1
ATOM 9133 N N . LYS B 2 1495 ? 149.254 91.674 110.402 1.00 81.85 1495 LYS A N 1
ATOM 9134 C CA . LYS B 2 1495 ? 149.068 92.559 111.542 1.00 81.85 1495 LYS A CA 1
ATOM 9135 C C . LYS B 2 1495 ? 150.394 93.037 112.122 1.00 81.85 1495 LYS A C 1
ATOM 9136 O O . LYS B 2 1495 ? 150.514 94.207 112.499 1.00 81.85 1495 LYS A O 1
ATOM 9142 N N . ASN B 2 1496 ? 151.401 92.168 112.202 1.00 97.26 1496 ASN A N 1
ATOM 9143 C CA . ASN B 2 1496 ? 152.612 92.560 112.914 1.00 97.26 1496 ASN A CA 1
ATOM 9144 C C . ASN B 2 1496 ? 153.573 93.342 112.024 1.00 97.26 1496 ASN A C 1
ATOM 9145 O O . ASN B 2 1496 ? 153.835 94.524 112.267 1.00 97.26 1496 ASN A O 1
ATOM 9150 N N . GLY B 2 1497 ? 154.101 92.703 110.983 1.00 107.67 1497 GLY A N 1
ATOM 9151 C CA . GLY B 2 1497 ? 155.226 93.275 110.269 1.00 107.67 1497 GLY A CA 1
ATOM 9152 C C . GLY B 2 1497 ? 155.232 93.137 108.761 1.00 107.67 1497 GLY A C 1
ATOM 9153 O O . GLY B 2 1497 ? 156.301 92.951 108.175 1.00 107.67 1497 GLY A O 1
ATOM 9154 N N . GLU B 2 1498 ? 154.105 92.721 108.209 1.00 103.24 1498 GLU A N 1
ATOM 9155 C CA . GLU B 2 1498 ? 154.063 92.398 106.784 1.00 103.24 1498 GLU A CA 1
ATOM 9156 C C . GLU B 2 1498 ? 152.943 93.119 106.120 1.00 103.24 1498 GLU A C 1
ATOM 9157 O O . GLU B 2 1498 ? 152.258 93.918 106.764 1.00 103.24 1498 GLU A O 1
ATOM 9163 N N . PHE B 2 1499 ? 152.786 92.856 104.825 1.00 88.97 1499 PHE A N 1
ATOM 9164 C CA . PHE B 2 1499 ? 151.731 93.463 104.021 1.00 88.97 1499 PHE A CA 1
ATOM 9165 C C . PHE B 2 1499 ? 151.685 95.017 104.217 1.00 88.97 1499 PHE A C 1
ATOM 9166 O O . PHE B 2 1499 ? 152.714 95.719 104.241 1.00 88.97 1499 PHE A O 1
ATOM 9174 N N . ASN B 2 1500 ? 150.423 95.448 104.282 1.00 85.51 1500 ASN A N 1
ATOM 9175 C CA . ASN B 2 1500 ? 149.739 96.694 104.615 1.00 85.51 1500 ASN A CA 1
ATOM 9176 C C . ASN B 2 1500 ? 149.596 97.633 103.419 1.00 85.51 1500 ASN A C 1
ATOM 9177 O O . ASN B 2 1500 ? 148.775 98.554 103.451 1.00 85.51 1500 ASN A O 1
ATOM 9182 N N . GLU B 2 1501 ? 150.364 97.402 102.354 1.00 85.41 1501 GLU A N 1
ATOM 9183 C CA . GLU B 2 1501 ? 150.185 98.120 101.098 1.00 85.41 1501 GLU A CA 1
ATOM 9184 C C . GLU B 2 1501 ? 150.257 97.156 99.923 1.00 85.41 1501 GLU A C 1
ATOM 9185 O O . GLU B 2 1501 ? 149.468 97.245 98.978 1.00 85.41 1501 GLU A O 1
ATOM 9191 N N . GLU B 2 1502 ? 151.199 96.214 99.991 1.00 87.35 1502 GLU A N 1
ATOM 9192 C CA . GLU B 2 1502 ? 151.338 95.226 98.932 1.00 87.35 1502 GLU A CA 1
ATOM 9193 C C . GLU B 2 1502 ? 150.172 94.255 98.928 1.00 87.35 1502 GLU A C 1
ATOM 9194 O O . GLU B 2 1502 ? 149.917 93.611 97.906 1.00 87.35 1502 GLU A O 1
ATOM 9200 N N . PHE B 2 1503 ? 149.376 94.252 100.030 1.00 81.68 1503 PHE A N 1
ATOM 9201 C CA . PHE B 2 1503 ? 148.118 93.422 100.069 1.00 81.68 1503 PHE A CA 1
ATOM 9202 C C . PHE B 2 1503 ? 147.238 94.094 99.009 1.00 81.68 1503 PHE A C 1
ATOM 9203 O O . PHE B 2 1503 ? 146.563 93.387 98.201 1.00 81.68 1503 PHE A O 1
ATOM 9211 N N . PHE B 2 1504 ? 147.302 95.451 98.956 1.00 80.69 1504 PHE A N 1
ATOM 9212 C CA . PHE B 2 1504 ? 146.431 96.092 97.979 1.00 80.69 1504 PHE A CA 1
ATOM 9213 C C . PHE B 2 1504 ? 146.871 95.774 96.560 1.00 80.69 1504 PHE A C 1
ATOM 9214 O O . PHE B 2 1504 ? 146.032 95.668 95.659 1.00 80.69 1504 PHE A O 1
ATOM 9222 N N . LEU B 2 1505 ? 148.179 95.648 96.335 1.00 88.14 1505 LEU A N 1
ATOM 9223 C CA . LEU B 2 1505 ? 148.657 95.216 95.028 1.00 88.14 1505 LEU A CA 1
ATOM 9224 C C . LEU B 2 1505 ? 148.152 93.819 94.705 1.00 88.14 1505 LEU A C 1
ATOM 9225 O O . LEU B 2 1505 ? 147.715 93.552 93.580 1.00 88.14 1505 LEU A O 1
ATOM 9227 N N . ASP B 2 1506 ? 148.200 92.913 95.685 1.00 87.37 1506 ASP A N 1
ATOM 9228 C CA . ASP B 2 1506 ? 147.660 91.573 95.498 1.00 87.37 1506 ASP A CA 1
ATOM 9229 C C . ASP B 2 1506 ? 146.140 91.558 95.530 1.00 87.37 1506 ASP A C 1
ATOM 9230 O O . ASP B 2 1506 ? 145.531 90.604 95.040 1.00 87.37 1506 ASP A O 1
ATOM 9235 N N . LEU B 2 1507 ? 145.515 92.587 96.102 1.00 81.25 1507 LEU A N 1
ATOM 9236 C CA . LEU B 2 1507 ? 144.082 92.750 95.924 1.00 81.25 1507 LEU A CA 1
ATOM 9237 C C . LEU B 2 1507 ? 143.763 92.880 94.455 1.00 81.25 1507 LEU A C 1
ATOM 9238 O O . LEU B 2 1507 ? 142.661 92.538 94.021 1.00 81.25 1507 LEU A O 1
ATOM 9240 N N . PHE B 2 1508 ? 144.711 93.391 93.684 1.00 87.47 1508 PHE A N 1
ATOM 9241 C CA . PHE B 2 1508 ? 144.809 93.138 92.255 1.00 87.47 1508 PHE A CA 1
ATOM 9242 C C . PHE B 2 1508 ? 143.553 93.583 91.521 1.00 87.47 1508 PHE A C 1
ATOM 9243 O O . PHE B 2 1508 ? 143.361 93.235 90.349 1.00 87.47 1508 PHE A O 1
ATOM 9251 N N . ASN B 2 1509 ? 142.713 94.384 92.187 1.00 83.40 1509 ASN A N 1
ATOM 9252 C CA . ASN B 2 1509 ? 141.429 94.805 91.644 1.00 83.40 1509 ASN A CA 1
ATOM 9253 C C . ASN B 2 1509 ? 141.572 95.417 90.265 1.00 83.40 1509 ASN A C 1
ATOM 9254 O O . ASN B 2 1509 ? 140.581 95.539 89.538 1.00 83.40 1509 ASN A O 1
ATOM 9259 N N . ARG B 2 1510 ? 142.792 95.797 89.895 1.00 90.09 1510 ARG A N 1
ATOM 9260 C CA . ARG B 2 1510 ? 143.058 96.246 88.539 1.00 90.09 1510 ARG A CA 1
ATOM 9261 C C . ARG B 2 1510 ? 142.676 95.185 87.509 1.00 90.09 1510 ARG A C 1
ATOM 9262 O O . ARG B 2 1510 ? 142.176 95.519 86.428 1.00 90.09 1510 ARG A O 1
ATOM 9270 N N . ASP B 2 1511 ? 142.877 93.905 87.825 1.00 90.25 1511 ASP A N 1
ATOM 9271 C CA . ASP B 2 1511 ? 142.584 92.838 86.873 1.00 90.25 1511 ASP A CA 1
ATOM 9272 C C . ASP B 2 1511 ? 141.843 91.703 87.569 1.00 90.25 1511 ASP A C 1
ATOM 9273 O O . ASP B 2 1511 ? 141.883 91.565 88.793 1.00 90.25 1511 ASP A O 1
ATOM 9278 N N . LYS B 2 1512 ? 141.460 90.787 86.612 1.00 86.19 1512 LYS A N 1
ATOM 9279 C CA . LYS B 2 1512 ? 140.668 89.482 86.613 1.00 86.19 1512 LYS A CA 1
ATOM 9280 C C . LYS B 2 1512 ? 140.976 88.293 87.554 1.00 86.19 1512 LYS A C 1
ATOM 9281 O O . LYS B 2 1512 ? 142.081 88.179 88.057 1.00 86.19 1512 LYS A O 1
ATOM 9287 N N . LYS B 2 1513 ? 140.092 87.300 87.626 1.00 77.23 1513 LYS A N 1
ATOM 9288 C CA . LYS B 2 1513 ? 140.226 86.377 88.756 1.00 77.23 1513 LYS A CA 1
ATOM 9289 C C . LYS B 2 1513 ? 141.248 85.225 88.661 1.00 77.23 1513 LYS A C 1
ATOM 9290 O O . LYS B 2 1513 ? 140.896 84.037 88.530 1.00 77.23 1513 LYS A O 1
ATOM 9296 N N . GLU B 2 1514 ? 142.507 85.619 88.891 1.00 85.77 1514 GLU A N 1
ATOM 9297 C CA . GLU B 2 1514 ? 143.618 84.737 89.230 1.00 85.77 1514 GLU A CA 1
ATOM 9298 C C . GLU B 2 1514 ? 144.328 85.356 90.481 1.00 85.77 1514 GLU A C 1
ATOM 9299 O O . GLU B 2 1514 ? 145.411 84.874 90.872 1.00 85.77 1514 GLU A O 1
ATOM 9305 N N . ALA B 2 1515 ? 143.744 86.436 91.080 1.00 77.92 1515 ALA A N 1
ATOM 9306 C CA . ALA B 2 1515 ? 144.278 86.946 92.334 1.00 77.92 1515 ALA A CA 1
ATOM 9307 C C . ALA B 2 1515 ? 144.212 85.899 93.429 1.00 77.92 1515 ALA A C 1
ATOM 9308 O O . ALA B 2 1515 ? 145.151 85.762 94.218 1.00 77.92 1515 ALA A O 1
ATOM 9310 N N . ILE B 2 1516 ? 143.104 85.164 93.511 1.00 69.88 1516 ILE A N 1
ATOM 9311 C CA . ILE B 2 1516 ? 143.012 84.102 94.505 1.00 69.88 1516 ILE A CA 1
ATOM 9312 C C . ILE B 2 1516 ? 144.148 83.115 94.309 1.00 69.88 1516 ILE A C 1
ATOM 9313 O O . ILE B 2 1516 ? 144.793 82.690 95.273 1.00 69.88 1516 ILE A O 1
ATOM 9315 N N . LEU B 2 1517 ? 144.443 82.772 93.055 1.00 74.97 1517 LEU A N 1
ATOM 9316 C CA . LEU B 2 1517 ? 145.492 81.798 92.780 1.00 74.97 1517 LEU A CA 1
ATOM 9317 C C . LEU B 2 1517 ? 146.865 82.333 93.161 1.00 74.97 1517 LEU A C 1
ATOM 9318 O O . LEU B 2 1517 ? 147.649 81.646 93.829 1.00 74.97 1517 LEU A O 1
ATOM 9323 N N . GLN B 2 1518 ? 147.180 83.559 92.741 1.00 76.34 1518 GLN A N 1
ATOM 9324 C CA . GLN B 2 1518 ? 148.493 84.112 93.054 1.00 76.34 1518 GLN A CA 1
ATOM 9325 C C . GLN B 2 1518 ? 148.666 84.324 94.550 1.00 76.34 1518 GLN A C 1
ATOM 9326 O O . GLN B 2 1518 ? 149.769 84.151 95.076 1.00 76.34 1518 GLN A O 1
ATOM 9332 N N . LEU B 2 1519 ? 147.592 84.672 95.256 1.00 67.51 1519 LEU A N 1
ATOM 9333 C CA . LEU B 2 1519 ? 147.689 84.908 96.686 1.00 67.51 1519 LEU A CA 1
ATOM 9334 C C . LEU B 2 1519 ? 147.755 83.605 97.459 1.00 67.51 1519 LEU A C 1
ATOM 9335 O O . LEU B 2 1519 ? 148.365 83.557 98.529 1.00 67.51 1519 LEU A O 1
ATOM 9340 N N . GLY B 2 1520 ? 147.141 82.543 96.940 1.00 68.84 1520 GLY A N 1
ATOM 9341 C CA . GLY B 2 1520 ? 147.350 81.231 97.522 1.00 68.84 1520 GLY A CA 1
ATOM 9342 C C . GLY B 2 1520 ? 148.764 80.737 97.307 1.00 68.84 1520 GLY A C 1
ATOM 9343 O O . GLY B 2 1520 ? 149.346 80.087 98.181 1.00 68.84 1520 GLY A O 1
ATOM 9344 N N . ASP B 2 1521 ? 149.336 81.036 96.140 1.00 72.53 1521 ASP A N 1
ATOM 9345 C CA . ASP B 2 1521 ? 150.720 80.656 95.874 1.00 72.53 1521 ASP A CA 1
ATOM 9346 C C . ASP B 2 1521 ? 151.697 81.501 96.680 1.00 72.53 1521 ASP A C 1
ATOM 9347 O O . ASP B 2 1521 ? 152.816 81.059 96.961 1.00 72.53 1521 ASP A O 1
ATOM 9352 N N . LEU B 2 1522 ? 151.286 82.709 97.066 1.00 67.20 1522 LEU A N 1
ATOM 9353 C CA . LEU B 2 1522 ? 152.206 83.647 97.699 1.00 67.20 1522 LEU A CA 1
ATOM 9354 C C . LEU B 2 1522 ? 152.693 83.136 99.050 1.00 67.20 1522 LEU A C 1
ATOM 9355 O O . LEU B 2 1522 ? 153.869 83.296 99.393 1.00 67.20 1522 LEU A O 1
ATOM 9360 N N . LEU B 2 1523 ? 151.805 82.533 99.843 1.00 68.81 1523 LEU A N 1
ATOM 9361 C CA . LEU B 2 1523 ? 152.180 82.170 101.203 1.00 68.81 1523 LEU A CA 1
ATOM 9362 C C . LEU B 2 1523 ? 151.633 80.825 101.671 1.00 68.81 1523 LEU A C 1
ATOM 9363 O O . LEU B 2 1523 ? 151.802 80.489 102.849 1.00 68.81 1523 LEU A O 1
ATOM 9368 N N . GLY B 2 1524 ? 150.998 80.039 100.807 1.00 68.77 1524 GLY A N 1
ATOM 9369 C CA . GLY B 2 1524 ? 150.277 78.882 101.300 1.00 68.77 1524 GLY A CA 1
ATOM 9370 C C . GLY B 2 1524 ? 150.719 77.526 100.792 1.00 68.77 1524 GLY A C 1
ATOM 9371 O O . GLY B 2 1524 ? 151.908 77.198 100.791 1.00 68.77 1524 GLY A O 1
ATOM 9372 N N . LEU B 2 1525 ? 149.748 76.727 100.368 1.00 72.17 1525 LEU A N 1
ATOM 9373 C CA . LEU B 2 1525 ? 149.973 75.360 99.917 1.00 72.17 1525 LEU A CA 1
ATOM 9374 C C . LEU B 2 1525 ? 148.909 75.104 98.855 1.00 72.17 1525 LEU A C 1
ATOM 9375 O O . LEU B 2 1525 ? 148.135 76.000 98.501 1.00 72.17 1525 LEU A O 1
ATOM 9377 N N . GLU B 2 1526 ? 148.875 73.886 98.314 1.00 77.07 1526 GLU A N 1
ATOM 9378 C CA . GLU B 2 1526 ? 148.086 73.599 97.122 1.00 77.07 1526 GLU A CA 1
ATOM 9379 C C . GLU B 2 1526 ? 146.689 74.182 97.266 1.00 77.07 1526 GLU A C 1
ATOM 9380 O O . GLU B 2 1526 ? 146.018 73.985 98.283 1.00 77.07 1526 GLU A O 1
ATOM 9386 N N . GLU B 2 1527 ? 146.251 74.891 96.228 1.00 80.43 1527 GLU A N 1
ATOM 9387 C CA . GLU B 2 1527 ? 144.915 75.486 96.177 1.00 80.43 1527 GLU A CA 1
ATOM 9388 C C . GLU B 2 1527 ? 144.610 75.411 94.682 1.00 80.43 1527 GLU A C 1
ATOM 9389 O O . GLU B 2 1527 ? 145.159 76.174 93.886 1.00 80.43 1527 GLU A O 1
ATOM 9395 N N . ASP B 2 1528 ? 143.727 74.492 94.318 1.00 79.84 1528 ASP A N 1
ATOM 9396 C CA . ASP B 2 1528 ? 143.410 74.316 92.915 1.00 79.84 1528 ASP A CA 1
ATOM 9397 C C . ASP B 2 1528 ? 142.538 75.464 92.418 1.00 79.84 1528 ASP A C 1
ATOM 9398 O O . ASP B 2 1528 ? 142.144 76.363 93.165 1.00 79.84 1528 ASP A O 1
ATOM 9400 N N . LEU B 2 1529 ? 142.248 75.432 91.123 1.00 78.93 1529 LEU A N 1
ATOM 9401 C CA . LEU B 2 1529 ? 141.296 76.364 90.546 1.00 78.93 1529 LEU A CA 1
ATOM 9402 C C . LEU B 2 1529 ? 139.862 75.969 90.834 1.00 78.93 1529 LEU A C 1
ATOM 9403 O O . LEU B 2 1529 ? 138.949 76.703 90.448 1.00 78.93 1529 LEU A O 1
ATOM 9405 N N . ASN B 2 1530 ? 139.641 74.826 91.485 1.00 69.77 1530 ASN A N 1
ATOM 9406 C CA . ASN B 2 1530 ? 138.281 74.388 91.778 1.00 69.77 1530 ASN A CA 1
ATOM 9407 C C . ASN B 2 1530 ? 137.584 75.347 92.734 1.00 69.77 1530 ASN A C 1
ATOM 9408 O O . ASN B 2 1530 ? 136.442 75.751 92.503 1.00 69.77 1530 ASN A O 1
ATOM 9413 N N . GLN B 2 1531 ? 138.257 75.729 93.816 1.00 58.59 1531 GLN A N 1
ATOM 9414 C CA . GLN B 2 1531 ? 137.654 76.678 94.741 1.00 58.59 1531 GLN A CA 1
ATOM 9415 C C . GLN B 2 1531 ? 137.354 77.994 94.042 1.00 58.59 1531 GLN A C 1
ATOM 9416 O O . GLN B 2 1531 ? 136.281 78.576 94.223 1.00 58.59 1531 GLN A O 1
ATOM 9418 N N . LEU B 2 1532 ? 138.283 78.468 93.223 1.00 57.73 1532 LEU A N 1
ATOM 9419 C CA . LEU B 2 1532 ? 138.154 79.786 92.625 1.00 57.73 1532 LEU A CA 1
ATOM 9420 C C . LEU B 2 1532 ? 137.089 79.823 91.543 1.00 57.73 1532 LEU A C 1
ATOM 9421 O O . LEU B 2 1532 ? 136.084 80.525 91.674 1.00 57.73 1532 LEU A O 1
ATOM 9423 N N . ALA B 2 1533 ? 137.300 79.063 90.472 1.00 64.33 1533 ALA A N 1
ATOM 9424 C CA . ALA B 2 1533 ? 136.464 79.202 89.286 1.00 64.33 1533 ALA A CA 1
ATOM 9425 C C . ALA B 2 1533 ? 135.068 78.657 89.518 1.00 64.33 1533 ALA A C 1
ATOM 9426 O O . ALA B 2 1533 ? 134.079 79.283 89.123 1.00 64.33 1533 ALA A O 1
ATOM 9428 N N . ASP B 2 1534 ? 134.969 77.496 90.158 1.00 66.82 1534 ASP A N 1
ATOM 9429 C CA . ASP B 2 1534 ? 133.710 76.764 90.179 1.00 66.82 1534 ASP A CA 1
ATOM 9430 C C . ASP B 2 1534 ? 132.607 77.565 90.865 1.00 66.82 1534 ASP A C 1
ATOM 9431 O O . ASP B 2 1534 ? 131.621 77.955 90.231 1.00 66.82 1534 ASP A O 1
ATOM 9436 N N . VAL B 2 1535 ? 132.762 77.838 92.157 1.00 48.38 1535 VAL A N 1
ATOM 9437 C CA . VAL B 2 1535 ? 131.727 78.564 92.880 1.00 48.38 1535 VAL A CA 1
ATOM 9438 C C . VAL B 2 1535 ? 131.679 79.993 92.358 1.00 48.38 1535 VAL A C 1
ATOM 9439 O O . VAL B 2 1535 ? 132.661 80.734 92.454 1.00 48.38 1535 VAL A O 1
ATOM 9441 N N . ASN B 2 1536 ? 130.539 80.387 91.800 1.00 35.72 1536 ASN A N 1
ATOM 9442 C CA . ASN B 2 1536 ? 130.427 81.706 91.184 1.00 35.72 1536 ASN A CA 1
ATOM 9443 C C . ASN B 2 1536 ? 128.928 81.920 91.302 1.00 35.72 1536 ASN A C 1
ATOM 9444 O O . ASN B 2 1536 ? 128.163 81.022 90.964 1.00 35.72 1536 ASN A O 1
ATOM 9446 N N . TRP B 2 1537 ? 128.500 83.104 91.734 1.00 38.47 1537 TRP A N 1
ATOM 9447 C CA . TRP B 2 1537 ? 127.082 83.442 91.770 1.00 38.47 1537 TRP A CA 1
ATOM 9448 C C . TRP B 2 1537 ? 126.745 84.578 90.824 1.00 38.47 1537 TRP A C 1
ATOM 9449 O O . TRP B 2 1537 ? 127.498 85.544 90.720 1.00 38.47 1537 TRP A O 1
ATOM 9460 N N . LEU B 2 1538 ? 125.597 84.477 90.160 1.00 29.56 1538 LEU A N 1
ATOM 9461 C CA . LEU B 2 1538 ? 125.146 85.566 89.304 1.00 29.56 1538 LEU A CA 1
ATOM 9462 C C . LEU B 2 1538 ? 124.945 86.814 90.139 1.00 29.56 1538 LEU A C 1
ATOM 9463 O O . LEU B 2 1538 ? 124.358 86.754 91.218 1.00 29.56 1538 LEU A O 1
ATOM 9465 N N . ASN B 2 1539 ? 125.430 87.947 89.640 1.00 37.26 1539 ASN A N 1
ATOM 9466 C CA . ASN B 2 1539 ? 125.402 89.206 90.375 1.00 37.26 1539 ASN A CA 1
ATOM 9467 C C . ASN B 2 1539 ? 124.818 90.280 89.483 1.00 37.26 1539 ASN A C 1
ATOM 9468 O O . ASN B 2 1539 ? 125.433 90.656 88.485 1.00 37.26 1539 ASN A O 1
ATOM 9473 N N . LEU B 2 1540 ? 123.657 90.799 89.857 1.00 38.25 1540 LEU A N 1
ATOM 9474 C CA . LEU B 2 1540 ? 122.945 91.692 88.954 1.00 38.25 1540 LEU A CA 1
ATOM 9475 C C . LEU B 2 1540 ? 123.596 93.067 88.895 1.00 38.25 1540 LEU A C 1
ATOM 9476 O O . LEU B 2 1540 ? 123.722 93.650 87.814 1.00 38.25 1540 LEU A O 1
ATOM 9481 N N . ASN B 2 1541 ? 123.997 93.615 90.032 1.00 43.61 1541 ASN A N 1
ATOM 9482 C CA . ASN B 2 1541 ? 124.657 94.918 90.036 1.00 43.61 1541 ASN A CA 1
ATOM 9483 C C . ASN B 2 1541 ? 126.098 94.451 90.221 1.00 43.61 1541 ASN A C 1
ATOM 9484 O O . ASN B 2 1541 ? 126.635 94.396 91.327 1.00 43.61 1541 ASN A O 1
ATOM 9489 N N . GLU B 2 1542 ? 126.731 94.111 89.100 1.00 47.04 1542 GLU A N 1
ATOM 9490 C CA . GLU B 2 1542 ? 128.173 93.926 89.038 1.00 47.04 1542 GLU A CA 1
ATOM 9491 C C . GLU B 2 1542 ? 128.860 95.084 88.348 1.00 47.04 1542 GLU A C 1
ATOM 9492 O O . GLU B 2 1542 ? 129.880 95.575 88.836 1.00 47.04 1542 GLU A O 1
ATOM 9498 N N . MET B 2 1543 ? 128.321 95.534 87.220 1.00 62.90 1543 MET A N 1
ATOM 9499 C CA . MET B 2 1543 ? 128.907 96.652 86.500 1.00 62.90 1543 MET A CA 1
ATOM 9500 C C . MET B 2 1543 ? 128.301 98.016 86.799 1.00 62.90 1543 MET A C 1
ATOM 9501 O O . MET B 2 1543 ? 129.023 98.943 87.171 1.00 62.90 1543 MET A O 1
ATOM 9506 N N . PHE B 2 1544 ? 126.987 98.151 86.684 1.00 65.00 1544 PHE A N 1
ATOM 9507 C CA . PHE B 2 1544 ? 126.274 99.350 87.085 1.00 65.00 1544 PHE A CA 1
ATOM 9508 C C . PHE B 2 1544 ? 125.101 98.964 87.971 1.00 65.00 1544 PHE A C 1
ATOM 9509 O O . PHE B 2 1544 ? 124.530 97.884 87.807 1.00 65.00 1544 PHE A O 1
ATOM 9517 N N . PRO B 2 1545 ? 124.721 99.821 88.913 1.00 53.12 1545 PRO A N 1
ATOM 9518 C CA . PRO B 2 1545 ? 123.555 99.521 89.750 1.00 53.12 1545 PRO A CA 1
ATOM 9519 C C . PRO B 2 1545 ? 122.297 99.360 88.912 1.00 53.12 1545 PRO A C 1
ATOM 9520 O O . PRO B 2 1545 ? 122.1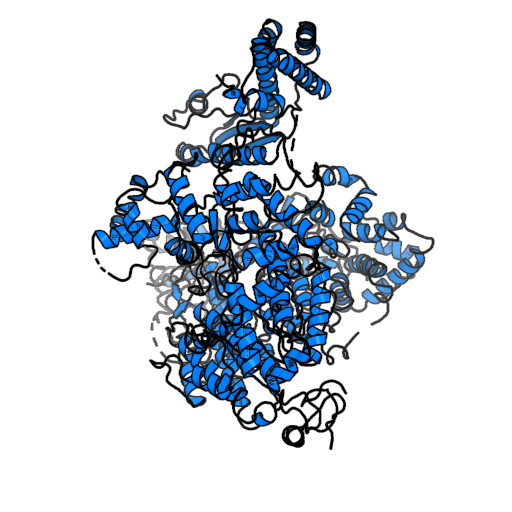23 100.022 87.890 1.00 53.12 1545 PRO A O 1
ATOM 9524 N N . LEU B 2 1546 ? 121.419 98.463 89.350 1.00 46.13 1546 LEU A N 1
ATOM 9525 C CA . LEU B 2 1546 ? 120.204 98.179 88.603 1.00 46.13 1546 LEU A CA 1
ATOM 9526 C C . LEU B 2 1546 ? 119.170 99.267 88.846 1.00 46.13 1546 LEU A C 1
ATOM 9527 O O . LEU B 2 1546 ? 118.953 99.689 89.984 1.00 46.13 1546 LEU A O 1
ATOM 9532 N N . ARG B 2 1547 ? 118.532 99.712 87.769 1.00 50.53 1547 ARG A N 1
ATOM 9533 C CA . ARG B 2 1547 ? 117.772 100.951 87.755 1.00 50.53 1547 ARG A CA 1
ATOM 9534 C C . ARG B 2 1547 ? 116.404 100.785 88.402 1.00 50.53 1547 ARG A C 1
ATOM 9535 O O . ARG B 2 1547 ? 115.899 99.678 88.585 1.00 50.53 1547 ARG A O 1
ATOM 9543 N N . MET B 2 1548 ? 115.807 101.919 88.751 1.00 47.05 1548 MET A N 1
ATOM 9544 C CA . MET B 2 1548 ? 114.422 101.980 89.198 1.00 47.05 1548 MET A CA 1
ATOM 9545 C C . MET B 2 1548 ? 113.719 103.207 88.622 1.00 47.05 1548 MET A C 1
ATOM 9546 O O . MET B 2 1548 ? 113.400 104.149 89.343 1.00 47.05 1548 MET A O 1
ATOM 9551 N N . ILE B 2 1567 ? 131.947 105.138 91.639 1.00 67.38 1567 ILE A N 1
ATOM 9552 C CA . ILE B 2 1567 ? 131.083 105.740 92.644 1.00 67.38 1567 ILE A CA 1
ATOM 9553 C C . ILE B 2 1567 ? 130.579 104.657 93.601 1.00 67.38 1567 ILE A C 1
ATOM 9554 O O . ILE B 2 1567 ? 129.474 104.137 93.461 1.00 67.38 1567 ILE A O 1
ATOM 9559 N N . PRO B 2 1568 ? 131.406 104.314 94.579 1.00 69.76 1568 PRO A N 1
ATOM 9560 C CA . PRO B 2 1568 ? 131.107 103.161 95.438 1.00 69.76 1568 PRO A CA 1
ATOM 9561 C C . PRO B 2 1568 ? 129.997 103.416 96.444 1.00 69.76 1568 PRO A C 1
ATOM 9562 O O . PRO B 2 1568 ? 129.354 104.468 96.430 1.00 69.76 1568 PRO A O 1
ATOM 9566 N N . SER B 2 1569 ? 129.769 102.441 97.325 1.00 68.97 1569 SER A N 1
ATOM 9567 C CA . SER B 2 1569 ? 128.656 102.513 98.264 1.00 68.97 1569 SER A CA 1
ATOM 9568 C C . SER B 2 1569 ? 128.967 103.441 99.430 1.00 68.97 1569 SER A C 1
ATOM 9569 O O . SER B 2 1569 ? 128.250 104.421 99.662 1.00 68.97 1569 SER A O 1
ATOM 9572 N N . LEU B 2 1570 ? 130.029 103.137 100.184 1.00 70.16 1570 LEU A N 1
ATOM 9573 C CA . LEU B 2 1570 ? 130.360 103.943 101.354 1.00 70.16 1570 LEU A CA 1
ATOM 9574 C C . LEU B 2 1570 ? 130.529 105.408 100.988 1.00 70.16 1570 LEU A C 1
ATOM 9575 O O . LEU B 2 1570 ? 130.213 106.287 101.794 1.00 70.16 1570 LEU A O 1
ATOM 9577 N N . ILE B 2 1571 ? 130.997 105.690 99.773 1.00 75.06 1571 ILE A N 1
ATOM 9578 C CA . ILE B 2 1571 ? 131.094 107.074 99.323 1.00 75.06 1571 ILE A CA 1
ATOM 9579 C C . ILE B 2 1571 ? 129.713 107.706 99.231 1.00 75.06 1571 ILE A C 1
ATOM 9580 O O . ILE B 2 1571 ? 129.512 108.846 99.657 1.00 75.06 1571 ILE A O 1
ATOM 9585 N N . LYS B 2 1572 ? 128.739 106.979 98.683 1.00 75.81 1572 LYS A N 1
ATOM 9586 C CA . LYS B 2 1572 ? 127.380 107.511 98.621 1.00 75.81 1572 LYS A CA 1
ATOM 9587 C C . LYS B 2 1572 ? 126.799 107.703 100.016 1.00 75.81 1572 LYS A C 1
ATOM 9588 O O . LYS B 2 1572 ? 126.124 108.704 100.286 1.00 75.81 1572 LYS A O 1
ATOM 9594 N N . THR B 2 1573 ? 127.050 106.752 100.916 1.00 74.14 1573 THR A N 1
ATOM 9595 C CA . THR B 2 1573 ? 126.540 106.873 102.278 1.00 74.14 1573 THR A CA 1
ATOM 9596 C C . THR B 2 1573 ? 127.119 108.098 102.973 1.00 74.14 1573 THR A C 1
ATOM 9597 O O . THR B 2 1573 ? 126.396 108.854 103.629 1.00 74.14 1573 THR A O 1
ATOM 9601 N N . LEU B 2 1574 ? 128.428 108.312 102.836 1.00 77.10 1574 LEU A N 1
ATOM 9602 C CA . LEU B 2 1574 ? 129.041 109.499 103.417 1.00 77.10 1574 LEU A CA 1
ATOM 9603 C C . LEU B 2 1574 ? 128.530 110.763 102.745 1.00 77.10 1574 LEU A C 1
ATOM 9604 O O . LEU B 2 1574 ? 128.366 111.794 103.404 1.00 77.10 1574 LEU A O 1
ATOM 9609 N N . GLN B 2 1575 ? 128.265 110.697 101.440 1.00 88.07 1575 GLN A N 1
ATOM 9610 C CA . GLN B 2 1575 ? 127.562 111.764 100.746 1.00 88.07 1575 GLN A CA 1
ATOM 9611 C C . GLN B 2 1575 ? 126.179 112.005 101.328 1.00 88.07 1575 GLN A C 1
ATOM 9612 O O . GLN B 2 1575 ? 125.633 113.102 101.175 1.00 88.07 1575 GLN A O 1
ATOM 9618 N N . ASN B 2 1576 ? 125.608 111.012 102.010 1.00 89.73 1576 ASN A N 1
ATOM 9619 C CA . ASN B 2 1576 ? 124.309 111.154 102.653 1.00 89.73 1576 ASN A CA 1
ATOM 9620 C C . ASN B 2 1576 ? 124.447 111.686 104.080 1.00 89.73 1576 ASN A C 1
ATOM 9621 O O . ASN B 2 1576 ? 123.666 111.327 104.968 1.00 89.73 1576 ASN A O 1
ATOM 9626 N N . LYS B 2 1577 ? 125.474 112.488 104.336 1.00 91.17 1577 LYS A N 1
ATOM 9627 C CA . LYS B 2 1577 ? 125.669 113.162 105.615 1.00 91.17 1577 LYS A CA 1
ATOM 9628 C C . LYS B 2 1577 ? 125.793 114.677 105.540 1.00 91.17 1577 LYS A C 1
ATOM 9629 O O . LYS B 2 1577 ? 126.441 115.323 106.366 1.00 91.17 1577 LYS A O 1
ATOM 9635 N N . LEU B 2 1578 ? 125.172 115.259 104.521 1.00 105.32 1578 LEU A N 1
ATOM 9636 C CA . LEU B 2 1578 ? 125.263 116.690 104.280 1.00 105.32 1578 LEU A CA 1
ATOM 9637 C C . LEU B 2 1578 ? 124.064 117.401 104.897 1.00 105.32 1578 LEU A C 1
ATOM 9638 O O . LEU B 2 1578 ? 122.917 117.105 104.563 1.00 105.32 1578 LEU A O 1
ATOM 9643 N N . CYS B 2 1602 ? 102.241 104.970 101.015 1.00 31.83 1602 CYS A N 1
ATOM 9644 C CA . CYS B 2 1602 ? 101.683 103.651 101.273 1.00 31.83 1602 CYS A CA 1
ATOM 9645 C C . CYS B 2 1602 ? 102.794 102.623 101.345 1.00 31.83 1602 CYS A C 1
ATOM 9646 O O . CYS B 2 1602 ? 103.911 102.892 100.920 1.00 31.83 1602 CYS A O 1
ATOM 9649 N N . ILE B 2 1603 ? 102.494 101.447 101.889 1.00 28.87 1603 ILE A N 1
ATOM 9650 C CA . ILE B 2 1603 ? 103.461 100.360 101.938 1.00 28.87 1603 ILE A CA 1
ATOM 9651 C C . ILE B 2 1603 ? 103.059 99.196 101.044 1.00 28.87 1603 ILE A C 1
ATOM 9652 O O . ILE B 2 1603 ? 103.944 98.505 100.523 1.00 28.87 1603 ILE A O 1
ATOM 9657 N N . SER B 2 1604 ? 101.767 98.976 100.824 1.00 28.24 1604 SER A N 1
ATOM 9658 C CA . SER B 2 1604 ? 101.281 97.939 99.931 1.00 28.24 1604 SER A CA 1
ATOM 9659 C C . SER B 2 1604 ? 101.064 98.444 98.520 1.00 28.24 1604 SER A C 1
ATOM 9660 O O . SER B 2 1604 ? 100.520 97.713 97.692 1.00 28.24 1604 SER A O 1
ATOM 9662 N N . SER B 2 1605 ? 101.426 99.693 98.242 1.00 28.76 1605 SER A N 1
ATOM 9663 C CA . SER B 2 1605 ? 101.591 100.179 96.881 1.00 28.76 1605 SER A CA 1
ATOM 9664 C C . SER B 2 1605 ? 103.047 100.440 96.552 1.00 28.76 1605 SER A C 1
ATOM 9665 O O . SER B 2 1605 ? 103.342 100.991 95.490 1.00 28.76 1605 SER A O 1
ATOM 9668 N N . GLY B 2 1606 ? 103.956 100.092 97.453 1.00 31.04 1606 GLY A N 1
ATOM 9669 C CA . GLY B 2 1606 ? 105.364 100.057 97.144 1.00 31.04 1606 GLY A CA 1
ATOM 9670 C C . GLY B 2 1606 ? 105.728 98.683 96.631 1.00 31.04 1606 GLY A C 1
ATOM 9671 O O . GLY B 2 1606 ? 106.506 98.551 95.687 1.00 31.04 1606 GLY A O 1
ATOM 9672 N N . PHE B 2 1607 ? 105.159 97.645 97.241 1.00 27.98 1607 PHE A N 1
ATOM 9673 C CA . PHE B 2 1607 ? 105.408 96.287 96.775 1.00 27.98 1607 PHE A CA 1
ATOM 9674 C C . PHE B 2 1607 ? 104.784 96.041 95.410 1.00 27.98 1607 PHE A C 1
ATOM 9675 O O . PHE B 2 1607 ? 105.382 95.375 94.560 1.00 27.98 1607 PHE A O 1
ATOM 9683 N N . ILE B 2 1608 ? 103.588 96.566 95.173 1.00 27.06 1608 ILE A N 1
ATOM 9684 C CA . ILE B 2 1608 ? 102.914 96.369 93.896 1.00 27.06 1608 ILE A CA 1
ATOM 9685 C C . ILE B 2 1608 ? 103.652 97.139 92.812 1.00 27.06 1608 ILE A C 1
ATOM 9686 O O . ILE B 2 1608 ? 103.236 97.140 91.650 1.00 27.06 1608 ILE A O 1
ATOM 9688 N N . GLY B 2 1609 ? 104.724 97.831 93.185 1.00 29.43 1609 GLY A N 1
ATOM 9689 C CA . GLY B 2 1609 ? 105.581 98.483 92.216 1.00 29.43 1609 GLY A CA 1
ATOM 9690 C C . GLY B 2 1609 ? 106.941 97.827 92.122 1.00 29.43 1609 GLY A C 1
ATOM 9691 O O . GLY B 2 1609 ? 107.541 97.763 91.044 1.00 29.43 1609 GLY A O 1
ATOM 9692 N N . LEU B 2 1610 ? 107.440 97.341 93.257 1.00 29.30 1610 LEU A N 1
ATOM 9693 C CA . LEU B 2 1610 ? 108.686 96.586 93.248 1.00 29.30 1610 LEU A CA 1
ATOM 9694 C C . LEU B 2 1610 ? 108.535 95.300 92.461 1.00 29.30 1610 LEU A C 1
ATOM 9695 O O . LEU B 2 1610 ? 109.501 94.819 91.867 1.00 29.30 1610 LEU A O 1
ATOM 9700 N N . CYS B 2 1611 ? 107.336 94.735 92.430 1.00 28.33 1611 CYS A N 1
ATOM 9701 C CA . CYS B 2 1611 ? 107.113 93.584 91.572 1.00 28.33 1611 CYS A CA 1
ATOM 9702 C C . CYS B 2 1611 ? 106.919 93.968 90.119 1.00 28.33 1611 CYS A C 1
ATOM 9703 O O . CYS B 2 1611 ? 106.804 93.080 89.273 1.00 28.33 1611 CYS A O 1
ATOM 9706 N N . LYS B 2 1612 ? 106.864 95.256 89.808 1.00 27.07 1612 LYS A N 1
ATOM 9707 C CA . LYS B 2 1612 ? 106.761 95.690 88.426 1.00 27.07 1612 LYS A CA 1
ATOM 9708 C C . LYS B 2 1612 ? 108.096 96.105 87.841 1.00 27.07 1612 LYS A C 1
ATOM 9709 O O . LYS B 2 1612 ? 108.391 95.760 86.697 1.00 27.07 1612 LYS A O 1
ATOM 9715 N N . THR B 2 1613 ? 108.912 96.849 88.586 1.00 29.02 1613 THR A N 1
ATOM 9716 C CA . THR B 2 1613 ? 110.216 97.222 88.049 1.00 29.02 1613 THR A CA 1
ATOM 9717 C C . THR B 2 1613 ? 111.142 96.019 87.972 1.00 29.02 1613 THR A C 1
ATOM 9718 O O . THR B 2 1613 ? 111.739 95.758 86.924 1.00 29.02 1613 THR A O 1
ATOM 9722 N N . LEU B 2 1614 ? 111.254 95.246 89.049 1.00 27.13 1614 LEU A N 1
ATOM 9723 C CA . LEU B 2 1614 ? 112.193 94.128 89.021 1.00 27.13 1614 LEU A CA 1
ATOM 9724 C C . LEU B 2 1614 ? 111.929 92.968 88.084 1.00 27.13 1614 LEU A C 1
ATOM 9725 O O . LEU B 2 1614 ? 112.593 91.938 88.161 1.00 27.13 1614 LEU A O 1
ATOM 9727 N N . GLY B 2 1615 ? 110.965 93.119 87.189 1.00 29.82 1615 GLY A N 1
ATOM 9728 C CA . GLY B 2 1615 ? 110.697 92.065 86.240 1.00 29.82 1615 GLY A CA 1
ATOM 9729 C C . GLY B 2 1615 ? 110.989 92.543 84.837 1.00 29.82 1615 GLY A C 1
ATOM 9730 O O . GLY B 2 1615 ? 111.209 91.745 83.924 1.00 29.82 1615 GLY A O 1
ATOM 9731 N N . SER B 2 1616 ? 110.997 93.859 84.662 1.00 37.80 1616 SER A N 1
ATOM 9732 C CA . SER B 2 1616 ? 111.180 94.474 83.359 1.00 37.80 1616 SER A CA 1
ATOM 9733 C C . SER B 2 1616 ? 112.664 94.745 83.140 1.00 37.80 1616 SER A C 1
ATOM 9734 O O . SER B 2 1616 ? 113.524 94.213 83.846 1.00 37.80 1616 SER A O 1
ATOM 9737 N N . ARG B 2 1617 ? 112.986 95.582 82.161 1.00 47.72 1617 ARG A N 1
ATOM 9738 C CA . ARG B 2 1617 ? 114.382 95.827 81.821 1.00 47.72 1617 ARG A CA 1
ATOM 9739 C C . ARG B 2 1617 ? 115.022 96.595 82.961 1.00 47.72 1617 ARG A C 1
ATOM 9740 O O . ARG B 2 1617 ? 114.876 97.812 83.065 1.00 47.72 1617 ARG A O 1
ATOM 9742 N N . CYS B 2 1618 ? 115.731 95.890 83.823 1.00 48.38 1618 CYS A N 1
ATOM 9743 C CA . CYS B 2 1618 ? 116.351 96.531 84.969 1.00 48.38 1618 CYS A CA 1
ATOM 9744 C C . CYS B 2 1618 ? 117.855 96.358 85.009 1.00 48.38 1618 CYS A C 1
ATOM 9745 O O . CYS B 2 1618 ? 118.565 97.312 85.317 1.00 48.38 1618 CYS A O 1
ATOM 9748 N N . VAL B 2 1619 ? 118.366 95.169 84.697 1.00 53.10 1619 VAL A N 1
ATOM 9749 C CA . VAL B 2 1619 ? 119.803 94.949 84.749 1.00 53.10 1619 VAL A CA 1
ATOM 9750 C C . VAL B 2 1619 ? 120.476 95.758 83.650 1.00 53.10 1619 VAL A C 1
ATOM 9751 O O . VAL B 2 1619 ? 119.864 96.085 82.627 1.00 53.10 1619 VAL A O 1
ATOM 9755 N N . ARG B 2 1620 ? 121.743 96.106 83.864 1.00 65.29 1620 ARG A N 1
ATOM 9756 C CA . ARG B 2 1620 ? 122.454 96.979 82.943 1.00 65.29 1620 ARG A CA 1
ATOM 9757 C C . ARG B 2 1620 ? 123.776 96.361 82.512 1.00 65.29 1620 ARG A C 1
ATOM 9758 O O . ARG B 2 1620 ? 124.413 95.617 83.260 1.00 65.29 1620 ARG A O 1
ATOM 9766 N N . ASN B 2 1621 ? 124.179 96.699 81.292 1.00 81.11 1621 ASN A N 1
ATOM 9767 C CA . ASN B 2 1621 ? 125.318 96.116 80.607 1.00 81.11 1621 ASN A CA 1
ATOM 9768 C C . ASN B 2 1621 ? 126.525 97.048 80.712 1.00 81.11 1621 ASN A C 1
ATOM 9769 O O . ASN B 2 1621 ? 126.444 98.152 81.252 1.00 81.11 1621 ASN A O 1
ATOM 9774 N N . LYS B 2 1622 ? 127.663 96.599 80.177 1.00 86.02 1622 LYS A N 1
ATOM 9775 C CA . LYS B 2 1622 ? 128.875 97.409 80.195 1.00 86.02 1622 LYS A CA 1
ATOM 9776 C C . LYS B 2 1622 ? 128.781 98.643 79.313 1.00 86.02 1622 LYS A C 1
ATOM 9777 O O . LYS B 2 1622 ? 129.654 99.510 79.405 1.00 86.02 1622 LYS A O 1
ATOM 9783 N N . ASN B 2 1623 ? 127.770 98.742 78.461 1.00 89.53 1623 ASN A N 1
ATOM 9784 C CA . ASN B 2 1623 ? 127.607 99.874 77.561 1.00 89.53 1623 ASN A CA 1
ATOM 9785 C C . ASN B 2 1623 ? 126.331 100.673 77.782 1.00 89.53 1623 ASN A C 1
ATOM 9786 O O . ASN B 2 1623 ? 125.774 101.254 76.849 1.00 89.53 1623 ASN A O 1
ATOM 9791 N N . ARG B 2 1624 ? 125.846 100.699 79.023 1.00 83.76 1624 ARG A N 1
ATOM 9792 C CA . ARG B 2 1624 ? 124.579 101.332 79.384 1.00 83.76 1624 ARG A CA 1
ATOM 9793 C C . ARG B 2 1624 ? 123.377 100.625 78.775 1.00 83.76 1624 ARG A C 1
ATOM 9794 O O . ARG B 2 1624 ? 122.296 101.210 78.688 1.00 83.76 1624 ARG A O 1
ATOM 9802 N N . GLU B 2 1625 ? 123.536 99.381 78.339 1.00 80.24 1625 GLU A N 1
ATOM 9803 C CA . GLU B 2 1625 ? 122.421 98.655 77.759 1.00 80.24 1625 GLU A CA 1
ATOM 9804 C C . GLU B 2 1625 ? 121.489 98.149 78.859 1.00 80.24 1625 GLU A C 1
ATOM 9805 O O . GLU B 2 1625 ? 121.823 98.155 80.046 1.00 80.24 1625 GLU A O 1
ATOM 9811 N N . ASN B 2 1626 ? 120.298 97.714 78.456 1.00 68.62 1626 ASN A N 1
ATOM 9812 C CA . ASN B 2 1626 ? 119.296 97.221 79.391 1.00 68.62 1626 ASN A CA 1
ATOM 9813 C C . ASN B 2 1626 ? 118.808 95.853 78.938 1.00 68.62 1626 ASN A C 1
ATOM 9814 O O . ASN B 2 1626 ? 118.454 95.674 77.769 1.00 68.62 1626 ASN A O 1
ATOM 9816 N N . LEU B 2 1627 ? 118.788 94.897 79.859 1.00 62.70 1627 LEU A N 1
ATOM 9817 C CA . LEU B 2 1627 ? 118.347 93.530 79.605 1.00 62.70 1627 LEU A CA 1
ATOM 9818 C C . LEU B 2 1627 ? 117.213 93.174 80.562 1.00 62.70 1627 LEU A C 1
ATOM 9819 O O . LEU B 2 1627 ? 116.835 93.964 81.426 1.00 62.70 1627 LEU A O 1
ATOM 9824 N N . TYR B 2 1628 ? 116.663 91.975 80.404 1.00 58.91 1628 TYR A N 1
ATOM 9825 C CA . TYR B 2 1628 ? 115.725 91.427 81.371 1.00 58.91 1628 TYR A CA 1
ATOM 9826 C C . TYR B 2 1628 ? 116.458 90.497 82.321 1.00 58.91 1628 TYR A C 1
ATOM 9827 O O . TYR B 2 1628 ? 117.587 90.083 82.071 1.00 58.91 1628 TYR A O 1
ATOM 9836 N N . ILE B 2 1629 ? 115.800 90.154 83.423 1.00 50.13 1629 ILE A N 1
ATOM 9837 C CA . ILE B 2 1629 ? 116.344 89.109 84.275 1.00 50.13 1629 ILE A CA 1
ATOM 9838 C C . ILE B 2 1629 ? 116.010 87.728 83.730 1.00 50.13 1629 ILE A C 1
ATOM 9839 O O . ILE B 2 1629 ? 116.705 86.759 84.055 1.00 50.13 1629 ILE A O 1
ATOM 9844 N N . LYS B 2 1630 ? 114.994 87.616 82.875 1.00 63.49 1630 LYS A N 1
ATOM 9845 C CA . LYS B 2 1630 ? 114.579 86.314 82.365 1.00 63.49 1630 LYS A CA 1
ATOM 9846 C C . LYS B 2 1630 ? 115.473 85.845 81.228 1.00 63.49 1630 LYS A C 1
ATOM 9847 O O . LYS B 2 1630 ? 116.005 84.728 81.261 1.00 63.49 1630 LYS A O 1
ATOM 9853 N N . LYS B 2 1631 ? 115.622 86.678 80.199 1.00 68.63 1631 LYS A N 1
ATOM 9854 C CA . LYS B 2 1631 ? 116.489 86.334 79.081 1.00 68.63 1631 LYS A CA 1
ATOM 9855 C C . LYS B 2 1631 ? 117.897 86.026 79.553 1.00 68.63 1631 LYS A C 1
ATOM 9856 O O . LYS B 2 1631 ? 118.601 85.221 78.937 1.00 68.63 1631 LYS A O 1
AT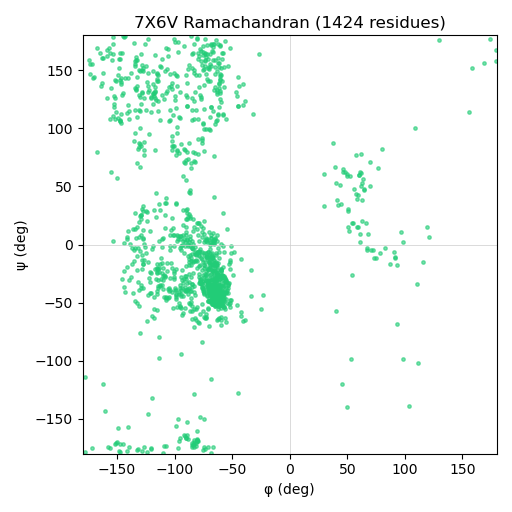OM 9862 N N . LEU B 2 1632 ? 118.313 86.639 80.650 1.00 63.46 1632 LEU A N 1
ATOM 9863 C CA . LEU B 2 1632 ? 119.652 86.457 81.178 1.00 63.46 1632 LEU A CA 1
ATOM 9864 C C . LEU B 2 1632 ? 119.738 85.307 82.168 1.00 63.46 1632 LEU A C 1
ATOM 9865 O O . LEU B 2 1632 ? 120.790 84.671 82.271 1.00 63.46 1632 LEU A O 1
ATOM 9870 N N . LEU B 2 1633 ? 118.658 85.009 82.886 1.00 65.25 1633 LEU A N 1
ATOM 9871 C CA . LEU B 2 1633 ? 118.670 83.934 83.866 1.00 65.25 1633 LEU A CA 1
ATOM 9872 C C . LEU B 2 1633 ? 118.310 82.588 83.270 1.00 65.25 1633 LEU A C 1
ATOM 9873 O O . LEU B 2 1633 ? 118.444 81.572 83.957 1.00 65.25 1633 LEU A O 1
ATOM 9875 N N . GLU B 2 1634 ? 117.844 82.551 82.025 1.00 77.45 1634 GLU A N 1
ATOM 9876 C CA . GLU B 2 1634 ? 117.645 81.255 81.389 1.00 77.45 1634 GLU A CA 1
ATOM 9877 C C . GLU B 2 1634 ? 118.897 80.777 80.664 1.00 77.45 1634 GLU A C 1
ATOM 9878 O O . GLU B 2 1634 ? 119.224 79.588 80.721 1.00 77.45 1634 GLU A O 1
ATOM 9884 N N . ASP B 2 1635 ? 119.613 81.684 79.998 1.00 78.91 1635 ASP A N 1
ATOM 9885 C CA . ASP B 2 1635 ? 120.772 81.274 79.218 1.00 78.91 1635 ASP A CA 1
ATOM 9886 C C . ASP B 2 1635 ? 121.890 80.779 80.118 1.00 78.91 1635 ASP A C 1
ATOM 9887 O O . ASP B 2 1635 ? 122.609 79.842 79.760 1.00 78.91 1635 ASP A O 1
ATOM 9889 N N . LEU B 2 1636 ? 122.039 81.380 81.297 1.00 76.91 1636 LEU A N 1
ATOM 9890 C CA . LEU B 2 1636 ? 123.123 81.016 82.199 1.00 76.91 1636 LEU A CA 1
ATOM 9891 C C . LEU B 2 1636 ? 122.999 79.598 82.724 1.00 76.91 1636 LEU A C 1
ATOM 9892 O O . LEU B 2 1636 ? 123.965 79.086 83.296 1.00 76.91 1636 LEU A O 1
ATOM 9894 N N . THR B 2 1637 ? 121.847 78.960 82.555 1.00 77.15 1637 THR A N 1
ATOM 9895 C CA . THR B 2 1637 ? 121.635 77.598 83.018 1.00 77.15 1637 THR A CA 1
ATOM 9896 C C . THR B 2 1637 ? 121.279 76.624 81.912 1.00 77.15 1637 THR A C 1
ATOM 9897 O O . THR B 2 1637 ? 121.526 75.428 82.066 1.00 77.15 1637 THR A O 1
ATOM 9899 N N . THR B 2 1638 ? 120.712 77.097 80.806 1.00 89.92 1638 THR A N 1
ATOM 9900 C CA . THR B 2 1638 ? 120.217 76.226 79.749 1.00 89.92 1638 THR A CA 1
ATOM 9901 C C . THR B 2 1638 ? 121.083 76.248 78.500 1.00 89.92 1638 THR A C 1
ATOM 9902 O O . THR B 2 1638 ? 121.392 75.191 77.945 1.00 89.92 1638 THR A O 1
ATOM 9904 N N . ASP B 2 1639 ? 121.491 77.428 78.041 1.00 92.58 1639 ASP A N 1
ATOM 9905 C CA . ASP B 2 1639 ? 122.152 77.564 76.751 1.00 92.58 1639 ASP A CA 1
ATOM 9906 C C . ASP B 2 1639 ? 123.668 77.649 76.866 1.00 92.58 1639 ASP A C 1
ATOM 9907 O O . ASP B 2 1639 ? 124.305 78.379 76.097 1.00 92.58 1639 ASP A O 1
ATOM 9912 N N . ASP B 2 1640 ? 124.261 76.926 77.810 1.00 88.44 1640 ASP A N 1
ATOM 9913 C CA . ASP B 2 1640 ? 125.708 76.835 77.913 1.00 88.44 1640 ASP A CA 1
ATOM 9914 C C . ASP B 2 1640 ? 126.048 75.551 78.651 1.00 88.44 1640 ASP A C 1
ATOM 9915 O O . ASP B 2 1640 ? 125.174 74.882 79.206 1.00 88.44 1640 ASP A O 1
ATOM 9917 N N . HIS B 2 1641 ? 127.334 75.201 78.643 1.00 89.57 1641 HIS A N 1
ATOM 9918 C CA . HIS B 2 1641 ? 127.820 74.082 79.450 1.00 89.57 1641 HIS A CA 1
ATOM 9919 C C . HIS B 2 1641 ? 128.035 74.680 80.843 1.00 89.57 1641 HIS A C 1
ATOM 9920 O O . HIS B 2 1641 ? 129.153 74.878 81.323 1.00 89.57 1641 HIS A O 1
ATOM 9927 N N . VAL B 2 1642 ? 126.910 74.968 81.496 1.00 81.65 1642 VAL A N 1
ATOM 9928 C CA . VAL B 2 1642 ? 126.876 75.595 82.810 1.00 81.65 1642 VAL A CA 1
ATOM 9929 C C . VAL B 2 1642 ? 125.959 74.770 83.700 1.00 81.65 1642 VAL A C 1
ATOM 9930 O O . VAL B 2 1642 ? 124.806 74.514 83.335 1.00 81.65 1642 VAL A O 1
ATOM 9932 N N . THR B 2 1643 ? 126.459 74.361 84.861 1.00 73.18 1643 THR A N 1
ATOM 9933 C CA . THR B 2 1643 ? 125.670 73.586 85.810 1.00 73.18 1643 THR A CA 1
ATOM 9934 C C . THR B 2 1643 ? 125.145 74.502 86.908 1.00 73.18 1643 THR A C 1
ATOM 9935 O O . THR B 2 1643 ? 125.926 75.197 87.558 1.00 73.18 1643 THR A O 1
ATOM 9939 N N . ARG B 2 1644 ? 123.829 74.514 87.106 1.00 73.97 1644 ARG A N 1
ATOM 9940 C CA . ARG B 2 1644 ? 123.189 75.577 87.875 1.00 73.97 1644 ARG A CA 1
ATOM 9941 C C . ARG B 2 1644 ? 122.236 75.204 89.004 1.00 73.97 1644 ARG A C 1
ATOM 9942 O O . ARG B 2 1644 ? 121.390 76.003 89.407 1.00 73.97 1644 ARG A O 1
ATOM 9944 N N . VAL B 2 1645 ? 122.347 73.987 89.538 1.00 83.66 1645 VAL A N 1
ATOM 9945 C CA . VAL B 2 1645 ? 121.317 73.420 90.408 1.00 83.66 1645 VAL A CA 1
ATOM 9946 C C . VAL B 2 1645 ? 121.374 74.113 91.769 1.00 83.66 1645 VAL A C 1
ATOM 9947 O O . VAL B 2 1645 ? 122.389 74.688 92.163 1.00 83.66 1645 VAL A O 1
ATOM 9951 N N . CYS B 2 1646 ? 120.261 74.061 92.498 1.00 80.46 1646 CYS A N 1
ATOM 9952 C CA . CYS B 2 1646 ? 120.001 74.963 93.608 1.00 80.46 1646 CYS A CA 1
ATOM 9953 C C . CYS B 2 1646 ? 120.160 74.263 94.950 1.00 80.46 1646 CYS A C 1
ATOM 9954 O O . CYS B 2 1646 ? 120.148 73.034 95.043 1.00 80.46 1646 CYS A O 1
ATOM 9957 N N . ASN B 2 1647 ? 120.309 75.078 95.993 1.00 60.73 1647 ASN A N 1
ATOM 9958 C CA . ASN B 2 1647 ? 120.310 74.659 97.393 1.00 60.73 1647 ASN A CA 1
ATOM 9959 C C . ASN B 2 1647 ? 119.334 75.404 98.294 1.00 60.73 1647 ASN A C 1
ATOM 9960 O O . ASN B 2 1647 ? 119.541 75.552 99.499 1.00 60.73 1647 ASN A O 1
ATOM 9962 N N . ARG B 2 1648 ? 118.233 75.862 97.690 1.00 49.80 1648 ARG A N 1
ATOM 9963 C CA . ARG B 2 1648 ? 117.254 76.892 98.035 1.00 49.80 1648 ARG A CA 1
ATOM 9964 C C . ARG B 2 1648 ? 117.638 78.266 97.479 1.00 49.80 1648 ARG A C 1
ATOM 9965 O O . ARG B 2 1648 ? 116.828 79.189 97.564 1.00 49.80 1648 ARG A O 1
ATOM 9967 N N . ASP B 2 1649 ? 118.819 78.425 96.881 1.00 43.44 1649 ASP A N 1
ATOM 9968 C CA . ASP B 2 1649 ? 119.207 79.668 96.215 1.00 43.44 1649 ASP A CA 1
ATOM 9969 C C . ASP B 2 1649 ? 120.215 79.306 95.133 1.00 43.44 1649 ASP A C 1
ATOM 9970 O O . ASP B 2 1649 ? 121.267 78.737 95.431 1.00 43.44 1649 ASP A O 1
ATOM 9975 N N . GLY B 2 1650 ? 119.897 79.632 93.883 1.00 39.17 1650 GLY A N 1
ATOM 9976 C CA . GLY B 2 1650 ? 120.668 79.128 92.763 1.00 39.17 1650 GLY A CA 1
ATOM 9977 C C . GLY B 2 1650 ? 122.052 79.733 92.715 1.00 39.17 1650 GLY A C 1
ATOM 9978 O O . GLY B 2 1650 ? 122.203 80.928 92.417 1.00 39.17 1650 GLY A O 1
ATOM 9979 N N . ILE B 2 1651 ? 123.072 78.934 93.010 1.00 37.82 1651 ILE A N 1
ATOM 9980 C CA . ILE B 2 1651 ? 124.466 79.373 92.852 1.00 37.82 1651 ILE A CA 1
ATOM 9981 C C . ILE B 2 1651 ? 124.883 78.954 91.444 1.00 37.82 1651 ILE A C 1
ATOM 9982 O O . ILE B 2 1651 ? 125.557 77.948 91.218 1.00 37.82 1651 ILE A O 1
ATOM 9987 N N . THR B 2 1652 ? 124.513 79.789 90.471 1.00 42.11 1652 THR A N 1
ATOM 9988 C CA . THR B 2 1652 ? 124.552 79.397 89.067 1.00 42.11 1652 THR A CA 1
ATOM 9989 C C . THR B 2 1652 ? 125.968 79.063 88.626 1.00 42.11 1652 THR A C 1
ATOM 9990 O O . THR B 2 1652 ? 126.946 79.541 89.191 1.00 42.11 1652 THR A O 1
ATOM 9992 N N . LEU B 2 1653 ? 126.068 78.190 87.628 1.00 61.59 1653 LEU A N 1
ATOM 9993 C CA . LEU B 2 1653 ? 127.332 77.893 86.960 1.00 61.59 1653 LEU A CA 1
ATOM 9994 C C . LEU B 2 1653 ? 128.451 77.335 87.847 1.00 61.59 1653 LEU A C 1
ATOM 9995 O O . LEU B 2 1653 ? 129.520 77.918 88.011 1.00 61.59 1653 LEU A O 1
ATOM 10000 N N . TYR B 2 1654 ? 128.149 76.187 88.449 1.00 68.54 1654 TYR A N 1
ATOM 10001 C CA . TYR B 2 1654 ? 129.048 75.540 89.397 1.00 68.54 1654 TYR A CA 1
ATOM 10002 C C . TYR B 2 1654 ? 130.456 75.379 88.845 1.00 68.54 1654 TYR A C 1
ATOM 10003 O O . TYR B 2 1654 ? 131.307 74.813 89.531 1.00 68.54 1654 TYR A O 1
ATOM 10012 N N . ILE B 2 1655 ? 130.715 75.789 87.604 1.00 74.09 1655 ILE A N 1
ATOM 10013 C CA . ILE B 2 1655 ? 132.059 75.621 87.063 1.00 74.09 1655 ILE A CA 1
ATOM 10014 C C . ILE B 2 1655 ? 132.665 76.930 86.568 1.00 74.09 1655 ILE A C 1
ATOM 10015 O O . ILE B 2 1655 ? 133.633 77.428 87.151 1.00 74.09 1655 ILE A O 1
ATOM 10017 N N . CYS B 2 1656 ? 132.086 77.506 85.514 1.00 82.69 1656 CYS A N 1
ATOM 10018 C CA . CYS B 2 1656 ? 132.676 78.641 84.795 1.00 82.69 1656 CYS A CA 1
ATOM 10019 C C . CYS B 2 1656 ? 134.184 78.475 84.647 1.00 82.69 1656 CYS A C 1
ATOM 10020 O O . CYS B 2 1656 ? 134.965 79.369 84.982 1.00 82.69 1656 CYS A O 1
ATOM 10022 N N . ASP B 2 1657 ? 134.594 77.322 84.114 1.00 93.59 1657 ASP A N 1
ATOM 10023 C CA . ASP B 2 1657 ? 135.954 76.842 84.322 1.00 93.59 1657 ASP A CA 1
ATOM 10024 C C . ASP B 2 1657 ? 136.974 77.882 83.888 1.00 93.59 1657 ASP A C 1
ATOM 10025 O O . ASP B 2 1657 ? 137.148 78.140 82.693 1.00 93.59 1657 ASP A O 1
ATOM 10030 N N . LYS B 2 1658 ? 137.639 78.487 84.877 1.00 92.79 1658 LYS A N 1
ATOM 10031 C CA . LYS B 2 1658 ? 138.542 79.627 84.694 1.00 92.79 1658 LYS A CA 1
ATOM 10032 C C . LYS B 2 1658 ? 137.894 80.749 83.884 1.00 92.79 1658 LYS A C 1
ATOM 10033 O O . LYS B 2 1658 ? 138.581 81.668 83.422 1.00 92.79 1658 LYS A O 1
ATOM 10035 N N . GLN B 2 1659 ? 136.569 80.693 83.732 1.00 86.65 1659 GLN A N 1
ATOM 10036 C CA . GLN B 2 1659 ? 135.854 81.460 82.722 1.00 86.65 1659 GLN A CA 1
ATOM 10037 C C . GLN B 2 1659 ? 136.575 81.376 81.378 1.00 86.65 1659 GLN A C 1
ATOM 10038 O O . GLN B 2 1659 ? 136.589 82.344 80.611 1.00 86.65 1659 GLN A O 1
ATOM 10044 N N . SER B 2 1660 ? 137.184 80.222 81.093 1.00 94.19 1660 SER A N 1
ATOM 10045 C CA . SER B 2 1660 ? 137.794 79.952 79.794 1.00 94.19 1660 SER A CA 1
ATOM 10046 C C . SER B 2 1660 ? 136.693 79.484 78.856 1.00 94.19 1660 SER A C 1
ATOM 10047 O O . SER B 2 1660 ? 136.194 78.361 78.980 1.00 94.19 1660 SER A O 1
ATOM 10050 N N . HIS B 2 1661 ? 136.328 80.334 77.910 1.00 94.69 1661 HIS A N 1
ATOM 10051 C CA . HIS B 2 1661 ? 135.008 80.295 77.301 1.00 94.69 1661 HIS A CA 1
ATOM 10052 C C . HIS B 2 1661 ? 134.988 81.309 76.163 1.00 94.69 1661 HIS A C 1
ATOM 10053 O O . HIS B 2 1661 ? 135.816 82.223 76.138 1.00 94.69 1661 HIS A O 1
ATOM 10060 N N . PRO B 2 1662 ? 134.077 81.163 75.212 1.00 95.96 1662 PRO A N 1
ATOM 10061 C CA . PRO B 2 1662 ? 133.759 82.306 74.347 1.00 95.96 1662 PRO A CA 1
ATOM 10062 C C . PRO B 2 1662 ? 133.101 83.400 75.172 1.00 95.96 1662 PRO A C 1
ATOM 10063 O O . PRO B 2 1662 ? 131.885 83.603 75.108 1.00 95.96 1662 PRO A O 1
ATOM 10067 N N . GLU B 2 1663 ? 133.916 84.109 75.951 1.00 95.90 1663 GLU A N 1
ATOM 10068 C CA . GLU B 2 1663 ? 133.439 84.918 77.060 1.00 95.90 1663 GLU A CA 1
ATOM 10069 C C . GLU B 2 1663 ? 132.687 86.149 76.561 1.00 95.90 1663 GLU A C 1
ATOM 10070 O O . GLU B 2 1663 ? 132.833 86.579 75.413 1.00 95.90 1663 GLU A O 1
ATOM 10076 N N . ALA B 2 1664 ? 131.865 86.708 77.454 1.00 92.00 1664 ALA A N 1
ATOM 10077 C CA . ALA B 2 1664 ? 131.012 87.855 77.157 1.00 92.00 1664 ALA A CA 1
ATOM 10078 C C . ALA B 2 1664 ? 130.012 87.503 76.063 1.00 92.00 1664 ALA A C 1
ATOM 10079 O O . ALA B 2 1664 ? 129.867 88.219 75.072 1.00 92.00 1664 ALA A O 1
ATOM 10081 N N . HIS B 2 1665 ? 129.324 86.375 76.253 1.00 92.83 1665 HIS A N 1
ATOM 10082 C CA . HIS B 2 1665 ? 128.419 85.842 75.242 1.00 92.83 1665 HIS A CA 1
ATOM 10083 C C . HIS B 2 1665 ? 127.402 86.903 74.865 1.00 92.83 1665 HIS A C 1
ATOM 10084 O O . HIS B 2 1665 ? 127.400 87.400 73.735 1.00 92.83 1665 HIS A O 1
ATOM 10091 N N . ARG B 2 1666 ? 126.530 87.254 75.801 1.00 91.83 1666 ARG A N 1
ATOM 10092 C CA . ARG B 2 1666 ? 125.873 88.552 75.775 1.00 91.83 1666 ARG A CA 1
ATOM 10093 C C . ARG B 2 1666 ? 126.240 89.361 77.009 1.00 91.83 1666 ARG A C 1
ATOM 10094 O O . ARG B 2 1666 ? 126.880 90.409 76.888 1.00 91.83 1666 ARG A O 1
ATOM 10102 N N . ASP B 2 1667 ? 125.874 88.884 78.196 1.00 80.86 1667 ASP A N 1
ATOM 10103 C CA . ASP B 2 1667 ? 126.444 89.319 79.465 1.00 80.86 1667 ASP A CA 1
ATOM 10104 C C . ASP B 2 1667 ? 126.639 88.193 80.457 1.00 80.86 1667 ASP A C 1
ATOM 10105 O O . ASP B 2 1667 ? 127.451 88.340 81.376 1.00 80.86 1667 ASP A O 1
ATOM 10110 N N . HIS B 2 1668 ? 125.963 87.063 80.291 1.00 72.78 1668 HIS A N 1
ATOM 10111 C CA . HIS B 2 1668 ? 125.771 86.112 81.371 1.00 72.78 1668 HIS A CA 1
ATOM 10112 C C . HIS B 2 1668 ? 127.057 85.451 81.837 1.00 72.78 1668 HIS A C 1
ATOM 10113 O O . HIS B 2 1668 ? 127.012 84.567 82.693 1.00 72.78 1668 HIS A O 1
ATOM 10120 N N . ILE B 2 1669 ? 128.201 85.844 81.292 1.00 67.08 1669 ILE A N 1
ATOM 10121 C CA . ILE B 2 1669 ? 129.483 85.345 81.752 1.00 67.08 1669 ILE A CA 1
ATOM 10122 C C . ILE B 2 1669 ? 130.321 86.446 82.383 1.00 67.08 1669 ILE A C 1
ATOM 10123 O O . ILE B 2 1669 ? 131.023 86.207 83.367 1.00 67.08 1669 ILE A O 1
ATOM 10128 N N . CYS B 2 1670 ? 130.273 87.655 81.835 1.00 63.61 1670 CYS A N 1
ATOM 10129 C CA . CYS B 2 1670 ? 130.962 88.755 82.491 1.00 63.61 1670 CYS A CA 1
ATOM 10130 C C . CYS B 2 1670 ? 130.309 89.099 83.817 1.00 63.61 1670 CYS A C 1
ATOM 10131 O O . CYS B 2 1670 ? 130.992 89.524 84.754 1.00 63.61 1670 CYS A O 1
ATOM 10134 N N . LEU B 2 1671 ? 128.998 88.930 83.906 1.00 52.17 1671 LEU A N 1
ATOM 10135 C CA . LEU B 2 1671 ? 128.194 89.397 85.033 1.00 52.17 1671 LEU A CA 1
ATOM 10136 C C . LEU B 2 1671 ? 128.080 88.544 86.291 1.00 52.17 1671 LEU A C 1
ATOM 10137 O O . LEU B 2 1671 ? 127.151 88.682 87.070 1.00 52.17 1671 LEU A O 1
ATOM 10142 N N . LEU B 2 1672 ? 129.039 87.650 86.515 1.00 42.91 1672 LEU A N 1
ATOM 10143 C CA . LEU B 2 1672 ? 128.942 86.725 87.642 1.00 42.91 1672 LEU A CA 1
ATOM 10144 C C . LEU B 2 1672 ? 130.323 86.566 88.249 1.00 42.91 1672 LEU A C 1
ATOM 10145 O O . LEU B 2 1672 ? 131.253 86.140 87.563 1.00 42.91 1672 LEU A O 1
ATOM 10150 N N . ARG B 2 1673 ? 130.458 86.911 89.515 1.00 41.29 1673 ARG A N 1
ATOM 10151 C CA . ARG B 2 1673 ? 131.760 86.987 90.137 1.00 41.29 1673 ARG A CA 1
ATOM 10152 C C . ARG B 2 1673 ? 131.981 85.820 91.084 1.00 41.29 1673 ARG A C 1
ATOM 10153 O O . ARG B 2 1673 ? 131.025 85.294 91.653 1.00 41.29 1673 ARG A O 1
ATOM 10161 N N . PRO B 2 1674 ? 133.226 85.395 91.282 1.00 38.52 1674 PRO A N 1
ATOM 10162 C CA . PRO B 2 1674 ? 133.477 84.195 92.078 1.00 38.52 1674 PRO A CA 1
ATOM 10163 C C . PRO B 2 1674 ? 132.991 84.368 93.503 1.00 38.52 1674 PRO A C 1
ATOM 10164 O O . PRO B 2 1674 ? 132.840 85.480 94.004 1.00 38.52 1674 PRO A O 1
ATOM 10168 N N . LEU B 2 1675 ? 132.720 83.243 94.153 1.00 33.76 1675 LEU A N 1
ATOM 10169 C CA . LEU B 2 1675 ? 132.246 83.306 95.525 1.00 33.76 1675 LEU A CA 1
ATOM 10170 C C . LEU B 2 1675 ? 133.392 83.253 96.517 1.00 33.76 1675 LEU A C 1
ATOM 10171 O O . LEU B 2 1675 ? 133.545 84.162 97.334 1.00 33.76 1675 LEU A O 1
ATOM 10176 N N . LEU B 2 1676 ? 134.226 82.236 96.431 1.00 41.29 1676 LEU A N 1
ATOM 10177 C CA . LEU B 2 1676 ? 135.213 82.010 97.475 1.00 41.29 1676 LEU A CA 1
ATOM 10178 C C . LEU B 2 1676 ? 136.243 83.118 97.572 1.00 41.29 1676 LEU A C 1
ATOM 10179 O O . LEU B 2 1676 ? 137.186 82.960 98.341 1.00 41.29 1676 LEU A O 1
ATOM 10181 N N . TRP B 2 1677 ? 136.119 84.204 96.809 1.00 34.43 1677 TRP A N 1
ATOM 10182 C CA . TRP B 2 1677 ? 136.873 85.432 97.048 1.00 34.43 1677 TRP A CA 1
ATOM 10183 C C . TRP B 2 1677 ? 136.058 86.400 97.899 1.00 34.43 1677 TRP A C 1
ATOM 10184 O O . TRP B 2 1677 ? 136.512 86.842 98.963 1.00 34.43 1677 TRP A O 1
ATOM 10195 N N . ASP B 2 1678 ? 134.840 86.716 97.448 1.00 32.12 1678 ASP A N 1
ATOM 10196 C CA . ASP B 2 1678 ? 133.910 87.498 98.252 1.00 32.12 1678 ASP A CA 1
ATOM 10197 C C . ASP B 2 1678 ? 133.733 86.928 99.639 1.00 32.12 1678 ASP A C 1
ATOM 10198 O O . ASP B 2 1678 ? 133.282 87.638 100.538 1.00 32.12 1678 ASP A O 1
ATOM 10203 N N . TYR B 2 1679 ? 134.046 85.658 99.830 1.00 37.41 1679 TYR A N 1
ATOM 10204 C CA . TYR B 2 1679 ? 134.141 85.135 101.177 1.00 37.41 1679 TYR A CA 1
ATOM 10205 C C . TYR B 2 1679 ? 135.447 85.537 101.841 1.00 37.41 1679 TYR A C 1
ATOM 10206 O O . TYR B 2 1679 ? 135.462 85.746 103.051 1.00 37.41 1679 TYR A O 1
ATOM 10215 N N . ILE B 2 1680 ? 136.548 85.656 101.095 1.00 41.29 1680 ILE A N 1
ATOM 10216 C CA . ILE B 2 1680 ? 137.818 85.989 101.738 1.00 41.29 1680 ILE A CA 1
ATOM 10217 C C . ILE B 2 1680 ? 137.805 87.424 102.228 1.00 41.29 1680 ILE A C 1
ATOM 10218 O O . ILE B 2 1680 ? 138.203 87.711 103.361 1.00 41.29 1680 ILE A O 1
ATOM 10223 N N . CYS B 2 1681 ? 137.350 88.352 101.390 1.00 34.86 1681 CYS A N 1
ATOM 10224 C CA . CYS B 2 1681 ? 137.407 89.747 101.810 1.00 34.86 1681 CYS A CA 1
ATOM 10225 C C . CYS B 2 1681 ? 136.515 89.984 103.025 1.00 34.86 1681 CYS A C 1
ATOM 10226 O O . CYS B 2 1681 ? 136.872 90.753 103.924 1.00 34.86 1681 CYS A O 1
ATOM 10229 N N . ILE B 2 1682 ? 135.372 89.298 103.094 1.00 41.29 1682 ILE A N 1
ATOM 10230 C CA . ILE B 2 1682 ? 134.520 89.401 104.276 1.00 41.29 1682 ILE A CA 1
ATOM 10231 C C . ILE B 2 1682 ? 135.156 88.707 105.470 1.00 41.29 1682 ILE A C 1
ATOM 10232 O O . ILE B 2 1682 ? 135.373 89.328 106.511 1.00 41.29 1682 ILE A O 1
ATOM 10237 N N . SER B 2 1683 ? 135.493 87.431 105.345 1.00 30.59 1683 SER A N 1
ATOM 10238 C CA . SER B 2 1683 ? 136.056 86.763 106.507 1.00 30.59 1683 SER A CA 1
ATOM 10239 C C . SER B 2 1683 ? 137.406 87.305 106.908 1.00 30.59 1683 SER A C 1
ATOM 10240 O O . SER B 2 1683 ? 138.019 86.742 107.816 1.00 30.59 1683 SER A O 1
ATOM 10243 N N . LEU B 2 1684 ? 137.913 88.328 106.230 1.00 34.04 1684 LEU A N 1
ATOM 10244 C CA . LEU B 2 1684 ? 138.986 89.135 106.796 1.00 34.04 1684 LEU A CA 1
ATOM 10245 C C . LEU B 2 1684 ? 138.478 90.422 107.419 1.00 34.04 1684 LEU A C 1
ATOM 10246 O O . LEU B 2 1684 ? 138.860 90.742 108.543 1.00 34.04 1684 LEU A O 1
ATOM 10251 N N . SER B 2 1685 ? 137.614 91.166 106.727 1.00 34.47 1685 SER A N 1
ATOM 10252 C CA . SER B 2 1685 ? 137.032 92.352 107.343 1.00 34.47 1685 SER A CA 1
ATOM 10253 C C . SER B 2 1685 ? 136.340 92.002 108.652 1.00 34.47 1685 SER A C 1
ATOM 10254 O O . SER B 2 1685 ? 136.407 92.767 109.617 1.00 34.47 1685 SER A O 1
ATOM 10256 N N . ASN B 2 1686 ? 135.680 90.850 108.715 1.00 33.55 1686 ASN A N 1
ATOM 10257 C CA . ASN B 2 1686 ? 135.184 90.383 109.999 1.00 33.55 1686 ASN A CA 1
ATOM 10258 C C . ASN B 2 1686 ? 136.183 90.010 111.072 1.00 33.55 1686 ASN A C 1
ATOM 10259 O O . ASN B 2 1686 ? 135.792 89.586 112.160 1.00 33.55 1686 ASN A O 1
ATOM 10264 N N . SER B 2 1687 ? 137.467 90.162 110.793 1.00 38.17 1687 SER A N 1
ATOM 10265 C CA . SER B 2 1687 ? 138.455 89.624 111.713 1.00 38.17 1687 SER A CA 1
ATOM 10266 C C . SER B 2 1687 ? 139.264 90.693 112.417 1.00 38.17 1687 SER A C 1
ATOM 10267 O O . SER B 2 1687 ? 139.904 90.385 113.425 1.00 38.17 1687 SER A O 1
ATOM 10270 N N . PHE B 2 1688 ? 139.267 91.929 111.933 1.00 44.40 1688 PHE A N 1
ATOM 10271 C CA . PHE B 2 1688 ? 139.741 93.063 112.707 1.00 44.40 1688 PHE A CA 1
ATOM 10272 C C . PHE B 2 1688 ? 138.616 93.712 113.482 1.00 44.40 1688 PHE A C 1
ATOM 10273 O O . PHE B 2 1688 ? 138.862 94.331 114.521 1.00 44.40 1688 PHE A O 1
ATOM 10281 N N . GLU B 2 1689 ? 137.389 93.586 112.985 1.00 41.97 1689 GLU A N 1
ATOM 10282 C CA . GLU B 2 1689 ? 136.248 94.305 113.525 1.00 41.97 1689 GLU A CA 1
ATOM 10283 C C . GLU B 2 1689 ? 135.609 93.600 114.709 1.00 41.97 1689 GLU A C 1
ATOM 10284 O O . GLU B 2 1689 ? 135.156 94.264 115.646 1.00 41.97 1689 GLU A O 1
ATOM 10290 N N . LEU B 2 1690 ? 135.551 92.274 114.708 1.00 32.91 1690 LEU A N 1
ATOM 10291 C CA . LEU B 2 1690 ? 134.905 91.629 115.838 1.00 32.91 1690 LEU A CA 1
ATOM 10292 C C . LEU B 2 1690 ? 135.716 90.548 116.535 1.00 32.91 1690 LEU A C 1
ATOM 10293 O O . LEU B 2 1690 ? 135.228 89.907 117.467 1.00 32.91 1690 LEU A O 1
ATOM 10298 N N . GLY B 2 1691 ? 136.959 90.358 116.130 1.00 32.76 1691 GLY A N 1
ATOM 10299 C CA . GLY B 2 1691 ? 137.792 89.403 116.831 1.00 32.76 1691 GLY A CA 1
ATOM 10300 C C . GLY B 2 1691 ? 138.473 88.416 115.900 1.00 32.76 1691 GLY A C 1
ATOM 10301 O O . GLY B 2 1691 ? 138.261 88.396 114.687 1.00 32.76 1691 GLY A O 1
ATOM 10302 N N . VAL B 2 1692 ? 139.308 87.583 116.518 1.00 37.91 1692 VAL A N 1
ATOM 10303 C CA . VAL B 2 1692 ? 140.037 86.548 115.798 1.00 37.91 1692 VAL A CA 1
ATOM 10304 C C . VAL B 2 1692 ? 139.271 85.233 115.740 1.00 37.91 1692 VAL A C 1
ATOM 10305 O O . VAL B 2 1692 ? 139.569 84.387 114.886 1.00 37.91 1692 VAL A O 1
ATOM 10309 N N . TRP B 2 1693 ? 138.283 85.038 116.610 1.00 36.48 1693 TRP A N 1
ATOM 10310 C CA . TRP B 2 1693 ? 137.534 83.790 116.623 1.00 36.48 1693 TRP A CA 1
ATOM 10311 C C . TRP B 2 1693 ? 136.655 83.610 115.396 1.00 36.48 1693 TRP A C 1
ATOM 10312 O O . TRP B 2 1693 ? 136.157 82.505 115.182 1.00 36.48 1693 TRP A O 1
ATOM 10323 N N . VAL B 2 1694 ? 136.463 84.643 114.579 1.00 35.31 1694 VAL A N 1
ATOM 10324 C CA . VAL B 2 1694 ? 135.558 84.560 113.438 1.00 35.31 1694 VAL A CA 1
ATOM 10325 C C . VAL B 2 1694 ? 136.128 83.631 112.375 1.00 35.31 1694 VAL A C 1
ATOM 10326 O O . VAL B 2 1694 ? 135.533 83.460 111.307 1.00 35.31 1694 VAL A O 1
ATOM 10328 N N . LEU B 2 1695 ? 137.288 83.032 112.654 1.00 41.57 1695 LEU A N 1
ATOM 10329 C CA . LEU B 2 1695 ? 137.980 82.174 111.704 1.00 41.57 1695 LEU A CA 1
ATOM 10330 C C . LEU B 2 1695 ? 138.064 80.716 112.120 1.00 41.57 1695 LEU A C 1
ATOM 10331 O O . LEU B 2 1695 ? 138.278 79.864 111.257 1.00 41.57 1695 LEU A O 1
ATOM 10336 N N . ALA B 2 1696 ? 137.914 80.405 113.402 1.00 42.37 1696 ALA A N 1
ATOM 10337 C CA . ALA B 2 1696 ? 138.128 79.044 113.861 1.00 42.37 1696 ALA A CA 1
ATOM 10338 C C . ALA B 2 1696 ? 136.995 78.129 113.400 1.00 42.37 1696 ALA A C 1
ATOM 10339 O O . ALA B 2 1696 ? 135.976 78.567 112.865 1.00 42.37 1696 ALA A O 1
ATOM 10341 N N . GLU B 2 1697 ? 137.188 76.838 113.625 1.00 54.15 1697 GLU A N 1
ATOM 10342 C CA . GLU B 2 1697 ? 136.268 75.822 113.130 1.00 54.15 1697 GLU A CA 1
ATOM 10343 C C . GLU B 2 1697 ? 135.013 75.773 113.991 1.00 54.15 1697 GLU A C 1
ATOM 10344 O O . GLU B 2 1697 ? 135.114 75.601 115.209 1.00 54.15 1697 GLU A O 1
ATOM 10350 N N . PRO B 2 1698 ? 133.816 75.906 113.400 1.00 53.09 1698 PRO A N 1
ATOM 10351 C CA . PRO B 2 1698 ? 132.541 75.751 114.108 1.00 53.09 1698 PRO A CA 1
ATOM 10352 C C . PRO B 2 1698 ? 132.390 74.386 114.775 1.00 53.09 1698 PRO A C 1
ATOM 10353 O O . PRO B 2 1698 ? 131.760 74.298 115.829 1.00 53.09 1698 PRO A O 1
ATOM 10357 N N . LYS B 2 1732 ? 135.981 105.424 114.480 1.00 69.95 1732 LYS A N 1
ATOM 10358 C CA . LYS B 2 1732 ? 134.765 104.624 114.496 1.00 69.95 1732 LYS A CA 1
ATOM 10359 C C . LYS B 2 1732 ? 133.649 105.281 113.699 1.00 69.95 1732 LYS A C 1
ATOM 10360 O O . LYS B 2 1732 ? 132.811 104.597 113.121 1.00 69.95 1732 LYS A O 1
ATOM 10366 N N . VAL B 2 1733 ? 133.656 106.613 113.649 1.00 74.20 1733 VAL A N 1
ATOM 10367 C CA . VAL B 2 1733 ? 132.501 107.375 113.187 1.00 74.20 1733 VAL A CA 1
ATOM 10368 C C . VAL B 2 1733 ? 132.848 108.231 111.979 1.00 74.20 1733 VAL A C 1
ATOM 10369 O O . VAL B 2 1733 ? 133.970 108.175 111.464 1.00 74.20 1733 VAL A O 1
ATOM 10373 N N . ASN B 2 1734 ? 131.879 109.040 111.545 1.00 74.59 1734 ASN A N 1
ATOM 10374 C CA . ASN B 2 1734 ? 131.863 109.602 110.197 1.00 74.59 1734 ASN A CA 1
ATOM 10375 C C . ASN B 2 1734 ? 133.180 110.287 109.839 1.00 74.59 1734 ASN A C 1
ATOM 10376 O O . ASN B 2 1734 ? 133.734 110.064 108.754 1.00 74.59 1734 ASN A O 1
ATOM 10381 N N . LEU B 2 1735 ? 133.695 111.128 110.736 1.00 78.22 1735 LEU A N 1
ATOM 10382 C CA . LEU B 2 1735 ? 134.890 111.901 110.411 1.00 78.22 1735 LEU A CA 1
ATOM 10383 C C . LEU B 2 1735 ? 136.075 110.994 110.121 1.00 78.22 1735 LEU A C 1
ATOM 10384 O O . LEU B 2 1735 ? 136.833 111.228 109.168 1.00 78.22 1735 LEU A O 1
ATOM 10389 N N . ASN B 2 1736 ? 136.246 109.947 110.927 1.00 76.90 1736 ASN A N 1
ATOM 10390 C CA . ASN B 2 1736 ? 137.304 108.990 110.649 1.00 76.90 1736 ASN A CA 1
ATOM 10391 C C . ASN B 2 1736 ? 137.158 108.435 109.242 1.00 76.90 1736 ASN A C 1
ATOM 10392 O O . ASN B 2 1736 ? 138.039 108.631 108.398 1.00 76.90 1736 ASN A O 1
ATOM 10397 N N . GLN B 2 1737 ? 135.984 107.879 108.930 1.00 76.75 1737 GLN A N 1
ATOM 10398 C CA . GLN B 2 1737 ? 135.806 107.232 107.636 1.00 76.75 1737 GLN A CA 1
ATOM 10399 C C . GLN B 2 1737 ? 136.089 108.197 106.498 1.00 76.75 1737 GLN A C 1
ATOM 10400 O O . GLN B 2 1737 ? 136.673 107.809 105.482 1.00 76.75 1737 GLN A O 1
ATOM 10406 N N . VAL B 2 1738 ? 135.718 109.466 106.657 1.00 75.87 1738 VAL A N 1
ATOM 10407 C CA . VAL B 2 1738 ? 136.034 110.424 105.607 1.00 75.87 1738 VAL A CA 1
ATOM 10408 C C . VAL B 2 1738 ? 137.543 110.600 105.481 1.00 75.87 1738 VAL A C 1
ATOM 10409 O O . VAL B 2 1738 ? 138.077 110.679 104.370 1.00 75.87 1738 VAL A O 1
ATOM 10413 N N . ILE B 2 1739 ? 138.262 110.638 106.603 1.00 77.85 1739 ILE A N 1
ATOM 10414 C CA . ILE B 2 1739 ? 139.709 110.851 106.523 1.00 77.85 1739 ILE A CA 1
ATOM 10415 C C . ILE B 2 1739 ? 140.407 109.657 105.873 1.00 77.85 1739 ILE A C 1
ATOM 10416 O O . ILE B 2 1739 ? 141.241 109.818 104.971 1.00 77.85 1739 ILE A O 1
ATOM 10421 N N . GLN B 2 1740 ? 140.092 108.442 106.313 1.00 80.79 1740 GLN A N 1
ATOM 10422 C CA . GLN B 2 1740 ? 140.732 107.303 105.655 1.00 80.79 1740 GLN A CA 1
ATOM 10423 C C . GLN B 2 1740 ? 140.145 106.961 104.291 1.00 80.79 1740 GLN A C 1
ATOM 10424 O O . GLN B 2 1740 ? 140.704 106.102 103.602 1.00 80.79 1740 GLN A O 1
ATOM 10430 N N . SER B 2 1741 ? 139.052 107.596 103.872 1.00 80.47 1741 SER A N 1
ATOM 10431 C CA . SER B 2 1741 ? 138.771 107.635 102.443 1.00 80.47 1741 SER A CA 1
ATOM 10432 C C . SER B 2 1741 ? 139.644 108.663 101.744 1.00 80.47 1741 SER A C 1
ATOM 10433 O O . SER B 2 1741 ? 139.968 108.501 100.564 1.00 80.47 1741 SER A O 1
ATOM 10436 N N . VAL B 2 1742 ? 140.017 109.727 102.459 1.00 80.98 1742 VAL A N 1
ATOM 10437 C CA . VAL B 2 1742 ? 140.903 110.743 101.904 1.00 80.98 1742 VAL A CA 1
ATOM 10438 C C . VAL B 2 1742 ? 142.292 110.180 101.674 1.00 80.98 1742 VAL A C 1
ATOM 10439 O O . VAL B 2 1742 ? 143.007 110.629 100.773 1.00 80.98 1742 VAL A O 1
ATOM 10441 N N . ARG B 2 1743 ? 142.701 109.198 102.473 1.00 80.52 1743 ARG A N 1
ATOM 10442 C CA . ARG B 2 1743 ? 144.056 108.672 102.353 1.00 80.52 1743 ARG A CA 1
ATOM 10443 C C . ARG B 2 1743 ? 144.292 107.972 101.016 1.00 80.52 1743 ARG A C 1
ATOM 10444 O O . ARG B 2 1743 ? 145.387 107.458 100.767 1.00 80.52 1743 ARG A O 1
ATOM 10452 N N . ARG B 2 1744 ? 143.272 107.932 100.159 1.00 82.37 1744 ARG A N 1
ATOM 10453 C CA . ARG B 2 1744 ? 143.451 107.787 98.718 1.00 82.37 1744 ARG A CA 1
ATOM 10454 C C . ARG B 2 1744 ? 142.541 108.814 98.054 1.00 82.37 1744 ARG A C 1
ATOM 10455 O O . ARG B 2 1744 ? 141.316 108.755 98.197 1.00 82.37 1744 ARG A O 1
ATOM 10463 N N . LEU B 2 1745 ? 143.145 109.774 97.360 1.00 85.09 1745 LEU A N 1
ATOM 10464 C CA . LEU B 2 1745 ? 142.516 111.067 97.113 1.00 85.09 1745 LEU A CA 1
ATOM 10465 C C . LEU B 2 1745 ? 141.790 111.166 95.781 1.00 85.09 1745 LEU A C 1
ATOM 10466 O O . LEU B 2 1745 ? 141.317 112.253 95.438 1.00 85.09 1745 LEU A O 1
ATOM 10468 N N . TYR B 2 1746 ? 141.696 110.083 95.018 1.00 92.89 1746 TYR A N 1
ATOM 10469 C CA . TYR B 2 1746 ? 140.982 110.155 93.745 1.00 92.89 1746 TYR A CA 1
ATOM 10470 C C . TYR B 2 1746 ? 139.504 110.497 93.906 1.00 92.89 1746 TYR A C 1
ATOM 10471 O O . TYR B 2 1746 ? 139.020 111.380 93.176 1.00 92.89 1746 TYR A O 1
ATOM 10480 N N . PRO B 2 1747 ? 138.731 109.865 94.800 1.00 95.51 1747 PRO A N 1
ATOM 10481 C CA . PRO B 2 1747 ? 137.317 110.244 94.929 1.00 95.51 1747 PRO A CA 1
ATOM 10482 C C . PRO B 2 1747 ? 137.084 111.501 95.748 1.00 95.51 1747 PRO A C 1
ATOM 10483 O O . PRO B 2 1747 ? 135.935 111.960 95.831 1.00 95.51 1747 PRO A O 1
ATOM 10487 N N . LYS B 2 1748 ? 138.123 112.066 96.365 1.00 98.58 1748 LYS A N 1
ATOM 10488 C CA . LYS B 2 1748 ? 137.919 113.268 97.164 1.00 98.58 1748 LYS A CA 1
ATOM 10489 C C . LYS B 2 1748 ? 137.427 114.429 96.315 1.00 98.58 1748 LYS A C 1
ATOM 10490 O O . LYS B 2 1748 ? 136.679 115.278 96.807 1.00 98.58 1748 LYS A O 1
ATOM 10496 N N . ILE B 2 1749 ? 137.803 114.467 95.036 1.00 102.84 1749 ILE A N 1
ATOM 10497 C CA . ILE B 2 1749 ? 137.343 115.539 94.159 1.00 102.84 1749 ILE A CA 1
ATOM 10498 C C . ILE B 2 1749 ? 135.823 115.583 94.111 1.00 102.84 1749 ILE A C 1
ATOM 10499 O O . ILE B 2 1749 ? 135.230 116.648 93.903 1.00 102.84 1749 ILE A O 1
ATOM 10504 N N . PHE B 2 1750 ? 135.163 114.447 94.332 1.00 103.44 1750 PHE A N 1
ATOM 10505 C CA . PHE B 2 1750 ? 133.708 114.422 94.386 1.00 103.44 1750 PHE A CA 1
ATOM 10506 C C . PHE B 2 1750 ? 133.153 114.344 95.801 1.00 103.44 1750 PHE A C 1
ATOM 10507 O O . PHE B 2 1750 ? 131.983 114.683 96.008 1.00 103.44 1750 PHE A O 1
ATOM 10515 N N . GLU B 2 1751 ? 133.948 113.899 96.770 1.00 99.39 1751 GLU A N 1
ATOM 10516 C CA . GLU B 2 1751 ? 133.462 113.764 98.138 1.00 99.39 1751 GLU A CA 1
ATOM 10517 C C . GLU B 2 1751 ? 133.758 114.977 99.018 1.00 99.39 1751 GLU A C 1
ATOM 10518 O O . GLU B 2 1751 ? 133.298 115.013 100.164 1.00 99.39 1751 GLU A O 1
ATOM 10524 N N . ASP B 2 1752 ? 134.495 115.971 98.520 1.00 107.27 1752 ASP A N 1
ATOM 10525 C CA . ASP B 2 1752 ? 134.845 117.142 99.319 1.00 107.27 1752 ASP A CA 1
ATOM 10526 C C . ASP B 2 1752 ? 133.895 118.309 99.088 1.00 107.27 1752 ASP A C 1
ATOM 10527 O O . ASP B 2 1752 ? 133.388 118.901 100.044 1.00 107.27 1752 ASP A O 1
ATOM 10532 N N . GLN B 2 1753 ? 133.658 118.657 97.825 1.00 109.60 1753 GLN A N 1
ATOM 10533 C CA . GLN B 2 1753 ? 132.913 119.866 97.509 1.00 109.60 1753 GLN A CA 1
ATOM 10534 C C . GLN B 2 1753 ? 131.475 119.812 97.999 1.00 109.60 1753 GLN A C 1
ATOM 10535 O O . GLN B 2 1753 ? 130.829 120.859 98.097 1.00 109.60 1753 GLN A O 1
ATOM 10541 N N . LEU B 2 1754 ? 130.962 118.626 98.311 1.00 105.08 1754 LEU A N 1
ATOM 10542 C CA . LEU B 2 1754 ? 129.624 118.511 98.873 1.00 105.08 1754 LEU A CA 1
ATOM 10543 C C . LEU B 2 1754 ? 129.599 118.696 100.382 1.00 105.08 1754 LEU A C 1
ATOM 10544 O O . LEU B 2 1754 ? 128.516 118.657 100.974 1.00 105.08 1754 LEU A O 1
ATOM 10549 N N . LEU B 2 1755 ? 130.756 118.880 101.016 1.00 103.41 1755 LEU A N 1
ATOM 10550 C CA . LEU B 2 1755 ? 130.770 119.155 102.449 1.00 103.41 1755 LEU A CA 1
ATOM 10551 C C . LEU B 2 1755 ? 130.006 120.422 102.820 1.00 103.41 1755 LEU A C 1
ATOM 10552 O O . LEU B 2 1755 ? 129.273 120.389 103.823 1.00 103.41 1755 LEU A O 1
ATOM 10557 N N . PRO B 2 1756 ? 130.127 121.554 102.098 1.00 110.61 1756 PRO A N 1
ATOM 10558 C CA . PRO B 2 1756 ? 129.261 122.690 102.444 1.00 110.61 1756 PRO A CA 1
ATOM 10559 C C . PRO B 2 1756 ? 127.782 122.407 102.190 1.00 110.61 1756 PRO A C 1
ATOM 10560 O O . PRO B 2 1756 ? 127.127 123.217 101.532 1.00 110.61 1756 PRO A O 1
ATOM 10564 N N . ILE B 2 1772 ? 142.504 104.305 112.397 1.00 69.15 1772 ILE A N 1
ATOM 10565 C CA . ILE B 2 1772 ? 143.370 104.062 113.541 1.00 69.15 1772 ILE A CA 1
ATOM 10566 C C . ILE B 2 1772 ? 144.284 102.858 113.294 1.00 69.15 1772 ILE A C 1
ATOM 10567 O O . ILE B 2 1772 ? 145.074 102.877 112.353 1.00 69.15 1772 ILE A O 1
ATOM 10572 N N . LYS B 2 1773 ? 144.190 101.821 114.129 1.00 73.33 1773 LYS A N 1
ATOM 10573 C CA . LYS B 2 1773 ? 145.144 100.719 114.049 1.00 73.33 1773 LYS A CA 1
ATOM 10574 C C . LYS B 2 1773 ? 145.084 100.018 112.691 1.00 73.33 1773 LYS A C 1
ATOM 10575 O O . LYS B 2 1773 ? 146.104 99.905 112.002 1.00 73.33 1773 LYS A O 1
ATOM 10581 N N . PHE B 2 1774 ? 143.890 99.588 112.263 1.00 67.68 1774 PHE A N 1
ATOM 10582 C CA . PHE B 2 1774 ? 143.705 98.868 111.007 1.00 67.68 1774 PHE A CA 1
ATOM 10583 C C . PHE B 2 1774 ? 142.602 99.448 110.134 1.00 67.68 1774 PHE A C 1
ATOM 10584 O O . PHE B 2 1774 ? 142.260 98.838 109.118 1.00 67.68 1774 PHE A O 1
ATOM 10592 N N . LEU B 2 1775 ? 142.052 100.609 110.487 1.00 66.13 1775 LEU A N 1
ATOM 10593 C CA . LEU B 2 1775 ? 140.862 101.113 109.813 1.00 66.13 1775 LEU A CA 1
ATOM 10594 C C . LEU B 2 1775 ? 141.047 101.233 108.308 1.00 66.13 1775 LEU A C 1
ATOM 10595 O O . LEU B 2 1775 ? 140.071 101.102 107.561 1.00 66.13 1775 LEU A O 1
ATOM 10600 N N . ASP B 2 1776 ? 142.273 101.465 107.847 1.00 65.00 1776 ASP A N 1
ATOM 10601 C CA . ASP B 2 1776 ? 142.517 101.559 106.413 1.00 65.00 1776 ASP A CA 1
ATOM 10602 C C . ASP B 2 1776 ? 142.153 100.263 105.695 1.00 65.00 1776 ASP A C 1
ATOM 10603 O O . ASP B 2 1776 ? 141.481 100.290 104.658 1.00 65.00 1776 ASP A O 1
ATOM 10608 N N . LEU B 2 1777 ? 142.562 99.114 106.242 1.00 60.52 1777 LEU A N 1
ATOM 10609 C CA . LEU B 2 1777 ? 142.209 97.842 105.614 1.00 60.52 1777 LEU A CA 1
ATOM 10610 C C . LEU B 2 1777 ? 140.703 97.633 105.561 1.00 60.52 1777 LEU A C 1
ATOM 10611 O O . LEU B 2 1777 ? 140.167 97.212 104.530 1.00 60.52 1777 LEU A O 1
ATOM 10616 N N . CYS B 2 1778 ? 140.007 97.884 106.668 1.00 55.92 1778 CYS A N 1
ATOM 10617 C CA . CYS B 2 1778 ? 138.575 97.626 106.686 1.00 55.92 1778 CYS A CA 1
ATOM 10618 C C . CYS B 2 1778 ? 137.838 98.544 105.724 1.00 55.92 1778 CYS A C 1
ATOM 10619 O O . CYS B 2 1778 ? 136.958 98.092 104.985 1.00 55.92 1778 CYS A O 1
ATOM 10622 N N . VAL B 2 1779 ? 138.196 99.826 105.684 1.00 54.27 1779 VAL A N 1
ATOM 10623 C CA . VAL B 2 1779 ? 137.519 100.712 104.743 1.00 54.27 1779 VAL A CA 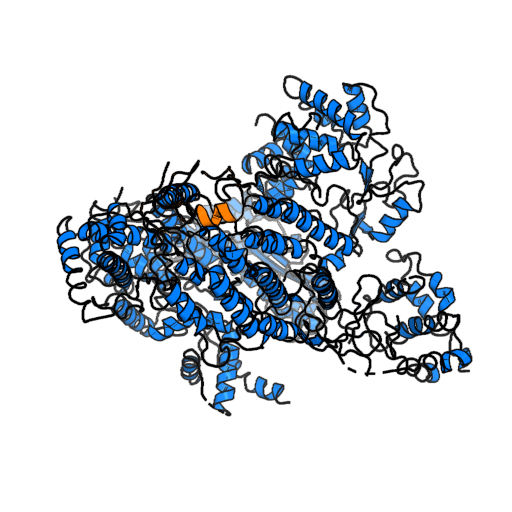1
ATOM 10624 C C . VAL B 2 1779 ? 137.848 100.318 103.313 1.00 54.27 1779 VAL A C 1
ATOM 10625 O O . VAL B 2 1779 ? 136.992 100.388 102.424 1.00 54.27 1779 VAL A O 1
ATOM 10629 N N . LEU B 2 1780 ? 139.083 99.885 103.063 1.00 49.88 1780 LEU A N 1
ATOM 10630 C CA . LEU B 2 1780 ? 139.452 99.478 101.715 1.00 49.88 1780 LEU A CA 1
ATOM 10631 C C . LEU B 2 1780 ? 138.648 98.266 101.268 1.00 49.88 1780 LEU A C 1
ATOM 10632 O O . LEU B 2 1780 ? 138.094 98.248 100.164 1.00 49.88 1780 LEU A O 1
ATOM 10637 N N . ILE B 2 1781 ? 138.568 97.239 102.119 1.00 42.89 1781 ILE A N 1
ATOM 10638 C CA . ILE B 2 1781 ? 137.799 96.051 101.776 1.00 42.89 1781 ILE A CA 1
ATOM 10639 C C . ILE B 2 1781 ? 136.317 96.359 101.706 1.00 42.89 1781 ILE A C 1
ATOM 10640 O O . ILE B 2 1781 ? 135.567 95.626 101.062 1.00 42.89 1781 ILE A O 1
ATOM 10642 N N . ASP B 2 1782 ? 135.872 97.428 102.361 1.00 47.62 1782 ASP A N 1
ATOM 10643 C CA . ASP B 2 1782 ? 134.475 97.826 102.262 1.00 47.62 1782 ASP A CA 1
ATOM 10644 C C . ASP B 2 1782 ? 134.173 98.512 100.937 1.00 47.62 1782 ASP A C 1
ATOM 10645 O O . ASP B 2 1782 ? 133.090 98.326 100.376 1.00 47.62 1782 ASP A O 1
ATOM 10650 N N . ILE B 2 1783 ? 135.105 99.319 100.428 1.00 52.39 1783 ILE A N 1
ATOM 10651 C CA . ILE B 2 1783 ? 134.838 100.051 99.191 1.00 52.39 1783 ILE A CA 1
ATOM 10652 C C . ILE B 2 1783 ? 134.621 99.095 98.026 1.00 52.39 1783 ILE A C 1
ATOM 10653 O O . ILE B 2 1783 ? 133.727 99.302 97.200 1.00 52.39 1783 ILE A O 1
ATOM 10658 N N . ASN B 2 1784 ? 135.437 98.044 97.929 1.00 53.04 1784 ASN A N 1
ATOM 10659 C CA . ASN B 2 1784 ? 135.319 97.132 96.794 1.00 53.04 1784 ASN A CA 1
ATOM 10660 C C . ASN B 2 1784 ? 134.024 96.330 96.848 1.00 53.04 1784 ASN A C 1
ATOM 10661 O O . ASN B 2 1784 ? 133.299 96.242 95.852 1.00 53.04 1784 ASN A O 1
ATOM 10666 N N . SER B 2 1785 ? 133.717 95.732 97.997 1.00 51.29 1785 SER A N 1
ATOM 10667 C CA . SER B 2 1785 ? 132.537 94.877 98.143 1.00 51.29 1785 SER A CA 1
ATOM 10668 C C . SER B 2 1785 ? 131.317 95.770 98.323 1.00 51.29 1785 SER A C 1
ATOM 10669 O O . SER B 2 1785 ? 130.932 96.124 99.436 1.00 51.29 1785 SER A O 1
ATOM 10672 N N . GLU B 2 1786 ? 130.680 96.117 97.206 1.00 55.02 1786 GLU A N 1
ATOM 10673 C CA . GLU B 2 1786 ? 129.713 97.204 97.169 1.00 55.02 1786 GLU A CA 1
ATOM 10674 C C . GLU B 2 1786 ? 128.299 96.762 97.513 1.00 55.02 1786 GLU A C 1
ATOM 10675 O O . GLU B 2 1786 ? 127.334 97.415 97.096 1.00 55.02 1786 GLU A O 1
ATOM 10681 N N . SER B 2 1787 ? 128.137 95.694 98.281 1.00 46.18 1787 SER A N 1
ATOM 10682 C CA . SER B 2 1787 ? 126.794 95.188 98.531 1.00 46.18 1787 SER A CA 1
ATOM 10683 C C . SER B 2 1787 ? 126.384 95.158 99.997 1.00 46.18 1787 SER A C 1
ATOM 10684 O O . SER B 2 1787 ? 125.222 95.435 100.293 1.00 46.18 1787 SER A O 1
ATOM 10687 N N . LEU B 2 1788 ? 127.485 94.713 100.598 1.00 39.66 1788 LEU A N 1
ATOM 10688 C CA . LEU B 2 1788 ? 127.879 94.437 101.936 1.00 39.66 1788 LEU A CA 1
ATOM 10689 C C . LEU B 2 1788 ? 128.365 95.689 102.713 1.00 39.66 1788 LEU A C 1
ATOM 10690 O O . LEU B 2 1788 ? 128.976 96.569 102.150 1.00 39.66 1788 LEU A O 1
ATOM 10695 N N . SER B 2 1789 ? 128.110 95.690 104.028 1.00 44.09 1789 SER A N 1
ATOM 10696 C CA . SER B 2 1789 ? 128.375 96.733 105.042 1.00 44.09 1789 SER A CA 1
ATOM 10697 C C . SER B 2 1789 ? 129.660 96.212 105.588 1.00 44.09 1789 SER A C 1
ATOM 10698 O O . SER B 2 1789 ? 130.370 95.624 104.739 1.00 44.09 1789 SER A O 1
ATOM 10700 N N . LEU B 2 1790 ? 129.987 96.471 106.915 1.00 45.22 1790 LEU A N 1
ATOM 10701 C CA . LEU B 2 1790 ? 131.163 96.129 107.722 1.00 45.22 1790 LEU A CA 1
ATOM 10702 C C . LEU B 2 1790 ? 131.986 97.314 108.218 1.00 45.22 1790 LEU A C 1
ATOM 10703 O O . LEU B 2 1790 ? 132.773 97.147 109.150 1.00 45.22 1790 LEU A O 1
ATOM 10708 N N . ILE B 2 1791 ? 131.796 98.508 107.677 1.00 49.50 1791 ILE A N 1
ATOM 10709 C CA . ILE B 2 1791 ? 132.162 99.735 108.372 1.00 49.50 1791 ILE A CA 1
ATOM 10710 C C . ILE B 2 1791 ? 130.991 100.684 108.248 1.00 49.50 1791 ILE A C 1
ATOM 10711 O O . ILE B 2 1791 ? 130.501 101.226 109.241 1.00 49.50 1791 ILE A O 1
ATOM 10716 N N . SER B 2 1792 ? 130.516 100.859 107.020 1.00 47.63 1792 SER A N 1
ATOM 10717 C CA . SER B 2 1792 ? 129.448 101.799 106.724 1.00 47.63 1792 SER A CA 1
ATOM 10718 C C . SER B 2 1792 ? 128.154 101.384 107.407 1.00 47.63 1792 SER A C 1
ATOM 10719 O O . SER B 2 1792 ? 127.103 101.985 107.175 1.00 47.63 1792 SER A O 1
ATOM 10721 N N . HIS B 2 1793 ? 128.214 100.336 108.227 1.00 52.27 1793 HIS A N 1
ATOM 10722 C CA . HIS B 2 1793 ? 127.063 99.895 109.002 1.00 52.27 1793 HIS A CA 1
ATOM 10723 C C . HIS B 2 1793 ? 126.969 100.652 110.325 1.00 52.27 1793 HIS A C 1
ATOM 10724 O O . HIS B 2 1793 ? 125.961 101.310 110.597 1.00 52.27 1793 HIS A O 1
ATOM 10731 N N . VAL B 2 1794 ? 128.025 100.597 111.142 1.00 58.55 1794 VAL A N 1
ATOM 10732 C CA . VAL B 2 1794 ? 127.979 101.246 112.448 1.00 58.55 1794 VAL A CA 1
ATOM 10733 C C . VAL B 2 1794 ? 127.789 102.748 112.328 1.00 58.55 1794 VAL A C 1
ATOM 10734 O O . VAL B 2 1794 ? 127.440 103.404 113.314 1.00 58.55 1794 VAL A O 1
ATOM 10738 N N . VAL B 2 1795 ? 128.013 103.319 111.145 1.00 59.70 1795 VAL A N 1
ATOM 10739 C CA . VAL B 2 1795 ? 127.774 104.736 110.919 1.00 59.70 1795 VAL A CA 1
ATOM 10740 C C . VAL B 2 1795 ? 126.480 104.973 110.154 1.00 59.70 1795 VAL A C 1
ATOM 10741 O O . VAL B 2 1795 ? 126.255 106.080 109.659 1.00 59.70 1795 VAL A O 1
ATOM 10745 N N . LYS B 2 1796 ? 125.639 103.961 110.028 1.00 56.59 1796 LYS A N 1
ATOM 10746 C CA . LYS B 2 1796 ? 124.375 104.139 109.323 1.00 56.59 1796 LYS A CA 1
ATOM 10747 C C . LYS B 2 1796 ? 123.168 103.681 110.127 1.00 56.59 1796 LYS A C 1
ATOM 10748 O O . LYS B 2 1796 ? 122.116 104.317 110.054 1.00 56.59 1796 LYS A O 1
ATOM 10754 N N . TRP B 2 1797 ? 123.290 102.597 110.888 1.00 54.40 1797 TRP A N 1
ATOM 10755 C CA . TRP B 2 1797 ? 122.230 102.127 111.770 1.00 54.40 1797 TRP A CA 1
ATOM 10756 C C . TRP B 2 1797 ? 122.767 102.061 113.189 1.00 54.40 1797 TRP A C 1
ATOM 10757 O O . TRP B 2 1797 ? 123.851 101.520 113.418 1.00 54.40 1797 TRP A O 1
ATOM 10768 N N . LYS B 2 1798 ? 122.009 102.598 114.136 1.00 57.34 1798 LYS A N 1
ATOM 10769 C CA . LYS B 2 1798 ? 122.397 102.522 115.535 1.00 57.34 1798 LYS A CA 1
ATOM 10770 C C . LYS B 2 1798 ? 122.111 101.128 116.074 1.00 57.34 1798 LYS A C 1
ATOM 10771 O O . LYS B 2 1798 ? 120.993 100.622 115.945 1.00 57.34 1798 LYS A O 1
ATOM 10773 N N . ARG B 2 1799 ? 123.120 100.507 116.673 1.00 66.70 1799 ARG A N 1
ATOM 10774 C CA . ARG B 2 1799 ? 122.948 99.196 117.281 1.00 66.70 1799 ARG A CA 1
ATOM 10775 C C . ARG B 2 1799 ? 122.375 99.370 118.683 1.00 66.70 1799 ARG A C 1
ATOM 10776 O O . ARG B 2 1799 ? 122.040 100.477 119.112 1.00 66.70 1799 ARG A O 1
ATOM 10778 N N . ASP B 2 1800 ? 122.265 98.273 119.421 1.00 74.93 1800 ASP A N 1
ATOM 10779 C CA . ASP B 2 1800 ? 121.707 98.280 120.761 1.00 74.93 1800 ASP A CA 1
ATOM 10780 C C . ASP B 2 1800 ? 122.769 97.840 121.758 1.00 74.93 1800 ASP A C 1
ATOM 10781 O O . ASP B 2 1800 ? 123.793 97.261 121.390 1.00 74.93 1800 ASP A O 1
ATOM 10786 N N . GLU B 2 1801 ? 122.520 98.121 123.033 1.00 90.09 1801 GLU A N 1
ATOM 10787 C CA . GLU B 2 1801 ? 123.512 97.869 124.069 1.00 90.09 1801 GLU A CA 1
ATOM 10788 C C . GLU B 2 1801 ? 123.152 96.738 125.017 1.00 90.09 1801 GLU A C 1
ATOM 10789 O O . GLU B 2 1801 ? 124.038 95.980 125.415 1.00 90.09 1801 GLU A O 1
ATOM 10795 N N . HIS B 2 1802 ? 121.886 96.587 125.393 1.00 79.39 1802 HIS A N 1
ATOM 10796 C CA . HIS B 2 1802 ? 121.489 95.602 126.389 1.00 79.39 1802 HIS A CA 1
ATOM 10797 C C . HIS B 2 1802 ? 120.497 94.637 125.758 1.00 79.39 1802 HIS A C 1
ATOM 10798 O O . HIS B 2 1802 ? 119.484 95.064 125.198 1.00 79.39 1802 HIS A O 1
ATOM 10805 N N . TYR B 2 1803 ? 120.791 93.342 125.847 1.00 57.16 1803 TYR A N 1
ATOM 10806 C CA . TYR B 2 1803 ? 119.919 92.296 125.333 1.00 57.16 1803 TYR A CA 1
ATOM 10807 C C . TYR B 2 1803 ? 119.352 91.432 126.445 1.00 57.16 1803 TYR A C 1
ATOM 10808 O O . TYR B 2 1803 ? 120.048 91.094 127.407 1.00 57.16 1803 TYR A O 1
ATOM 10817 N N . THR B 2 1804 ? 118.077 91.080 126.290 1.00 53.52 1804 THR A N 1
ATOM 10818 C CA . THR B 2 1804 ? 117.405 90.063 127.087 1.00 53.52 1804 THR A CA 1
ATOM 10819 C C . THR B 2 1804 ? 117.060 88.920 126.144 1.00 53.52 1804 THR A C 1
ATOM 10820 O O . THR B 2 1804 ? 116.252 89.090 125.228 1.00 53.52 1804 THR A O 1
ATOM 10824 N N . VAL B 2 1805 ? 117.671 87.762 126.360 1.00 62.12 1805 VAL A N 1
ATOM 10825 C CA . VAL B 2 1805 ? 117.537 86.634 125.450 1.00 62.12 1805 VAL A CA 1
ATOM 10826 C C . VAL B 2 1805 ? 117.107 85.404 126.228 1.00 62.12 1805 VAL A C 1
ATOM 10827 O O . VAL B 2 1805 ? 117.408 85.262 127.417 1.00 62.12 1805 VAL A O 1
ATOM 10831 N N . LEU B 2 1806 ? 116.407 84.501 125.547 1.00 66.64 1806 LEU A N 1
ATOM 10832 C CA . LEU B 2 1806 ? 115.933 83.302 126.210 1.00 66.64 1806 LEU A CA 1
ATOM 10833 C C . LEU B 2 1806 ? 117.106 82.417 126.594 1.00 66.64 1806 LEU A C 1
ATOM 10834 O O . LEU B 2 1806 ? 118.239 82.611 126.156 1.00 66.64 1806 LEU A O 1
ATOM 10839 N N . PHE B 2 1807 ? 116.827 81.436 127.440 1.00 71.94 1807 PHE A N 1
ATOM 10840 C CA . PHE B 2 1807 ? 117.850 80.510 127.884 1.00 71.94 1807 PHE A CA 1
ATOM 10841 C C . PHE B 2 1807 ? 117.720 79.161 127.199 1.00 71.94 1807 PHE A C 1
ATOM 10842 O O . PHE B 2 1807 ? 118.543 78.274 127.429 1.00 71.94 1807 PHE A O 1
ATOM 10850 N N . SER B 2 1808 ? 116.718 78.987 126.347 1.00 73.01 1808 SER A N 1
ATOM 10851 C CA . SER B 2 1808 ? 116.652 77.836 125.463 1.00 73.01 1808 SER A CA 1
ATOM 10852 C C . SER B 2 1808 ? 117.176 78.149 124.071 1.00 73.01 1808 SER A C 1
ATOM 10853 O O . SER B 2 1808 ? 117.084 77.298 123.184 1.00 73.01 1808 SER A O 1
ATOM 10856 N N . ASP B 2 1809 ? 117.703 79.357 123.857 1.00 66.82 1809 ASP A N 1
ATOM 10857 C CA . ASP B 2 1809 ? 118.408 79.706 122.633 1.00 66.82 1809 ASP A CA 1
ATOM 10858 C C . ASP B 2 1809 ? 119.898 79.907 122.839 1.00 66.82 1809 ASP A C 1
ATOM 10859 O O . ASP B 2 1809 ? 120.643 79.916 121.858 1.00 66.82 1809 ASP A O 1
ATOM 10864 N N . LEU B 2 1810 ? 120.342 80.075 124.079 1.00 69.74 1810 LEU A N 1
ATOM 10865 C CA . LEU B 2 1810 ? 121.753 80.199 124.403 1.00 69.74 1810 LEU A CA 1
ATOM 10866 C C . LEU B 2 1810 ? 122.396 78.861 124.721 1.00 69.74 1810 LEU A C 1
ATOM 10867 O O . LEU B 2 1810 ? 123.576 78.826 125.077 1.00 69.74 1810 LEU A O 1
ATOM 10872 N N . ALA B 2 1811 ? 121.648 77.767 124.627 1.00 76.76 1811 ALA A N 1
ATOM 10873 C CA . ALA B 2 1811 ? 122.225 76.441 124.755 1.00 76.76 1811 ALA A CA 1
ATOM 10874 C C . ALA B 2 1811 ? 122.456 75.771 123.411 1.00 76.76 1811 ALA A C 1
ATOM 10875 O O . ALA B 2 1811 ? 123.291 74.866 123.321 1.00 76.76 1811 ALA A O 1
ATOM 10877 N N . ASN B 2 1812 ? 121.731 76.188 122.376 1.00 80.77 1812 ASN A N 1
ATOM 10878 C CA . ASN B 2 1812 ? 121.937 75.686 121.021 1.00 80.77 1812 ASN A CA 1
ATOM 10879 C C . ASN B 2 1812 ? 122.736 76.772 120.302 1.00 80.77 1812 ASN A C 1
ATOM 10880 O O . ASN B 2 1812 ? 122.195 77.637 119.616 1.00 80.77 1812 ASN A O 1
ATOM 10885 N N . SER B 2 1813 ? 124.055 76.714 120.471 1.00 70.51 1813 SER A N 1
ATOM 10886 C CA . SER B 2 1813 ? 124.943 77.710 119.891 1.00 70.51 1813 SER A CA 1
ATOM 10887 C C . SER B 2 1813 ? 126.103 77.062 119.150 1.00 70.51 1813 SER A C 1
ATOM 10888 O O . SER B 2 1813 ? 126.554 75.967 119.495 1.00 70.51 1813 SER A O 1
ATOM 10891 N N . HIS B 2 1814 ? 126.579 77.761 118.125 1.00 56.84 1814 HIS A N 1
ATOM 10892 C CA . HIS B 2 1814 ? 127.770 77.353 117.403 1.00 56.84 1814 HIS A CA 1
ATOM 10893 C C . HIS B 2 1814 ? 128.884 78.350 117.662 1.00 56.84 1814 HIS A C 1
ATOM 10894 O O . HIS B 2 1814 ? 128.650 79.557 117.662 1.00 56.84 1814 HIS A O 1
#

Secondary structure (DSSP, 8-state):
--HHHHHHHHHHHHHS---HHHHHHHHHHHT--SHHHHHHHHHHHHHHHHHHHHHHHHTPEE-TT---HHHHHHHTT-----------SEEEE-SS-EEEEEEEE-SSHHHHHHHHHHHHHHHHHTHHHHHHTT--EE--EEEESS--BTTB-HHHHHHHHHHHHHHHHHHHHTTT--SSHHHHHHHS--------S-B---SSTTTHHHHTTSS--TT--SSTTHHHHTTTTTSSGGGTTTTS-STTEEE--HHHHHHHHHTS--SS------HHHHHHHHTTSSSSTTTTT------SSSHHHHHHHTTTT---SSSSSHHHHHHHTGGGSSSTT----SS----TTS----TTTTTTSTTTTTTT--HHHHSSSSTTHHHHHHHTSSSTT---STTSSHHHHTT---SSSTTTTTTTT--------TT-SS-GGGTTTHHHHSHHHHGGGG------------EE--SS--EE---S--SSS-EEE----SS-----EEE-GGG--GGGS-SSSHHHHHHHGGGT---GGGTTTTHHHHHHHHHHHHHHHHHS--HHHHHHHHHHHHHHHHHSSSEEETTGGGSS-----STHHHHHHHHHHHHHHHHTSTT-SSSHHHHHHHHHHHHHGGGGS--S-S-SHHHHHHHHHHHHHHHHHH---SS--SS--HHHHHHHHHHHHHHT---SS--SSS----TTTHHHHHHHHHTTTS---HHHHHHHTTGGGGGT--------SGGGTTT--S----SB-SS--SS-S-B--EEE---SSSPPEEE---HHHHHHHHHHHHHHHHHHTSSS---SS-HHHHHHHHHHHHHHHTTT------BEE--STT--HHHHHHHHTT-----TTTTTTTHHHHHHHHHHHHT-BEE--HHHHHHHHHHHHHHHH-----HHHHHHHHHHHS----EE--SS---TTTSTTHHHHHHHHHHHHHHHHHHHHHS---EE---SSB--EE--SHHHHHHHH-STTHHHHHHHHHHHHHHTT-EE-TT-B--SS--BSSS-B--SSS----HHHHHHHHSS---SS-HHHHHHHHHHHHHHHHHTT--HHHHHHHHHHHHHHHHHHT----TTSS--SS--STTTT--HHHHHHHHHHHHSTTGGGTTTTHHHHHHHTTSSSS-SSHHHHHH-TTS-S-HHHHHHHHHSS---HIIIII-EEE-SSSSSPPP---HHHHHHHTT---TTTHHHHHHHTTSS-EE-TTS-EE-HHHHHHHHHHSSS----BSSSB---S--GGG-SS--SSSTTTTEEEHHHHHHHHHHHHHHHS-SGGGS----HHHHHHHHHTS-TTHHHHSTT----SHHHHHHHHHHS-S--SSTTTTTS---S-----SSSSSS--/--SSSBTTTS---S--EE-SSSEE-HHHHHHHHTT-SEETTTTEEPP-

InterPro domains:
  IPR007099 RNA-directed RNA polymerase, negative-strand RNA virus [PS50525] (1166-1360)
  IPR010453 RNA polymerase, arenaviral [MF_04086] (1-2210)
  IPR010453 RNA polymerase, arenaviral [PF06317] (178-2207)
  IPR010453 RNA polymerase, arenaviral [PIRSF000836] (1-2210)
  IPR026382 RNA endonuclease, cap-snatching, arenaviral [PF17296] (1-172)
  IPR048006 RNA endonuclease, cap-snatching, bunyaviral [TIGR04202] (86-146)

B-factor: mean 58.32, std 27.43, range [21.2, 134.1]

Organism: Lymphocytic choriomeningitis virus (strain Armstrong) (NCBI:txid11624)

Radius of gyration: 37.87 Å; Cα contacts (8 Å, |Δi|>4): 1993; chains: 2; bounding box: 87×96×106 Å

Foldseek 3Di:
DDAADAPPVVDDRHDFPDWPPGTAHVPNLVVVVVPDQAPPPPRGGGDD/DCPLLVVVLCLQVPAWADDPLLVVLNCQLNPDRDLVSNLVSLLVSLFVQQLCQVCVVVPFHADSVQAWPQSVCPVVPQHQPDDDTDGAGGWDDDDQAIEGEEEFEFADPQLLVVVVVVVVCVQCVCQVVSVVSRYGYDDYYHYHPDSDGDRHDPVSVVVSLVSSLVSLVVVCVPPVNDDCLSVLQCVTLVADDDPVFDAPADDQCCLLVVLLPPLFDQADDPVSLLVLLVVLPVVVVVQQVPHDDLLLKDWDDLVVLLVVLQCPPVPPLPPPDDLVSLLQCLCPQALPSFPLQQDDDVLPVVVLVLLQVPPPVDADPVPQQLSCLLQLLLLLVPVVVPPAQQQFSCGRQLWTHGVVVRLVVPVCVQVVPVSQVSPPVSLVVVLVVSCVCPCVQYRDPPNVSSVPRRVPDTCVRSVCSSVPSNDHRRGRPSVQPVHLSSLLQLLQVLLQLLLQLLTDPNVVRTFSWTWRDDPPAIKIKTWHDHHFDKTWIAIDHPPRHGSIDIDTNLFQQLSNPDRPQVSVVLVVLLVLPPDDVCPPPPSVSLSSLLRSLLCLCNVPPDQLNLQQLLLLLLSLCSSQFTMFRNCSVVVRDDDDDRVSRSSNSVSVSNNCCSLVPPPPPPSPVSSSLSSNLSSLLSLLGDFDDPDFLVQFLVLVCVQCPLCLVQPWPFQADQDGDVVNSVSVSVRSVQQAPADSRHPQAHFHAHSSVVSSLSSCVLPDNQACVCVVVLVVLLVCVVVFDPSPPVPPPVCCSPSRPDDDFHHAYLQGRVRGQAEWEWDWDIDRNGTHIAIGDRVVSVSLLVLLLVVLQVVCVVGQFEDAPPPVSVVVVVVVVLVLLLVQFKKFFFWFPPLFQNDFLSVLLSSLSSHDDDDDPPPVPPVVSSNSSSSSVQFYKYWSDPSNLSVLSSVLSVVVVPDDDDSVNVVQVVPVVPHGGTIIGHGRGNPVPSSLSSLSSVVVSVVSVLLVSCCSPVPFRWGKYDNSTTMMTGTDDVLRVCCVVPVVVVSVVSSVSQSNCSSHSTHTDSSIGIGSAWHADPHWIGGNNDTSQSLSNLVSVLSFPCFQDDQLVSQVVSVASLLVNQLGENAPLSSLSSQVVVVVLVVVLVDFDWLSRHFDSDDQSVSPLDDSLLRSLVSLCPQDPPLLVVLLVLLVVVVVAPQPDDDPPVVVVLVVVVDDPCSVVVSCVVPHDDDDCLSWAQQKAFAQCPPHAWPCCFALLVLLLVVLSGSVRSSSSSVRLQRFTGADNVRDTHGPVVLVCCQPPVDPFPWDDPPGTRTRSPCPSVPDVPPPPPNSVRIHHDSVVSNLSLNLVDVQRHPCSRDDVAESVVLVVLVCVPPPCVVVSPVSNCDSRVNSNSVSPRVVRSDDSHSVVHPDPRDDHGDYDPVSVVPDD

Sequence (1429 aa):
LGPLSCKSCWQKFDSLVRCHDHYLCRHCLNLLLSVSDRCPLCKYPLPTMDEIISELRELCLNYIEQDERLSRQKLNFLGQREPRMVLIEGLKLLSRCIEIDSADKSGCTHNHDDKSSVETILVESGIVCPGLPLIIPDGYKLIDNSLILLECFVRSTPASFEKKFIEDTNKLACIREDLAVAGVTLVPIVDGRCDYDNSFMPEWANFKFRDLLFKLLEYSNQNEKVFEESEYFRLCESLMDSMKILKDARSTHNDEIMRMCHEGINPNMSCDDVVFGINSLFSRFRRDLESGKLKRNFQKVNPEGLIKEFSELYENLADSDDILTLSREAVESCPLMRFITAETHGTEYERLLSMLNKVKSLKLLNTRRRQLLNLDVLCLSSLIKQSCYSSVNDRLVSFHSTKEEFIRLLRNRKKSKVRASISEFIAKIQKCLLVVGLSFEHYGLSEHLEQECHIPFTEFENFMKIGAHPIMYYNFQPSTEQLKNIQSLRRLSSVCLALTNSMKTSSVCKEVFCQVIKLDSEEYHLLYQKTGESSRCYSIQGPDGHLISFYADPKRFFLPIFSDEVLYNMIDIMISWIRSCPDLKDCLTDIEVALRTLLLLMLTNPTKRNQKQVQSVRYLVMAIVSDFSSTSLMDKLREDLITPAEKVVYKLLRFLIKTIFGTGEKVLLSAKFKFMLNVSYLCHLITKETPDRLTDQIKCFEKFFEPKSQFGFFVNPKEAITPEEECVFYEQMKRFTSKEIDCQHTTPGVNLEAFSLMVSSFNNGTLIFYEYKVSKLVSRLVIGSKGEETMSAALKNLCFYSEESPTSYTSVGPDSGRLKFALSYKEQVGGNRELYIGDLRTKMFTRLIEDYFESFSSFFSGSCLNNDKEFENAILSMTINVREGFLNYSMDHSKWGPMMCPFLFLMFLQNLKLGDDQYVRSGKDHVSTLLTWHMHKLVEVPFPVVNAMMKSYVKSKLKETTVTERIFRQYFEMGIVPSHISSLIDMGQGILHNASDFYGLLSERFINYCIGVIFGERPEAYTSSDDQITLFDRRLSDLVVSDPEEVLVLLEFQSHLSGLLNKFISPKSVAGRFAAEFKSRFYVWGEEVPLLTKFVSAALHNVKCKEPHQLCETIDTIADQAIANGVPVSLVNSIQRRTLDLLKYANFPLDPFLLNTNTDVKDWLDGSRGYRIQRLIEELCPNETKVVRKLVRKLHHKLKNGEFNEEFFLDLFNRDKKEAILQLGDLLGLEEDLNQLADVNWLNLNEMFPLRMIPSLIKTLQNKLCISSGFIGLCKTLGSRCVRNKNRENLYIKKLLEDLTTDDHVTRVCNRDGITLYICDKQSHPEAHRDHICLLRPLLWDYICISLSNSFELGVWVLAEPKVNLNQVIQSVRRLYPKIFEDQLLPIKFLDLCVLIDINSESLSLISHVVKWKRDEHYTVLFSDLANSH

Solvent-accessible surface area: 69403 Å² total; per-residue (Å²): 110,61,42,78,24,2,74,2,5,29,90,59,161,70,85,26,66,161,16,147,56,8,59,10,14,219,92,0,28,100,55,23,84,87,72,60,107,187,6,65,50,32,166,17,104,25,38,166,140,81,103,37,28,63,59,2,41,89,17,15,76,107,98,23,80,92,25,146,21,2,42,156,46,5,117,83,8,43,58,90,171,80,41,142,51,5,28,85,17,0,37,94,15,10,5,46,15,15,41,16,8,13,0,90,160,48,35,4,74,30,9,123,104,94,16,18,15,52,59,5,12,67,120,52,59,70,110,22,117,70,34,75,147,21,76,1,11,0,54,94,70,110,117,100,29,5,13,15,1,0,8,4,6,13,76,64,101,10,4,62,64,59,38,72,90,103,6,54,102,79,12,58,64,23,145,87,62,15,59,128,48,50,23,74,26,46,111,70,39,37,36,29,121,64,23,95,24,72,19,10,61,129,140,5,10,110,37,25,42,42,20,19,56,97,9,20,69,79,9,35,144,91,156,32,86,98,100,52,55,12,50,25,59,48,66,16,13,97,123,114,46,67,133,103,25,127,83,50,81,78,116,22,28,92,32,10,54,107,14,1,96,107,61,16,83,25,122,39,71,62,107,72,8,39,146,16,3,70,70,13,16,60,101,10,83,150,31,18,142,112,53,51,96,109,10,68,10,73,103,29,106,52,110,30,12,20,128,85,19,28,119,7,41,146,115,118,8,80,61,29,86,63,32,107,95,7,17,115,44,7,18,64,23,22,99,18,12,38,16,5,18,3,73,68,124,114,74,24,115,122,15,43,72,33,12,68,126,37,32,104,108,145,107,44,107,124,36,56,38,67,44,6,13,14,3,15,6,0,32,10,16,55,123,96,93,116,93,69,45,33,20,10,2,30,10,18,34,32,47,6,18,42,20,60,121,15,43,101,20,30,85,132,67,15,84,88,128,116,60,84,74,22,22,98,83,29,20,67,96,13,15,122,108,32,39,50,63,18,174,107,92,37,29,34,87,66,30,131,87,9,90,89,22,2,41,84,28,61,43,148,37,38,86,51,26,24,52,78,44,125,130,194,225,38,150,15,48,59,124,6,41,66,89,63,72,6,19,71,26,12,13,21,16,7,28,4,6,4,27,7,31,47,17,66,76,27,112,98,20,83,24,7,16,34,54,8,144,43,124,101,98,53,20,24,2,37,5,126,121,43,39,72,67,32,13,90,10,8,3,32,27,104,130,26,40,109,13,58,28,157,17,48,5,30,43,9,7,7,7,2,80,4,16,110,4,5,57,59,0,7,65,68,1,10,66,56,4,150,3,10,46,11,62,72,117,41,36,84,34,1,21,41,1,0,22,8,0,3,37,5,0,19,14,36,24,42,45,92,2,8,30,16,0,54,11,7,14,73,0,2,11,0,14,16,13,44,1,2,4,69,57,9,14,101,112,12,129,47,97,25,101,73,86,3,1,51,10,0,4,43,1,4,7,34,0,2,85,27,4,9,23,133,39,48,16,0,6,19,21,13,4,4,48,1,0,8,0,0,2,30,0,2,41,7,4,10,115,46,28,101,47,153,83,63,11,22,51,134,3,1,31,91,8,1,46,8,4,28,146,14,18,38,53,10,12,23,114,109,79,37,47,100,110,9,57,82,47,18,98,91,8,14,92,110,2,31,76,12,116,56,61,5,147,85,77,55,13,0,1,11,30,83,0,0,8,2,0,0,1,4,16,37,43,63,56,5,96,239,222,104,198,155,67,32,96,85,53,1,168,94,18,142,61,53,59,52,30,151,137,225,76,30,80,53,7,32,52,16,33,17,6,95,39,17,28,6,25,15,40,7,29,8,4,90,58,27,7,6,70,14,40,8,43,18,93,79,76,44,41,42,40,99,5,67,16,94,16,77,75,22,13,125,59,12,14,115,49,3,19,62,76,2,54,55,44,15,66,160,50,83,12,15,3,60,81,66,114,151,20,41,127,70,0,34,106,26,2,38,78,14,1,111,92,13,37,0,1,1,5,0,34,17,28,103,27,6,16,13,1,0,1,9,0,4,8,2,2,6,31,1,24,153,61,60,121,66,147,199,30,61,46,30,46,64,48,8,24,7,10,0,7,21,4,3,15,4,12,4,26,4,23,126,49,0,3,34,22,13,17,60,53,25,24,81,50,151,150,218,196,141,60,77,62,0,20,64,35,1,68,140,51,21,87,56,105,6,0,4,13,4,6,4,7,0,7,6,0,34,52,37,0,36,33,1,1,6,2,0,4,9,1,0,6,58,3,0,13,32,1,0,13,45,37,37,38,39,141,4,96,23,20,6,14,15,57,26,1,0,3,4,2,66,144,142,4,8,78,51,13,100,88,56,39,99,50,0,11,10,1,0,7,3,6,34,18,2,0,9,1,0,3,3,16,28,1,36,62,3,9,0,3,88,32,9,1,24,0,82,61,92,20,11,6,22,25,94,39,4,30,7,2,0,69,30,0,4,43,3,0,31,33,3,112,60,98,32,0,12,95,5,0,18,36,1,4,30,36,3,25,91,0,7,7,28,16,3,16,17,81,5,0,17,12,3,0,107,9,2,22,55,5,4,108,99,9,117,9,50,21,8,2,8,4,7,1,6,39,107,26,32,5,36,6,52,96,15,27,16,2,29,21,1,17,22,29,4,38,118,29,12,100,112,60,14,120,45,10,15,111,18,0,99,74,0,13,125,82,3,104,120,68,99,32,82,118,88,24,75,38,9,10,43,67,135,90,142,85,88,2,13,81,68,1,3,126,84,30,48,85,151,42,40,47,94,22,21,15,34,7,3,6,32,6,8,18,55,56,59,93,12,122,116,138,35,41,9,6,116,20,18,42,115,110,135,113,17,4,74,15,10,23,24,4,39,126,47,4,37,56,20,3,0,48,16,93,103,164,96,33,28,45,11,124,64,12,52,79,5,9,51,76,99,33,136,12,82,26,111,84,65,87,22,33,8,15,5,78,36,7,89,73,47,77,51,114,70,40,112,62,0,4,5,46,5,5,39,13,5,14,27,3,16,5,22,4,1,10,2,0,3,27,58,38,24,97,126,6,11,68,116,145,150,96,48,126,42,6,26,88,24,12,29,165,108,64,195,29,54,126,124,18,63,114,73,133,132,113,152,33,19,48,15,8,12,40,24,2,15,65,5,64,42,19,14,4,18,13,33,89,22,91,81,102,102,70,154,121,56,72,46,72,157,82,21,81,78,104,75,107

Nearest PDB structures (foldseek):
  7x6v-assembly1_A  TM=1.001E+00  e=0.000E+00  Lymphocytic choriomeningitis virus (strain Armstrong)
  7x6s-assembly1_A  TM=9.974E-01  e=0.000E+00  Lymphocytic choriomeningitis virus (strain Armstrong)
  6klc-assembly1_A  TM=9.368E-01  e=0.000E+00  Mammarenavirus lassaense
  7oe3-assembly1_L  TM=9.188E-01  e=2.183E-98  Mammarenavirus lassaense
  7och-assembly1_L  TM=8.817E-01  e=4.438E-79  Mammarenavirus lassaense

GO terms:
  GO:0039689 negative stranded viral RNA replication (P, IDA)
  GO:0039696 RNA-templated viral transcription (P, IDA)
  GO:0005515 protein binding (F, IPI)